Protein AF-0000000085186021 (afdb_homodimer)

Structure (mmCIF, N/CA/C/O backbone):
data_AF-0000000085186021-model_v1
#
loop_
_entity.id
_entity.type
_entity.pdbx_description
1 polymer 'Aminopeptidase P N-terminal domain-containing protein'
#
loop_
_atom_site.group_PDB
_atom_site.id
_atom_site.type_symbol
_atom_site.label_atom_id
_atom_site.label_alt_id
_atom_site.label_comp_id
_atom_site.label_asym_id
_atom_site.label_entity_id
_atom_site.label_seq_id
_atom_site.pdbx_PDB_ins_code
_atom_site.Cartn_x
_atom_site.Cartn_y
_atom_site.Cartn_z
_atom_site.occupancy
_atom_site.B_iso_or_equiv
_atom_site.auth_seq_id
_atom_site.auth_comp_id
_atom_site.auth_asym_id
_atom_site.auth_atom_id
_atom_site.pdbx_PDB_model_num
ATOM 1 N N . ILE A 1 1 ? -45.094 -10.805 1.12 1 28.27 1 ILE A N 1
ATOM 2 C CA . ILE A 1 1 ? -43.969 -10.484 0.238 1 28.27 1 ILE A CA 1
ATOM 3 C C . ILE A 1 1 ? -43.031 -9.492 0.927 1 28.27 1 ILE A C 1
ATOM 5 O O . ILE A 1 1 ? -43.438 -8.367 1.232 1 28.27 1 ILE A O 1
ATOM 9 N N . LEU A 1 2 ? -42.156 -9.891 1.7 1 35.28 2 LEU A N 1
ATOM 10 C CA . LEU A 1 2 ? -41.281 -8.984 2.463 1 35.28 2 LEU A CA 1
ATOM 11 C C . LEU A 1 2 ? -40.719 -7.902 1.563 1 35.28 2 LEU A C 1
ATOM 13 O O . LEU A 1 2 ? -40.219 -8.195 0.472 1 35.28 2 LEU A O 1
ATOM 17 N N . LYS A 1 3 ? -41.156 -6.746 1.738 1 41.22 3 LYS A N 1
ATOM 18 C CA . LYS A 1 3 ? -40.719 -5.57 0.991 1 41.22 3 LYS A CA 1
ATOM 19 C C . LYS A 1 3 ? -39.188 -5.508 0.896 1 41.22 3 LYS A C 1
ATOM 21 O O . LYS A 1 3 ? -38.5 -5.605 1.911 1 41.22 3 LYS A O 1
ATOM 26 N N . PRO A 1 4 ? -38.594 -5.711 -0.361 1 50.91 4 PRO A N 1
ATOM 27 C CA . PRO A 1 4 ? -37.125 -5.555 -0.506 1 50.91 4 PRO A CA 1
ATOM 28 C C . PRO A 1 4 ? -36.594 -4.352 0.258 1 50.91 4 PRO A C 1
ATOM 30 O O . PRO A 1 4 ? -37.188 -3.277 0.242 1 50.91 4 PRO A O 1
ATOM 33 N N . LYS A 1 5 ? -35.844 -4.508 1.26 1 65.81 5 LYS A N 1
ATOM 34 C CA . LYS A 1 5 ? -35.219 -3.424 2.031 1 65.81 5 LYS A CA 1
ATOM 35 C C . LYS A 1 5 ? -34.5 -2.436 1.119 1 65.81 5 LYS A C 1
ATOM 37 O O . LYS A 1 5 ? -33.656 -2.828 0.33 1 65.81 5 LYS A O 1
ATOM 42 N N . THR A 1 6 ? -35.062 -1.348 0.969 1 80.81 6 THR A N 1
ATOM 43 C CA . THR A 1 6 ? -34.531 -0.296 0.108 1 80.81 6 THR A CA 1
ATOM 44 C C . THR A 1 6 ? -33.219 0.268 0.68 1 80.81 6 THR A C 1
ATOM 46 O O . THR A 1 6 ? -33.156 0.561 1.874 1 80.81 6 THR A O 1
ATOM 49 N N . ILE A 1 7 ? -32.156 0.179 -0.15 1 85.81 7 ILE A N 1
ATOM 50 C CA . ILE A 1 7 ? -30.875 0.799 0.225 1 85.81 7 ILE A CA 1
ATOM 51 C C . ILE A 1 7 ? -31.109 2.271 0.559 1 85.81 7 ILE A C 1
ATOM 53 O O . ILE A 1 7 ? -31.719 3.004 -0.219 1 85.81 7 ILE A O 1
ATOM 57 N N . PRO A 1 8 ? -30.672 2.662 1.747 1 88.56 8 PRO A N 1
ATOM 58 C CA . PRO A 1 8 ? -30.844 4.074 2.107 1 88.56 8 PRO A CA 1
ATOM 59 C C . PRO A 1 8 ? -30.203 5.016 1.085 1 88.56 8 PRO A C 1
ATOM 61 O O . PRO A 1 8 ? -29.156 4.703 0.513 1 88.56 8 PRO A O 1
ATOM 64 N N . PRO A 1 9 ? -30.859 6.066 0.898 1 89.06 9 PRO A N 1
ATOM 65 C CA . PRO A 1 9 ? -30.359 7.047 -0.068 1 89.06 9 PRO A CA 1
ATOM 66 C C . PRO A 1 9 ? -29.172 7.855 0.47 1 89.06 9 PRO A C 1
ATOM 68 O O . PRO A 1 9 ? -29.25 9.086 0.557 1 89.06 9 PRO A O 1
ATOM 71 N N . ARG A 1 10 ? -28.172 7.188 0.824 1 90.31 10 ARG A N 1
ATOM 72 C CA . ARG A 1 10 ? -26.938 7.789 1.3 1 90.31 10 ARG A CA 1
ATOM 73 C C . ARG A 1 10 ? -25.734 6.949 0.889 1 90.31 10 ARG A C 1
ATOM 75 O O . ARG A 1 10 ? -25.875 5.789 0.5 1 90.31 10 ARG A O 1
ATOM 82 N N . TYR A 1 11 ? -24.641 7.578 1.047 1 90.06 11 TYR A N 1
ATOM 83 C CA . TYR A 1 11 ? -23.391 6.848 0.855 1 90.06 11 TYR A CA 1
ATOM 84 C C . TYR A 1 11 ? -23.203 5.797 1.944 1 90.06 11 TYR A C 1
ATOM 86 O O . TYR A 1 11 ? -23.516 6.047 3.113 1 90.06 11 TYR A O 1
ATOM 94 N N . LEU A 1 12 ? -22.797 4.715 1.448 1 93.19 12 LEU A N 1
ATOM 95 C CA . LEU A 1 12 ? -22.422 3.648 2.371 1 93.19 12 LEU A CA 1
ATOM 96 C C . LEU A 1 12 ? -20.906 3.527 2.471 1 93.19 12 LEU A C 1
ATOM 98 O O . LEU A 1 12 ? -20.172 4.348 1.908 1 93.19 12 LEU A O 1
ATOM 102 N N . GLY A 1 13 ? -20.328 2.697 3.35 1 92.88 13 GLY A N 1
ATOM 103 C CA . GLY A 1 13 ? -18.906 2.473 3.496 1 92.88 13 GLY A CA 1
ATOM 104 C C . GLY A 1 13 ? -18.281 1.77 2.305 1 92.88 13 GLY A C 1
ATOM 105 O O . GLY A 1 13 ? -17.062 1.586 2.248 1 92.88 13 GLY A O 1
ATOM 106 N N . GLN A 1 14 ? -19.094 1.41 1.261 1 96.12 14 GLN A N 1
ATOM 107 C CA . GLN A 1 14 ? -18.719 0.787 -0.002 1 96.12 14 GLN A CA 1
ATOM 108 C C . GLN A 1 14 ? -19.719 1.128 -1.106 1 96.12 14 GLN A C 1
ATOM 110 O O . GLN A 1 14 ? -20.766 1.729 -0.845 1 96.12 14 GLN A O 1
ATOM 115 N N . PRO A 1 15 ? -19.375 0.824 -2.402 1 96.12 15 PRO A N 1
ATOM 116 C CA . PRO A 1 15 ? -20.297 1.109 -3.502 1 96.12 15 PRO A CA 1
ATOM 117 C C . PRO A 1 15 ? -21.672 0.458 -3.309 1 96.12 15 PRO A C 1
ATOM 119 O O . PRO A 1 15 ? -21.75 -0.686 -2.854 1 96.12 15 PRO A O 1
ATOM 122 N N . SER A 1 16 ? -22.672 1.171 -3.584 1 96.19 16 SER A N 1
ATOM 123 C CA . SER A 1 16 ? -24.062 0.706 -3.602 1 96.19 16 SER A CA 1
ATOM 124 C C . SER A 1 16 ? -24.75 1.081 -4.91 1 96.19 16 SER A C 1
ATOM 126 O O . SER A 1 16 ? -24.297 1.979 -5.621 1 96.19 16 SER A O 1
ATOM 128 N N . PRO A 1 17 ? -25.859 0.405 -5.223 1 94.56 17 PRO A N 1
ATOM 129 C CA . PRO A 1 17 ? -26.562 0.761 -6.453 1 94.56 17 PRO A CA 1
ATOM 130 C C . PRO A 1 17 ? -27.047 2.211 -6.465 1 94.56 17 PRO A C 1
ATOM 132 O O . PRO A 1 17 ? -27.156 2.82 -7.531 1 94.56 17 PRO A O 1
ATOM 135 N N . PHE A 1 18 ? -27.281 2.758 -5.309 1 93.88 18 PHE A N 1
ATOM 136 C CA . PHE A 1 18 ? -27.734 4.137 -5.191 1 93.88 18 PHE A CA 1
ATOM 137 C C . PHE A 1 18 ? -26.609 5.109 -5.488 1 93.88 18 PHE A C 1
ATOM 139 O O . PHE A 1 18 ? -26.781 6.059 -6.254 1 93.88 18 PHE A O 1
ATOM 146 N N . THR A 1 19 ? -25.5 4.844 -4.934 1 94.12 19 THR A N 1
ATOM 147 C CA . THR A 1 19 ? -24.422 5.824 -5.02 1 94.12 19 THR A CA 1
ATOM 148 C C . THR A 1 19 ? -23.531 5.543 -6.227 1 94.12 19 THR A C 1
ATOM 150 O O . THR A 1 19 ? -22.891 6.453 -6.754 1 94.12 19 THR A O 1
ATOM 153 N N . HIS A 1 20 ? -23.438 4.285 -6.641 1 96.19 20 HIS A N 1
ATOM 154 C CA . HIS A 1 20 ? -22.531 3.885 -7.715 1 96.19 20 HIS A CA 1
ATOM 155 C C . HIS A 1 20 ? -23.266 3.049 -8.758 1 96.19 20 HIS A C 1
ATOM 157 O O . HIS A 1 20 ? -22.844 1.929 -9.062 1 96.19 20 HIS A O 1
ATOM 163 N N . PRO A 1 21 ? -24.234 3.619 -9.367 1 95.06 21 PRO A N 1
ATOM 164 C CA . PRO A 1 21 ? -24.953 2.828 -10.367 1 95.06 21 PRO A CA 1
ATOM 165 C C . PRO A 1 21 ? -24.062 2.434 -11.555 1 95.06 21 PRO A C 1
ATOM 167 O O . PRO A 1 21 ? -24.406 1.504 -12.289 1 95.06 21 PRO A O 1
ATOM 170 N N . HIS A 1 22 ? -22.938 3.129 -11.719 1 94.5 22 HIS A N 1
ATOM 171 C CA . HIS A 1 22 ? -22.016 2.82 -12.812 1 94.5 22 HIS A CA 1
ATOM 172 C C . HIS A 1 22 ? -21.172 1.587 -12.492 1 94.5 22 HIS A C 1
ATOM 174 O O . HIS A 1 22 ? -20.531 1.019 -13.375 1 94.5 22 HIS A O 1
ATOM 180 N N . LEU A 1 23 ? -21.172 1.083 -11.273 1 96.25 23 LEU A N 1
ATOM 181 C CA . LEU A 1 23 ? -20.312 -0.027 -10.867 1 96.25 23 LEU A CA 1
ATOM 182 C C . LEU A 1 23 ? -21.156 -1.238 -10.469 1 96.25 23 LEU A C 1
ATOM 184 O O . LEU A 1 23 ? -20.703 -2.379 -10.602 1 96.25 23 LEU A O 1
ATOM 188 N N . ILE A 1 24 ? -22.281 -0.982 -9.852 1 96.69 24 ILE A N 1
ATOM 189 C CA . ILE A 1 24 ? -22.984 -2.064 -9.172 1 96.69 24 ILE A CA 1
ATOM 190 C C . ILE A 1 24 ? -24.484 -1.949 -9.445 1 96.69 24 ILE A C 1
ATOM 192 O O . ILE A 1 24 ? -25.031 -0.847 -9.445 1 96.69 24 ILE A O 1
ATOM 196 N N . LYS A 1 25 ? -25.141 -3.08 -9.641 1 96.44 25 LYS A N 1
ATOM 197 C CA . LYS A 1 25 ? -26.578 -3.133 -9.961 1 96.44 25 LYS A CA 1
ATOM 198 C C . LYS A 1 25 ? -27.406 -3.451 -8.719 1 96.44 25 LYS A C 1
ATOM 200 O O . LYS A 1 25 ? -26.859 -3.918 -7.711 1 96.44 25 LYS A O 1
ATOM 205 N N . HIS A 1 26 ? -28.734 -3.139 -8.836 1 95.19 26 HIS A N 1
ATOM 206 C CA . HIS A 1 26 ? -29.641 -3.498 -7.758 1 95.19 26 HIS A CA 1
ATOM 207 C C . HIS A 1 26 ? -29.609 -5 -7.492 1 95.19 26 HIS A C 1
ATOM 209 O O . HIS A 1 26 ? -29.625 -5.801 -8.43 1 95.19 26 HIS A O 1
ATOM 215 N N . GLY A 1 27 ? -29.547 -5.328 -6.258 1 95.75 27 GLY A N 1
ATOM 216 C CA . GLY A 1 27 ? -29.5 -6.73 -5.879 1 95.75 27 GLY A CA 1
ATOM 217 C C . GLY A 1 27 ? -28.094 -7.258 -5.68 1 95.75 27 GLY A C 1
ATOM 218 O O . GLY A 1 27 ? -27.906 -8.328 -5.09 1 95.75 27 GLY A O 1
ATOM 219 N N . GLU A 1 28 ? -27.156 -6.527 -6.207 1 97.56 28 GLU A N 1
ATOM 220 C CA . GLU A 1 28 ? -25.75 -6.906 -6.023 1 97.56 28 GLU A CA 1
ATOM 221 C C . GLU A 1 28 ? -25.203 -6.344 -4.719 1 97.56 28 GLU A C 1
ATOM 223 O O . GLU A 1 28 ? -25.609 -5.266 -4.277 1 97.56 28 GLU A O 1
ATOM 228 N N . VAL A 1 29 ? -24.328 -7.086 -4.051 1 98.06 29 VAL A N 1
ATOM 229 C CA . VAL A 1 29 ? -23.609 -6.621 -2.873 1 98.06 29 VAL A CA 1
ATOM 230 C C . VAL A 1 29 ? -22.25 -6.039 -3.291 1 98.06 29 VAL A C 1
ATOM 232 O O . VAL A 1 29 ? -21.812 -5.027 -2.742 1 98.06 29 VAL A O 1
ATOM 235 N N . SER A 1 30 ? -21.562 -6.656 -4.168 1 97.62 30 SER A N 1
ATOM 236 C CA . SER A 1 30 ? -20.391 -6.215 -4.91 1 97.62 30 SER A CA 1
ATOM 237 C C . SER A 1 30 ? -20.594 -6.375 -6.414 1 97.62 30 SER A C 1
ATOM 239 O O . SER A 1 30 ? -21.469 -7.125 -6.852 1 97.62 30 SER A O 1
ATOM 241 N N . PRO A 1 31 ? -19.891 -5.605 -7.176 1 97.44 31 PRO A N 1
ATOM 242 C CA . PRO A 1 31 ? -20.125 -5.691 -8.617 1 97.44 31 PRO A CA 1
ATOM 243 C C . PRO A 1 31 ? -20.047 -7.121 -9.148 1 97.44 31 PRO A C 1
ATOM 245 O O . PRO A 1 31 ? -19.016 -7.789 -8.992 1 97.44 31 PRO A O 1
ATOM 248 N N . GLY A 1 32 ? -21.141 -7.57 -9.703 1 97.75 32 GLY A N 1
ATOM 249 C CA . GLY A 1 32 ? -21.188 -8.883 -10.336 1 97.75 32 GLY A CA 1
ATOM 250 C C . GLY A 1 32 ? -21.672 -9.977 -9.398 1 97.75 32 GLY A C 1
ATOM 251 O O . GLY A 1 32 ? -21.938 -11.094 -9.836 1 97.75 32 GLY A O 1
ATOM 252 N N . LEU A 1 33 ? -21.828 -9.719 -8.125 1 98.62 33 LEU A N 1
ATOM 253 C CA . LEU A 1 33 ? -22.219 -10.742 -7.152 1 98.62 33 LEU A CA 1
ATOM 254 C C . LEU A 1 33 ? -23.453 -10.312 -6.367 1 98.62 33 LEU A C 1
ATOM 256 O O . LEU A 1 33 ? -23.438 -9.289 -5.684 1 98.62 33 LEU A O 1
ATOM 260 N N . SER A 1 34 ? -24.453 -11.125 -6.383 1 98.38 34 SER A N 1
ATOM 261 C CA . SER A 1 34 ? -25.766 -10.789 -5.82 1 98.38 34 SER A CA 1
ATOM 262 C C . SER A 1 34 ? -25.844 -11.156 -4.344 1 98.38 34 SER A C 1
ATOM 264 O O . SER A 1 34 ? -25 -11.906 -3.84 1 98.38 34 SER A O 1
ATOM 266 N N . GLN A 1 35 ? -26.875 -10.656 -3.697 1 98.06 35 GLN A N 1
ATOM 267 C CA . GLN A 1 35 ? -27.188 -11.047 -2.326 1 98.06 35 GLN A CA 1
ATOM 268 C C . GLN A 1 35 ? -27.391 -12.555 -2.223 1 98.06 35 GLN A C 1
ATOM 270 O O . GLN A 1 35 ? -26.922 -13.195 -1.275 1 98.06 35 GLN A O 1
ATOM 275 N N . THR A 1 36 ? -28.078 -13.008 -3.191 1 98.19 36 THR A N 1
ATOM 276 C CA . THR A 1 36 ? -28.391 -14.43 -3.209 1 98.19 36 THR A CA 1
ATOM 277 C C . THR A 1 36 ? -27.109 -15.266 -3.266 1 98.19 36 THR A C 1
ATOM 279 O O . THR A 1 36 ? -27.016 -16.297 -2.604 1 98.19 36 THR A O 1
ATOM 282 N N . GLU A 1 37 ? -26.188 -14.859 -4.062 1 98.38 37 GLU A N 1
ATOM 283 C CA . GLU A 1 37 ? -24.922 -15.578 -4.16 1 98.38 37 GLU A CA 1
ATOM 284 C C . GLU A 1 37 ? -24.234 -15.648 -2.803 1 98.38 37 GLU A C 1
ATOM 286 O O . GLU A 1 37 ? -23.734 -16.703 -2.408 1 98.38 37 GLU A O 1
ATOM 291 N N . TYR A 1 38 ? -24.172 -14.555 -2.086 1 98.75 38 TYR A N 1
ATOM 292 C CA . TYR A 1 38 ? -23.531 -14.531 -0.777 1 98.75 38 TYR A CA 1
ATOM 293 C C . TYR A 1 38 ? -24.297 -15.398 0.219 1 98.75 38 TYR A C 1
ATOM 295 O O . TYR A 1 38 ? -23.688 -16.062 1.06 1 98.75 38 TYR A O 1
ATOM 303 N N . GLU A 1 39 ? -25.578 -15.375 0.123 1 98.5 39 GLU A N 1
ATOM 304 C CA . GLU A 1 39 ? -26.406 -16.219 0.985 1 98.5 39 GLU A CA 1
ATOM 305 C C . GLU A 1 39 ? -26.125 -17.703 0.735 1 98.5 39 GLU A C 1
ATOM 307 O O . GLU A 1 39 ? -26 -18.469 1.681 1 98.5 39 GLU A O 1
ATOM 312 N N . LEU A 1 40 ? -26.062 -18 -0.5 1 98.5 40 LEU A N 1
ATOM 313 C CA . LEU A 1 40 ? -25.797 -19.391 -0.869 1 98.5 40 LEU A CA 1
ATOM 314 C C . LEU A 1 40 ? -24.438 -19.828 -0.347 1 98.5 40 LEU A C 1
ATOM 316 O O . LEU A 1 40 ? -24.281 -20.969 0.087 1 98.5 40 LEU A O 1
ATOM 320 N N . ARG A 1 41 ? -23.453 -18.969 -0.395 1 98.81 41 ARG A N 1
ATOM 321 C CA . ARG A 1 41 ? -22.125 -19.266 0.135 1 98.81 41 ARG A CA 1
ATOM 322 C C . ARG A 1 41 ? -22.188 -19.594 1.622 1 98.81 41 ARG A C 1
ATOM 324 O O . ARG A 1 41 ? -21.578 -20.562 2.078 1 98.81 41 ARG A O 1
ATOM 331 N N . ARG A 1 42 ? -22.953 -18.812 2.379 1 98.81 42 ARG A N 1
ATOM 332 C CA . ARG A 1 42 ? -23.094 -19.062 3.809 1 98.81 42 ARG A CA 1
ATOM 333 C C . ARG A 1 42 ? -23.828 -20.375 4.062 1 98.81 42 ARG A C 1
ATOM 335 O O . ARG A 1 42 ? -23.453 -21.141 4.961 1 98.81 42 ARG A O 1
ATOM 342 N N . TYR A 1 43 ? -24.781 -20.672 3.248 1 98.44 43 TYR A N 1
ATOM 343 C CA . TYR A 1 43 ? -25.531 -21.922 3.385 1 98.44 43 TYR A CA 1
ATOM 344 C C . TYR A 1 43 ? -24.625 -23.125 3.098 1 98.44 43 TYR A C 1
ATOM 346 O O . TYR A 1 43 ? -24.703 -24.156 3.779 1 98.44 43 TYR A O 1
ATOM 354 N N . ARG A 1 44 ? -23.859 -22.984 2.109 1 98.69 44 ARG A N 1
ATOM 355 C CA . ARG A 1 44 ? -22.938 -24.062 1.767 1 98.69 44 ARG A CA 1
ATOM 356 C C . ARG A 1 44 ? -21.922 -24.297 2.879 1 98.69 44 ARG A C 1
ATOM 358 O O . ARG A 1 44 ? -21.594 -25.438 3.193 1 98.69 44 ARG A O 1
ATOM 365 N N . LEU A 1 45 ? -21.422 -23.188 3.441 1 98.75 45 LEU A N 1
ATOM 366 C CA . LEU A 1 45 ? -20.5 -23.344 4.57 1 98.75 45 LEU A CA 1
ATOM 367 C C . LEU A 1 45 ? -21.188 -24.047 5.734 1 98.75 45 LEU A C 1
ATOM 369 O O . LEU A 1 45 ? -20.609 -24.938 6.352 1 98.75 45 LEU A O 1
ATOM 373 N N . ALA A 1 46 ? -22.406 -23.672 5.992 1 98.38 46 ALA A N 1
ATOM 374 C CA . ALA A 1 46 ? -23.172 -24.297 7.062 1 98.38 46 ALA A CA 1
ATOM 375 C C . ALA A 1 46 ? -23.344 -25.797 6.82 1 98.38 46 ALA A C 1
ATOM 377 O O . ALA A 1 46 ? -23.219 -26.594 7.742 1 98.38 46 ALA A O 1
ATOM 378 N N . SER A 1 47 ? -23.594 -26.125 5.605 1 98 47 SER A N 1
ATOM 379 C CA . SER A 1 47 ? -23.766 -27.531 5.238 1 98 47 SER A CA 1
ATOM 380 C C . SER A 1 47 ? -22.453 -28.297 5.426 1 98 47 SER A C 1
ATOM 382 O O . SER A 1 47 ? -22.469 -29.453 5.875 1 98 47 SER A O 1
ATOM 384 N N . LEU A 1 48 ? -21.375 -27.75 5.082 1 97.75 48 LEU A N 1
ATOM 385 C CA . LEU A 1 48 ? -20.078 -28.375 5.25 1 97.75 48 LEU A CA 1
ATOM 386 C C . LEU A 1 48 ? -19.766 -28.609 6.727 1 97.75 48 LEU A C 1
ATOM 388 O O . LEU A 1 48 ? -19.219 -29.656 7.098 1 97.75 48 LEU A O 1
ATOM 392 N N . ILE A 1 49 ? -20.094 -27.609 7.523 1 97.62 49 ILE A N 1
ATOM 393 C CA . ILE A 1 49 ? -19.859 -27.719 8.961 1 97.62 49 ILE A CA 1
ATOM 394 C C . ILE A 1 49 ? -20.734 -28.828 9.539 1 97.62 49 ILE A C 1
ATOM 396 O O . ILE A 1 49 ? -20.266 -29.625 10.359 1 97.62 49 ILE A O 1
ATOM 400 N N . GLU A 1 50 ? -21.953 -28.906 9.102 1 96.62 50 GLU A N 1
ATOM 401 C CA . GLU A 1 50 ? -22.844 -29.984 9.531 1 96.62 50 GLU A CA 1
ATOM 402 C C . GLU A 1 50 ? -22.25 -31.344 9.195 1 96.62 50 GLU A C 1
ATOM 404 O O . GLU A 1 50 ? -22.219 -32.25 10.039 1 96.62 50 GLU A O 1
ATOM 409 N N . ALA A 1 51 ? -21.781 -31.438 8.008 1 96.44 51 ALA A N 1
ATOM 410 C CA . ALA A 1 51 ? -21.188 -32.688 7.559 1 96.44 51 ALA A CA 1
ATOM 411 C C . ALA A 1 51 ? -19.953 -33.062 8.383 1 96.44 51 ALA A C 1
ATOM 413 O O . ALA A 1 51 ? -19.75 -34.219 8.734 1 96.44 51 ALA A O 1
ATOM 414 N N . GLN A 1 52 ? -19.141 -32.062 8.68 1 95.12 52 GLN A N 1
ATOM 415 C CA . GLN A 1 52 ? -17.938 -32.25 9.492 1 95.12 52 GLN A CA 1
ATOM 416 C C . GLN A 1 52 ? -18.297 -32.656 10.914 1 95.12 52 GLN A C 1
ATOM 418 O O . GLN A 1 52 ? -17.641 -33.5 11.523 1 95.12 52 GLN A O 1
ATOM 423 N N . ALA A 1 53 ? -19.328 -32 11.461 1 93.69 53 ALA A N 1
ATOM 424 C CA . ALA A 1 53 ? -19.797 -32.281 12.82 1 93.69 53 ALA A CA 1
ATOM 425 C C . ALA A 1 53 ? -20.344 -33.719 12.914 1 93.69 53 ALA A C 1
ATOM 427 O O . ALA A 1 53 ? -20.156 -34.375 13.93 1 93.69 53 ALA A O 1
ATOM 428 N N . ASP A 1 54 ? -20.984 -34.156 11.938 1 94.12 54 ASP A N 1
ATOM 429 C CA . ASP A 1 54 ? -21.531 -35.5 11.898 1 94.12 54 ASP A CA 1
ATOM 430 C C . ASP A 1 54 ? -20.406 -36.562 11.977 1 94.12 54 ASP A C 1
ATOM 432 O O . ASP A 1 54 ? -20.578 -37.594 12.594 1 94.12 54 ASP A O 1
ATOM 436 N N . ARG A 1 55 ? -19.344 -36.219 11.422 1 93 55 ARG A N 1
ATOM 437 C CA . ARG A 1 55 ? -18.188 -37.125 11.422 1 93 55 ARG A CA 1
ATOM 438 C C . ARG A 1 55 ? -17.547 -37.188 12.797 1 93 55 ARG A C 1
ATOM 440 O O . ARG A 1 55 ? -16.891 -38.188 13.133 1 93 55 ARG A O 1
ATOM 447 N N . LEU A 1 56 ? -17.719 -36.125 13.578 1 89.38 56 LEU A N 1
ATOM 448 C CA . LEU A 1 56 ? -17.078 -36.031 14.883 1 89.38 56 LEU A CA 1
ATOM 449 C C . LEU A 1 56 ? -17.906 -36.781 15.945 1 89.38 56 LEU A C 1
ATOM 451 O O . LEU A 1 56 ? -17.391 -37.125 17.016 1 89.38 56 LEU A O 1
ATOM 455 N N . GLY A 1 57 ? -19.203 -37 15.727 1 88.12 57 GLY A N 1
ATOM 456 C CA . GLY A 1 57 ? -20.031 -37.75 16.656 1 88.12 57 GLY A CA 1
ATOM 457 C C . GLY A 1 57 ? -21.297 -37.031 17.062 1 88.12 57 GLY A C 1
ATOM 458 O O . GLY A 1 57 ? -21.516 -35.875 16.672 1 88.12 57 GLY A O 1
ATOM 459 N N . PRO A 1 58 ? -22.109 -37.781 17.781 1 83.75 58 PRO A N 1
ATOM 460 C CA . PRO A 1 58 ? -23.438 -37.281 18.094 1 83.75 58 PRO A CA 1
ATOM 461 C C . PRO A 1 58 ? -23.406 -36 18.938 1 83.75 58 PRO A C 1
ATOM 463 O O . PRO A 1 58 ? -24.234 -35.094 18.734 1 83.75 58 PRO A O 1
ATOM 466 N N . SER A 1 59 ? -22.469 -35.906 19.766 1 81 59 SER A N 1
ATOM 467 C CA . SER A 1 59 ? -22.375 -34.688 20.594 1 81 59 SER A CA 1
ATOM 468 C C . SER A 1 59 ? -22.109 -33.469 19.75 1 81 59 SER A C 1
ATOM 470 O O . SER A 1 59 ? -22.703 -32.406 19.984 1 81 59 SER A O 1
ATOM 472 N N . ALA A 1 60 ? -21.297 -33.594 18.859 1 83.75 60 ALA A N 1
ATOM 473 C CA . ALA A 1 60 ? -20.969 -32.469 17.969 1 83.75 60 ALA A CA 1
ATOM 474 C C . ALA A 1 60 ? -22.125 -32.188 17 1 83.75 60 ALA A C 1
ATOM 476 O O . ALA A 1 60 ? -22.422 -31.031 16.719 1 83.75 60 ALA A O 1
ATOM 477 N N . SER A 1 61 ? -22.75 -33.219 16.609 1 84.12 61 SER A N 1
ATOM 478 C CA . SER A 1 61 ? -23.781 -33.094 15.594 1 84.12 61 SER A CA 1
ATOM 479 C C . SER A 1 61 ? -25.031 -32.438 16.156 1 84.12 61 SER A C 1
ATOM 481 O O . SER A 1 61 ? -25.766 -31.766 15.438 1 84.12 61 SER A O 1
ATOM 483 N N . SER A 1 62 ? -25.219 -32.625 17.391 1 84.75 62 SER A N 1
ATOM 484 C CA . SER A 1 62 ? -26.453 -32.094 17.969 1 84.75 62 SER A CA 1
ATOM 485 C C . SER A 1 62 ? -26.219 -30.797 18.719 1 84.75 62 SER A C 1
ATOM 487 O O . SER A 1 62 ? -27.156 -30.234 19.297 1 84.75 62 SER A O 1
ATOM 489 N N . GLY A 1 63 ? -25.125 -30.266 18.547 1 89.25 63 GLY A N 1
ATOM 490 C CA . GLY A 1 63 ? -24.797 -29.062 19.312 1 89.25 63 GLY A CA 1
ATOM 491 C C . GLY A 1 63 ? -25.172 -27.781 18.594 1 89.25 63 GLY A C 1
ATOM 492 O O . GLY A 1 63 ? -25.688 -27.812 17.469 1 89.25 63 GLY A O 1
ATOM 493 N N . THR A 1 64 ? -25.094 -26.703 19.359 1 94.12 64 THR A N 1
ATOM 494 C CA . THR A 1 64 ? -25.219 -25.375 18.797 1 94.12 64 THR A CA 1
ATOM 495 C C . THR A 1 64 ? -23.891 -24.875 18.234 1 94.12 64 THR A C 1
ATOM 497 O O . THR A 1 64 ? -22.906 -24.75 18.984 1 94.12 64 THR A O 1
ATOM 500 N N . HIS A 1 65 ? -23.906 -24.688 16.938 1 96.5 65 HIS A N 1
ATOM 501 C CA . HIS A 1 65 ? -22.688 -24.25 16.266 1 96.5 65 HIS A CA 1
ATOM 502 C C . HIS A 1 65 ? -22.625 -22.719 16.188 1 96.5 65 HIS A C 1
ATOM 504 O O . HIS A 1 65 ? -23.641 -22.078 15.922 1 96.5 65 HIS A O 1
ATOM 510 N N . VAL A 1 66 ? -21.422 -22.156 16.453 1 97.25 66 VAL A N 1
ATOM 511 C CA . VAL A 1 66 ? -21.141 -20.734 16.281 1 97.25 66 VAL A CA 1
ATOM 512 C C . VAL A 1 66 ? -19.875 -20.562 15.43 1 97.25 66 VAL A C 1
ATOM 514 O O . VAL A 1 66 ? -18.828 -21.125 15.75 1 97.25 66 VAL A O 1
ATOM 517 N N . VAL A 1 67 ? -20.031 -19.875 14.336 1 98.31 67 VAL A N 1
ATOM 518 C CA . VAL A 1 67 ? -18.938 -19.562 13.422 1 98.31 67 VAL A CA 1
ATOM 519 C C . VAL A 1 67 ? -18.578 -18.078 13.531 1 98.31 67 VAL A C 1
ATOM 521 O O . VAL A 1 67 ? -19.469 -17.219 13.484 1 98.31 67 VAL A O 1
ATOM 524 N N . ILE A 1 68 ? -17.312 -17.766 13.719 1 98.5 68 ILE A N 1
ATOM 525 C CA . ILE A 1 68 ? -16.875 -16.375 13.805 1 98.5 68 ILE A CA 1
ATOM 526 C C . ILE A 1 68 ? -15.852 -16.094 12.695 1 98.5 68 ILE A C 1
ATOM 528 O O . ILE A 1 68 ? -14.852 -16.797 12.562 1 98.5 68 ILE A O 1
ATOM 532 N N . VAL A 1 69 ? -16.078 -15.109 11.859 1 98.81 69 VAL A N 1
ATOM 533 C CA . VAL A 1 69 ? -15.148 -14.617 10.844 1 98.81 69 VAL A CA 1
ATOM 534 C C . VAL A 1 69 ? -14.961 -13.109 11.016 1 98.81 69 VAL A C 1
ATOM 536 O O . VAL A 1 69 ? -15.914 -12.344 10.922 1 98.81 69 VAL A O 1
ATOM 539 N N . LEU A 1 70 ? -13.734 -12.711 11.289 1 98.75 70 LEU A N 1
ATOM 540 C CA . LEU A 1 70 ? -13.438 -11.297 11.516 1 98.75 70 LEU A CA 1
ATOM 541 C C . LEU A 1 70 ? -12.906 -10.641 10.25 1 98.75 70 LEU A C 1
ATOM 543 O O . LEU A 1 70 ? -12.203 -11.281 9.461 1 98.75 70 LEU A O 1
ATOM 547 N N . SER A 1 71 ? -13.219 -9.344 10.086 1 98.5 71 SER A N 1
ATOM 548 C CA . SER A 1 71 ? -12.633 -8.523 9.031 1 98.5 71 SER A CA 1
ATOM 549 C C . SER A 1 71 ? -11.164 -8.219 9.32 1 98.5 71 SER A C 1
ATOM 551 O O . SER A 1 71 ? -10.664 -8.516 10.406 1 98.5 71 SER A O 1
ATOM 553 N N . HIS A 1 72 ? -10.5 -7.66 8.312 1 97.81 72 HIS A N 1
ATOM 554 C CA . HIS A 1 72 ? -9.211 -7.023 8.578 1 97.81 72 HIS A CA 1
ATOM 555 C C . HIS A 1 72 ? -9.398 -5.652 9.211 1 97.81 72 HIS A C 1
ATOM 557 O O . HIS A 1 72 ? -10.43 -5.004 9.008 1 97.81 72 HIS A O 1
ATOM 563 N N . PRO A 1 73 ? -8.414 -5.254 10.016 1 96.94 73 PRO A N 1
ATOM 564 C CA . PRO A 1 73 ? -8.367 -3.854 10.43 1 96.94 73 PRO A CA 1
ATOM 565 C C . PRO A 1 73 ? -7.707 -2.947 9.398 1 96.94 73 PRO A C 1
ATOM 567 O O . PRO A 1 73 ? -7.121 -3.438 8.422 1 96.94 73 PRO A O 1
ATOM 570 N N . THR A 1 74 ? -7.844 -1.669 9.547 1 95.62 74 THR A N 1
ATOM 571 C CA . THR A 1 74 ? -7.004 -0.732 8.805 1 95.62 74 THR A CA 1
ATOM 572 C C . THR A 1 74 ? -5.547 -0.859 9.234 1 95.62 74 THR A C 1
ATOM 574 O O . THR A 1 74 ? -5.246 -0.896 10.43 1 95.62 74 THR A O 1
ATOM 577 N N . ARG A 1 75 ? -4.68 -1.035 8.258 1 94.62 75 ARG A N 1
ATOM 578 C CA . ARG A 1 75 ? -3.246 -1.055 8.523 1 94.62 75 ARG A CA 1
ATOM 579 C C . ARG A 1 75 ? -2.596 0.264 8.117 1 94.62 75 ARG A C 1
ATOM 581 O O . ARG A 1 75 ? -2.945 0.843 7.09 1 94.62 75 ARG A O 1
ATOM 588 N N . TYR A 1 76 ? -1.639 0.693 8.93 1 94.12 76 TYR A N 1
ATOM 589 C CA . TYR A 1 76 ? -1.042 2.004 8.688 1 94.12 76 TYR A CA 1
ATOM 590 C C . TYR A 1 76 ? 0.407 1.868 8.242 1 94.12 76 TYR A C 1
ATOM 592 O O . TYR A 1 76 ? 1.153 1.04 8.766 1 94.12 76 TYR A O 1
ATOM 600 N N . MET A 1 77 ? 0.788 2.615 7.273 1 93.75 77 MET A N 1
ATOM 601 C CA . MET A 1 77 ? 2.141 2.664 6.723 1 93.75 77 MET A CA 1
ATOM 602 C C . MET A 1 77 ? 3.072 3.447 7.641 1 93.75 77 MET A C 1
ATOM 604 O O . MET A 1 77 ? 4.199 3.018 7.898 1 93.75 77 MET A O 1
ATOM 608 N N . THR A 1 78 ? 2.652 4.566 8.047 1 90.38 78 THR A N 1
ATOM 609 C CA . THR A 1 78 ? 3.318 5.465 8.984 1 90.38 78 THR A CA 1
ATOM 610 C C . THR A 1 78 ? 2.297 6.25 9.805 1 90.38 78 THR A C 1
ATOM 612 O O . THR A 1 78 ? 1.104 5.945 9.773 1 90.38 78 THR A O 1
ATOM 615 N N . ASN A 1 79 ? 2.67 6.988 10.75 1 84 79 ASN A N 1
ATOM 616 C CA . ASN A 1 79 ? 1.884 7.723 11.734 1 84 79 ASN A CA 1
ATOM 617 C C . ASN A 1 79 ? 0.392 7.656 11.422 1 84 79 ASN A C 1
ATOM 619 O O . ASN A 1 79 ? -0.331 6.84 12 1 84 79 ASN A O 1
ATOM 623 N N . ASP A 1 80 ? -0.203 8.352 10.602 1 88.62 80 ASP A N 1
ATOM 624 C CA . ASP A 1 80 ? -1.645 8.391 10.375 1 88.62 80 ASP A CA 1
ATOM 625 C C . ASP A 1 80 ? -1.972 8.188 8.898 1 88.62 80 ASP A C 1
ATOM 627 O O . ASP A 1 80 ? -3.064 8.539 8.445 1 88.62 80 ASP A O 1
ATOM 631 N N . ILE A 1 81 ? -1.077 7.547 8.203 1 94.69 81 ILE A N 1
ATOM 632 C CA . ILE A 1 81 ? -1.282 7.277 6.785 1 94.69 81 ILE A CA 1
ATOM 633 C C . ILE A 1 81 ? -1.57 5.793 6.574 1 94.69 81 ILE A C 1
ATOM 635 O O . ILE A 1 81 ? -0.693 4.949 6.773 1 94.69 81 ILE A O 1
ATOM 639 N N . PRO A 1 82 ? -2.736 5.449 6.168 1 95.5 82 PRO A N 1
ATOM 640 C CA . PRO A 1 82 ? -3.061 4.031 5.98 1 95.5 82 PRO A CA 1
ATOM 641 C C . PRO A 1 82 ? -2.523 3.479 4.66 1 95.5 82 PRO A C 1
ATOM 643 O O . PRO A 1 82 ? -2.344 4.227 3.699 1 95.5 82 PRO A O 1
ATOM 646 N N . TYR A 1 83 ? -2.236 2.125 4.617 1 95.75 83 TYR A N 1
ATOM 647 C CA . TYR A 1 83 ? -2.168 1.392 3.359 1 95.75 83 TYR A CA 1
ATOM 648 C C . TYR A 1 83 ? -3.543 1.292 2.713 1 95.75 83 TYR A C 1
ATOM 650 O O . TYR A 1 83 ? -4.566 1.48 3.377 1 95.75 83 TYR A O 1
ATOM 658 N N . PRO A 1 84 ? -3.543 1.089 1.363 1 94.19 84 PRO A N 1
ATOM 659 C CA . PRO A 1 84 ? -4.844 0.733 0.795 1 94.19 84 PRO A CA 1
ATOM 660 C C . PRO A 1 84 ? -5.512 -0.426 1.53 1 94.19 84 PRO A C 1
ATOM 662 O O . PRO A 1 84 ? -4.879 -1.455 1.775 1 94.19 84 PRO A O 1
ATOM 665 N N . PHE A 1 85 ? -6.75 -0.223 1.979 1 95.94 85 PHE A N 1
ATOM 666 C CA . PHE A 1 85 ? -7.453 -1.254 2.732 1 95.94 85 PHE A CA 1
ATOM 667 C C . PHE A 1 85 ? -7.684 -2.49 1.872 1 95.94 85 PHE A C 1
ATOM 669 O O . PHE A 1 85 ? -8.094 -2.381 0.713 1 95.94 85 PHE A O 1
ATOM 676 N N . HIS A 1 86 ? -7.316 -3.572 2.369 1 96.19 86 HIS A N 1
ATOM 677 C CA . HIS A 1 86 ? -7.57 -4.875 1.763 1 96.19 86 HIS A CA 1
ATOM 678 C C . HIS A 1 86 ? -8.312 -5.793 2.725 1 96.19 86 HIS A C 1
ATOM 680 O O . HIS A 1 86 ? -7.766 -6.207 3.746 1 96.19 86 HIS A O 1
ATOM 686 N N . GLN A 1 87 ? -9.508 -6.109 2.469 1 97.38 87 GLN A N 1
ATOM 687 C CA . GLN A 1 87 ? -10.383 -6.863 3.363 1 97.38 87 GLN A CA 1
ATOM 688 C C . GLN A 1 87 ? -9.906 -8.305 3.512 1 97.38 87 GLN A C 1
ATOM 690 O O . GLN A 1 87 ? -9.188 -8.82 2.652 1 97.38 87 GLN A O 1
ATOM 695 N N . ASN A 1 88 ? -10.281 -8.922 4.621 1 97.75 88 ASN A N 1
ATOM 696 C CA . ASN A 1 88 ? -10.125 -10.359 4.766 1 97.75 88 ASN A CA 1
ATOM 697 C C . ASN A 1 88 ? -10.922 -11.117 3.709 1 97.75 88 ASN A C 1
ATOM 699 O O . ASN A 1 88 ? -12.156 -11.039 3.68 1 97.75 88 ASN A O 1
ATOM 703 N N . GLN A 1 89 ? -10.242 -11.898 2.953 1 97.62 89 GLN A N 1
ATOM 704 C CA . GLN A 1 89 ? -10.867 -12.516 1.787 1 97.62 89 GLN A CA 1
ATOM 705 C C . GLN A 1 89 ? -11.977 -13.477 2.201 1 97.62 89 GLN A C 1
ATOM 707 O O . GLN A 1 89 ? -12.984 -13.609 1.501 1 97.62 89 GLN A O 1
ATOM 712 N N . ASP A 1 90 ? -11.797 -14.18 3.291 1 98.38 90 ASP A N 1
ATOM 713 C CA . ASP A 1 90 ? -12.836 -15.094 3.762 1 98.38 90 ASP A CA 1
ATOM 714 C C . ASP A 1 90 ? -14.062 -14.328 4.238 1 98.38 90 ASP A C 1
ATOM 716 O O . ASP A 1 90 ? -15.195 -14.711 3.941 1 98.38 90 ASP A O 1
ATOM 720 N N . PHE A 1 91 ? -13.836 -13.305 4.98 1 98.75 91 PHE A N 1
ATOM 721 C CA . PHE A 1 91 ? -14.922 -12.438 5.422 1 98.75 91 PHE A CA 1
ATOM 722 C C . PHE A 1 91 ? -15.648 -11.828 4.23 1 98.75 91 PHE A C 1
ATOM 724 O O . PHE A 1 91 ? -16.891 -11.82 4.184 1 98.75 91 PHE A O 1
ATOM 731 N N . PHE A 1 92 ? -14.898 -11.359 3.318 1 98.75 92 PHE A N 1
ATOM 732 C CA . PHE A 1 92 ? -15.461 -10.758 2.115 1 98.75 92 PHE A CA 1
ATOM 733 C C . PHE A 1 92 ? -16.234 -11.789 1.306 1 98.75 92 PHE A C 1
ATOM 735 O O . PHE A 1 92 ? -17.328 -11.492 0.806 1 98.75 92 PHE A O 1
ATOM 742 N N . TYR A 1 93 ? -15.703 -12.953 1.157 1 98.88 93 TYR A N 1
ATOM 743 C CA . TYR A 1 93 ? -16.328 -14.039 0.405 1 98.88 93 TYR A CA 1
ATOM 744 C C . TYR A 1 93 ? -17.703 -14.375 0.968 1 98.88 93 TYR A C 1
ATOM 746 O O . TYR A 1 93 ? -18.641 -14.672 0.216 1 98.88 93 TYR A O 1
ATOM 754 N N . LEU A 1 94 ? -17.859 -14.281 2.232 1 98.88 94 LEU A N 1
ATOM 755 C CA . LEU A 1 94 ? -19.078 -14.766 2.871 1 98.88 94 LEU A CA 1
ATOM 756 C C . LEU A 1 94 ? -20.094 -13.641 3.047 1 98.88 94 LEU A C 1
ATOM 758 O O . LEU A 1 94 ? -21.281 -13.891 3.227 1 98.88 94 LEU A O 1
ATOM 762 N N . SER A 1 95 ? -19.609 -12.398 3.023 1 98.81 95 SER A N 1
ATOM 763 C CA . SER A 1 95 ? -20.531 -11.336 3.43 1 98.81 95 SER A CA 1
ATOM 764 C C . SER A 1 95 ? -20.625 -10.258 2.354 1 98.81 95 SER A C 1
ATOM 766 O O . SER A 1 95 ? -21.625 -9.531 2.293 1 98.81 95 SER A O 1
ATOM 768 N N . GLY A 1 96 ? -19.562 -10.086 1.556 1 98.62 96 GLY A N 1
ATOM 769 C CA . GLY A 1 96 ? -19.5 -9.008 0.582 1 98.62 96 GLY A CA 1
ATOM 770 C C . GLY A 1 96 ? -19.25 -7.648 1.21 1 98.62 96 GLY A C 1
ATOM 771 O O . GLY A 1 96 ? -19.188 -6.633 0.51 1 98.62 96 GLY A O 1
ATOM 772 N N . PHE A 1 97 ? -19.109 -7.574 2.531 1 98.69 97 PHE A N 1
ATOM 773 C CA . PHE A 1 97 ? -18.984 -6.316 3.262 1 98.69 97 PHE A CA 1
ATOM 774 C C . PHE A 1 97 ? -17.547 -5.836 3.281 1 98.69 97 PHE A C 1
ATOM 776 O O . PHE A 1 97 ? -16.625 -6.621 3.527 1 98.69 97 PHE A O 1
ATOM 783 N N . LEU A 1 98 ? -17.297 -4.5 3.033 1 98 98 LEU A N 1
ATOM 784 C CA . LEU A 1 98 ? -15.938 -4.027 2.766 1 98 98 LEU A CA 1
ATOM 785 C C . LEU A 1 98 ? -15.477 -3.057 3.846 1 98 98 LEU A C 1
ATOM 787 O O . LEU A 1 98 ? -14.375 -2.518 3.771 1 98 98 LEU A O 1
ATOM 791 N N . GLU A 1 99 ? -16.281 -2.754 4.887 1 97.88 99 GLU A N 1
ATOM 792 C CA . GLU A 1 99 ? -15.805 -1.867 5.945 1 97.88 99 GLU A CA 1
ATOM 793 C C . GLU A 1 99 ? -14.914 -2.613 6.934 1 97.88 99 GLU A C 1
ATOM 795 O O . GLU A 1 99 ? -15.18 -3.768 7.273 1 97.88 99 GLU A O 1
ATOM 800 N N . PRO A 1 100 ? -13.789 -2.004 7.328 1 97.75 100 PRO A N 1
ATOM 801 C CA . PRO A 1 100 ? -12.969 -2.605 8.375 1 97.75 100 PRO A CA 1
ATOM 802 C C . PRO A 1 100 ? -13.695 -2.699 9.719 1 97.75 100 PRO A C 1
ATOM 804 O O . PRO A 1 100 ? -14.812 -2.201 9.852 1 97.75 100 PRO A O 1
ATOM 807 N N . ASP A 1 101 ? -13.078 -3.4 10.68 1 98.19 101 ASP A N 1
ATOM 808 C CA . ASP A 1 101 ? -13.594 -3.502 12.047 1 98.19 101 ASP A CA 1
ATOM 809 C C . ASP A 1 101 ? -15.008 -4.066 12.055 1 98.19 101 ASP A C 1
ATOM 811 O O . ASP A 1 101 ? -15.906 -3.508 12.695 1 98.19 101 ASP A O 1
ATOM 815 N N . SER A 1 102 ? -15.211 -5.066 11.297 1 98.88 102 SER A N 1
ATOM 816 C CA . SER A 1 102 ? -16.484 -5.777 11.164 1 98.88 102 SER A CA 1
ATOM 817 C C . SER A 1 102 ? -16.312 -7.266 11.469 1 98.88 102 SER A C 1
ATOM 819 O O . SER A 1 102 ? -15.188 -7.75 11.609 1 98.88 102 SER A O 1
ATOM 821 N N . ALA A 1 103 ? -17.422 -7.965 11.617 1 98.94 103 ALA A N 1
ATOM 822 C CA . ALA A 1 103 ? -17.406 -9.398 11.883 1 98.94 103 ALA A CA 1
ATOM 823 C C . ALA A 1 103 ? -18.656 -10.07 11.352 1 98.94 103 ALA A C 1
ATOM 825 O O . ALA A 1 103 ? -19.703 -9.43 11.219 1 98.94 103 ALA A O 1
ATOM 826 N N . LEU A 1 104 ? -18.562 -11.266 10.992 1 98.94 104 LEU A N 1
ATOM 827 C CA . LEU A 1 104 ? -19.672 -12.141 10.625 1 98.94 104 LEU A CA 1
ATOM 828 C C . LEU A 1 104 ? -19.766 -13.328 11.578 1 98.94 104 LEU A C 1
ATOM 830 O O . LEU A 1 104 ? -18.766 -13.977 11.875 1 98.94 104 LEU A O 1
ATOM 834 N N . VAL A 1 105 ? -20.938 -13.57 12.086 1 98.81 105 VAL A N 1
ATOM 835 C CA . VAL A 1 105 ? -21.219 -14.734 12.922 1 98.81 105 VAL A CA 1
ATOM 836 C C . VAL A 1 105 ? -22.312 -15.578 12.297 1 98.81 105 VAL A C 1
ATOM 838 O O . VAL A 1 105 ? -23.375 -15.055 11.922 1 98.81 105 VAL A O 1
ATOM 841 N N . LEU A 1 106 ? -22.062 -16.844 12.07 1 98.75 106 LEU A N 1
ATOM 842 C CA . LEU A 1 106 ? -23.109 -17.812 11.75 1 98.75 106 LEU A CA 1
ATOM 843 C C . LEU A 1 106 ? -23.422 -18.688 12.961 1 98.75 106 LEU A C 1
ATOM 845 O O . LEU A 1 106 ? -22.516 -19.062 13.711 1 98.75 106 LEU A O 1
ATOM 849 N N . TYR A 1 107 ? -24.688 -19 13.141 1 97.94 107 TYR A N 1
ATOM 850 C CA . TYR A 1 107 ? -25.047 -19.797 14.312 1 97.94 107 TYR A CA 1
ATOM 851 C C . TYR A 1 107 ? -26.281 -20.641 14.031 1 97.94 107 TYR A C 1
ATOM 853 O O . TYR A 1 107 ? -27.031 -20.359 13.094 1 97.94 107 TYR A O 1
ATOM 861 N N . GLY A 1 108 ? -26.422 -21.719 14.797 1 96.44 108 GLY A N 1
ATOM 862 C CA . GLY A 1 108 ? -27.594 -22.578 14.695 1 96.44 108 GLY A CA 1
ATOM 863 C C . GLY A 1 108 ? -27.391 -23.938 15.352 1 96.44 108 GLY A C 1
ATOM 864 O O . GLY A 1 108 ? -26.25 -24.359 15.57 1 96.44 108 GLY A O 1
ATOM 865 N N . LYS A 1 109 ? -28.547 -24.562 15.617 1 94.31 109 LYS A N 1
ATOM 866 C CA . LYS A 1 109 ? -28.516 -25.938 16.094 1 94.31 109 LYS A CA 1
ATOM 867 C C . LYS A 1 109 ? -28.312 -26.906 14.945 1 94.31 109 LYS A C 1
ATOM 869 O O . LYS A 1 109 ? -28.984 -26.828 13.914 1 94.31 109 LYS A O 1
ATOM 874 N N . ASN A 1 110 ? -27.422 -27.844 15.008 1 91.19 110 ASN A N 1
ATOM 875 C CA . ASN A 1 110 ? -27.047 -28.844 14.008 1 91.19 110 ASN A CA 1
ATOM 876 C C . ASN A 1 110 ? -26.297 -28.203 12.844 1 91.19 110 ASN A C 1
ATOM 878 O O . ASN A 1 110 ? -25.25 -28.703 12.43 1 91.19 110 ASN A O 1
ATOM 882 N N . ARG A 1 111 ? -26.859 -27.109 12.359 1 94.5 111 ARG A N 1
ATOM 883 C CA . ARG A 1 111 ? -26.281 -26.391 11.227 1 94.5 111 ARG A CA 1
ATOM 884 C C . ARG A 1 111 ? -26.312 -24.875 11.469 1 94.5 111 ARG A C 1
ATOM 886 O O . ARG A 1 111 ? -27.359 -24.312 11.797 1 94.5 111 ARG A O 1
ATOM 893 N N . PRO A 1 112 ? -25.156 -24.219 11.32 1 96.12 112 PRO A N 1
ATOM 894 C CA . PRO A 1 112 ? -25.156 -22.766 11.547 1 96.12 112 PRO A CA 1
ATOM 895 C C . PRO A 1 112 ? -25.641 -21.969 10.336 1 96.12 112 PRO A C 1
ATOM 897 O O . PRO A 1 112 ? -24.844 -21.297 9.68 1 96.12 112 PRO A O 1
ATOM 900 N N . ASP A 1 113 ? -26.906 -21.922 10.102 1 96.12 113 ASP A N 1
ATOM 901 C CA . ASP A 1 113 ? -27.453 -21.359 8.883 1 96.12 113 ASP A CA 1
ATOM 902 C C . ASP A 1 113 ? -28.047 -19.969 9.141 1 96.12 113 ASP A C 1
ATOM 904 O O . ASP A 1 113 ? -28.625 -19.359 8.242 1 96.12 113 ASP A O 1
ATOM 908 N N . GLN A 1 114 ? -27.922 -19.453 10.398 1 97.69 114 GLN A N 1
ATOM 909 C CA . GLN A 1 114 ? -28.328 -18.094 10.711 1 97.69 114 GLN A CA 1
ATOM 910 C C . GLN A 1 114 ? -27.141 -17.156 10.742 1 97.69 114 GLN A C 1
ATOM 912 O O . GLN A 1 114 ? -26.094 -17.5 11.289 1 97.69 114 GLN A O 1
ATOM 917 N N . ALA A 1 115 ? -27.375 -15.953 10.141 1 98.69 115 ALA A N 1
ATOM 918 C CA . ALA A 1 115 ? -26.234 -15.031 10.023 1 98.69 115 ALA A CA 1
ATOM 919 C C . ALA A 1 115 ? -26.484 -13.766 10.836 1 98.69 115 ALA A C 1
ATOM 921 O O . ALA A 1 115 ? -27.594 -13.242 10.875 1 98.69 115 ALA A O 1
ATOM 922 N N . ILE A 1 116 ? -25.422 -13.25 11.461 1 98.88 116 ILE A N 1
ATOM 923 C CA . ILE A 1 116 ? -25.375 -11.953 12.117 1 98.88 116 ILE A CA 1
ATOM 924 C C . ILE A 1 116 ? -24.172 -11.164 11.625 1 98.88 116 ILE A C 1
ATOM 926 O O . ILE A 1 116 ? -23.047 -11.68 11.625 1 98.88 116 ILE A O 1
ATOM 930 N N . LEU A 1 117 ? -24.406 -9.953 11.188 1 98.88 117 LEU A N 1
ATOM 931 C CA . LEU A 1 117 ? -23.328 -9.07 10.75 1 98.88 117 LEU A CA 1
ATOM 932 C C . LEU A 1 117 ? -23.078 -7.969 11.781 1 98.88 117 LEU A C 1
ATOM 934 O O . LEU A 1 117 ? -24.016 -7.387 12.312 1 98.88 117 LEU A O 1
ATOM 938 N N . PHE A 1 118 ? -21.828 -7.777 12.164 1 98.94 118 PHE A N 1
ATOM 939 C CA . PHE A 1 118 ? -21.422 -6.699 13.055 1 98.94 118 PHE A CA 1
ATOM 940 C C . PHE A 1 118 ? -20.656 -5.617 12.297 1 98.94 118 PHE A C 1
ATOM 942 O O . PHE A 1 118 ? -19.672 -5.906 11.609 1 98.94 118 PHE A O 1
ATOM 949 N N . VAL A 1 119 ? -21.094 -4.371 12.414 1 98.75 119 VAL A N 1
ATOM 950 C CA . VAL A 1 119 ? -20.547 -3.297 11.594 1 98.75 119 VAL A CA 1
ATOM 951 C C . VAL A 1 119 ? -20.25 -2.076 12.461 1 98.75 119 VAL A C 1
ATOM 953 O O . VAL A 1 119 ? -20.875 -1.898 13.516 1 98.75 119 VAL A O 1
ATOM 956 N N . PRO A 1 120 ? -19.266 -1.207 12.078 1 97.88 120 PRO A N 1
ATOM 957 C CA . PRO A 1 120 ? -19 0.011 12.844 1 97.88 120 PRO A CA 1
ATOM 958 C C . PRO A 1 120 ? -20.203 0.942 12.906 1 97.88 120 PRO A C 1
ATOM 960 O O . PRO A 1 120 ? -20.938 1.09 11.914 1 97.88 120 PRO A O 1
ATOM 963 N N . ARG A 1 121 ? -20.344 1.608 14.016 1 97 121 ARG A N 1
ATOM 964 C CA . ARG A 1 121 ? -21.422 2.576 14.18 1 97 121 ARG A CA 1
ATOM 965 C C . ARG A 1 121 ? -21.156 3.846 13.383 1 97 121 ARG A C 1
ATOM 967 O O . ARG A 1 121 ? -20 4.254 13.234 1 97 121 ARG A O 1
ATOM 974 N N . ARG A 1 122 ? -22.234 4.395 12.906 1 96.44 122 ARG A N 1
ATOM 975 C CA . ARG A 1 122 ? -22.094 5.723 12.32 1 96.44 122 ARG A CA 1
ATOM 976 C C . ARG A 1 122 ? -21.625 6.73 13.367 1 96.44 122 ARG A C 1
ATOM 978 O O . ARG A 1 122 ? -22.031 6.664 14.531 1 96.44 122 ARG A O 1
ATOM 985 N N . ASP A 1 123 ? -20.719 7.547 12.953 1 94.75 123 ASP A N 1
ATOM 986 C CA . ASP A 1 123 ? -20.156 8.609 13.789 1 94.75 123 ASP A CA 1
ATOM 987 C C . ASP A 1 123 ? -19.922 9.883 12.977 1 94.75 123 ASP A C 1
ATOM 989 O O . ASP A 1 123 ? -18.969 9.977 12.211 1 94.75 123 ASP A O 1
ATOM 993 N N . PRO A 1 124 ? -20.828 10.875 13.172 1 92.31 124 PRO A N 1
ATOM 994 C CA . PRO A 1 124 ? -20.734 12.086 12.352 1 92.31 124 PRO A CA 1
ATOM 995 C C . PRO A 1 124 ? -19.344 12.719 12.391 1 92.31 124 PRO A C 1
ATOM 997 O O . PRO A 1 124 ? -18.859 13.211 11.375 1 92.31 124 PRO A O 1
ATOM 1000 N N . GLY A 1 125 ? -18.797 12.781 13.547 1 92.88 125 GLY A N 1
ATOM 1001 C CA . GLY A 1 125 ? -17.453 13.32 13.656 1 92.88 125 GLY A CA 1
ATOM 1002 C C . GLY A 1 125 ? -16.438 12.578 12.805 1 92.88 125 GLY A C 1
ATOM 1003 O O . GLY A 1 125 ? -15.648 13.195 12.086 1 92.88 125 GLY A O 1
ATOM 1004 N N . ARG A 1 126 ? -16.469 11.297 12.875 1 92.5 126 ARG A N 1
ATOM 1005 C CA . ARG A 1 126 ? -15.555 10.484 12.086 1 92.5 126 ARG A CA 1
ATOM 1006 C C . ARG A 1 126 ? -15.906 10.539 10.602 1 92.5 126 ARG A C 1
ATOM 1008 O O . ARG A 1 126 ? -15.016 10.484 9.75 1 92.5 126 ARG A O 1
ATOM 1015 N N . GLU A 1 127 ? -17.188 10.617 10.328 1 93.31 127 GLU A N 1
ATOM 1016 C CA . GLU A 1 127 ? -17.625 10.617 8.938 1 93.31 127 GLU A CA 1
ATOM 1017 C C . GLU A 1 127 ? -17.25 11.922 8.234 1 93.31 127 GLU A C 1
ATOM 1019 O O . GLU A 1 127 ? -17.078 11.953 7.016 1 93.31 127 GLU A O 1
ATOM 1024 N N . LEU A 1 128 ? -17.156 13.023 9 1 92.62 128 LEU A N 1
ATOM 1025 C CA . LEU A 1 128 ? -16.656 14.273 8.445 1 92.62 128 LEU A CA 1
ATOM 1026 C C . LEU A 1 128 ? -15.25 14.094 7.871 1 92.62 128 LEU A C 1
ATOM 1028 O O . LEU A 1 128 ? -14.93 14.625 6.805 1 92.62 128 LEU A O 1
ATOM 1032 N N . TRP A 1 129 ? -14.469 13.273 8.523 1 92.69 129 TRP A N 1
ATOM 1033 C CA . TRP A 1 129 ? -13.07 13.117 8.141 1 92.69 129 TRP A CA 1
ATOM 1034 C C . TRP A 1 129 ? -12.898 11.961 7.16 1 92.69 129 TRP A C 1
ATOM 1036 O O . TRP A 1 129 ? -12.227 12.109 6.133 1 92.69 129 TRP A O 1
ATOM 1046 N N . ASP A 1 130 ? -13.555 10.859 7.352 1 92.56 130 ASP A N 1
ATOM 1047 C CA . ASP A 1 130 ? -13.219 9.625 6.641 1 92.56 130 ASP A CA 1
ATOM 1048 C C . ASP A 1 130 ? -14.328 9.242 5.66 1 92.56 130 ASP A C 1
ATOM 1050 O O . ASP A 1 130 ? -14.148 8.344 4.836 1 92.56 130 ASP A O 1
ATOM 1054 N N . GLY A 1 131 ? -15.477 9.844 5.809 1 93.31 131 GLY A N 1
ATOM 1055 C CA . GLY A 1 131 ? -16.594 9.516 4.934 1 93.31 131 GLY A CA 1
ATOM 1056 C C . GLY A 1 131 ? -17.656 8.68 5.613 1 93.31 131 GLY A C 1
ATOM 1057 O O . GLY A 1 131 ? -17.469 8.227 6.746 1 93.31 131 GLY A O 1
ATOM 1058 N N . PRO A 1 132 ? -18.734 8.492 4.941 1 93.62 132 PRO A N 1
ATOM 1059 C CA . PRO A 1 132 ? -19.906 7.848 5.531 1 93.62 132 PRO A CA 1
ATOM 1060 C C . PRO A 1 132 ? -19.688 6.359 5.801 1 93.62 132 PRO A C 1
ATOM 1062 O O . PRO A 1 132 ? -18.922 5.703 5.078 1 93.62 132 PRO A O 1
ATOM 1065 N N . ARG A 1 133 ? -20.391 5.855 6.781 1 96.75 133 ARG A N 1
ATOM 1066 C CA . ARG A 1 133 ? -20.469 4.441 7.133 1 96.75 133 ARG A CA 1
ATOM 1067 C C . ARG A 1 133 ? -21.828 3.865 6.777 1 96.75 133 ARG A C 1
ATOM 1069 O O . ARG A 1 133 ? -22.828 4.594 6.723 1 96.75 133 ARG A O 1
ATOM 1076 N N . SER A 1 134 ? -21.859 2.627 6.559 1 97.12 134 SER A N 1
ATOM 1077 C CA . SER A 1 134 ? -23.109 1.983 6.16 1 97.12 134 SER A CA 1
ATOM 1078 C C . SER A 1 134 ? -24.125 2.014 7.289 1 97.12 134 SER A C 1
ATOM 1080 O O . SER A 1 134 ? -25.312 2.246 7.055 1 97.12 134 SER A O 1
ATOM 1082 N N . GLY A 1 135 ? -23.656 1.844 8.539 1 97.19 135 GLY A N 1
ATOM 1083 C CA . GLY A 1 135 ? -24.562 1.623 9.656 1 97.19 135 GLY A CA 1
ATOM 1084 C C . GLY A 1 135 ? -25.328 0.313 9.555 1 97.19 135 GLY A C 1
ATOM 1085 O O . GLY A 1 135 ? -25.188 -0.419 8.57 1 97.19 135 GLY A O 1
ATOM 1086 N N . LYS A 1 136 ? -26.156 0.037 10.562 1 97.69 136 LYS A N 1
ATOM 1087 C CA . LYS A 1 136 ? -26.891 -1.229 10.633 1 97.69 136 LYS A CA 1
ATOM 1088 C C . LYS A 1 136 ? -27.891 -1.355 9.484 1 97.69 136 LYS A C 1
ATOM 1090 O O . LYS A 1 136 ? -27.938 -2.385 8.805 1 97.69 136 LYS A O 1
ATOM 1095 N N . ASP A 1 137 ? -28.641 -0.328 9.266 1 96.88 137 ASP A N 1
ATOM 1096 C CA . ASP A 1 137 ? -29.672 -0.377 8.227 1 96.88 137 ASP A CA 1
ATOM 1097 C C . ASP A 1 137 ? -29.047 -0.478 6.84 1 96.88 137 ASP A C 1
ATOM 1099 O O . ASP A 1 137 ? -29.516 -1.245 5.996 1 96.88 137 ASP A O 1
ATOM 1103 N N . GLY A 1 138 ? -28.016 0.334 6.574 1 97.06 138 GLY A N 1
ATOM 1104 C CA . GLY A 1 138 ? -27.328 0.265 5.289 1 97.06 138 GLY A CA 1
ATOM 1105 C C . GLY A 1 138 ? -26.703 -1.091 5.016 1 97.06 138 GLY A C 1
ATOM 1106 O O . GLY A 1 138 ? -26.812 -1.617 3.908 1 97.06 138 GLY A O 1
ATOM 1107 N N . ALA A 1 139 ? -26.062 -1.658 6.039 1 98.06 139 ALA A N 1
ATOM 1108 C CA . ALA A 1 139 ? -25.438 -2.975 5.898 1 98.06 139 ALA A CA 1
ATOM 1109 C C . ALA A 1 139 ? -26.484 -4.047 5.621 1 98.06 139 ALA A C 1
ATOM 1111 O O . ALA A 1 139 ? -26.297 -4.91 4.762 1 98.06 139 ALA A O 1
ATOM 1112 N N . ALA A 1 140 ? -27.578 -3.969 6.383 1 97.88 140 ALA A N 1
ATOM 1113 C CA . ALA A 1 140 ? -28.656 -4.938 6.188 1 97.88 140 ALA A CA 1
ATOM 1114 C C . ALA A 1 140 ? -29.234 -4.848 4.773 1 97.88 140 ALA A C 1
ATOM 1116 O O . ALA A 1 140 ? -29.422 -5.867 4.109 1 97.88 140 ALA A O 1
ATOM 1117 N N . ALA A 1 141 ? -29.484 -3.652 4.348 1 96.88 141 ALA A N 1
ATOM 1118 C CA . ALA A 1 141 ? -30.078 -3.438 3.029 1 96.88 141 ALA A CA 1
ATOM 1119 C C . ALA A 1 141 ? -29.125 -3.896 1.925 1 96.88 141 ALA A C 1
ATOM 1121 O O . ALA A 1 141 ? -29.562 -4.469 0.924 1 96.88 141 ALA A O 1
ATOM 1122 N N . LEU A 1 142 ? -27.875 -3.633 2.086 1 97.25 142 LEU A N 1
ATOM 1123 C CA . LEU A 1 142 ? -26.891 -3.947 1.062 1 97.25 142 LEU A CA 1
ATOM 1124 C C . LEU A 1 142 ? -26.625 -5.449 0.994 1 97.25 142 LEU A C 1
ATOM 1126 O O . LEU A 1 142 ? -26.641 -6.035 -0.091 1 97.25 142 LEU A O 1
ATOM 1130 N N . THR A 1 143 ? -26.438 -6.152 2.145 1 98 143 THR A N 1
ATOM 1131 C CA . THR A 1 143 ? -25.953 -7.527 2.182 1 98 143 THR A CA 1
ATOM 1132 C C . THR A 1 143 ? -27.125 -8.516 2.184 1 98 143 THR A C 1
ATOM 1134 O O . THR A 1 143 ? -26.953 -9.695 1.871 1 98 143 THR A O 1
ATOM 1137 N N . GLY A 1 144 ? -28.25 -8.039 2.627 1 97.38 144 GLY A N 1
ATOM 1138 C CA . GLY A 1 144 ? -29.391 -8.93 2.791 1 97.38 144 GLY A CA 1
ATOM 1139 C C . GLY A 1 144 ? -29.391 -9.664 4.121 1 97.38 144 GLY A C 1
ATOM 1140 O O . GLY A 1 144 ? -30.312 -10.414 4.418 1 97.38 144 GLY A O 1
ATOM 1141 N N . ILE A 1 145 ? -28.391 -9.477 4.926 1 98.25 145 ILE A N 1
ATOM 1142 C CA . ILE A 1 145 ? -28.375 -10.047 6.27 1 98.25 145 ILE A CA 1
ATOM 1143 C C . ILE A 1 145 ? -29.281 -9.219 7.188 1 98.25 145 ILE A C 1
ATOM 1145 O O . ILE A 1 145 ? -29.031 -8.039 7.414 1 98.25 145 ILE A O 1
ATOM 1149 N N . GLU A 1 146 ? -30.188 -9.812 7.75 1 96.62 146 GLU A N 1
ATOM 1150 C CA . GLU A 1 146 ? -31.234 -9.102 8.469 1 96.62 146 GLU A CA 1
ATOM 1151 C C . GLU A 1 146 ? -30.781 -8.688 9.859 1 96.62 146 GLU A C 1
ATOM 1153 O O . GLU A 1 146 ? -31.094 -7.586 10.32 1 96.62 146 GLU A O 1
ATOM 1158 N N . ARG A 1 147 ? -30.141 -9.555 10.5 1 98.38 147 ARG A N 1
ATOM 1159 C CA . ARG A 1 147 ? -29.688 -9.25 11.852 1 98.38 147 ARG A CA 1
ATOM 1160 C C . ARG A 1 147 ? -28.312 -8.586 11.828 1 98.38 147 ARG A C 1
ATOM 1162 O O . ARG A 1 147 ? -27.312 -9.242 11.555 1 98.38 147 ARG A O 1
ATOM 1169 N N . VAL A 1 148 ? -28.297 -7.32 12.125 1 98.69 148 VAL A N 1
ATOM 1170 C CA . VAL A 1 148 ? -27.062 -6.539 12.117 1 98.69 148 VAL A CA 1
ATOM 1171 C C . VAL A 1 148 ? -26.906 -5.812 13.453 1 98.69 148 VAL A C 1
ATOM 1173 O O . VAL A 1 148 ? -27.875 -5.25 13.977 1 98.69 148 VAL A O 1
ATOM 1176 N N . HIS A 1 149 ? -25.719 -5.891 14.055 1 98.75 149 HIS A N 1
ATOM 1177 C CA . HIS A 1 149 ? -25.391 -5.211 15.297 1 98.75 149 HIS A CA 1
ATOM 1178 C C . HIS A 1 149 ? -24.156 -4.32 15.125 1 98.75 149 HIS A C 1
ATOM 1180 O O . HIS A 1 149 ? -23.453 -4.414 14.117 1 98.75 149 HIS A O 1
ATOM 1186 N N . SER A 1 150 ? -23.953 -3.422 16.094 1 98.44 150 SER A N 1
ATOM 1187 C CA . SER A 1 150 ? -22.672 -2.707 16.156 1 98.44 150 SER A CA 1
ATOM 1188 C C . SER A 1 150 ? -21.547 -3.627 16.609 1 98.44 150 SER A C 1
ATOM 1190 O O . SER A 1 150 ? -21.766 -4.492 17.469 1 98.44 150 SER A O 1
ATOM 1192 N N . THR A 1 151 ? -20.391 -3.354 16.094 1 98.62 151 THR A N 1
ATOM 1193 C CA . THR A 1 151 ? -19.25 -4.219 16.375 1 98.62 151 THR A CA 1
ATOM 1194 C C . THR A 1 151 ? -18.969 -4.273 17.875 1 98.62 151 THR A C 1
ATOM 1196 O O . THR A 1 151 ? -18.562 -5.309 18.406 1 98.62 151 THR A O 1
ATOM 1199 N N . GLU A 1 152 ? -19.281 -3.24 18.625 1 97.56 152 GLU A N 1
ATOM 1200 C CA . GLU A 1 152 ? -19.062 -3.189 20.078 1 97.56 152 GLU A CA 1
ATOM 1201 C C . GLU A 1 152 ? -19.906 -4.234 20.797 1 97.56 152 GLU A C 1
ATOM 1203 O O . GLU A 1 152 ? -19.625 -4.59 21.938 1 97.56 152 GLU A O 1
ATOM 1208 N N . GLU A 1 153 ? -20.938 -4.699 20.109 1 98.31 153 GLU A N 1
ATOM 1209 C CA . GLU A 1 153 ? -21.859 -5.648 20.719 1 98.31 153 GLU A CA 1
ATOM 1210 C C . GLU A 1 153 ? -21.422 -7.086 20.484 1 98.31 153 GLU A C 1
ATOM 1212 O O . GLU A 1 153 ? -22.062 -8.031 20.938 1 98.31 153 GLU A O 1
ATOM 1217 N N . LEU A 1 154 ? -20.344 -7.32 19.781 1 98.5 154 LEU A N 1
ATOM 1218 C CA . LEU A 1 154 ? -19.922 -8.648 19.359 1 98.5 154 LEU A CA 1
ATOM 1219 C C . LEU A 1 154 ? -19.75 -9.578 20.562 1 98.5 154 LEU A C 1
ATOM 1221 O O . LEU A 1 154 ? -20.312 -10.68 20.578 1 98.5 154 LEU A O 1
ATOM 1225 N N . GLY A 1 155 ? -19.047 -9.133 21.609 1 97.25 155 GLY A N 1
ATOM 1226 C CA . GLY A 1 155 ? -18.797 -9.961 22.766 1 97.25 155 GLY A CA 1
ATOM 1227 C C . GLY A 1 155 ? -20.062 -10.398 23.469 1 97.25 155 GLY A C 1
ATOM 1228 O O . GLY A 1 155 ? -20.219 -11.57 23.812 1 97.25 155 GLY A O 1
ATOM 1229 N N . VAL A 1 156 ? -20.969 -9.523 23.703 1 97.19 156 VAL A N 1
ATOM 1230 C CA . VAL A 1 156 ? -22.188 -9.805 24.438 1 97.19 156 VAL A CA 1
ATOM 1231 C C . VAL A 1 156 ? -23.078 -10.75 23.641 1 97.19 156 VAL A C 1
ATOM 1233 O O . VAL A 1 156 ? -23.688 -11.664 24.203 1 97.19 156 VAL A O 1
ATOM 1236 N N . VAL A 1 157 ? -23.141 -10.5 22.328 1 97.94 157 VAL A N 1
ATOM 1237 C CA . VAL A 1 157 ? -23.953 -11.359 21.469 1 97.94 157 VAL A CA 1
ATOM 1238 C C . VAL A 1 157 ? -23.391 -12.773 21.453 1 97.94 157 VAL A C 1
ATOM 1240 O O . VAL A 1 157 ? -24.125 -13.75 21.578 1 97.94 157 VAL A O 1
ATOM 1243 N N . LEU A 1 158 ? -22.094 -12.891 21.312 1 96.81 158 LEU A N 1
ATOM 1244 C CA . LEU A 1 158 ? -21.469 -14.203 21.312 1 96.81 158 LEU A CA 1
ATOM 1245 C C . LEU A 1 158 ? -21.75 -14.961 22.594 1 96.81 158 LEU A C 1
ATOM 1247 O O . LEU A 1 158 ? -22.016 -16.172 22.578 1 96.81 158 LEU A O 1
ATOM 1251 N N . LYS A 1 159 ? -21.734 -14.289 23.734 1 94.44 159 LYS A N 1
ATOM 1252 C CA . LYS A 1 159 ? -22.031 -14.906 25.031 1 94.44 159 LYS A CA 1
ATOM 1253 C C . LYS A 1 159 ? -23.469 -15.398 25.094 1 94.44 159 LYS A C 1
ATOM 1255 O O . LYS A 1 159 ? -23.75 -16.438 25.672 1 94.44 159 LYS A O 1
ATOM 1260 N N . SER A 1 160 ? -24.25 -14.703 24.484 1 95.56 160 SER A N 1
ATOM 1261 C CA . SER A 1 160 ? -25.672 -15.016 24.531 1 95.56 160 SER A CA 1
ATOM 1262 C C . SER A 1 160 ? -26 -16.234 23.672 1 95.56 160 SER A C 1
ATOM 1264 O O . SER A 1 160 ? -27.016 -16.906 23.891 1 95.56 160 SER A O 1
ATOM 1266 N N . LEU A 1 161 ? -25.281 -16.547 22.594 1 93.56 161 LEU A N 1
ATOM 1267 C CA . LEU A 1 161 ? -25.578 -17.609 21.641 1 93.56 161 LEU A CA 1
ATOM 1268 C C . LEU A 1 161 ? -25.297 -18.984 22.281 1 93.56 161 LEU A C 1
ATOM 1270 O O . LEU A 1 161 ? -25.766 -20 21.766 1 93.56 161 LEU A O 1
ATOM 1274 N N . LYS A 1 162 ? -24.688 -19.094 23.484 1 81.81 162 LYS A N 1
ATOM 1275 C CA . LYS A 1 162 ? -24.422 -20.328 24.234 1 81.81 162 LYS A CA 1
ATOM 1276 C C . LYS A 1 162 ? -23.953 -21.438 23.297 1 81.81 162 LYS A C 1
ATOM 1278 O O . LYS A 1 162 ? -24.5 -22.547 23.328 1 81.81 162 LYS A O 1
ATOM 1283 N N . GLY A 1 163 ? -23.016 -21.203 22.5 1 81.5 163 GLY A N 1
ATOM 1284 C CA . GLY A 1 163 ? -22.516 -22.188 21.547 1 81.5 163 GLY A CA 1
ATOM 1285 C C . GLY A 1 163 ? -21.734 -23.312 22.203 1 81.5 163 GLY A C 1
ATOM 1286 O O . GLY A 1 163 ? -20.922 -23.078 23.094 1 81.5 163 GLY A O 1
ATOM 1287 N N . THR A 1 164 ? -22.094 -24.547 21.75 1 87.69 164 THR A N 1
ATOM 1288 C CA . THR A 1 164 ? -21.359 -25.703 22.266 1 87.69 164 THR A CA 1
ATOM 1289 C C . THR A 1 164 ? -20.234 -26.094 21.297 1 87.69 164 THR A C 1
ATOM 1291 O O . THR A 1 164 ? -19.312 -26.828 21.672 1 87.69 164 THR A O 1
ATOM 1294 N N . GLN A 1 165 ? -20.344 -25.703 20.062 1 93.44 165 GLN A N 1
ATOM 1295 C CA . GLN A 1 165 ? -19.328 -25.906 19.047 1 93.44 165 GLN A CA 1
ATOM 1296 C C . GLN A 1 165 ? -18.891 -24.578 18.438 1 93.44 165 GLN A C 1
ATOM 1298 O O . GLN A 1 165 ? -19.688 -23.891 17.812 1 93.44 165 GLN A O 1
ATOM 1303 N N . LEU A 1 166 ? -17.609 -24.281 18.625 1 95.12 166 LEU A N 1
ATOM 1304 C CA . LEU A 1 166 ? -17.094 -23.016 18.109 1 95.12 166 LEU A CA 1
ATOM 1305 C C . LEU A 1 166 ? -16.156 -23.25 16.922 1 95.12 166 LEU A C 1
ATOM 1307 O O . LEU A 1 166 ? -15.297 -24.141 16.969 1 95.12 166 LEU A O 1
ATOM 1311 N N . TRP A 1 167 ? -16.391 -22.609 15.852 1 96.75 167 TRP A N 1
ATOM 1312 C CA . TRP A 1 167 ? -15.547 -22.609 14.664 1 96.75 167 TRP A CA 1
ATOM 1313 C C . TRP A 1 167 ? -14.875 -21.25 14.469 1 96.75 167 TRP A C 1
ATOM 1315 O O . TRP A 1 167 ? -15.555 -20.234 14.25 1 96.75 167 TRP A O 1
ATOM 1325 N N . TYR A 1 168 ? -13.547 -21.188 14.586 1 97.5 168 TYR A N 1
ATOM 1326 C CA . TYR A 1 168 ? -12.812 -19.938 14.602 1 97.5 168 TYR A CA 1
ATOM 1327 C C . TYR A 1 168 ? -11.32 -20.172 14.391 1 97.5 168 TYR A C 1
ATOM 1329 O O . TYR A 1 168 ? -10.742 -21.094 14.961 1 97.5 168 TYR A O 1
ATOM 1337 N N . ASP A 1 169 ? -10.742 -19.328 13.492 1 96.5 169 ASP A N 1
ATOM 1338 C CA . ASP A 1 169 ? -9.305 -19.391 13.281 1 96.5 169 ASP A CA 1
ATOM 1339 C C . ASP A 1 169 ? -8.562 -18.438 14.211 1 96.5 169 ASP A C 1
ATOM 1341 O O . ASP A 1 169 ? -8.164 -17.344 13.797 1 96.5 169 ASP A O 1
ATOM 1345 N N . GLY A 1 170 ? -8.25 -18.906 15.406 1 93.19 170 GLY A N 1
ATOM 1346 C CA . GLY A 1 170 ? -7.766 -18.047 16.469 1 93.19 170 GLY A CA 1
ATOM 1347 C C . GLY A 1 170 ? -6.25 -18.016 16.578 1 93.19 170 GLY A C 1
ATOM 1348 O O . GLY A 1 170 ? -5.688 -17.172 17.281 1 93.19 170 GLY A O 1
ATOM 1349 N N . SER A 1 171 ? -5.512 -18.906 15.906 1 90.5 171 SER A N 1
ATOM 1350 C CA . SER A 1 171 ? -4.059 -18.938 16.016 1 90.5 171 SER A CA 1
ATOM 1351 C C . SER A 1 171 ? -3.422 -17.688 15.438 1 90.5 171 SER A C 1
ATOM 1353 O O . SER A 1 171 ? -2.482 -17.141 16.016 1 90.5 171 SER A O 1
ATOM 1355 N N . GLN A 1 172 ? -3.902 -17.203 14.352 1 90.31 172 GLN A N 1
ATOM 1356 C CA . GLN A 1 172 ? -3.527 -15.938 13.727 1 90.31 172 GLN A CA 1
ATOM 1357 C C . GLN A 1 172 ? -4.758 -15.125 13.344 1 90.31 172 GLN A C 1
ATOM 1359 O O . GLN A 1 172 ? -5.152 -15.086 12.172 1 90.31 172 GLN A O 1
ATOM 1364 N N . PRO A 1 173 ? -5.207 -14.461 14.367 1 95.38 173 PRO A N 1
ATOM 1365 C CA . PRO A 1 173 ? -6.469 -13.766 14.102 1 95.38 173 PRO A CA 1
ATOM 1366 C C . PRO A 1 173 ? -6.336 -12.688 13.031 1 95.38 173 PRO A C 1
ATOM 1368 O O . PRO A 1 173 ? -5.348 -11.945 13.016 1 95.38 173 PRO A O 1
ATOM 1371 N N . ALA A 1 174 ? -7.301 -12.609 12.164 1 96 174 ALA A N 1
ATOM 1372 C CA . ALA A 1 174 ? -7.316 -11.625 11.086 1 96 174 ALA A CA 1
ATOM 1373 C C . ALA A 1 174 ? -7.383 -10.203 11.633 1 96 174 ALA A C 1
ATOM 1375 O O . ALA A 1 174 ? -6.883 -9.266 11.008 1 96 174 ALA A O 1
ATOM 1376 N N . HIS A 1 175 ? -8.023 -10.039 12.742 1 97.75 175 HIS A N 1
ATOM 1377 C CA . HIS A 1 175 ? -8.203 -8.758 13.422 1 97.75 175 HIS A CA 1
ATOM 1378 C C . HIS A 1 175 ? -7.812 -8.859 14.891 1 97.75 175 HIS A C 1
ATOM 1380 O O . HIS A 1 175 ? -8.672 -9.086 15.75 1 97.75 175 HIS A O 1
ATOM 1386 N N . PRO A 1 176 ? -6.59 -8.562 15.211 1 95.69 176 PRO A N 1
ATOM 1387 C CA . PRO A 1 176 ? -6.078 -8.805 16.562 1 95.69 176 PRO A CA 1
ATOM 1388 C C . PRO A 1 176 ? -6.855 -8.039 17.641 1 95.69 176 PRO A C 1
ATOM 1390 O O . PRO A 1 176 ? -7.152 -8.594 18.703 1 95.69 176 PRO A O 1
ATOM 1393 N N . ARG A 1 177 ? -7.234 -6.809 17.375 1 96.5 177 ARG A N 1
ATOM 1394 C CA . ARG A 1 177 ? -7.926 -6.012 18.391 1 96.5 177 ARG A CA 1
ATOM 1395 C C . ARG A 1 177 ? -9.312 -6.582 18.672 1 96.5 177 ARG A C 1
ATOM 1397 O O . ARG A 1 177 ? -9.703 -6.703 19.844 1 96.5 177 ARG A O 1
ATOM 1404 N N . LEU A 1 178 ? -10.094 -6.871 17.641 1 98.12 178 LEU A N 1
ATOM 1405 C CA . LEU A 1 178 ? -11.406 -7.461 17.844 1 98.12 178 LEU A CA 1
ATOM 1406 C C . LEU A 1 178 ? -11.297 -8.82 18.531 1 98.12 178 LEU A C 1
ATOM 1408 O O . LEU A 1 178 ? -12.125 -9.164 19.375 1 98.12 178 LEU A O 1
ATOM 1412 N N . HIS A 1 179 ? -10.297 -9.625 18.078 1 98.06 179 HIS A N 1
ATOM 1413 C CA . HIS A 1 179 ? -10.039 -10.906 18.719 1 98.06 179 HIS A CA 1
ATOM 1414 C C . HIS A 1 179 ? -9.812 -10.75 20.219 1 98.06 179 HIS A C 1
ATOM 1416 O O . HIS A 1 179 ? -10.445 -11.438 21.016 1 98.06 179 HIS A O 1
ATOM 1422 N N . GLN A 1 180 ? -8.969 -9.836 20.578 1 96.69 180 GLN A N 1
ATOM 1423 C CA . GLN A 1 180 ? -8.609 -9.633 21.984 1 96.69 180 GLN A CA 1
ATOM 1424 C C . GLN A 1 180 ? -9.797 -9.109 22.781 1 96.69 180 GLN A C 1
ATOM 1426 O O . GLN A 1 180 ? -10.055 -9.562 23.891 1 96.69 180 GLN A O 1
ATOM 1431 N N . ALA A 1 181 ? -10.523 -8.219 22.219 1 97.38 181 ALA A N 1
ATOM 1432 C CA . ALA A 1 181 ? -11.57 -7.512 22.953 1 97.38 181 ALA A CA 1
ATOM 1433 C C . ALA A 1 181 ? -12.828 -8.375 23.078 1 97.38 181 ALA A C 1
ATOM 1435 O O . ALA A 1 181 ? -13.516 -8.336 24.094 1 97.38 181 ALA A O 1
ATOM 1436 N N . HIS A 1 182 ? -13.109 -9.148 22.031 1 97.19 182 HIS A N 1
ATOM 1437 C CA . HIS A 1 182 ? -14.461 -9.695 22 1 97.19 182 HIS A CA 1
ATOM 1438 C C . HIS A 1 182 ? -14.438 -11.211 21.891 1 97.19 182 HIS A C 1
ATOM 1440 O O . HIS A 1 182 ? -15.352 -11.891 22.375 1 97.19 182 HIS A O 1
ATOM 1446 N N . VAL A 1 183 ? -13.469 -11.805 21.219 1 97.06 183 VAL A N 1
ATOM 1447 C CA . VAL A 1 183 ? -13.469 -13.242 20.953 1 97.06 183 VAL A CA 1
ATOM 1448 C C . VAL A 1 183 ? -12.625 -13.953 22.016 1 97.06 183 VAL A C 1
ATOM 1450 O O . VAL A 1 183 ? -12.984 -15.047 22.469 1 97.06 183 VAL A O 1
ATOM 1453 N N . GLY A 1 184 ? -11.492 -13.344 22.406 1 95.44 184 GLY A N 1
ATOM 1454 C CA . GLY A 1 184 ? -10.586 -13.914 23.391 1 95.44 184 GLY A CA 1
ATOM 1455 C C . GLY A 1 184 ? -11.297 -14.383 24.641 1 95.44 184 GLY A C 1
ATOM 1456 O O . GLY A 1 184 ? -11.148 -15.539 25.047 1 95.44 184 GLY A O 1
ATOM 1457 N N . PRO A 1 185 ? -12.07 -13.578 25.266 1 94.12 185 PRO A N 1
ATOM 1458 C CA . PRO A 1 185 ? -12.781 -13.945 26.484 1 94.12 185 PRO A CA 1
ATOM 1459 C C . PRO A 1 185 ? -13.703 -15.148 26.297 1 94.12 185 PRO A C 1
ATOM 1461 O O . PRO A 1 185 ? -13.875 -15.953 27.219 1 94.12 185 PRO A O 1
ATOM 1464 N N . ILE A 1 186 ? -14.258 -15.234 25.125 1 91.94 186 ILE A N 1
ATOM 1465 C CA . ILE A 1 186 ? -15.141 -16.344 24.812 1 91.94 186 ILE A CA 1
ATOM 1466 C C . ILE A 1 186 ? -14.336 -17.641 24.719 1 91.94 186 ILE A C 1
ATOM 1468 O O . ILE A 1 186 ? -14.781 -18.688 25.172 1 91.94 186 ILE A O 1
ATOM 1472 N N . LEU A 1 187 ? -13.203 -17.547 24.094 1 92.31 187 LEU A N 1
ATOM 1473 C CA . LEU A 1 187 ? -12.336 -18.719 23.906 1 92.31 187 LEU A CA 1
ATOM 1474 C C . LEU A 1 187 ? -11.812 -19.219 25.25 1 92.31 187 LEU A C 1
ATOM 1476 O O . LEU A 1 187 ? -11.641 -20.422 25.438 1 92.31 187 LEU A O 1
ATOM 1480 N N . GLU A 1 188 ? -11.516 -18.344 26.125 1 90.69 188 GLU A N 1
ATOM 1481 C CA . GLU A 1 188 ? -10.992 -18.719 27.438 1 90.69 188 GLU A CA 1
ATOM 1482 C C . GLU A 1 188 ? -12.023 -19.484 28.25 1 90.69 188 GLU A C 1
ATOM 1484 O O . GLU A 1 188 ? -11.672 -20.391 29.016 1 90.69 188 GLU A O 1
ATOM 1489 N N . ALA A 1 189 ? -13.25 -19.203 28.078 1 86.62 189 ALA A N 1
ATOM 1490 C CA . ALA A 1 189 ? -14.312 -19.766 28.906 1 86.62 189 ALA A CA 1
ATOM 1491 C C . ALA A 1 189 ? -15.008 -20.922 28.188 1 86.62 189 ALA A C 1
ATOM 1493 O O . ALA A 1 189 ? -15.859 -21.609 28.766 1 86.62 189 ALA A O 1
ATOM 1494 N N . GLY A 1 190 ? -14.633 -21.094 26.984 1 83.94 190 GLY A N 1
ATOM 1495 C CA . GLY A 1 190 ? -15.422 -22 26.156 1 83.94 190 GLY A CA 1
ATOM 1496 C C . GLY A 1 190 ? -14.617 -23.156 25.594 1 83.94 190 GLY A C 1
ATOM 1497 O O . GLY A 1 190 ? -13.492 -23.406 26.047 1 83.94 190 GLY A O 1
ATOM 1498 N N . PRO A 1 191 ? -15.297 -23.844 24.766 1 85.06 191 PRO A N 1
ATOM 1499 C CA . PRO A 1 191 ? -14.625 -24.969 24.141 1 85.06 191 PRO A CA 1
ATOM 1500 C C . PRO A 1 191 ? -13.523 -24.531 23.172 1 85.06 191 PRO A C 1
ATOM 1502 O O . PRO A 1 191 ? -13.531 -23.391 22.703 1 85.06 191 PRO A O 1
ATOM 1505 N N . THR A 1 192 ? -12.641 -25.438 22.859 1 90.44 192 THR A N 1
ATOM 1506 C CA . THR A 1 192 ? -11.586 -25.203 21.875 1 90.44 192 THR A CA 1
ATOM 1507 C C . THR A 1 192 ? -12.18 -25.047 20.484 1 90.44 192 THR A C 1
ATOM 1509 O O . THR A 1 192 ? -12.953 -25.891 20.031 1 90.44 192 THR A O 1
ATOM 1512 N N . PRO A 1 193 ? -11.844 -24 19.844 1 94.81 193 PRO A N 1
ATOM 1513 C CA . PRO A 1 193 ? -12.43 -23.766 18.531 1 94.81 193 PRO A CA 1
ATOM 1514 C C . PRO A 1 193 ? -11.898 -24.719 17.469 1 94.81 193 PRO A C 1
ATOM 1516 O O . PRO A 1 193 ? -10.75 -25.156 17.547 1 94.81 193 PRO A O 1
ATOM 1519 N N . ARG A 1 194 ? -12.688 -25.094 16.594 1 94.81 194 ARG A N 1
ATOM 1520 C CA . ARG A 1 194 ? -12.297 -25.812 15.398 1 94.81 194 ARG A CA 1
ATOM 1521 C C . ARG A 1 194 ? -11.93 -24.859 14.266 1 94.81 194 ARG A C 1
ATOM 1523 O O . ARG A 1 194 ? -12.453 -23.75 14.195 1 94.81 194 ARG A O 1
ATOM 1530 N N . THR A 1 195 ? -11.086 -25.297 13.336 1 95.38 195 THR A N 1
ATOM 1531 C CA . THR A 1 195 ? -10.594 -24.438 12.266 1 95.38 195 THR A CA 1
ATOM 1532 C C . THR A 1 195 ? -11.641 -24.297 11.156 1 95.38 195 THR A C 1
ATOM 1534 O O . THR A 1 195 ? -12.336 -25.266 10.836 1 95.38 195 THR A O 1
ATOM 1537 N N . LEU A 1 196 ? -11.727 -23.156 10.633 1 96.62 196 LEU A N 1
ATOM 1538 C CA . LEU A 1 196 ? -12.719 -22.812 9.625 1 96.62 196 LEU A CA 1
ATOM 1539 C C . LEU A 1 196 ? -12.078 -22.734 8.242 1 96.62 196 LEU A C 1
ATOM 1541 O O . LEU A 1 196 ? -12.727 -23.016 7.23 1 96.62 196 LEU A O 1
ATOM 1545 N N . LYS A 1 197 ? -10.867 -22.422 8.117 1 96.56 197 LYS A N 1
ATOM 1546 C CA . LYS A 1 197 ? -10.188 -22 6.895 1 96.56 197 LYS A CA 1
ATOM 1547 C C . LYS A 1 197 ? -10.242 -23.094 5.832 1 96.56 197 LYS A C 1
ATOM 1549 O O . LYS A 1 197 ? -10.547 -22.828 4.668 1 96.56 197 LYS A O 1
ATOM 1554 N N . PRO A 1 198 ? -9.984 -24.391 6.195 1 97.44 198 PRO A N 1
ATOM 1555 C CA . PRO A 1 198 ? -10.039 -25.422 5.156 1 97.44 198 PRO A CA 1
ATOM 1556 C C . PRO A 1 198 ? -11.414 -25.531 4.512 1 97.44 198 PRO A C 1
ATOM 1558 O O . PRO A 1 198 ? -11.523 -25.797 3.311 1 97.44 198 PRO A O 1
ATOM 1561 N N . LEU A 1 199 ? -12.469 -25.328 5.297 1 98.25 199 LEU A N 1
ATOM 1562 C CA . LEU A 1 199 ? -13.828 -25.422 4.777 1 98.25 199 LEU A CA 1
ATOM 1563 C C . LEU A 1 199 ? -14.141 -24.25 3.846 1 98.25 199 LEU A C 1
ATOM 1565 O O . LEU A 1 199 ? -14.641 -24.453 2.738 1 98.25 199 LEU A O 1
ATOM 1569 N N . ILE A 1 200 ? -13.812 -23.047 4.293 1 98.62 200 ILE A N 1
ATOM 1570 C CA . ILE A 1 200 ? -14.07 -21.875 3.471 1 98.62 200 ILE A CA 1
ATOM 1571 C C . ILE A 1 200 ? -13.25 -21.953 2.186 1 98.62 200 ILE A C 1
ATOM 1573 O O . ILE A 1 200 ? -13.75 -21.625 1.104 1 98.62 200 ILE A O 1
ATOM 1577 N N . HIS A 1 201 ? -12.008 -22.391 2.262 1 98.38 201 HIS A N 1
ATOM 1578 C CA . HIS A 1 201 ? -11.125 -22.453 1.101 1 98.38 201 HIS A CA 1
ATOM 1579 C C . HIS A 1 201 ? -11.602 -23.5 0.106 1 98.38 201 HIS A C 1
ATOM 1581 O O . HIS A 1 201 ? -11.43 -23.344 -1.104 1 98.38 201 HIS A O 1
ATOM 1587 N N . SER A 1 202 ? -12.195 -24.547 0.61 1 98.12 202 SER A N 1
ATOM 1588 C CA . SER A 1 202 ? -12.758 -25.531 -0.308 1 98.12 202 SER A CA 1
ATOM 1589 C C . SER A 1 202 ? -13.906 -24.938 -1.118 1 98.12 202 SER A C 1
ATOM 1591 O O . SER A 1 202 ? -14.086 -25.281 -2.289 1 98.12 202 SER A O 1
ATOM 1593 N N . LEU A 1 203 ? -14.672 -24.062 -0.484 1 98.56 203 LEU A N 1
ATOM 1594 C CA . LEU A 1 203 ? -15.758 -23.391 -1.187 1 98.56 203 LEU A CA 1
ATOM 1595 C C . LEU A 1 203 ? -15.203 -22.375 -2.182 1 98.56 203 LEU A C 1
ATOM 1597 O O . LEU A 1 203 ? -15.641 -22.328 -3.334 1 98.56 203 LEU A O 1
ATOM 1601 N N . ARG A 1 204 ? -14.188 -21.609 -1.771 1 98.62 204 ARG A N 1
ATOM 1602 C CA . ARG A 1 204 ? -13.609 -20.562 -2.598 1 98.62 204 ARG A CA 1
ATOM 1603 C C . ARG A 1 204 ? -12.867 -21.141 -3.793 1 98.62 204 ARG A C 1
ATOM 1605 O O . ARG A 1 204 ? -12.68 -20.469 -4.805 1 98.62 204 ARG A O 1
ATOM 1612 N N . ALA A 1 205 ? -12.453 -22.375 -3.658 1 98.44 205 ALA A N 1
ATOM 1613 C CA . ALA A 1 205 ? -11.664 -23.016 -4.711 1 98.44 205 ALA A CA 1
ATOM 1614 C C . ALA A 1 205 ? -12.508 -23.25 -5.961 1 98.44 205 ALA A C 1
ATOM 1616 O O . ALA A 1 205 ? -11.969 -23.312 -7.074 1 98.44 205 ALA A O 1
ATOM 1617 N N . LEU A 1 206 ? -13.797 -23.422 -5.797 1 98.31 206 LEU A N 1
ATOM 1618 C CA . LEU A 1 206 ? -14.711 -23.609 -6.914 1 98.31 206 LEU A CA 1
ATOM 1619 C C . LEU A 1 206 ? -15.445 -22.297 -7.234 1 98.31 206 LEU A C 1
ATOM 1621 O O . LEU A 1 206 ? -16.391 -21.922 -6.531 1 98.31 206 LEU A O 1
ATOM 1625 N N . LYS A 1 207 ? -15.078 -21.734 -8.344 1 98.69 207 LYS A N 1
ATOM 1626 C CA . LYS A 1 207 ? -15.633 -20.438 -8.711 1 98.69 207 LYS A CA 1
ATOM 1627 C C . LYS A 1 207 ? -17.016 -20.594 -9.336 1 98.69 207 LYS A C 1
ATOM 1629 O O . LYS A 1 207 ? -17.25 -21.5 -10.133 1 98.69 207 LYS A O 1
ATOM 1634 N N . SER A 1 208 ? -17.922 -19.719 -8.938 1 98.31 208 SER A N 1
ATOM 1635 C CA . SER A 1 208 ? -19.203 -19.578 -9.641 1 98.31 208 SER A CA 1
ATOM 1636 C C . SER A 1 208 ? -19.016 -18.906 -11 1 98.31 208 SER A C 1
ATOM 1638 O O . SER A 1 208 ? -17.938 -18.391 -11.297 1 98.31 208 SER A O 1
ATOM 1640 N N . SER A 1 209 ? -20.094 -18.953 -11.797 1 98 209 SER A N 1
ATOM 1641 C CA . SER A 1 209 ? -20.047 -18.297 -13.094 1 98 209 SER A CA 1
ATOM 1642 C C . SER A 1 209 ? -19.797 -16.797 -12.945 1 98 209 SER A C 1
ATOM 1644 O O . SER A 1 209 ? -19.125 -16.188 -13.766 1 98 209 SER A O 1
ATOM 1646 N N . ALA A 1 210 ? -20.375 -16.219 -11.898 1 98.38 210 ALA A N 1
ATOM 1647 C CA . ALA A 1 210 ? -20.172 -14.789 -11.648 1 98.38 210 ALA A CA 1
ATOM 1648 C C . ALA A 1 210 ? -18.719 -14.492 -11.297 1 98.38 210 ALA A C 1
ATOM 1650 O O . ALA A 1 210 ? -18.172 -13.477 -11.727 1 98.38 210 ALA A O 1
ATOM 1651 N N . GLU A 1 211 ? -18.156 -15.328 -10.516 1 98.75 211 GLU A N 1
ATOM 1652 C CA . GLU A 1 211 ? -16.734 -15.156 -10.172 1 98.75 211 GLU A CA 1
ATOM 1653 C C . GLU A 1 211 ? -15.852 -15.297 -11.406 1 98.75 211 GLU A C 1
ATOM 1655 O O . GLU A 1 211 ? -14.914 -14.523 -11.594 1 98.75 211 GLU A O 1
ATOM 1660 N N . VAL A 1 212 ? -16.125 -16.281 -12.203 1 98.62 212 VAL A N 1
ATOM 1661 C CA . VAL A 1 212 ? -15.352 -16.484 -13.422 1 98.62 212 VAL A CA 1
ATOM 1662 C C . VAL A 1 212 ? -15.453 -15.25 -14.312 1 98.62 212 VAL A C 1
ATOM 1664 O O . VAL A 1 212 ? -14.461 -14.844 -14.93 1 98.62 212 VAL A O 1
ATOM 1667 N N . ALA A 1 213 ? -16.609 -14.688 -14.367 1 98.62 213 ALA A N 1
ATOM 1668 C CA . ALA A 1 213 ? -16.797 -13.484 -15.172 1 98.62 213 ALA A CA 1
ATOM 1669 C C . ALA A 1 213 ? -15.906 -12.352 -14.672 1 98.62 213 ALA A C 1
ATOM 1671 O O . ALA A 1 213 ? -15.312 -11.625 -15.469 1 98.62 213 ALA A O 1
ATOM 1672 N N . LEU A 1 214 ? -15.859 -12.148 -13.391 1 98.75 214 LEU A N 1
ATOM 1673 C CA . LEU A 1 214 ? -14.977 -11.148 -12.805 1 98.75 214 LEU A CA 1
ATOM 1674 C C . LEU A 1 214 ? -13.516 -11.453 -13.133 1 98.75 214 LEU A C 1
ATOM 1676 O O . LEU A 1 214 ? -12.75 -10.547 -13.477 1 98.75 214 LEU A O 1
ATOM 1680 N N . MET A 1 215 ? -13.133 -12.703 -13.07 1 98.88 215 MET A N 1
ATOM 1681 C CA . MET A 1 215 ? -11.75 -13.102 -13.336 1 98.88 215 MET A CA 1
ATOM 1682 C C . MET A 1 215 ? -11.414 -12.961 -14.812 1 98.88 215 MET A C 1
ATOM 1684 O O . MET A 1 215 ? -10.273 -12.648 -15.172 1 98.88 215 MET A O 1
ATOM 1688 N N . GLN A 1 216 ? -12.414 -13.219 -15.664 1 98.69 216 GLN A N 1
ATOM 1689 C CA . GLN A 1 216 ? -12.211 -12.969 -17.078 1 98.69 216 GLN A CA 1
ATOM 1690 C C . GLN A 1 216 ? -11.898 -11.5 -17.344 1 98.69 216 GLN A C 1
ATOM 1692 O O . GLN A 1 216 ? -11.023 -11.18 -18.141 1 98.69 216 GLN A O 1
ATOM 1697 N N . GLU A 1 217 ? -12.617 -10.664 -16.656 1 98.69 217 GLU A N 1
ATOM 1698 C CA . GLU A 1 217 ? -12.375 -9.234 -16.812 1 98.69 217 GLU A CA 1
ATOM 1699 C C . GLU A 1 217 ? -11 -8.852 -16.281 1 98.69 217 GLU A C 1
ATOM 1701 O O . GLU A 1 217 ? -10.289 -8.055 -16.891 1 98.69 217 GLU A O 1
ATOM 1706 N N . ALA A 1 218 ? -10.602 -9.391 -15.133 1 98.88 218 ALA A N 1
ATOM 1707 C CA . ALA A 1 218 ? -9.266 -9.141 -14.594 1 98.88 218 ALA A CA 1
ATOM 1708 C C . ALA A 1 218 ? -8.188 -9.547 -15.594 1 98.88 218 ALA A C 1
ATOM 1710 O O . ALA A 1 218 ? -7.207 -8.82 -15.789 1 98.88 218 ALA A O 1
ATOM 1711 N N . GLY A 1 219 ? -8.359 -10.719 -16.203 1 98.81 219 GLY A N 1
ATOM 1712 C CA . GLY A 1 219 ? -7.426 -11.188 -17.203 1 98.81 219 GLY A CA 1
ATOM 1713 C C . GLY A 1 219 ? -7.348 -10.281 -18.422 1 98.81 219 GLY A C 1
ATOM 1714 O O . GLY A 1 219 ? -6.258 -9.984 -18.922 1 98.81 219 GLY A O 1
ATOM 1715 N N . ARG A 1 220 ? -8.508 -9.852 -18.859 1 98.69 220 ARG A N 1
ATOM 1716 C CA . ARG A 1 220 ? -8.57 -8.969 -20.016 1 98.69 220 ARG A CA 1
ATOM 1717 C C . ARG A 1 220 ? -7.867 -7.645 -19.734 1 98.69 220 ARG A C 1
ATOM 1719 O O . ARG A 1 220 ? -7.09 -7.164 -20.562 1 98.69 220 ARG A O 1
ATOM 1726 N N . ILE A 1 221 ? -8.164 -7.051 -18.594 1 98.81 221 ILE A N 1
ATOM 1727 C CA . ILE A 1 221 ? -7.562 -5.789 -18.188 1 98.81 221 ILE A CA 1
ATOM 1728 C C . ILE A 1 221 ? -6.043 -5.934 -18.141 1 98.81 221 ILE A C 1
ATOM 1730 O O . ILE A 1 221 ? -5.316 -5.105 -18.688 1 98.81 221 ILE A O 1
ATOM 1734 N N . THR A 1 222 ? -5.559 -6.973 -17.531 1 98.94 222 THR A N 1
ATOM 1735 C CA . THR A 1 222 ? -4.125 -7.203 -17.375 1 98.94 222 THR A CA 1
ATOM 1736 C C . THR A 1 222 ? -3.471 -7.43 -18.734 1 98.94 222 THR A C 1
ATOM 1738 O O . THR A 1 222 ? -2.355 -6.965 -18.984 1 98.94 222 THR A O 1
ATOM 1741 N N . ALA A 1 223 ? -4.148 -8.148 -19.594 1 98.75 223 ALA A N 1
ATOM 1742 C CA . ALA A 1 223 ? -3.625 -8.375 -20.938 1 98.75 223 ALA A CA 1
ATOM 1743 C C . ALA A 1 223 ? -3.4 -7.055 -21.672 1 98.75 223 ALA A C 1
ATOM 1745 O O . ALA A 1 223 ? -2.357 -6.855 -22.297 1 98.75 223 ALA A O 1
ATOM 1746 N N . GLN A 1 224 ? -4.352 -6.195 -21.562 1 98.38 224 GLN A N 1
ATOM 1747 C CA . GLN A 1 224 ? -4.215 -4.879 -22.188 1 98.38 224 GLN A CA 1
ATOM 1748 C C . GLN A 1 224 ? -3.049 -4.105 -21.578 1 98.38 224 GLN A C 1
ATOM 1750 O O . GLN A 1 224 ? -2.312 -3.418 -22.297 1 98.38 224 GLN A O 1
ATOM 1755 N N . ALA A 1 225 ? -2.928 -4.199 -20.297 1 98.81 225 ALA A N 1
ATOM 1756 C CA . ALA A 1 225 ? -1.823 -3.527 -19.609 1 98.81 225 ALA A CA 1
ATOM 1757 C C . ALA A 1 225 ? -0.477 -4.043 -20.125 1 98.81 225 ALA A C 1
ATOM 1759 O O . ALA A 1 225 ? 0.453 -3.26 -20.328 1 98.81 225 ALA A O 1
ATOM 1760 N N . PHE A 1 226 ? -0.351 -5.34 -20.344 1 98.81 226 PHE A N 1
ATOM 1761 C CA . PHE A 1 226 ? 0.873 -5.91 -20.891 1 98.81 226 PHE A CA 1
ATOM 1762 C C . PHE A 1 226 ? 1.153 -5.355 -22.281 1 98.81 226 PHE A C 1
ATOM 1764 O O . PHE A 1 226 ? 2.273 -4.926 -22.578 1 98.81 226 PHE A O 1
ATOM 1771 N N . ARG A 1 227 ? 0.163 -5.363 -23.094 1 98.44 227 ARG A N 1
ATOM 1772 C CA . ARG A 1 227 ? 0.33 -4.887 -24.469 1 98.44 227 ARG A CA 1
ATOM 1773 C C . ARG A 1 227 ? 0.85 -3.455 -24.484 1 98.44 227 ARG A C 1
ATOM 1775 O O . ARG A 1 227 ? 1.802 -3.145 -25.203 1 98.44 227 ARG A O 1
ATOM 1782 N N . ARG A 1 228 ? 0.225 -2.6 -23.719 1 98.19 228 ARG A N 1
ATOM 1783 C CA . ARG A 1 228 ? 0.594 -1.188 -23.688 1 98.19 228 ARG A CA 1
ATOM 1784 C C . ARG A 1 228 ? 1.976 -0.994 -23.078 1 98.19 228 ARG A C 1
ATOM 1786 O O . ARG A 1 228 ? 2.715 -0.089 -23.469 1 98.19 228 ARG A O 1
ATOM 1793 N N . THR A 1 229 ? 2.316 -1.79 -22.094 1 98.5 229 THR A N 1
ATOM 1794 C CA . THR A 1 229 ? 3.631 -1.7 -21.469 1 98.5 229 THR A CA 1
ATOM 1795 C C . THR A 1 229 ? 4.719 -2.164 -22.422 1 98.5 229 THR A C 1
ATOM 1797 O O . THR A 1 229 ? 5.781 -1.541 -22.516 1 98.5 229 THR A O 1
ATOM 1800 N N . MET A 1 230 ? 4.465 -3.262 -23.172 1 98.19 230 MET A N 1
ATOM 1801 C CA . MET A 1 230 ? 5.383 -3.721 -24.203 1 98.19 230 MET A CA 1
ATOM 1802 C C . MET A 1 230 ? 5.625 -2.629 -25.234 1 98.19 230 MET A C 1
ATOM 1804 O O . MET A 1 230 ? 6.762 -2.406 -25.656 1 98.19 230 MET A O 1
ATOM 1808 N N . ALA A 1 231 ? 4.59 -1.961 -25.547 1 97.38 231 ALA A N 1
ATOM 1809 C CA . ALA A 1 231 ? 4.668 -0.919 -26.578 1 97.38 231 ALA A CA 1
ATOM 1810 C C . ALA A 1 231 ? 5.523 0.251 -26.094 1 97.38 231 ALA A C 1
ATOM 1812 O O . ALA A 1 231 ? 6.16 0.931 -26.906 1 97.38 231 ALA A O 1
ATOM 1813 N N . LEU A 1 232 ? 5.52 0.479 -24.828 1 95.81 232 LEU A N 1
ATOM 1814 C CA . LEU A 1 232 ? 6.289 1.579 -24.266 1 95.81 232 LEU A CA 1
ATOM 1815 C C . LEU A 1 232 ? 7.766 1.214 -24.156 1 95.81 232 LEU A C 1
ATOM 1817 O O . LEU A 1 232 ? 8.625 2.096 -24.141 1 95.81 232 LEU A O 1
ATOM 1821 N N . SER A 1 233 ? 8.062 -0.066 -24.047 1 93 233 SER A N 1
ATOM 1822 C CA . SER A 1 233 ? 9.438 -0.532 -23.859 1 93 233 SER A CA 1
ATOM 1823 C C . SER A 1 233 ? 10.281 -0.286 -25.094 1 93 233 SER A C 1
ATOM 1825 O O . SER A 1 233 ? 10 -0.824 -26.172 1 93 233 SER A O 1
ATOM 1827 N N . ARG A 1 234 ? 11.219 0.673 -25.062 1 90 234 ARG A N 1
ATOM 1828 C CA . ARG A 1 234 ? 12.086 0.987 -26.188 1 90 234 ARG A CA 1
ATOM 1829 C C . ARG A 1 234 ? 13.523 1.217 -25.719 1 90 234 ARG A C 1
ATOM 1831 O O . ARG A 1 234 ? 13.812 2.211 -25.047 1 90 234 ARG A O 1
ATOM 1838 N N . GLY A 1 235 ? 14.375 0.284 -26.172 1 87.81 235 GLY A N 1
ATOM 1839 C CA . GLY A 1 235 ? 15.758 0.476 -25.766 1 87.81 235 GLY A CA 1
ATOM 1840 C C . GLY A 1 235 ? 15.969 0.44 -24.266 1 87.81 235 GLY A C 1
ATOM 1841 O O . GLY A 1 235 ? 15.336 -0.357 -23.578 1 87.81 235 GLY A O 1
ATOM 1842 N N . GLU A 1 236 ? 16.938 1.329 -23.891 1 93.31 236 GLU A N 1
ATOM 1843 C CA . GLU A 1 236 ? 17.219 1.441 -22.453 1 93.31 236 GLU A CA 1
ATOM 1844 C C . GLU A 1 236 ? 16.016 2.033 -21.703 1 93.31 236 GLU A C 1
ATOM 1846 O O . GLU A 1 236 ? 15.445 3.035 -22.141 1 93.31 236 GLU A O 1
ATOM 1851 N N . VAL A 1 237 ? 15.609 1.343 -20.688 1 96.38 237 VAL A N 1
ATOM 1852 C CA . VAL A 1 237 ? 14.422 1.794 -19.969 1 96.38 237 VAL A CA 1
ATOM 1853 C C . VAL A 1 237 ? 14.562 1.469 -18.484 1 96.38 237 VAL A C 1
ATOM 1855 O O . VAL A 1 237 ? 15.172 0.458 -18.125 1 96.38 237 VAL A O 1
ATOM 1858 N N . ASP A 1 238 ? 14.055 2.328 -17.641 1 97 238 ASP A N 1
ATOM 1859 C CA . ASP A 1 238 ? 14.039 2.113 -16.203 1 97 238 ASP A CA 1
ATOM 1860 C C . ASP A 1 238 ? 12.914 1.155 -15.797 1 97 238 ASP A C 1
ATOM 1862 O O . ASP A 1 238 ? 11.773 1.308 -16.234 1 97 238 ASP A O 1
ATOM 1866 N N . GLU A 1 239 ? 13.242 0.1 -15.008 1 98.25 239 GLU A N 1
ATOM 1867 C CA . GLU A 1 239 ? 12.234 -0.825 -14.5 1 98.25 239 GLU A CA 1
ATOM 1868 C C . GLU A 1 239 ? 11.055 -0.074 -13.883 1 98.25 239 GLU A C 1
ATOM 1870 O O . GLU A 1 239 ? 9.906 -0.486 -14.031 1 98.25 239 GLU A O 1
ATOM 1875 N N . ALA A 1 240 ? 11.328 1.062 -13.203 1 97.88 240 ALA A N 1
ATOM 1876 C CA . ALA A 1 240 ? 10.312 1.852 -12.508 1 97.88 240 ALA A CA 1
ATOM 1877 C C . ALA A 1 240 ? 9.312 2.441 -13.492 1 97.88 240 ALA A C 1
ATOM 1879 O O . ALA A 1 240 ? 8.125 2.582 -13.172 1 97.88 240 ALA A O 1
ATOM 1880 N N . VAL A 1 241 ? 9.773 2.785 -14.641 1 97.94 241 VAL A N 1
ATOM 1881 C CA . VAL A 1 241 ? 8.906 3.348 -15.672 1 97.94 241 VAL A CA 1
ATOM 1882 C C . VAL A 1 241 ? 7.934 2.281 -16.172 1 97.94 241 VAL A C 1
ATOM 1884 O O . VAL A 1 241 ? 6.742 2.549 -16.328 1 97.94 241 VAL A O 1
ATOM 1887 N N . LEU A 1 242 ? 8.43 1.062 -16.375 1 98.56 242 LEU A N 1
ATOM 1888 C CA . LEU A 1 242 ? 7.562 -0.034 -16.797 1 98.56 242 LEU A CA 1
ATOM 1889 C C . LEU A 1 242 ? 6.543 -0.36 -15.711 1 98.56 242 LEU A C 1
ATOM 1891 O O . LEU A 1 242 ? 5.375 -0.62 -16.016 1 98.56 242 LEU A O 1
ATOM 1895 N N . PHE A 1 243 ? 7.043 -0.344 -14.5 1 98.75 243 PHE A N 1
ATOM 1896 C CA . PHE A 1 243 ? 6.141 -0.546 -13.375 1 98.75 243 PHE A CA 1
ATOM 1897 C C . PHE A 1 243 ? 5.023 0.487 -13.383 1 98.75 243 PHE A C 1
ATOM 1899 O O . PHE A 1 243 ? 3.844 0.135 -13.297 1 98.75 243 PHE A O 1
ATOM 1906 N N . ALA A 1 244 ? 5.355 1.768 -13.461 1 98.69 244 ALA A N 1
ATOM 1907 C CA . ALA A 1 244 ? 4.383 2.855 -13.461 1 98.69 244 ALA A CA 1
ATOM 1908 C C . ALA A 1 244 ? 3.387 2.701 -14.602 1 98.69 244 ALA A C 1
ATOM 1910 O O . ALA A 1 244 ? 2.18 2.873 -14.414 1 98.69 244 ALA A O 1
ATOM 1911 N N . LYS A 1 245 ? 3.867 2.373 -15.75 1 98.69 245 LYS A N 1
ATOM 1912 C CA . LYS A 1 245 ? 3.016 2.217 -16.938 1 98.69 245 LYS A CA 1
ATOM 1913 C C . LYS A 1 245 ? 2.049 1.049 -16.75 1 98.69 245 LYS A C 1
ATOM 1915 O O . LYS A 1 245 ? 0.855 1.179 -17.031 1 98.69 245 LYS A O 1
ATOM 1920 N N . PHE A 1 246 ? 2.586 -0.087 -16.344 1 98.88 246 PHE A N 1
ATOM 1921 C CA . PHE A 1 246 ? 1.764 -1.274 -16.141 1 98.88 246 PHE A CA 1
ATOM 1922 C C . PHE A 1 246 ? 0.639 -0.995 -15.156 1 98.88 246 PHE A C 1
ATOM 1924 O O . PHE A 1 246 ? -0.515 -1.352 -15.398 1 98.88 246 PHE A O 1
ATOM 1931 N N . ASP A 1 247 ? 0.946 -0.355 -14.023 1 98.81 247 ASP A N 1
ATOM 1932 C CA . ASP A 1 247 ? -0.05 -0.002 -13.016 1 98.81 247 ASP A CA 1
ATOM 1933 C C . ASP A 1 247 ? -1.102 0.944 -13.594 1 98.81 247 ASP A C 1
ATOM 1935 O O . ASP A 1 247 ? -2.303 0.722 -13.422 1 98.81 247 ASP A O 1
ATOM 1939 N N . PHE A 1 248 ? -0.64 1.942 -14.273 1 98.81 248 PHE A N 1
ATOM 1940 C CA . PHE A 1 248 ? -1.518 2.939 -14.883 1 98.81 248 PHE A CA 1
ATOM 1941 C C . PHE A 1 248 ? -2.508 2.283 -15.836 1 98.81 248 PHE A C 1
ATOM 1943 O O . PHE A 1 248 ? -3.709 2.549 -15.766 1 98.81 248 PHE A O 1
ATOM 1950 N N . GLU A 1 249 ? -2.025 1.409 -16.688 1 98.69 249 GLU A N 1
ATOM 1951 C CA . GLU A 1 249 ? -2.871 0.775 -17.703 1 98.69 249 GLU A CA 1
ATOM 1952 C C . GLU A 1 249 ? -3.904 -0.144 -17.047 1 98.69 249 GLU A C 1
ATOM 1954 O O . GLU A 1 249 ? -5.035 -0.247 -17.531 1 98.69 249 GLU A O 1
ATOM 1959 N N . ASN A 1 250 ? -3.531 -0.867 -16.031 1 98.88 250 ASN A N 1
ATOM 1960 C CA . ASN A 1 250 ? -4.52 -1.678 -15.32 1 98.88 250 ASN A CA 1
ATOM 1961 C C . ASN A 1 250 ? -5.652 -0.821 -14.758 1 98.88 250 ASN A C 1
ATOM 1963 O O . ASN A 1 250 ? -6.824 -1.15 -14.93 1 98.88 250 ASN A O 1
ATOM 1967 N N . ARG A 1 251 ? -5.34 0.301 -14.164 1 98.44 251 ARG A N 1
ATOM 1968 C CA . ARG A 1 251 ? -6.32 1.113 -13.453 1 98.44 251 ARG A CA 1
ATOM 1969 C C . ARG A 1 251 ? -7.215 1.87 -14.43 1 98.44 251 ARG A C 1
ATOM 1971 O O . ARG A 1 251 ? -8.43 1.948 -14.234 1 98.44 251 ARG A O 1
ATOM 1978 N N . ILE A 1 252 ? -6.645 2.381 -15.508 1 97.56 252 ILE A N 1
ATOM 1979 C CA . ILE A 1 252 ? -7.449 3.168 -16.438 1 97.56 252 ILE A CA 1
ATOM 1980 C C . ILE A 1 252 ? -8.414 2.254 -17.188 1 97.56 252 ILE A C 1
ATOM 1982 O O . ILE A 1 252 ? -9.383 2.721 -17.797 1 97.56 252 ILE A O 1
ATOM 1986 N N . HIS A 1 253 ? -8.148 0.979 -17.125 1 97.44 253 HIS A N 1
ATOM 1987 C CA . HIS A 1 253 ? -9.047 0.04 -17.797 1 97.44 253 HIS A CA 1
ATOM 1988 C C . HIS A 1 253 ? -10 -0.609 -16.812 1 97.44 253 HIS A C 1
ATOM 1990 O O . HIS A 1 253 ? -10.719 -1.551 -17.156 1 97.44 253 HIS A O 1
ATOM 1996 N N . GLY A 1 254 ? -9.961 -0.207 -15.625 1 96.56 254 GLY A N 1
ATOM 1997 C CA . GLY A 1 254 ? -11.07 -0.543 -14.742 1 96.56 254 GLY A CA 1
ATOM 1998 C C . GLY A 1 254 ? -10.641 -1.296 -13.5 1 96.56 254 GLY A C 1
ATOM 1999 O O . GLY A 1 254 ? -11.445 -1.517 -12.594 1 96.56 254 GLY A O 1
ATOM 2000 N N . ALA A 1 255 ? -9.344 -1.755 -13.414 1 98.5 255 ALA A N 1
ATOM 2001 C CA . ALA A 1 255 ? -8.883 -2.473 -12.227 1 98.5 255 ALA A CA 1
ATOM 2002 C C . ALA A 1 255 ? -8.898 -1.565 -11 1 98.5 255 ALA A C 1
ATOM 2004 O O . ALA A 1 255 ? -8.719 -0.351 -11.117 1 98.5 255 ALA A O 1
ATOM 2005 N N . ASN A 1 256 ? -9.133 -2.121 -9.82 1 97.38 256 ASN A N 1
ATOM 2006 C CA . ASN A 1 256 ? -9.039 -1.36 -8.578 1 97.38 256 ASN A CA 1
ATOM 2007 C C . ASN A 1 256 ? -7.602 -0.953 -8.266 1 97.38 256 ASN A C 1
ATOM 2009 O O . ASN A 1 256 ? -7.34 0.201 -7.93 1 97.38 256 ASN A O 1
ATOM 2013 N N . PHE A 1 257 ? -6.707 -1.813 -8.328 1 96.69 257 PHE A N 1
ATOM 2014 C CA . PHE A 1 257 ? -5.273 -1.667 -8.125 1 96.69 257 PHE A CA 1
ATOM 2015 C C . PHE A 1 257 ? -4.539 -2.953 -8.492 1 96.69 257 PHE A C 1
ATOM 2017 O O . PHE A 1 257 ? -5.16 -3.928 -8.922 1 96.69 257 PHE A O 1
ATOM 2024 N N . LEU A 1 258 ? -3.248 -2.988 -8.422 1 98.19 258 LEU A N 1
ATOM 2025 C CA . LEU A 1 258 ? -2.482 -4.207 -8.664 1 98.19 258 LEU A CA 1
ATOM 2026 C C . LEU A 1 258 ? -2.689 -5.211 -7.531 1 98.19 258 LEU A C 1
ATOM 2028 O O . LEU A 1 258 ? -2.752 -4.828 -6.359 1 98.19 258 LEU A O 1
ATOM 2032 N N . ALA A 1 259 ? -2.773 -6.453 -7.859 1 97.62 259 ALA A N 1
ATOM 2033 C CA . ALA A 1 259 ? -3.043 -7.523 -6.902 1 97.62 259 ALA A CA 1
ATOM 2034 C C . ALA A 1 259 ? -1.835 -7.773 -6.004 1 97.62 259 ALA A C 1
ATOM 2036 O O . ALA A 1 259 ? -1.968 -8.344 -4.918 1 97.62 259 ALA A O 1
ATOM 2037 N N . TYR A 1 260 ? -0.7 -7.496 -6.418 1 97.56 260 TYR A N 1
ATOM 2038 C CA . TYR A 1 260 ? 0.582 -7.656 -5.742 1 97.56 260 TYR A CA 1
ATOM 2039 C C . TYR A 1 260 ? 1.645 -6.758 -6.363 1 97.56 260 TYR A C 1
ATOM 2041 O O . TYR A 1 260 ? 1.476 -6.27 -7.484 1 97.56 260 TYR A O 1
ATOM 2049 N N . PRO A 1 261 ? 2.746 -6.426 -5.594 1 97.25 261 PRO A N 1
ATOM 2050 C CA . PRO A 1 261 ? 3.852 -5.73 -6.258 1 97.25 261 PRO A CA 1
ATOM 2051 C C . PRO A 1 261 ? 4.422 -6.516 -7.434 1 97.25 261 PRO A C 1
ATOM 2053 O O . PRO A 1 261 ? 4.883 -7.648 -7.262 1 97.25 261 PRO A O 1
ATOM 2056 N N . PRO A 1 262 ? 4.414 -5.914 -8.57 1 98.5 262 PRO A N 1
ATOM 2057 C CA . PRO A 1 262 ? 4.844 -6.688 -9.734 1 98.5 262 PRO A CA 1
ATOM 2058 C C . PRO A 1 262 ? 6.355 -6.914 -9.766 1 98.5 262 PRO A C 1
ATOM 2060 O O . PRO A 1 262 ? 7.113 -6.121 -9.211 1 98.5 262 PRO A O 1
ATOM 2063 N N . VAL A 1 263 ? 6.742 -7.996 -10.32 1 98.62 263 VAL A N 1
ATOM 2064 C CA . VAL A 1 263 ? 8.133 -8.227 -10.695 1 98.62 263 VAL A CA 1
ATOM 2065 C C . VAL A 1 263 ? 8.414 -7.582 -12.047 1 98.62 263 VAL A C 1
ATOM 2067 O O . VAL A 1 263 ? 7.789 -7.93 -13.055 1 98.62 263 VAL A O 1
ATOM 2070 N N . VAL A 1 264 ? 9.203 -6.609 -12.094 1 98.81 264 VAL A N 1
ATOM 2071 C CA . VAL A 1 264 ? 9.734 -6.027 -13.32 1 98.81 264 VAL A CA 1
ATOM 2072 C C . VAL A 1 264 ? 11.25 -6.188 -13.359 1 98.81 264 VAL A C 1
ATOM 2074 O O . VAL A 1 264 ? 11.984 -5.258 -13.023 1 98.81 264 VAL A O 1
ATOM 2077 N N . ALA A 1 265 ? 11.695 -7.324 -13.852 1 98.56 265 ALA A N 1
ATOM 2078 C CA . ALA A 1 265 ? 13.086 -7.742 -13.672 1 98.56 265 ALA A CA 1
ATOM 2079 C C . ALA A 1 265 ? 13.836 -7.738 -15 1 98.56 265 ALA A C 1
ATOM 2081 O O . ALA A 1 265 ? 13.633 -8.617 -15.836 1 98.56 265 ALA A O 1
ATOM 2082 N N . GLY A 1 266 ? 14.758 -6.82 -15.156 1 98.12 266 GLY A N 1
ATOM 2083 C CA . GLY A 1 266 ? 15.57 -6.73 -16.359 1 98.12 266 GLY A CA 1
ATOM 2084 C C . GLY A 1 266 ? 16.844 -7.562 -16.281 1 98.12 266 GLY A C 1
ATOM 2085 O O . GLY A 1 266 ? 17.5 -7.613 -15.242 1 98.12 266 GLY A O 1
ATOM 2086 N N . GLY A 1 267 ? 17.172 -8.148 -17.375 1 97.5 267 GLY A N 1
ATOM 2087 C CA . GLY A 1 267 ? 18.422 -8.891 -17.484 1 97.5 267 GLY A CA 1
ATOM 2088 C C . GLY A 1 267 ? 18.547 -9.992 -16.453 1 97.5 267 GLY A C 1
ATOM 2089 O O . GLY A 1 267 ? 17.641 -10.805 -16.281 1 97.5 267 GLY A O 1
ATOM 2090 N N . ASN A 1 268 ? 19.688 -10.055 -15.789 1 97.25 268 ASN A N 1
ATOM 2091 C CA . ASN A 1 268 ? 20 -11.117 -14.844 1 97.25 268 ASN A CA 1
ATOM 2092 C C . ASN A 1 268 ? 19.047 -11.102 -13.641 1 97.25 268 ASN A C 1
ATOM 2094 O O . ASN A 1 268 ? 18.922 -12.094 -12.938 1 97.25 268 ASN A O 1
ATOM 2098 N N . ARG A 1 269 ? 18.406 -10 -13.414 1 97.44 269 ARG A N 1
ATOM 2099 C CA . ARG A 1 269 ? 17.531 -9.867 -12.258 1 97.44 269 ARG A CA 1
ATOM 2100 C C . ARG A 1 269 ? 16.297 -10.75 -12.414 1 97.44 269 ARG A C 1
ATOM 2102 O O . ARG A 1 269 ? 15.586 -11.008 -11.438 1 97.44 269 ARG A O 1
ATOM 2109 N N . ALA A 1 270 ? 16.016 -11.18 -13.656 1 98.31 270 ALA A N 1
ATOM 2110 C CA . ALA A 1 270 ? 14.938 -12.125 -13.891 1 98.31 270 ALA A CA 1
ATOM 2111 C C . ALA A 1 270 ? 15.188 -13.445 -13.156 1 98.31 270 ALA A C 1
ATOM 2113 O O . ALA A 1 270 ? 14.273 -14.25 -12.992 1 98.31 270 ALA A O 1
ATOM 2114 N N . ASN A 1 271 ? 16.422 -13.695 -12.758 1 97.94 271 ASN A N 1
ATOM 2115 C CA . ASN A 1 271 ? 16.781 -14.914 -12.047 1 97.94 271 ASN A CA 1
ATOM 2116 C C . ASN A 1 271 ? 16.5 -14.789 -10.555 1 97.94 271 ASN A C 1
ATOM 2118 O O . ASN A 1 271 ? 16.766 -15.727 -9.797 1 97.94 271 ASN A O 1
ATOM 2122 N N . THR A 1 272 ? 16.016 -13.664 -10.094 1 96.94 272 THR A N 1
ATOM 2123 C CA . THR A 1 272 ? 15.43 -13.477 -8.773 1 96.94 272 THR A CA 1
ATOM 2124 C C . THR A 1 272 ? 13.906 -13.602 -8.844 1 96.94 272 THR A C 1
ATOM 2126 O O . THR A 1 272 ? 13.227 -12.719 -9.383 1 96.94 272 THR A O 1
ATOM 2129 N N . LEU A 1 273 ? 13.344 -14.547 -8.242 1 95.88 273 LEU A N 1
ATOM 2130 C CA . LEU A 1 273 ? 11.984 -15 -8.531 1 95.88 273 LEU A CA 1
ATOM 2131 C C . LEU A 1 273 ? 10.961 -13.961 -8.094 1 95.88 273 LEU A C 1
ATOM 2133 O O . LEU A 1 273 ? 9.961 -13.742 -8.789 1 95.88 273 LEU A O 1
ATOM 2137 N N . HIS A 1 274 ? 11.156 -13.312 -6.984 1 96.06 274 HIS A N 1
ATOM 2138 C CA . HIS A 1 274 ? 10.266 -12.289 -6.453 1 96.06 274 HIS A CA 1
ATOM 2139 C C . HIS A 1 274 ? 10.945 -10.922 -6.422 1 96.06 274 HIS A C 1
ATOM 2141 O O . HIS A 1 274 ? 10.898 -10.227 -5.406 1 96.06 274 HIS A O 1
ATOM 2147 N N . TYR A 1 275 ? 11.648 -10.625 -7.512 1 97 275 TYR A N 1
ATOM 2148 C CA . TYR A 1 275 ? 12.289 -9.32 -7.645 1 97 275 TYR A CA 1
ATOM 2149 C C . TYR A 1 275 ? 11.25 -8.203 -7.738 1 97 275 TYR A C 1
ATOM 2151 O O . TYR A 1 275 ? 10.586 -8.055 -8.766 1 97 275 TYR A O 1
ATOM 2159 N N . ILE A 1 276 ? 11.18 -7.289 -6.637 1 96.19 276 ILE A N 1
ATOM 2160 C CA . ILE A 1 276 ? 10.125 -6.281 -6.68 1 96.19 276 ILE A CA 1
ATOM 2161 C C . ILE A 1 276 ? 10.719 -4.902 -6.414 1 96.19 276 ILE A C 1
ATOM 2163 O O . ILE A 1 276 ? 9.992 -3.949 -6.117 1 96.19 276 ILE A O 1
ATOM 2167 N N . ASN A 1 277 ? 12.078 -4.738 -6.434 1 95.56 277 ASN A N 1
ATOM 2168 C CA . ASN A 1 277 ? 12.688 -3.426 -6.27 1 95.56 277 ASN A CA 1
ATOM 2169 C C . ASN A 1 277 ? 12.359 -2.498 -7.434 1 95.56 277 ASN A C 1
ATOM 2171 O O . ASN A 1 277 ? 12.086 -1.314 -7.23 1 95.56 277 ASN A O 1
ATOM 2175 N N . ASN A 1 278 ? 12.469 -3.018 -8.672 1 97.56 278 ASN A N 1
ATOM 2176 C CA . ASN A 1 278 ? 12.008 -2.371 -9.891 1 97.56 278 ASN A CA 1
ATOM 2177 C C . ASN A 1 278 ? 12.617 -0.981 -10.055 1 97.56 278 ASN A C 1
ATOM 2179 O O . ASN A 1 278 ? 11.906 -0.021 -10.367 1 97.56 278 ASN A O 1
ATOM 2183 N N . ASN A 1 279 ? 13.875 -0.874 -9.812 1 96.69 279 ASN A N 1
ATOM 2184 C CA . ASN A 1 279 ? 14.477 0.458 -9.844 1 96.69 279 ASN A CA 1
ATOM 2185 C C . ASN A 1 279 ? 15.797 0.463 -10.602 1 96.69 279 ASN A C 1
ATOM 2187 O O . ASN A 1 279 ? 16.656 1.312 -10.352 1 96.69 279 ASN A O 1
ATOM 2191 N N . GLN A 1 280 ? 16 -0.532 -11.484 1 96.75 280 GLN A N 1
ATOM 2192 C CA . GLN A 1 280 ? 17.219 -0.645 -12.266 1 96.75 280 GLN A CA 1
ATOM 2193 C C . GLN A 1 280 ? 16.984 -0.287 -13.727 1 96.75 280 GLN A C 1
ATOM 2195 O O . GLN A 1 280 ? 15.852 -0.371 -14.211 1 96.75 280 GLN A O 1
ATOM 2200 N N . ILE A 1 281 ? 18.078 0.103 -14.367 1 96.88 281 ILE A N 1
ATOM 2201 C CA . ILE A 1 281 ? 18.047 0.346 -15.805 1 96.88 281 ILE A CA 1
ATOM 2202 C C . ILE A 1 281 ? 18.156 -0.979 -16.562 1 96.88 281 ILE A C 1
ATOM 2204 O O . ILE A 1 281 ? 19.031 -1.797 -16.25 1 96.88 281 ILE A O 1
ATOM 2208 N N . ILE A 1 282 ? 17.234 -1.242 -17.422 1 98 282 ILE A N 1
ATOM 2209 C CA . ILE A 1 282 ? 17.312 -2.367 -18.344 1 98 282 ILE A CA 1
ATOM 2210 C C . ILE A 1 282 ? 18.062 -1.946 -19.609 1 98 282 ILE A C 1
ATOM 2212 O O . ILE A 1 282 ? 17.625 -1.035 -20.312 1 98 282 ILE A O 1
ATOM 2216 N N . LYS A 1 283 ? 19.125 -2.58 -19.891 1 97.06 283 LYS A N 1
ATOM 2217 C CA . LYS A 1 283 ? 19.969 -2.186 -21.016 1 97.06 283 LYS A CA 1
ATOM 2218 C C . LYS A 1 283 ? 19.359 -2.652 -22.344 1 97.06 283 LYS A C 1
ATOM 2220 O O . LYS A 1 283 ? 18.625 -3.639 -22.391 1 97.06 283 LYS A O 1
ATOM 2225 N N . ASP A 1 284 ? 19.766 -1.897 -23.391 1 96.56 284 ASP A N 1
ATOM 2226 C CA . ASP A 1 284 ? 19.359 -2.307 -24.734 1 96.56 284 ASP A CA 1
ATOM 2227 C C . ASP A 1 284 ? 19.812 -3.738 -25.031 1 96.56 284 ASP A C 1
ATOM 2229 O O . ASP A 1 284 ? 20.953 -4.109 -24.766 1 96.56 284 ASP A O 1
ATOM 2233 N N . GLY A 1 285 ? 18.875 -4.559 -25.516 1 95.75 285 GLY A N 1
ATOM 2234 C CA . GLY A 1 285 ? 19.172 -5.941 -25.859 1 95.75 285 GLY A CA 1
ATOM 2235 C C . GLY A 1 285 ? 18.844 -6.914 -24.75 1 95.75 285 GLY A C 1
ATOM 2236 O O . GLY A 1 285 ? 18.781 -8.125 -24.969 1 95.75 285 GLY A O 1
ATOM 2237 N N . GLU A 1 286 ? 18.594 -6.402 -23.547 1 98 286 GLU A N 1
ATOM 2238 C CA . GLU A 1 286 ? 18.172 -7.262 -22.438 1 98 286 GLU A CA 1
ATOM 2239 C C . GLU A 1 286 ? 16.688 -7.559 -22.516 1 98 286 GLU A C 1
ATOM 2241 O O . GLU A 1 286 ? 15.93 -6.836 -23.172 1 98 286 GLU A O 1
ATOM 2246 N N . MET A 1 287 ? 16.328 -8.672 -21.891 1 98.62 287 MET A N 1
ATOM 2247 C CA . MET A 1 287 ? 14.906 -8.953 -21.703 1 98.62 287 MET A CA 1
ATOM 2248 C C . MET A 1 287 ? 14.422 -8.445 -20.344 1 98.62 287 MET A C 1
ATOM 2250 O O . MET A 1 287 ? 15.227 -8.188 -19.453 1 98.62 287 MET A O 1
ATOM 2254 N N . VAL A 1 288 ? 13.148 -8.219 -20.281 1 98.81 288 VAL A N 1
ATOM 2255 C CA . VAL A 1 288 ? 12.484 -7.922 -19.016 1 98.81 288 VAL A CA 1
ATOM 2256 C C . VAL A 1 288 ? 11.414 -8.969 -18.734 1 98.81 288 VAL A C 1
ATOM 2258 O O . VAL A 1 288 ? 10.656 -9.352 -19.641 1 98.81 288 VAL A O 1
ATOM 2261 N N . LEU A 1 289 ? 11.477 -9.602 -17.547 1 98.88 289 LEU A N 1
ATOM 2262 C CA . LEU A 1 289 ? 10.422 -10.469 -17.047 1 98.88 289 LEU A CA 1
ATOM 2263 C C . LEU A 1 289 ? 9.445 -9.68 -16.172 1 98.88 289 LEU A C 1
ATOM 2265 O O . LEU A 1 289 ? 9.828 -9.133 -15.133 1 98.88 289 LEU A O 1
ATOM 2269 N N . LEU A 1 290 ? 8.266 -9.531 -16.672 1 98.94 290 LEU A N 1
ATOM 2270 C CA . LEU A 1 290 ? 7.215 -8.875 -15.906 1 98.94 290 LEU A CA 1
ATOM 2271 C C . LEU A 1 290 ? 6.18 -9.891 -15.422 1 98.94 290 LEU A C 1
ATOM 2273 O O . LEU A 1 290 ? 5.582 -10.602 -16.234 1 98.94 290 LEU A O 1
ATOM 2277 N N . ASP A 1 291 ? 6.09 -10.086 -14.156 1 98.88 291 ASP A N 1
ATOM 2278 C CA . ASP A 1 291 ? 5.047 -10.836 -13.469 1 98.88 291 ASP A CA 1
ATOM 2279 C C . ASP A 1 291 ? 4.094 -9.906 -12.727 1 98.88 291 ASP A C 1
ATOM 2281 O O . ASP A 1 291 ? 4.484 -9.25 -11.758 1 98.88 291 ASP A O 1
ATOM 2285 N N . GLY A 1 292 ? 2.932 -9.781 -13.227 1 98.75 292 GLY A N 1
ATOM 2286 C CA . GLY A 1 292 ? 1.991 -8.836 -12.656 1 98.75 292 GLY A CA 1
ATOM 2287 C C . GLY A 1 292 ? 0.547 -9.133 -13.008 1 98.75 292 GLY A C 1
ATOM 2288 O O . GLY A 1 292 ? 0.278 -9.891 -13.945 1 98.75 292 GLY A O 1
ATOM 2289 N N . GLY A 1 293 ? -0.313 -8.547 -12.234 1 98.75 293 GLY A N 1
ATOM 2290 C CA . GLY A 1 293 ? -1.755 -8.656 -12.383 1 98.75 293 GLY A CA 1
ATOM 2291 C C . GLY A 1 293 ? -2.527 -7.684 -11.516 1 98.75 293 GLY A C 1
ATOM 2292 O O . GLY A 1 293 ? -1.947 -7.02 -10.656 1 98.75 293 GLY A O 1
ATOM 2293 N N . CYS A 1 294 ? -3.822 -7.57 -11.789 1 98.75 294 CYS A N 1
ATOM 2294 C CA . CYS A 1 294 ? -4.641 -6.586 -11.094 1 98.75 294 CYS A CA 1
ATOM 2295 C C . CYS A 1 294 ? -5.738 -7.27 -10.281 1 98.75 294 CYS A C 1
ATOM 2297 O O . CYS A 1 294 ? -5.945 -8.477 -10.398 1 98.75 294 CYS A O 1
ATOM 2299 N N . GLU A 1 295 ? -6.305 -6.547 -9.391 1 98.44 295 GLU A N 1
ATOM 2300 C CA . GLU A 1 295 ? -7.547 -6.918 -8.719 1 98.44 295 GLU A CA 1
ATOM 2301 C C . GLU A 1 295 ? -8.742 -6.203 -9.336 1 98.44 295 GLU A C 1
ATOM 2303 O O . GLU A 1 295 ? -8.695 -5 -9.586 1 98.44 295 GLU A O 1
ATOM 2308 N N . TYR A 1 296 ? -9.68 -6.957 -9.672 1 98.56 296 TYR A N 1
ATOM 2309 C CA . TYR A 1 296 ? -10.953 -6.469 -10.18 1 98.56 296 TYR A CA 1
ATOM 2310 C C . TYR A 1 296 ? -12.102 -6.918 -9.289 1 98.56 296 TYR A C 1
ATOM 2312 O O . TYR A 1 296 ? -12.633 -8.023 -9.453 1 98.56 296 TYR A O 1
ATOM 2320 N N . PHE A 1 297 ? -12.516 -5.992 -8.32 1 97.62 297 PHE A N 1
ATOM 2321 C CA . PHE A 1 297 ? -13.594 -6.145 -7.344 1 97.62 297 PHE A CA 1
ATOM 2322 C C . PHE A 1 297 ? -13.461 -7.465 -6.594 1 97.62 297 PHE A C 1
ATOM 2324 O O . PHE A 1 297 ? -14.422 -8.234 -6.508 1 97.62 297 PHE A O 1
ATOM 2331 N N . GLY A 1 298 ? -12.219 -7.758 -6.16 1 97.5 298 GLY A N 1
ATOM 2332 C CA . GLY A 1 298 ? -11.984 -8.867 -5.246 1 97.5 298 GLY A CA 1
ATOM 2333 C C . GLY A 1 298 ? -11.367 -10.078 -5.918 1 97.5 298 GLY A C 1
ATOM 2334 O O . GLY A 1 298 ? -10.977 -11.039 -5.25 1 97.5 298 GLY A O 1
ATOM 2335 N N . TYR A 1 299 ? -11.258 -10.078 -7.191 1 98.69 299 TYR A N 1
ATOM 2336 C CA . TYR A 1 299 ? -10.68 -11.195 -7.926 1 98.69 299 TYR A CA 1
ATOM 2337 C C . TYR A 1 299 ? -9.477 -10.742 -8.742 1 98.69 299 TYR A C 1
ATOM 2339 O O . TYR A 1 299 ? -9.461 -9.633 -9.281 1 98.69 299 TYR A O 1
ATOM 2347 N N . VAL A 1 300 ? -8.461 -11.664 -8.859 1 98.62 300 VAL A N 1
ATOM 2348 C CA . VAL A 1 300 ? -7.18 -11.141 -9.32 1 98.62 300 VAL A CA 1
ATOM 2349 C C . VAL A 1 300 ? -6.73 -11.906 -10.562 1 98.62 300 VAL A C 1
ATOM 2351 O O . VAL A 1 300 ? -7.266 -12.977 -10.867 1 98.62 300 VAL A O 1
ATOM 2354 N N . SER A 1 301 ? -5.875 -11.32 -11.297 1 98.88 301 SER A N 1
ATOM 2355 C CA . SER A 1 301 ? -5.098 -11.984 -12.336 1 98.88 301 SER A CA 1
ATOM 2356 C C . SER A 1 301 ? -3.635 -12.125 -11.93 1 98.88 301 SER A C 1
ATOM 2358 O O . SER A 1 301 ? -3.172 -11.445 -11.008 1 98.88 301 SER A O 1
ATOM 2360 N N . ASP A 1 302 ? -2.951 -13.039 -12.508 1 98.81 302 ASP A N 1
ATOM 2361 C CA . ASP A 1 302 ? -1.539 -13.336 -12.297 1 98.81 302 ASP A CA 1
ATOM 2362 C C . ASP A 1 302 ? -0.879 -13.836 -13.578 1 98.81 302 ASP A C 1
ATOM 2364 O O . ASP A 1 302 ? -0.962 -15.023 -13.906 1 98.81 302 ASP A O 1
ATOM 2368 N N . ILE A 1 303 ? -0.228 -12.938 -14.258 1 98.94 303 ILE A N 1
ATOM 2369 C CA . ILE A 1 303 ? 0.287 -13.211 -15.594 1 98.94 303 ILE A CA 1
ATOM 2370 C C . ILE A 1 303 ? 1.769 -12.852 -15.656 1 98.94 303 ILE A C 1
ATOM 2372 O O . ILE A 1 303 ? 2.199 -11.852 -15.07 1 98.94 303 ILE A O 1
ATOM 2376 N N . THR A 1 304 ? 2.559 -13.664 -16.312 1 98.94 304 THR A N 1
ATOM 2377 C CA . THR A 1 304 ? 3.967 -13.352 -16.547 1 98.94 304 THR A CA 1
ATOM 2378 C C . THR A 1 304 ? 4.301 -13.414 -18.031 1 98.94 304 THR A C 1
ATOM 2380 O O . THR A 1 304 ? 3.861 -14.328 -18.734 1 98.94 304 THR A O 1
ATOM 2383 N N . ARG A 1 305 ? 4.98 -12.461 -18.484 1 98.94 305 ARG A N 1
ATOM 2384 C CA . ARG A 1 305 ? 5.598 -12.469 -19.812 1 98.94 305 ARG A CA 1
ATOM 2385 C C . ARG A 1 305 ? 7.031 -11.961 -19.75 1 98.94 305 ARG A C 1
ATOM 2387 O O . ARG A 1 305 ? 7.387 -11.203 -18.859 1 98.94 305 ARG A O 1
ATOM 2394 N N . THR A 1 306 ? 7.832 -12.453 -20.609 1 98.94 306 THR A N 1
ATOM 2395 C CA . THR A 1 306 ? 9.203 -12 -20.797 1 98.94 306 THR A CA 1
ATOM 2396 C C . THR A 1 306 ? 9.414 -11.492 -22.219 1 98.94 306 THR A C 1
ATOM 2398 O O . THR A 1 306 ? 8.992 -12.141 -23.188 1 98.94 306 THR A O 1
ATOM 2401 N N . TRP A 1 307 ? 10 -10.289 -22.391 1 98.75 307 TRP A N 1
ATOM 2402 C CA . TRP A 1 307 ? 10.219 -9.773 -23.75 1 98.75 307 TRP A CA 1
ATOM 2403 C C . TRP A 1 307 ? 11.492 -8.93 -23.812 1 98.75 307 TRP A C 1
ATOM 2405 O O . TRP A 1 307 ? 11.969 -8.438 -22.781 1 98.75 307 TRP A O 1
ATOM 2415 N N . PRO A 1 308 ? 12.125 -8.891 -25 1 98.31 308 PRO A N 1
ATOM 2416 C CA . PRO A 1 308 ? 13.25 -7.973 -25.172 1 98.31 308 PRO A CA 1
ATOM 2417 C C . PRO A 1 308 ? 12.828 -6.504 -25.172 1 98.31 308 PRO A C 1
ATOM 2419 O O . PRO A 1 308 ? 11.922 -6.117 -25.906 1 98.31 308 PRO A O 1
ATOM 2422 N N . VAL A 1 309 ? 13.492 -5.652 -24.422 1 97.38 309 VAL A N 1
ATOM 2423 C CA . VAL A 1 309 ? 13.031 -4.281 -24.219 1 97.38 309 VAL A CA 1
ATOM 2424 C C . VAL A 1 309 ? 13.188 -3.494 -25.516 1 97.38 309 VAL A C 1
ATOM 2426 O O . VAL A 1 309 ? 12.562 -2.449 -25.703 1 97.38 309 VAL A O 1
ATOM 2429 N N . ASN A 1 310 ? 14.094 -3.961 -26.391 1 96 310 ASN A N 1
ATOM 2430 C CA . ASN A 1 310 ? 14.242 -3.252 -27.656 1 96 310 ASN A CA 1
ATOM 2431 C C . ASN A 1 310 ? 13.273 -3.773 -28.703 1 96 310 ASN A C 1
ATOM 2433 O O . ASN A 1 310 ? 13.305 -3.336 -29.859 1 96 310 ASN A O 1
ATOM 2437 N N . GLY A 1 311 ? 12.469 -4.844 -28.422 1 96.56 311 GLY A N 1
ATOM 2438 C CA . GLY A 1 311 ? 11.336 -5.23 -29.25 1 96.56 311 GLY A CA 1
ATOM 2439 C C . GLY A 1 311 ? 11.625 -6.441 -30.125 1 96.56 311 GLY A C 1
ATOM 2440 O O . GLY A 1 311 ? 10.711 -6.996 -30.734 1 96.56 311 GLY A O 1
ATOM 2441 N N . ARG A 1 312 ? 12.859 -6.934 -30.156 1 97.06 312 ARG A N 1
ATOM 2442 C CA . ARG A 1 312 ? 13.211 -8.086 -30.984 1 97.06 312 ARG A CA 1
ATOM 2443 C C . ARG A 1 312 ? 14.07 -9.07 -30.203 1 97.06 312 ARG A C 1
ATOM 2445 O O . ARG A 1 312 ? 15.094 -8.695 -29.625 1 97.06 312 ARG A O 1
ATOM 2452 N N . PHE A 1 313 ? 13.688 -10.328 -30.312 1 98.44 313 PHE A N 1
ATOM 2453 C CA . PHE A 1 313 ? 14.453 -11.367 -29.641 1 98.44 313 PHE A CA 1
ATOM 2454 C C . PHE A 1 313 ? 15.758 -11.633 -30.375 1 98.44 313 PHE A C 1
ATOM 2456 O O . PHE A 1 313 ? 15.789 -11.711 -31.609 1 98.44 313 PHE A O 1
ATOM 2463 N N . SER A 1 314 ? 16.891 -11.719 -29.641 1 98.38 314 SER A N 1
ATOM 2464 C CA . SER A 1 314 ? 18.094 -12.32 -30.219 1 98.38 314 SER A CA 1
ATOM 2465 C C . SER A 1 314 ? 17.906 -13.812 -30.438 1 98.38 314 SER A C 1
ATOM 2467 O O . SER A 1 314 ? 16.969 -14.422 -29.906 1 98.38 314 SER A O 1
ATOM 2469 N N . PRO A 1 315 ? 18.734 -14.43 -31.219 1 98.38 315 PRO A N 1
ATOM 2470 C CA . PRO A 1 315 ? 18.594 -15.867 -31.453 1 98.38 315 PRO A CA 1
ATOM 2471 C C . PRO A 1 315 ? 18.609 -16.688 -30.172 1 98.38 315 PRO A C 1
ATOM 2473 O O . PRO A 1 315 ? 17.75 -17.562 -29.984 1 98.38 315 PRO A O 1
ATOM 2476 N N . ALA A 1 316 ? 19.531 -16.391 -29.266 1 98.5 316 ALA A N 1
ATOM 2477 C CA . ALA A 1 316 ? 19.609 -17.125 -28 1 98.5 316 ALA A CA 1
ATOM 2478 C C . ALA A 1 316 ? 18.359 -16.922 -27.156 1 98.5 316 ALA A C 1
ATOM 2480 O O . ALA A 1 316 ? 17.844 -17.859 -26.547 1 98.5 316 ALA A O 1
ATOM 2481 N N . GLN A 1 317 ? 17.906 -15.68 -27.078 1 98.81 317 GLN A N 1
ATOM 2482 C CA . GLN A 1 317 ? 16.688 -15.359 -26.344 1 98.81 317 GLN A CA 1
ATOM 2483 C C . GLN A 1 317 ? 15.492 -16.109 -26.906 1 98.81 317 GLN A C 1
ATOM 2485 O O . GLN A 1 317 ? 14.703 -16.688 -26.156 1 98.81 317 GLN A O 1
ATOM 2490 N N . ALA A 1 318 ? 15.367 -16.062 -28.219 1 98.88 318 ALA A N 1
ATOM 2491 C CA . ALA A 1 318 ? 14.266 -16.75 -28.906 1 98.88 318 ALA A CA 1
ATOM 2492 C C . ALA A 1 318 ? 14.281 -18.25 -28.625 1 98.88 318 ALA A C 1
ATOM 2494 O O . ALA A 1 318 ? 13.234 -18.859 -28.422 1 98.88 318 ALA A O 1
ATOM 2495 N N . GLU A 1 319 ? 15.445 -18.781 -28.719 1 98.75 319 GLU A N 1
ATOM 2496 C CA . GLU A 1 319 ? 15.578 -20.219 -28.484 1 98.75 319 GLU A CA 1
ATOM 2497 C C . GLU A 1 319 ? 15.109 -20.594 -27.078 1 98.75 319 GLU A C 1
ATOM 2499 O O . GLU A 1 319 ? 14.344 -21.547 -26.906 1 98.75 319 GLU A O 1
ATOM 2504 N N . LEU A 1 320 ? 15.594 -19.891 -26.078 1 98.88 320 LEU A N 1
ATOM 2505 C CA . LEU A 1 320 ? 15.195 -20.156 -24.703 1 98.88 320 LEU A CA 1
ATOM 2506 C C . LEU A 1 320 ? 13.703 -19.906 -24.516 1 98.88 320 LEU A C 1
ATOM 2508 O O . LEU A 1 320 ? 13.016 -20.688 -23.859 1 98.88 320 LEU A O 1
ATOM 2512 N N . TYR A 1 321 ? 13.234 -18.781 -25.047 1 98.94 321 TYR A N 1
ATOM 2513 C CA . TYR A 1 321 ? 11.82 -18.422 -24.953 1 98.94 321 TYR A CA 1
ATOM 2514 C C . TYR A 1 321 ? 10.938 -19.516 -25.531 1 98.94 321 TYR A C 1
ATOM 2516 O O . TYR A 1 321 ? 9.953 -19.938 -24.906 1 98.94 321 TYR A O 1
ATOM 2524 N N . GLU A 1 322 ? 11.273 -19.984 -26.672 1 98.81 322 GLU A N 1
ATOM 2525 C CA . GLU A 1 322 ? 10.484 -21.016 -27.344 1 98.81 322 GLU A CA 1
ATOM 2526 C C . GLU A 1 322 ? 10.484 -22.328 -26.562 1 98.81 322 GLU A C 1
ATOM 2528 O O . GLU A 1 322 ? 9.492 -23.047 -26.547 1 98.81 322 GLU A O 1
ATOM 2533 N N . ALA A 1 323 ? 11.617 -22.641 -25.984 1 98.88 323 ALA A N 1
ATOM 2534 C CA . ALA A 1 323 ? 11.688 -23.844 -25.156 1 98.88 323 ALA A CA 1
ATOM 2535 C C . ALA A 1 323 ? 10.68 -23.766 -24.016 1 98.88 323 ALA A C 1
ATOM 2537 O O . ALA A 1 323 ? 9.945 -24.734 -23.766 1 98.88 323 ALA A O 1
ATOM 2538 N N . VAL A 1 324 ? 10.625 -22.641 -23.297 1 98.94 324 VAL A N 1
ATOM 2539 C CA . VAL A 1 324 ? 9.703 -22.453 -22.188 1 98.94 324 VAL A CA 1
ATOM 2540 C C . VAL A 1 324 ? 8.266 -22.438 -22.688 1 98.94 324 VAL A C 1
ATOM 2542 O O . VAL A 1 324 ? 7.375 -23.016 -22.062 1 98.94 324 VAL A O 1
ATOM 2545 N N . LEU A 1 325 ? 8.039 -21.75 -23.844 1 98.94 325 LEU A N 1
ATOM 2546 C CA . LEU A 1 325 ? 6.703 -21.656 -24.422 1 98.94 325 LEU A CA 1
ATOM 2547 C C . LEU A 1 325 ? 6.16 -23.047 -24.766 1 98.94 325 LEU A C 1
ATOM 2549 O O . LEU A 1 325 ? 4.988 -23.328 -24.516 1 98.94 325 LEU A O 1
ATOM 2553 N N . GLU A 1 326 ? 6.98 -23.875 -25.344 1 98.81 326 GLU A N 1
ATOM 2554 C CA . GLU A 1 326 ? 6.566 -25.234 -25.672 1 98.81 326 GLU A CA 1
ATOM 2555 C C . GLU A 1 326 ? 6.117 -26 -24.422 1 98.81 326 GLU A C 1
ATOM 2557 O O . GLU A 1 326 ? 5.086 -26.672 -24.438 1 98.81 326 GLU A O 1
ATOM 2562 N N . VAL A 1 327 ? 6.902 -25.891 -23.391 1 98.94 327 VAL A N 1
ATOM 2563 C CA . VAL A 1 327 ? 6.555 -26.531 -22.125 1 98.94 327 VAL A CA 1
ATOM 2564 C C . VAL A 1 327 ? 5.246 -25.969 -21.594 1 98.94 327 VAL A C 1
ATOM 2566 O O . VAL A 1 327 ? 4.375 -26.703 -21.141 1 98.94 327 VAL A O 1
ATOM 2569 N N . GLN A 1 328 ? 5.09 -24.641 -21.609 1 98.88 328 GLN A N 1
ATOM 2570 C CA . GLN A 1 328 ? 3.898 -23.969 -21.109 1 98.88 328 GLN A CA 1
ATOM 2571 C C . GLN A 1 328 ? 2.645 -24.453 -21.828 1 98.88 328 GLN A C 1
ATOM 2573 O O . GLN A 1 328 ? 1.631 -24.75 -21.203 1 98.88 328 GLN A O 1
ATOM 2578 N N . ARG A 1 329 ? 2.734 -24.547 -23.141 1 98.5 329 ARG A N 1
ATOM 2579 C CA . ARG A 1 329 ? 1.607 -25.016 -23.938 1 98.5 329 ARG A CA 1
ATOM 2580 C C . ARG A 1 329 ? 1.248 -26.453 -23.594 1 98.5 329 ARG A C 1
ATOM 2582 O O . ARG A 1 329 ? 0.069 -26.797 -23.531 1 98.5 329 ARG A O 1
ATOM 2589 N N . SER A 1 330 ? 2.2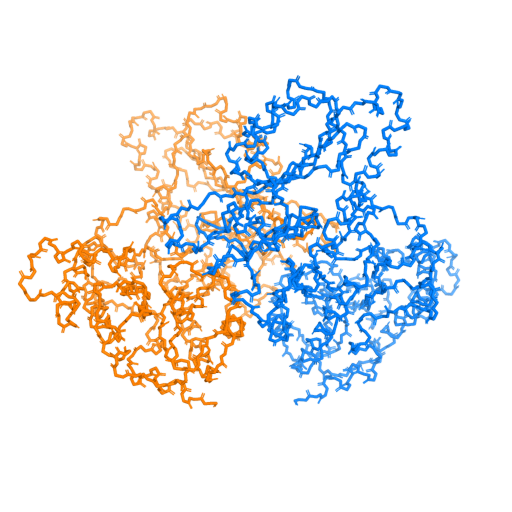4 -27.25 -23.422 1 98.62 330 SER A N 1
ATOM 2590 C CA . SER A 1 330 ? 2.004 -28.641 -23.047 1 98.62 330 SER A CA 1
ATOM 2591 C C . SER A 1 330 ? 1.305 -28.734 -21.688 1 98.62 330 SER A C 1
ATOM 2593 O O . SER A 1 330 ? 0.365 -29.5 -21.531 1 98.62 330 SER A O 1
ATOM 2595 N N . CYS A 1 331 ? 1.788 -27.953 -20.75 1 98.75 331 CYS A N 1
ATOM 2596 C CA . CYS A 1 331 ? 1.172 -27.953 -19.422 1 98.75 331 CYS A CA 1
ATOM 2597 C C . CYS A 1 331 ? -0.271 -27.469 -19.5 1 98.75 331 CYS A C 1
ATOM 2599 O O . CYS A 1 331 ? -1.146 -28 -18.812 1 98.75 331 CYS A O 1
ATOM 2601 N N . LEU A 1 332 ? -0.556 -26.469 -20.328 1 98.25 332 LEU A N 1
ATOM 2602 C CA . LEU A 1 332 ? -1.909 -25.953 -20.516 1 98.25 332 LEU A CA 1
ATOM 2603 C C . LEU A 1 332 ? -2.844 -27.047 -21.016 1 98.25 332 LEU A C 1
ATOM 2605 O O . LEU A 1 332 ? -3.992 -27.141 -20.562 1 98.25 332 LEU A O 1
ATOM 2609 N N . SER A 1 333 ? -2.35 -27.859 -21.859 1 97.31 333 SER A N 1
ATOM 2610 C CA . SER A 1 333 ? -3.168 -28.891 -22.469 1 97.31 333 SER A CA 1
ATOM 2611 C C . SER A 1 333 ? -3.559 -29.969 -21.453 1 97.31 333 SER A C 1
ATOM 2613 O O . SER A 1 333 ? -4.48 -30.75 -21.688 1 97.31 333 SER A O 1
ATOM 2615 N N . LEU A 1 334 ? -2.867 -30 -20.344 1 97.69 334 LEU A N 1
ATOM 2616 C CA . LEU A 1 334 ? -3.135 -31 -19.312 1 97.69 334 LEU A CA 1
ATOM 2617 C C . LEU A 1 334 ? -4.191 -30.516 -18.328 1 97.69 334 LEU A C 1
ATOM 2619 O O . LEU A 1 334 ? -4.668 -31.266 -17.484 1 97.69 334 LEU A O 1
ATOM 2623 N N . CYS A 1 335 ? -4.57 -29.234 -18.406 1 98.12 335 CYS A N 1
ATOM 2624 C CA . CYS A 1 335 ? -5.484 -28.641 -17.438 1 98.12 335 CYS A CA 1
ATOM 2625 C C . CYS A 1 335 ? -6.914 -29.109 -17.672 1 98.12 335 CYS A C 1
ATOM 2627 O O . CYS A 1 335 ? -7.691 -28.453 -18.359 1 98.12 335 CYS A O 1
ATOM 2629 N N . SER A 1 336 ? -7.203 -30.156 -17.078 1 97.38 336 SER A N 1
ATOM 2630 C CA . SER A 1 336 ? -8.508 -30.797 -17.188 1 97.38 336 SER A CA 1
ATOM 2631 C C . SER A 1 336 ? -8.938 -31.422 -15.867 1 97.38 336 SER A C 1
ATOM 2633 O O . SER A 1 336 ? -8.102 -31.672 -14.992 1 97.38 336 SER A O 1
ATOM 2635 N N . PRO A 1 337 ? -10.289 -31.641 -15.734 1 97.75 337 PRO A N 1
ATOM 2636 C CA . PRO A 1 337 ? -10.75 -32.281 -14.5 1 97.75 337 PRO A CA 1
ATOM 2637 C C . PRO A 1 337 ? -10.062 -33.625 -14.234 1 97.75 337 PRO A C 1
ATOM 2639 O O . PRO A 1 337 ? -9.852 -34.406 -15.164 1 97.75 337 PRO A O 1
ATOM 2642 N N . GLY A 1 338 ? -9.719 -33.812 -12.969 1 97.56 338 GLY A N 1
ATOM 2643 C CA . GLY A 1 338 ? -9.125 -35.094 -12.586 1 97.56 338 GLY A CA 1
ATOM 2644 C C . GLY A 1 338 ? -7.613 -35.062 -12.508 1 97.56 338 GLY A C 1
ATOM 2645 O O . GLY A 1 338 ? -6.996 -35.812 -11.773 1 97.56 338 GLY A O 1
ATOM 2646 N N . VAL A 1 339 ? -7.004 -34.156 -13.281 1 97.75 339 VAL A N 1
ATOM 2647 C CA . VAL A 1 339 ? -5.562 -33.969 -13.234 1 97.75 339 VAL A CA 1
ATOM 2648 C C . VAL A 1 339 ? -5.203 -33.062 -12.047 1 97.75 339 VAL A C 1
ATOM 2650 O O . VAL A 1 339 ? -5.949 -32.156 -11.711 1 97.75 339 VAL A O 1
ATOM 2653 N N . SER A 1 340 ? -4.117 -33.344 -11.375 1 98.5 340 SER A N 1
ATOM 2654 C CA . SER A 1 340 ? -3.709 -32.5 -10.25 1 98.5 340 SER A CA 1
ATOM 2655 C C . SER A 1 340 ? -2.605 -31.547 -10.656 1 98.5 340 SER A C 1
ATOM 2657 O O . SER A 1 340 ? -1.909 -31.766 -11.648 1 98.5 340 SER A O 1
ATOM 2659 N N . LEU A 1 341 ? -2.432 -30.5 -9.914 1 98.75 341 LEU A N 1
ATOM 2660 C CA . LEU A 1 341 ? -1.318 -29.578 -10.125 1 98.75 341 LEU A CA 1
ATOM 2661 C C . LEU A 1 341 ? 0.017 -30.312 -10 1 98.75 341 LEU A C 1
ATOM 2663 O O . LEU A 1 341 ? 0.95 -30.031 -10.758 1 98.75 341 LEU A O 1
ATOM 2667 N N . ASP A 1 342 ? 0.117 -31.219 -9.07 1 98.75 342 ASP A N 1
ATOM 2668 C CA . ASP A 1 342 ? 1.345 -31.984 -8.883 1 98.75 342 ASP A CA 1
ATOM 2669 C C . ASP A 1 342 ? 1.68 -32.812 -10.125 1 98.75 342 ASP A C 1
ATOM 2671 O O . ASP A 1 342 ? 2.852 -32.969 -10.477 1 98.75 342 ASP A O 1
ATOM 2675 N N . HIS A 1 343 ? 0.647 -33.344 -10.688 1 98.62 343 HIS A N 1
ATOM 2676 C CA . HIS A 1 343 ? 0.878 -34.094 -11.93 1 98.62 343 HIS A CA 1
ATOM 2677 C C . HIS A 1 343 ? 1.395 -33.156 -13.023 1 98.62 343 HIS A C 1
ATOM 2679 O O . HIS A 1 343 ? 2.33 -33.531 -13.75 1 98.62 343 HIS A O 1
ATOM 2685 N N . ILE A 1 344 ? 0.767 -32.062 -13.188 1 98.81 344 ILE A N 1
ATOM 2686 C CA . ILE A 1 344 ? 1.215 -31.094 -14.18 1 98.81 344 ILE A CA 1
ATOM 2687 C C . ILE A 1 344 ? 2.646 -30.656 -13.875 1 98.81 344 ILE A C 1
ATOM 2689 O O . ILE A 1 344 ? 3.463 -30.5 -14.781 1 98.81 344 ILE A O 1
ATOM 2693 N N . TYR A 1 345 ? 2.955 -30.469 -12.586 1 98.81 345 TYR A N 1
ATOM 2694 C CA . TYR A 1 345 ? 4.297 -30.109 -12.148 1 98.81 345 TYR A CA 1
ATOM 2695 C C . TYR A 1 345 ? 5.316 -31.156 -12.57 1 98.81 345 TYR A C 1
ATOM 2697 O O . TYR A 1 345 ? 6.379 -30.828 -13.102 1 98.81 345 TYR A O 1
ATOM 2705 N N . SER A 1 346 ? 5.008 -32.375 -12.359 1 98.5 346 SER A N 1
ATOM 2706 C CA . SER A 1 346 ? 5.898 -33.469 -12.758 1 98.5 346 SER A CA 1
ATOM 2707 C C . SER A 1 346 ? 6.129 -33.469 -14.266 1 98.5 346 SER A C 1
ATOM 2709 O O . SER A 1 346 ? 7.254 -33.688 -14.727 1 98.5 346 SER A O 1
ATOM 2711 N N . THR A 1 347 ? 5.074 -33.25 -14.984 1 98.56 347 THR A N 1
ATOM 2712 C CA . THR A 1 347 ? 5.18 -33.188 -16.438 1 98.56 347 THR A CA 1
ATOM 2713 C C . THR A 1 347 ? 6.043 -32 -16.859 1 98.56 347 THR A C 1
ATOM 2715 O O . THR A 1 347 ? 6.871 -32.125 -17.766 1 98.56 347 THR A O 1
ATOM 2718 N N . MET A 1 348 ? 5.824 -30.875 -16.188 1 98.88 348 MET A N 1
ATOM 2719 C CA . MET A 1 348 ? 6.629 -29.688 -16.453 1 98.88 348 MET A CA 1
ATOM 2720 C C . MET A 1 348 ? 8.117 -30 -16.312 1 98.88 348 MET A C 1
ATOM 2722 O O . MET A 1 348 ? 8.914 -29.672 -17.188 1 98.88 348 MET A O 1
ATOM 2726 N N . LEU A 1 349 ? 8.469 -30.656 -15.234 1 98.75 349 LEU A N 1
ATOM 2727 C CA . LEU A 1 349 ? 9.875 -30.953 -14.953 1 98.75 349 LEU A CA 1
ATOM 2728 C C . LEU A 1 349 ? 10.461 -31.875 -16.016 1 98.75 349 LEU A C 1
ATOM 2730 O O . LEU A 1 349 ? 11.594 -31.688 -16.453 1 98.75 349 LEU A O 1
ATOM 2734 N N . ALA A 1 350 ? 9.688 -32.875 -16.391 1 98.56 350 ALA A N 1
ATOM 2735 C CA . ALA A 1 350 ? 10.141 -33.781 -17.438 1 98.56 350 ALA A CA 1
ATOM 2736 C C . ALA A 1 350 ? 10.375 -33.031 -18.75 1 98.56 350 ALA A C 1
ATOM 2738 O O . ALA A 1 350 ? 11.391 -33.25 -19.422 1 98.56 350 ALA A O 1
ATOM 2739 N N . LEU A 1 351 ? 9.43 -32.25 -19.109 1 98.75 351 LEU A N 1
ATOM 2740 C CA . LEU A 1 351 ? 9.523 -31.531 -20.375 1 98.75 351 LEU A CA 1
ATOM 2741 C C . LEU A 1 351 ? 10.656 -30.516 -20.328 1 98.75 351 LEU A C 1
ATOM 2743 O O . LEU A 1 351 ? 11.359 -30.312 -21.328 1 98.75 351 LEU A O 1
ATOM 2747 N N . LEU A 1 352 ? 10.836 -29.812 -19.188 1 98.88 352 LEU A N 1
ATOM 2748 C CA . LEU A 1 352 ? 11.961 -28.891 -19.031 1 98.88 352 LEU A CA 1
ATOM 2749 C C . LEU A 1 352 ? 13.289 -29.641 -19.172 1 98.88 352 LEU A C 1
ATOM 2751 O O . LEU A 1 352 ? 14.234 -29.125 -19.766 1 98.88 352 LEU A O 1
ATOM 2755 N N . GLY A 1 353 ? 13.367 -30.812 -18.562 1 98.62 353 GLY A N 1
ATOM 2756 C CA . GLY A 1 353 ? 14.555 -31.641 -18.719 1 98.62 353 GLY A CA 1
ATOM 2757 C C . GLY A 1 353 ? 14.906 -31.906 -20.172 1 98.62 353 GLY A C 1
ATOM 2758 O O . GLY A 1 353 ? 16.078 -31.797 -20.562 1 98.62 353 GLY A O 1
ATOM 2759 N N . ARG A 1 354 ? 13.898 -32.25 -20.922 1 98.31 354 ARG A N 1
ATOM 2760 C CA . ARG A 1 354 ? 14.094 -32.469 -22.359 1 98.31 354 ARG A CA 1
ATOM 2761 C C . ARG A 1 354 ? 14.602 -31.219 -23.047 1 98.31 354 ARG A C 1
ATOM 2763 O O . ARG A 1 354 ? 15.492 -31.281 -23.906 1 98.31 354 ARG A O 1
ATOM 2770 N N . GLN A 1 355 ? 13.992 -30.125 -22.688 1 98.56 355 GLN A N 1
ATOM 2771 C CA . GLN A 1 355 ? 14.414 -28.859 -23.297 1 98.56 355 GLN A CA 1
ATOM 2772 C C . GLN A 1 355 ? 15.852 -28.516 -22.906 1 98.56 355 GLN A C 1
ATOM 2774 O O . GLN A 1 355 ? 16.609 -27.984 -23.734 1 98.56 355 GLN A O 1
ATOM 2779 N N . LEU A 1 356 ? 16.234 -28.781 -21.688 1 98.62 356 LEU A N 1
ATOM 2780 C CA . LEU A 1 356 ? 17.594 -28.516 -21.234 1 98.62 356 LEU A CA 1
ATOM 2781 C C . LEU A 1 356 ? 18.609 -29.312 -22.062 1 98.62 356 LEU A C 1
ATOM 2783 O O . LEU A 1 356 ? 19.672 -28.812 -22.391 1 98.62 356 LEU A O 1
ATOM 2787 N N . LYS A 1 357 ? 18.266 -30.5 -22.406 1 98.12 357 LYS A N 1
ATOM 2788 C CA . LYS A 1 357 ? 19.125 -31.297 -23.281 1 98.12 357 LYS A CA 1
ATOM 2789 C C . LYS A 1 357 ? 19.156 -30.719 -24.688 1 98.12 357 LYS A C 1
ATOM 2791 O O . LYS A 1 357 ? 20.234 -30.578 -25.281 1 98.12 357 LYS A O 1
ATOM 2796 N N . ARG A 1 358 ? 18.016 -30.422 -25.172 1 97.69 358 ARG A N 1
ATOM 2797 C CA . ARG A 1 358 ? 17.906 -29.859 -26.531 1 97.69 358 ARG A CA 1
ATOM 2798 C C . ARG A 1 358 ? 18.719 -28.578 -26.656 1 97.69 358 ARG A C 1
ATOM 2800 O O . ARG A 1 358 ? 19.344 -28.344 -27.703 1 97.69 358 ARG A O 1
ATOM 2807 N N . LEU A 1 359 ? 18.75 -27.75 -25.625 1 97.88 359 LEU A N 1
ATOM 2808 C CA . LEU A 1 359 ? 19.422 -26.453 -25.625 1 97.88 359 LEU A CA 1
ATOM 2809 C C . LEU A 1 359 ? 20.922 -26.625 -25.391 1 97.88 359 LEU A C 1
ATOM 2811 O O . LEU A 1 359 ? 21.672 -25.656 -25.484 1 97.88 359 LEU A O 1
ATOM 2815 N N . GLY A 1 360 ? 21.312 -27.797 -25.094 1 97.44 360 GLY A N 1
ATOM 2816 C CA . GLY A 1 360 ? 22.734 -28.047 -24.844 1 97.44 360 GLY A CA 1
ATOM 2817 C C . GLY A 1 360 ? 23.188 -27.641 -23.469 1 97.44 360 GLY A C 1
ATOM 2818 O O . GLY A 1 360 ? 24.375 -27.5 -23.203 1 97.44 360 GLY A O 1
ATOM 2819 N N . ILE A 1 361 ? 22.25 -27.391 -22.609 1 97.81 361 ILE A N 1
ATOM 2820 C CA . ILE A 1 361 ? 22.578 -27.078 -21.219 1 97.81 361 ILE A CA 1
ATOM 2821 C C . ILE A 1 361 ? 22.969 -28.344 -20.469 1 97.81 361 ILE A C 1
ATOM 2823 O O . ILE A 1 361 ? 23.859 -28.328 -19.625 1 97.81 361 ILE A O 1
ATOM 2827 N N . LEU A 1 362 ? 22.297 -29.438 -20.797 1 97.5 362 LEU A N 1
ATOM 2828 C CA . LEU A 1 362 ? 22.656 -30.766 -20.328 1 97.5 362 LEU A CA 1
ATOM 2829 C C . LEU A 1 362 ? 23.141 -31.625 -21.484 1 97.5 362 LEU A C 1
ATOM 2831 O O . LEU A 1 362 ? 22.688 -31.484 -22.609 1 97.5 362 LEU A O 1
ATOM 2835 N N . LYS A 1 363 ? 23.969 -32.531 -21.109 1 95.81 363 LYS A N 1
ATOM 2836 C CA . LYS A 1 363 ? 24.438 -33.469 -22.125 1 95.81 363 LYS A CA 1
ATOM 2837 C C . LYS A 1 363 ? 23.344 -34.5 -22.453 1 95.81 363 LYS A C 1
ATOM 2839 O O . LYS A 1 363 ? 22.547 -34.875 -21.578 1 95.81 363 LYS A O 1
ATOM 2844 N N . ALA A 1 364 ? 23.406 -34.969 -23.672 1 93.69 364 ALA A N 1
ATOM 2845 C CA . ALA A 1 364 ? 22.438 -35.969 -24.109 1 93.69 364 ALA A CA 1
ATOM 2846 C C . ALA A 1 364 ? 22.531 -37.219 -23.25 1 93.69 364 ALA A C 1
ATOM 2848 O O . ALA A 1 364 ? 21.516 -37.906 -23.031 1 93.69 364 ALA A O 1
ATOM 2849 N N . SER A 1 365 ? 23.719 -37.469 -22.688 1 95.19 365 SER A N 1
ATOM 2850 C CA . SER A 1 365 ? 23.969 -38.719 -21.953 1 95.19 365 SER A CA 1
ATOM 2851 C C . SER A 1 365 ? 23.594 -38.562 -20.484 1 95.19 365 SER A C 1
ATOM 2853 O O . SER A 1 365 ? 23.688 -39.531 -19.719 1 95.19 365 SER A O 1
ATOM 2855 N N . THR A 1 366 ? 23.156 -37.375 -20.156 1 95.81 366 THR A N 1
ATOM 2856 C CA . THR A 1 366 ? 22.797 -37.156 -18.766 1 95.81 366 THR A CA 1
ATOM 2857 C C . THR A 1 366 ? 21.703 -38.094 -18.328 1 95.81 366 THR A C 1
ATOM 2859 O O . THR A 1 366 ? 20.734 -38.344 -19.062 1 95.81 366 THR A O 1
ATOM 2862 N N . SER A 1 367 ? 21.781 -38.719 -17.156 1 96.56 367 SER A N 1
ATOM 2863 C CA . SER A 1 367 ? 20.812 -39.688 -16.656 1 96.56 367 SER A CA 1
ATOM 2864 C C . SER A 1 367 ? 19.469 -39 -16.391 1 96.56 367 SER A C 1
ATOM 2866 O O . SER A 1 367 ? 19.406 -37.812 -16.156 1 96.56 367 SER A O 1
ATOM 2868 N N . ASP A 1 368 ? 18.469 -39.781 -16.375 1 94.69 368 ASP A N 1
ATOM 2869 C CA . ASP A 1 368 ? 17.125 -39.281 -16.141 1 94.69 368 ASP A CA 1
ATOM 2870 C C . ASP A 1 368 ? 17.016 -38.625 -14.758 1 94.69 368 ASP A C 1
ATOM 2872 O O . ASP A 1 368 ? 16.391 -37.562 -14.609 1 94.69 368 ASP A O 1
ATOM 2876 N N . ALA A 1 369 ? 17.609 -39.219 -13.805 1 95.94 369 ALA A N 1
ATOM 2877 C CA . ALA A 1 369 ? 17.578 -38.688 -12.445 1 95.94 369 ALA A CA 1
ATOM 2878 C C . ALA A 1 369 ? 18.281 -37.312 -12.383 1 95.94 369 ALA A C 1
ATOM 2880 O O . ALA A 1 369 ? 17.797 -36.406 -11.703 1 95.94 369 ALA A O 1
ATOM 2881 N N . ASP A 1 370 ? 19.328 -37.219 -13.047 1 96.81 370 ASP A N 1
ATOM 2882 C CA . ASP A 1 370 ? 20.094 -35.969 -13.055 1 96.81 370 ASP A CA 1
ATOM 2883 C C . ASP A 1 370 ? 19.375 -34.906 -13.867 1 96.81 370 ASP A C 1
ATOM 2885 O O . ASP A 1 370 ? 19.469 -33.719 -13.547 1 96.81 370 ASP A O 1
ATOM 2889 N N . VAL A 1 371 ? 18.688 -35.375 -14.883 1 97.38 371 VAL A N 1
ATOM 2890 C CA . VAL A 1 371 ? 17.906 -34.438 -15.688 1 97.38 371 VAL A CA 1
ATOM 2891 C C . VAL A 1 371 ? 16.812 -33.812 -14.836 1 97.38 371 VAL A C 1
ATOM 2893 O O . VAL A 1 371 ? 16.578 -32.594 -14.883 1 97.38 371 VAL A O 1
ATOM 2896 N N . LEU A 1 372 ? 16.172 -34.594 -14.047 1 97.25 372 LEU A N 1
ATOM 2897 C CA . LEU A 1 372 ? 15.094 -34.125 -13.188 1 97.25 372 LEU A CA 1
ATOM 2898 C C . LEU A 1 372 ? 15.633 -33.156 -12.133 1 97.25 372 LEU A C 1
ATOM 2900 O O . LEU A 1 372 ? 15.016 -32.125 -11.844 1 97.25 372 LEU A O 1
ATOM 2904 N N . LYS A 1 373 ? 16.734 -33.531 -11.57 1 97.38 373 LYS A N 1
ATOM 2905 C CA . LYS A 1 373 ? 17.391 -32.656 -10.594 1 97.38 373 LYS A CA 1
ATOM 2906 C C . LYS A 1 373 ? 17.75 -31.297 -11.211 1 97.38 373 LYS A C 1
ATOM 2908 O O . LYS A 1 373 ? 17.562 -30.25 -10.586 1 97.38 373 LYS A O 1
ATOM 2913 N N . ALA A 1 374 ? 18.281 -31.375 -12.375 1 97.81 374 ALA A N 1
ATOM 2914 C CA . ALA A 1 374 ? 18.641 -30.156 -13.094 1 97.81 374 ALA A CA 1
ATOM 2915 C C . ALA A 1 374 ? 17.406 -29.312 -13.398 1 97.81 374 ALA A C 1
ATOM 2917 O O . ALA A 1 374 ? 17.438 -28.094 -13.273 1 97.81 374 ALA A O 1
ATOM 2918 N N . ALA A 1 375 ? 16.375 -29.984 -13.852 1 98.44 375 ALA A N 1
ATOM 2919 C CA . ALA A 1 375 ? 15.133 -29.266 -14.133 1 98.44 375 ALA A CA 1
ATOM 2920 C C . ALA A 1 375 ? 14.656 -28.5 -12.914 1 98.44 375 ALA A C 1
ATOM 2922 O O . ALA A 1 375 ? 14.234 -27.344 -13.031 1 98.44 375 ALA A O 1
ATOM 2923 N N . ARG A 1 376 ? 14.773 -29.031 -11.703 1 98 376 ARG A N 1
ATOM 2924 C CA . ARG A 1 376 ? 14.367 -28.375 -10.461 1 98 376 ARG A CA 1
ATOM 2925 C C . ARG A 1 376 ? 15.289 -27.219 -10.117 1 98 376 ARG A C 1
ATOM 2927 O O . ARG A 1 376 ? 14.852 -26.219 -9.547 1 98 376 ARG A O 1
ATOM 2934 N N . ARG A 1 377 ? 16.5 -27.375 -10.461 1 97 377 ARG A N 1
ATOM 2935 C CA . ARG A 1 377 ? 17.469 -26.328 -10.203 1 97 377 ARG A CA 1
ATOM 2936 C C . ARG A 1 377 ? 17.203 -25.109 -11.094 1 97 377 ARG A C 1
ATOM 2938 O O . ARG A 1 377 ? 17.297 -23.969 -10.648 1 97 377 ARG A O 1
ATOM 2945 N N . TYR A 1 378 ? 16.906 -25.359 -12.359 1 98.25 378 TYR A N 1
ATOM 2946 C CA . TYR A 1 378 ? 16.719 -24.281 -13.336 1 98.25 378 TYR A CA 1
ATOM 2947 C C . TYR A 1 378 ? 15.312 -23.719 -13.266 1 98.25 378 TYR A C 1
ATOM 2949 O O . TYR A 1 378 ? 15.047 -22.625 -13.797 1 98.25 378 TYR A O 1
ATOM 2957 N N . CYS A 1 379 ? 14.398 -24.422 -12.656 1 98.38 379 CYS A N 1
ATOM 2958 C CA . CYS A 1 379 ? 13.055 -23.938 -12.344 1 98.38 379 CYS A CA 1
ATOM 2959 C C . CYS A 1 379 ? 12.672 -24.281 -10.906 1 98.38 379 CYS A C 1
ATOM 2961 O O . CYS A 1 379 ? 11.938 -25.234 -10.664 1 98.38 379 CYS A O 1
ATOM 2963 N N . PRO A 1 380 ? 13.016 -23.406 -10 1 96.75 380 PRO A N 1
ATOM 2964 C CA . PRO A 1 380 ? 12.922 -23.766 -8.586 1 96.75 380 PRO A CA 1
ATOM 2965 C C . PRO A 1 380 ? 11.531 -23.516 -8.008 1 96.75 380 PRO A C 1
ATOM 2967 O O . PRO A 1 380 ? 11.375 -23.406 -6.785 1 96.75 380 PRO A O 1
ATOM 2970 N N . HIS A 1 381 ? 10.586 -23.297 -8.758 1 97.38 381 HIS A N 1
ATOM 2971 C CA . HIS A 1 381 ? 9.234 -23.078 -8.25 1 97.38 381 HIS A CA 1
ATOM 2972 C C . HIS A 1 381 ? 8.25 -24.062 -8.867 1 97.38 381 HIS A C 1
ATOM 2974 O O . HIS A 1 381 ? 8.562 -24.719 -9.867 1 97.38 381 HIS A O 1
ATOM 2980 N N . HIS A 1 382 ? 7.082 -24.25 -8.281 1 98.25 382 HIS A N 1
ATOM 2981 C CA . HIS A 1 382 ? 6.016 -25.125 -8.766 1 98.25 382 HIS A CA 1
ATOM 2982 C C . HIS A 1 382 ? 5.449 -24.609 -10.086 1 98.25 382 HIS A C 1
ATOM 2984 O O . HIS A 1 382 ? 5.703 -23.469 -10.477 1 98.25 382 HIS A O 1
ATOM 2990 N N . VAL A 1 383 ? 4.711 -25.484 -10.789 1 98.62 383 VAL A N 1
ATOM 2991 C CA . VAL A 1 383 ? 4.133 -25.172 -12.094 1 98.62 383 VAL A CA 1
ATOM 2992 C C . VAL A 1 383 ? 3.039 -24.109 -11.93 1 98.62 383 VAL A C 1
ATOM 2994 O O . VAL A 1 383 ? 2.74 -23.375 -12.867 1 98.62 383 VAL A O 1
ATOM 2997 N N . GLY A 1 384 ? 2.428 -24.156 -10.766 1 98.12 384 GLY A N 1
ATOM 2998 C CA . GLY A 1 384 ? 1.34 -23.203 -10.578 1 98.12 384 GLY A CA 1
ATOM 2999 C C . GLY A 1 384 ? 0.727 -23.281 -9.188 1 98.12 384 GLY A C 1
ATOM 3000 O O . GLY A 1 384 ? 1.306 -23.875 -8.273 1 98.12 384 GLY A O 1
ATOM 3001 N N . HIS A 1 385 ? -0.306 -22.516 -8.977 1 98.38 385 HIS A N 1
ATOM 3002 C CA . HIS A 1 385 ? -1.067 -22.422 -7.734 1 98.38 385 HIS A CA 1
ATOM 3003 C C . HIS A 1 385 ? -2.523 -22.062 -8.008 1 98.38 385 HIS A C 1
ATOM 3005 O O . HIS A 1 385 ? -2.875 -21.688 -9.133 1 98.38 385 HIS A O 1
ATOM 3011 N N . TYR A 1 386 ? -3.357 -22.281 -6.98 1 98.69 386 TYR A N 1
ATOM 3012 C CA . TYR A 1 386 ? -4.746 -21.859 -7.086 1 98.69 386 TYR A CA 1
ATOM 3013 C C . TYR A 1 386 ? -4.852 -20.328 -7.125 1 98.69 386 TYR A C 1
ATOM 3015 O O . TYR A 1 386 ? -4.066 -19.641 -6.48 1 98.69 386 TYR A O 1
ATOM 3023 N N . LEU A 1 387 ? -5.777 -19.844 -7.906 1 98.75 387 LEU A N 1
ATOM 3024 C CA . LEU A 1 387 ? -5.98 -18.422 -8.156 1 98.75 387 LEU A CA 1
ATOM 3025 C C . LEU A 1 387 ? -7.438 -18.031 -7.93 1 98.75 387 LEU A C 1
ATOM 3027 O O . LEU A 1 387 ? -8.344 -18.797 -8.234 1 98.75 387 LEU A O 1
ATOM 3031 N N . GLY A 1 388 ? -7.695 -16.906 -7.375 1 98.56 388 GLY A N 1
ATOM 3032 C CA . GLY A 1 388 ? -9.039 -16.406 -7.148 1 98.56 388 GLY A CA 1
ATOM 3033 C C . GLY A 1 388 ? -9.055 -15.023 -6.516 1 98.56 388 GLY A C 1
ATOM 3034 O O . GLY A 1 388 ? -8.766 -14.031 -7.18 1 98.56 388 GLY A O 1
ATOM 3035 N N . MET A 1 389 ? -9.328 -14.984 -5.203 1 98.25 389 MET A N 1
ATOM 3036 C CA . MET A 1 389 ? -9.422 -13.703 -4.496 1 98.25 389 MET A CA 1
ATOM 3037 C C . MET A 1 389 ? -8.047 -13.242 -4.039 1 98.25 389 MET A C 1
ATOM 3039 O O . MET A 1 389 ? -7.863 -12.07 -3.691 1 98.25 389 MET A O 1
ATOM 3043 N N . ASP A 1 390 ? -7.078 -14.141 -4.09 1 97.06 390 ASP A N 1
ATOM 3044 C CA . ASP A 1 390 ? -5.66 -13.875 -3.863 1 97.06 390 ASP A CA 1
ATOM 3045 C C . ASP A 1 390 ? -4.805 -14.477 -4.977 1 97.06 390 ASP A C 1
ATOM 3047 O O . ASP A 1 390 ? -5.25 -15.367 -5.695 1 97.06 390 ASP A O 1
ATOM 3051 N N . VAL A 1 391 ? -3.635 -13.938 -5.051 1 97.56 391 VAL A N 1
ATOM 3052 C CA . VAL A 1 391 ? -2.703 -14.484 -6.027 1 97.56 391 VAL A CA 1
ATOM 3053 C C . VAL A 1 391 ? -2.387 -15.938 -5.684 1 97.56 391 VAL A C 1
ATOM 3055 O O . VAL A 1 391 ? -2.514 -16.828 -6.531 1 97.56 391 VAL A O 1
ATOM 3058 N N . HIS A 1 392 ? -1.98 -16.203 -4.504 1 97.19 392 HIS A N 1
ATOM 3059 C CA . HIS A 1 392 ? -1.905 -17.547 -3.965 1 97.19 392 HIS A CA 1
ATOM 3060 C C . HIS A 1 392 ? -3.158 -17.891 -3.168 1 97.19 392 HIS A C 1
ATOM 3062 O O . HIS A 1 392 ? -3.133 -17.891 -1.935 1 97.19 392 HIS A O 1
ATOM 3068 N N . ASP A 1 393 ? -4.129 -18.25 -3.881 1 97.69 393 ASP A N 1
ATOM 3069 C CA . ASP A 1 393 ? -5.469 -18.391 -3.314 1 97.69 393 ASP A CA 1
ATOM 3070 C C . ASP A 1 393 ? -5.641 -19.75 -2.643 1 97.69 393 ASP A C 1
ATOM 3072 O O . ASP A 1 393 ? -5.07 -20.75 -3.09 1 97.69 393 ASP A O 1
ATOM 3076 N N . THR A 1 394 ? -6.367 -19.828 -1.541 1 97.69 394 THR A N 1
ATOM 3077 C CA . THR A 1 394 ? -6.805 -21.031 -0.844 1 97.69 394 THR A CA 1
ATOM 3078 C C . THR A 1 394 ? -5.613 -21.922 -0.504 1 97.69 394 THR A C 1
ATOM 3080 O O . THR A 1 394 ? -5.574 -23.094 -0.898 1 97.69 394 THR A O 1
ATOM 3083 N N . PRO A 1 395 ? -4.734 -21.406 0.269 1 95.25 395 PRO A N 1
ATOM 3084 C CA . PRO A 1 395 ? -3.506 -22.141 0.576 1 95.25 395 PRO A CA 1
ATOM 3085 C C . PRO A 1 395 ? -3.77 -23.438 1.334 1 95.25 395 PRO A C 1
ATOM 3087 O O . PRO A 1 395 ? -2.889 -24.297 1.424 1 95.25 395 PRO A O 1
ATOM 3090 N N . GLU A 1 396 ? -4.965 -23.656 1.86 1 95.81 396 GLU A N 1
ATOM 3091 C CA . GLU A 1 396 ? -5.289 -24.859 2.609 1 95.81 396 GLU A CA 1
ATOM 3092 C C . GLU A 1 396 ? -5.527 -26.047 1.673 1 95.81 396 GLU A C 1
ATOM 3094 O O . GLU A 1 396 ? -5.578 -27.188 2.115 1 95.81 396 GLU A O 1
ATOM 3099 N N . LEU A 1 397 ? -5.719 -25.781 0.415 1 97.38 397 LEU A N 1
ATOM 3100 C CA . LEU A 1 397 ? -5.961 -26.859 -0.546 1 97.38 397 LEU A CA 1
ATOM 3101 C C . LEU A 1 397 ? -4.652 -27.484 -1 1 97.38 397 LEU A C 1
ATOM 3103 O O . LEU A 1 397 ? -3.689 -26.781 -1.306 1 97.38 397 LEU A O 1
ATOM 3107 N N . SER A 1 398 ? -4.695 -28.766 -1.024 1 97.69 398 SER A N 1
ATOM 3108 C CA . SER A 1 398 ? -3.523 -29.5 -1.485 1 97.69 398 SER A CA 1
ATOM 3109 C C . SER A 1 398 ? -3.398 -29.453 -3.004 1 97.69 398 SER A C 1
ATOM 3111 O O . SER A 1 398 ? -4.398 -29.531 -3.721 1 97.69 398 SER A O 1
ATOM 3113 N N . ARG A 1 399 ? -2.205 -29.406 -3.529 1 97.88 399 ARG A N 1
ATOM 3114 C CA . ARG A 1 399 ? -1.947 -29.406 -4.965 1 97.88 399 ARG A CA 1
ATOM 3115 C C . ARG A 1 399 ? -2.018 -30.828 -5.531 1 97.88 399 ARG A C 1
ATOM 3117 O O . ARG A 1 399 ? -1.958 -31.016 -6.746 1 97.88 399 ARG A O 1
ATOM 3124 N N . SER A 1 400 ? -2.221 -31.766 -4.668 1 98.12 400 SER A N 1
ATOM 3125 C CA . SER A 1 400 ? -2.346 -33.156 -5.098 1 98.12 400 SER A CA 1
ATOM 3126 C C . SER A 1 400 ? -3.793 -33.5 -5.426 1 98.12 400 SER A C 1
ATOM 3128 O O . SER A 1 400 ? -4.062 -34.531 -6.027 1 98.12 400 SER A O 1
ATOM 3130 N N . GLN A 1 401 ? -4.68 -32.656 -5.02 1 97.06 401 GLN A N 1
ATOM 3131 C CA . GLN A 1 401 ? -6.09 -32.938 -5.27 1 97.06 401 GLN A CA 1
ATOM 3132 C C . GLN A 1 401 ? -6.422 -32.781 -6.754 1 97.06 401 GLN A C 1
ATOM 3134 O O . GLN A 1 401 ? -5.891 -31.891 -7.43 1 97.06 401 GLN A O 1
ATOM 3139 N N . PRO A 1 402 ? -7.316 -33.625 -7.223 1 97.94 402 PRO A N 1
ATOM 3140 C CA . PRO A 1 402 ? -7.734 -33.5 -8.617 1 97.94 402 PRO A CA 1
ATOM 3141 C C . PRO A 1 402 ? -8.43 -32.156 -8.883 1 97.94 402 PRO A C 1
ATOM 3143 O O . PRO A 1 402 ? -9.266 -31.719 -8.094 1 97.94 402 PRO A O 1
ATOM 3146 N N . LEU A 1 403 ? -8.078 -31.578 -9.984 1 98.31 403 LEU A N 1
ATOM 3147 C CA . LEU A 1 403 ? -8.734 -30.344 -10.414 1 98.31 403 LEU A CA 1
ATOM 3148 C C . LEU A 1 403 ? -10.195 -30.609 -10.766 1 98.31 403 LEU A C 1
ATOM 3150 O O . LEU A 1 403 ? -10.539 -31.672 -11.281 1 98.31 403 LEU A O 1
ATOM 3154 N N . GLN A 1 404 ? -11.031 -29.688 -10.461 1 98.19 404 GLN A N 1
ATOM 3155 C CA . GLN A 1 404 ? -12.461 -29.75 -10.742 1 98.19 404 GLN A CA 1
ATOM 3156 C C . GLN A 1 404 ? -12.922 -28.547 -11.57 1 98.19 404 GLN A C 1
ATOM 3158 O O . GLN A 1 404 ? -12.32 -27.484 -11.5 1 98.19 404 GLN A O 1
ATOM 3163 N N . PRO A 1 405 ? -14.008 -28.828 -12.391 1 98.19 405 PRO A N 1
ATOM 3164 C CA . PRO A 1 405 ? -14.57 -27.672 -13.094 1 98.19 405 PRO A CA 1
ATOM 3165 C C . PRO A 1 405 ? -14.859 -26.5 -12.156 1 98.19 405 PRO A C 1
ATOM 3167 O O . PRO A 1 405 ? -15.414 -26.703 -11.078 1 98.19 405 PRO A O 1
ATOM 3170 N N . GLY A 1 406 ? -14.445 -25.312 -12.586 1 98.06 406 GLY A N 1
ATOM 3171 C CA . GLY A 1 406 ? -14.656 -24.125 -11.773 1 98.06 406 GLY A CA 1
ATOM 3172 C C . GLY A 1 406 ? -13.414 -23.688 -11.023 1 98.06 406 GLY A C 1
ATOM 3173 O O . GLY A 1 406 ? -13.344 -22.547 -10.547 1 98.06 406 GLY A O 1
ATOM 3174 N N . MET A 1 407 ? -12.469 -24.594 -10.875 1 98.69 407 MET A N 1
ATOM 3175 C CA . MET A 1 407 ? -11.195 -24.188 -10.273 1 98.69 407 MET A CA 1
ATOM 3176 C C . MET A 1 407 ? -10.391 -23.328 -11.234 1 98.69 407 MET A C 1
ATOM 3178 O O . MET A 1 407 ? -10.477 -23.484 -12.453 1 98.69 407 MET A O 1
ATOM 3182 N N . VAL A 1 408 ? -9.711 -22.359 -10.703 1 98.88 408 VAL A N 1
ATOM 3183 C CA . VAL A 1 408 ? -8.812 -21.516 -11.477 1 98.88 408 VAL A CA 1
ATOM 3184 C C . VAL A 1 408 ? -7.383 -21.672 -10.977 1 98.88 408 VAL A C 1
ATOM 3186 O O . VAL A 1 408 ? -7.129 -21.625 -9.773 1 98.88 408 VAL A O 1
ATOM 3189 N N . ILE A 1 409 ? -6.434 -21.875 -11.844 1 98.88 409 ILE A N 1
ATOM 3190 C CA . ILE A 1 409 ? -5.031 -22.094 -11.492 1 98.88 409 ILE A CA 1
ATOM 3191 C C . ILE A 1 409 ? -4.141 -21.281 -12.422 1 98.88 409 ILE A C 1
ATOM 3193 O O . ILE A 1 409 ? -4.613 -20.734 -13.43 1 98.88 409 ILE A O 1
ATOM 3197 N N . THR A 1 410 ? -2.91 -21.125 -12.062 1 98.88 410 THR A N 1
ATOM 3198 C CA . THR A 1 410 ? -1.89 -20.594 -12.961 1 98.88 410 THR A CA 1
ATOM 3199 C C . THR A 1 410 ? -1.05 -21.719 -13.555 1 98.88 410 THR A C 1
ATOM 3201 O O . THR A 1 410 ? -0.948 -22.797 -12.977 1 98.88 410 THR A O 1
ATOM 3204 N N . VAL A 1 411 ? -0.507 -21.531 -14.695 1 98.88 411 VAL A N 1
ATOM 3205 C CA . VAL A 1 411 ? 0.502 -22.375 -15.336 1 98.88 411 VAL A CA 1
ATOM 3206 C C . VAL A 1 411 ? 1.709 -21.516 -15.727 1 98.88 411 VAL A C 1
ATOM 3208 O O . VAL A 1 411 ? 1.642 -20.734 -16.672 1 98.88 411 VAL A O 1
ATOM 3211 N N . GLU A 1 412 ? 2.828 -21.734 -14.984 1 98.81 412 GLU A N 1
ATOM 3212 C CA . GLU A 1 412 ? 3.859 -20.703 -15.086 1 98.81 412 GLU A CA 1
ATOM 3213 C C . GLU A 1 412 ? 5.254 -21.328 -15.133 1 98.81 412 GLU A C 1
ATOM 3215 O O . GLU A 1 412 ? 6.133 -20.953 -14.352 1 98.81 412 GLU A O 1
ATOM 3220 N N . PRO A 1 413 ? 5.527 -22.234 -16.078 1 98.88 413 PRO A N 1
ATOM 3221 C CA . PRO A 1 413 ? 6.902 -22.719 -16.203 1 98.88 413 PRO A CA 1
ATOM 3222 C C . PRO A 1 413 ? 7.902 -21.609 -16.484 1 98.88 413 PRO A C 1
ATOM 3224 O O . PRO A 1 413 ? 7.531 -20.562 -17.016 1 98.88 413 PRO A O 1
ATOM 3227 N N . GLY A 1 414 ? 9.102 -21.828 -16.078 1 98.81 414 GLY A N 1
ATOM 3228 C CA . GLY A 1 414 ? 10.203 -20.906 -16.328 1 98.81 414 GLY A CA 1
ATOM 3229 C C . GLY A 1 414 ? 11.555 -21.594 -16.359 1 98.81 414 GLY A C 1
ATOM 3230 O O . GLY A 1 414 ? 11.68 -22.75 -15.945 1 98.81 414 GLY A O 1
ATOM 3231 N N . LEU A 1 415 ? 12.531 -20.984 -16.969 1 98.88 415 LEU A N 1
ATOM 3232 C CA . LEU A 1 415 ? 13.945 -21.344 -16.922 1 98.88 415 LEU A CA 1
ATOM 3233 C C . LEU A 1 415 ? 14.797 -20.156 -16.5 1 98.88 415 LEU A C 1
ATOM 3235 O O . LEU A 1 415 ? 14.672 -19.062 -17.078 1 98.88 415 LEU A O 1
ATOM 3239 N N . TYR A 1 416 ? 15.578 -20.375 -15.523 1 98.62 416 TYR A N 1
ATOM 3240 C CA . TYR A 1 416 ? 16.391 -19.328 -14.914 1 98.62 416 TYR A CA 1
ATOM 3241 C C . TYR A 1 416 ? 17.875 -19.688 -14.945 1 98.62 416 TYR A C 1
ATOM 3243 O O . TYR A 1 416 ? 18.297 -20.656 -14.297 1 98.62 416 TYR A O 1
ATOM 3251 N N . ILE A 1 417 ? 18.609 -18.938 -15.719 1 98.5 417 ILE A N 1
ATOM 3252 C CA . ILE A 1 417 ? 20.031 -19.219 -15.891 1 98.5 417 ILE A CA 1
ATOM 3253 C C . ILE A 1 417 ? 20.844 -18.016 -15.414 1 98.5 417 ILE A C 1
ATOM 3255 O O . ILE A 1 417 ? 21.125 -17.094 -16.188 1 98.5 417 ILE A O 1
ATOM 3259 N N . CYS A 1 418 ? 21.281 -18.109 -14.227 1 96.81 418 CYS A N 1
ATOM 3260 C CA . CYS A 1 418 ? 22.031 -17.016 -13.625 1 96.81 418 CYS A CA 1
ATOM 3261 C C . CYS A 1 418 ? 23.297 -16.719 -14.414 1 96.81 418 CYS A C 1
ATOM 3263 O O . CYS A 1 418 ? 23.891 -17.609 -15.016 1 96.81 418 CYS A O 1
ATOM 3265 N N . GLU A 1 419 ? 23.719 -15.508 -14.312 1 96 419 GLU A N 1
ATOM 3266 C CA . GLU A 1 419 ?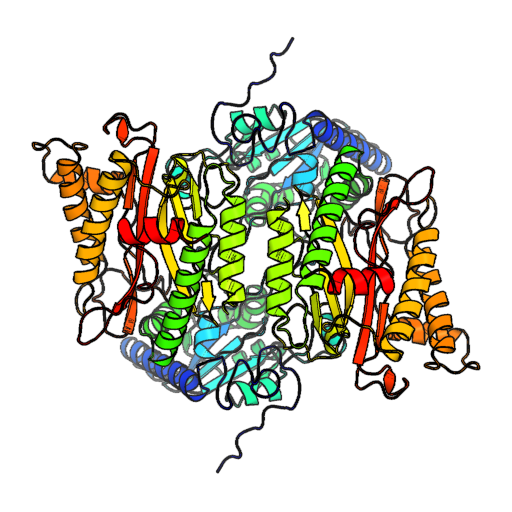 24.875 -15.055 -15.086 1 96 419 GLU A CA 1
ATOM 3267 C C . GLU A 1 419 ? 26.141 -15.789 -14.656 1 96 419 GLU A C 1
ATOM 3269 O O . GLU A 1 419 ? 27.062 -15.969 -15.461 1 96 419 GLU A O 1
ATOM 3274 N N . ASP A 1 420 ? 26.156 -16.266 -13.477 1 94.06 420 ASP A N 1
ATOM 3275 C CA . ASP A 1 420 ? 27.359 -16.906 -12.969 1 94.06 420 ASP A CA 1
ATOM 3276 C C . ASP A 1 420 ? 27.281 -18.422 -13.094 1 94.06 420 ASP A C 1
ATOM 3278 O O . ASP A 1 420 ? 28.125 -19.141 -12.562 1 94.06 420 ASP A O 1
ATOM 3282 N N . ASN A 1 421 ? 26.219 -18.922 -13.695 1 96.12 421 ASN A N 1
ATOM 3283 C CA . ASN A 1 421 ? 26.078 -20.344 -13.914 1 96.12 421 ASN A CA 1
ATOM 3284 C C . ASN A 1 421 ? 27.047 -20.844 -14.992 1 96.12 421 ASN A C 1
ATOM 3286 O O . ASN A 1 421 ? 26.703 -20.844 -16.172 1 96.12 421 ASN A O 1
ATOM 3290 N N . ASP A 1 422 ? 28.141 -21.406 -14.602 1 94.81 422 ASP A N 1
ATOM 3291 C CA . ASP A 1 422 ? 29.188 -21.812 -15.531 1 94.81 422 ASP A CA 1
ATOM 3292 C C . ASP A 1 422 ? 28.875 -23.156 -16.188 1 94.81 422 ASP A C 1
ATOM 3294 O O . ASP A 1 422 ? 29.562 -23.578 -17.109 1 94.81 422 ASP A O 1
ATOM 3298 N N . GLN A 1 423 ? 27.812 -23.766 -15.805 1 93.5 423 GLN A N 1
ATOM 3299 C CA . GLN A 1 423 ? 27.406 -25.031 -16.391 1 93.5 423 GLN A CA 1
ATOM 3300 C C . GLN A 1 423 ? 26.562 -24.828 -17.641 1 93.5 423 GLN A C 1
ATOM 3302 O O . GLN A 1 423 ? 26.375 -25.75 -18.438 1 93.5 423 GLN A O 1
ATOM 3307 N N . ALA A 1 424 ? 26.078 -23.688 -17.828 1 96.81 424 ALA A N 1
ATOM 3308 C CA . ALA A 1 424 ? 25.234 -23.375 -18.984 1 96.81 424 ALA A CA 1
ATOM 3309 C C . ALA A 1 424 ? 26.062 -22.703 -20.078 1 96.81 424 ALA A C 1
ATOM 3311 O O . ALA A 1 424 ? 27.062 -22.031 -19.812 1 96.81 424 ALA A O 1
ATOM 3312 N N . PRO A 1 425 ? 25.688 -22.953 -21.344 1 97.5 425 PRO A N 1
ATOM 3313 C CA . PRO A 1 425 ? 26.328 -22.219 -22.438 1 97.5 425 PRO A CA 1
ATOM 3314 C C . PRO A 1 425 ? 26.328 -20.703 -22.203 1 97.5 425 PRO A C 1
ATOM 3316 O O . PRO A 1 425 ? 25.344 -20.156 -21.703 1 97.5 425 PRO A O 1
ATOM 3319 N N . ARG A 1 426 ? 27.359 -20.031 -22.656 1 97.44 426 ARG A N 1
ATOM 3320 C CA . ARG A 1 426 ? 27.609 -18.609 -22.375 1 97.44 426 ARG A CA 1
ATOM 3321 C C . ARG A 1 426 ? 26.469 -17.75 -22.906 1 97.44 426 ARG A C 1
ATOM 3323 O O . ARG A 1 426 ? 26.078 -16.766 -22.25 1 97.44 426 ARG A O 1
ATOM 3330 N N . HIS A 1 427 ? 25.953 -18.109 -24.047 1 97.06 427 HIS A N 1
ATOM 3331 C CA . HIS A 1 427 ? 24.969 -17.234 -24.703 1 97.06 427 HIS A CA 1
ATOM 3332 C C . HIS A 1 427 ? 23.625 -17.297 -23.984 1 97.06 427 HIS A C 1
ATOM 3334 O O . HIS A 1 427 ? 22.734 -16.484 -24.25 1 97.06 427 HIS A O 1
ATOM 3340 N N . PHE A 1 428 ? 23.375 -18.234 -23 1 98.44 428 PHE A N 1
ATOM 3341 C CA . PHE A 1 428 ? 22.141 -18.312 -22.234 1 98.44 428 PHE A CA 1
ATOM 3342 C C . PHE A 1 428 ? 22.297 -17.688 -20.859 1 98.44 428 PHE A C 1
ATOM 3344 O O . PHE A 1 428 ? 21.312 -17.438 -20.156 1 98.44 428 PHE A O 1
ATOM 3351 N N . ARG A 1 429 ? 23.562 -17.438 -20.469 1 98.19 429 ARG A N 1
ATOM 3352 C CA . ARG A 1 429 ? 23.828 -16.953 -19.109 1 98.19 429 ARG A CA 1
ATOM 3353 C C . ARG A 1 429 ? 23.25 -15.562 -18.906 1 98.19 429 ARG A C 1
ATOM 3355 O O . ARG A 1 429 ? 23.422 -14.68 -19.75 1 98.19 429 ARG A O 1
ATOM 3362 N N . GLY A 1 430 ? 22.484 -15.406 -17.781 1 97.69 430 GLY A N 1
ATOM 3363 C CA . GLY A 1 430 ? 21.844 -14.141 -17.469 1 97.69 430 GLY A CA 1
ATOM 3364 C C . GLY A 1 430 ? 20.406 -14.055 -17.953 1 97.69 430 GLY A C 1
ATOM 3365 O O . GLY A 1 430 ? 19.703 -13.094 -17.672 1 97.69 430 GLY A O 1
ATOM 3366 N N . LEU A 1 431 ? 19.984 -15.062 -18.672 1 98.62 431 LEU A N 1
ATOM 3367 C CA . LEU A 1 431 ? 18.609 -15.055 -19.172 1 98.62 431 LEU A CA 1
ATOM 3368 C C . LEU A 1 431 ? 17.672 -15.719 -18.172 1 98.62 431 LEU A C 1
ATOM 3370 O O . LEU A 1 431 ? 18.047 -16.672 -17.5 1 98.62 431 LEU A O 1
ATOM 3374 N N . GLY A 1 432 ? 16.531 -15.18 -17.938 1 98.62 432 GLY A N 1
ATOM 3375 C CA . GLY A 1 432 ? 15.391 -15.734 -17.219 1 98.62 432 GLY A CA 1
ATOM 3376 C C . GLY A 1 432 ? 14.07 -15.547 -17.938 1 98.62 432 GLY A C 1
ATOM 3377 O O . GLY A 1 432 ? 13.734 -14.438 -18.359 1 98.62 432 GLY A O 1
ATOM 3378 N N . VAL A 1 433 ? 13.406 -16.656 -18.172 1 98.88 433 VAL A N 1
ATOM 3379 C CA . VAL A 1 433 ? 12.125 -16.609 -18.875 1 98.88 433 VAL A CA 1
ATOM 3380 C C . VAL A 1 433 ? 11.055 -17.312 -18.047 1 98.88 433 VAL A C 1
ATOM 3382 O O . VAL A 1 433 ? 11.289 -18.375 -17.5 1 98.88 433 VAL A O 1
ATOM 3385 N N . ARG A 1 434 ? 9.992 -16.734 -17.859 1 98.88 434 ARG A N 1
ATOM 3386 C CA . ARG A 1 434 ? 8.766 -17.297 -17.312 1 98.88 434 ARG A CA 1
ATOM 3387 C C . ARG A 1 434 ? 7.555 -16.906 -18.141 1 98.88 434 ARG A C 1
ATOM 3389 O O . ARG A 1 434 ? 7.453 -15.766 -18.609 1 98.88 434 ARG A O 1
ATOM 3396 N N . ILE A 1 435 ? 6.727 -17.766 -18.469 1 98.94 435 ILE A N 1
ATOM 3397 C CA . ILE A 1 435 ? 5.465 -17.531 -19.172 1 98.94 435 ILE A CA 1
ATOM 3398 C C . ILE A 1 435 ? 4.312 -18.109 -18.344 1 98.94 435 ILE A C 1
ATOM 3400 O O . ILE A 1 435 ? 4.266 -19.312 -18.094 1 98.94 435 ILE A O 1
ATOM 3404 N N . GLU A 1 436 ? 3.439 -17.234 -17.953 1 98.88 436 GLU A N 1
ATOM 3405 C CA . GLU A 1 436 ? 2.385 -17.641 -17.031 1 98.88 436 GLU A CA 1
ATOM 3406 C C . GLU A 1 436 ? 1.011 -17.219 -17.531 1 98.88 436 GLU A C 1
ATOM 3408 O O . GLU A 1 436 ? 0.818 -16.062 -17.938 1 98.88 436 GLU A O 1
ATOM 3413 N N . ASP A 1 437 ? 0.062 -18.125 -17.547 1 98.88 437 ASP A N 1
ATOM 3414 C CA . ASP A 1 437 ? -1.341 -17.859 -17.859 1 98.88 437 ASP A CA 1
ATOM 3415 C C . ASP A 1 437 ? -2.242 -18.234 -16.688 1 98.88 437 ASP A C 1
ATOM 3417 O O . ASP A 1 437 ? -1.854 -19.047 -15.836 1 98.88 437 ASP A O 1
ATOM 3421 N N . ASP A 1 438 ? -3.371 -17.594 -16.625 1 98.88 438 ASP A N 1
ATOM 3422 C CA . ASP A 1 438 ? -4.473 -17.953 -15.742 1 98.88 438 ASP A CA 1
ATOM 3423 C C . ASP A 1 438 ? -5.484 -18.844 -16.453 1 98.88 438 ASP A C 1
ATOM 3425 O O . ASP A 1 438 ? -5.934 -18.531 -17.562 1 98.88 438 ASP A O 1
ATOM 3429 N N . VAL A 1 439 ? -5.906 -19.938 -15.742 1 98.69 439 VAL A N 1
ATOM 3430 C CA . VAL A 1 439 ? -6.684 -20.953 -16.438 1 98.69 439 VAL A CA 1
ATOM 3431 C C . VAL A 1 439 ? -7.875 -21.375 -15.578 1 98.69 439 VAL A C 1
ATOM 3433 O O . VAL A 1 439 ? -7.715 -21.703 -14.398 1 98.69 439 VAL A O 1
ATOM 3436 N N . VAL A 1 440 ? -9.078 -21.359 -16.203 1 98.75 440 VAL A N 1
ATOM 3437 C CA . VAL A 1 440 ? -10.25 -21.953 -15.586 1 98.75 440 VAL A CA 1
ATOM 3438 C C . VAL A 1 440 ? -10.414 -23.391 -16.047 1 98.75 440 VAL A C 1
ATOM 3440 O O . VAL A 1 440 ? -10.391 -23.672 -17.25 1 98.75 440 VAL A O 1
ATOM 3443 N N . ILE A 1 441 ? -10.516 -24.297 -15.125 1 98.75 441 ILE A N 1
ATOM 3444 C CA . ILE A 1 441 ? -10.805 -25.688 -15.461 1 98.75 441 ILE A CA 1
ATOM 3445 C C . ILE A 1 441 ? -12.273 -25.828 -15.859 1 98.75 441 ILE A C 1
ATOM 3447 O O . ILE A 1 441 ? -13.172 -25.422 -15.102 1 98.75 441 ILE A O 1
ATOM 3451 N N . GLN A 1 442 ? -12.477 -26.312 -17 1 97.62 442 GLN A N 1
ATOM 3452 C CA . GLN A 1 442 ? -13.836 -26.469 -17.5 1 97.62 442 GLN A CA 1
ATOM 3453 C C . GLN A 1 442 ? -14.219 -27.953 -17.609 1 97.62 442 GLN A C 1
ATOM 3455 O O . GLN A 1 442 ? -13.344 -28.812 -17.734 1 97.62 442 GLN A O 1
ATOM 3460 N N . GLU A 1 443 ? -15.516 -28.141 -17.578 1 95 443 GLU A N 1
ATOM 3461 C CA . GLU A 1 443 ? -16.031 -29.5 -17.719 1 95 443 GLU A CA 1
ATOM 3462 C C . GLU A 1 443 ? -15.758 -30.062 -19.109 1 95 443 GLU A C 1
ATOM 3464 O O . GLU A 1 443 ? -15.32 -31.203 -19.25 1 95 443 GLU A O 1
ATOM 3469 N N . LYS A 1 444 ? -16.109 -29.25 -20.125 1 90.94 444 LYS A N 1
ATOM 3470 C CA . LYS A 1 444 ? -15.922 -29.656 -21.516 1 90.94 444 LYS A CA 1
ATOM 3471 C C . LYS A 1 444 ? -15.242 -28.547 -22.328 1 90.94 444 LYS A C 1
ATOM 3473 O O . LYS A 1 444 ? -15.211 -27.391 -21.906 1 90.94 444 LYS A O 1
ATOM 3478 N N . GLY A 1 445 ? -14.602 -28.922 -23.438 1 89.56 445 GLY A N 1
ATOM 3479 C CA . GLY A 1 445 ? -14.07 -27.953 -24.375 1 89.56 445 GLY A CA 1
ATOM 3480 C C . GLY A 1 445 ? -12.664 -27.484 -24.031 1 89.56 445 GLY A C 1
ATOM 3481 O O . GLY A 1 445 ? -12.172 -26.516 -24.594 1 89.56 445 GLY A O 1
ATOM 3482 N N . GLY A 1 446 ? -11.938 -28.125 -23.109 1 92.38 446 GLY A N 1
ATOM 3483 C CA . GLY A 1 446 ? -10.594 -27.719 -22.734 1 92.38 446 GLY A CA 1
ATOM 3484 C C . GLY A 1 446 ? -10.57 -26.562 -21.75 1 92.38 446 GLY A C 1
ATOM 3485 O O . GLY A 1 446 ? -11.609 -25.984 -21.438 1 92.38 446 GLY A O 1
ATOM 3486 N N . PRO A 1 447 ? -9.43 -26.203 -21.297 1 95.69 447 PRO A N 1
ATOM 3487 C CA . PRO A 1 447 ? -9.336 -25.125 -20.297 1 95.69 447 PRO A CA 1
ATOM 3488 C C . PRO A 1 447 ? -9.641 -23.75 -20.891 1 95.69 447 PRO A C 1
ATOM 3490 O O . PRO A 1 447 ? -9.359 -23.5 -22.062 1 95.69 447 PRO A O 1
ATOM 3493 N N . LEU A 1 448 ? -10.273 -22.875 -20.156 1 97.88 448 LEU A N 1
ATOM 3494 C CA . LEU A 1 448 ? -10.477 -21.484 -20.516 1 97.88 448 LEU A CA 1
ATOM 3495 C C . LEU A 1 448 ? -9.305 -20.625 -20.062 1 97.88 448 LEU A C 1
ATOM 3497 O O . LEU A 1 448 ? -9.102 -20.422 -18.859 1 97.88 448 LEU A O 1
ATOM 3501 N N . VAL A 1 449 ? -8.523 -20.125 -20.984 1 98.69 449 VAL A N 1
ATOM 3502 C CA . VAL A 1 449 ? -7.371 -19.297 -20.656 1 98.69 449 VAL A CA 1
ATOM 3503 C C . VAL A 1 449 ? -7.816 -17.844 -20.5 1 98.69 449 VAL A C 1
ATOM 3505 O O . VAL A 1 449 ? -8.102 -17.156 -21.484 1 98.69 449 VAL A O 1
ATOM 3508 N N . LEU A 1 450 ? -7.805 -17.328 -19.281 1 98.75 450 LEU A N 1
ATOM 3509 C CA . LEU A 1 450 ? -8.312 -16 -18.953 1 98.75 450 LEU A CA 1
ATOM 3510 C C . LEU A 1 450 ? -7.391 -14.914 -19.516 1 98.75 450 LEU A C 1
ATOM 3512 O O . LEU A 1 450 ? -7.828 -13.789 -19.75 1 98.75 450 LEU A O 1
ATOM 3516 N N . SER A 1 451 ? -6.109 -15.234 -19.703 1 98.38 451 SER A N 1
ATOM 3517 C CA . SER A 1 451 ? -5.094 -14.281 -20.141 1 98.38 451 SER A CA 1
ATOM 3518 C C . SER A 1 451 ? -4.762 -14.461 -21.609 1 98.38 451 SER A C 1
ATOM 3520 O O . SER A 1 451 ? -3.664 -14.117 -22.062 1 98.38 451 SER A O 1
ATOM 3522 N N . SER A 1 452 ? -5.629 -14.984 -22.344 1 97.75 452 SER A N 1
ATOM 3523 C CA . SER A 1 452 ? -5.363 -15.383 -23.734 1 97.75 452 SER A CA 1
ATOM 3524 C C . SER A 1 452 ? -5.023 -14.172 -24.594 1 97.75 452 SER A C 1
ATOM 3526 O O . SER A 1 452 ? -4.332 -14.305 -25.609 1 97.75 452 SER A O 1
ATOM 3528 N N . ASP A 1 453 ? -5.461 -13 -24.172 1 97.88 453 ASP A N 1
ATOM 3529 C CA . ASP A 1 453 ? -5.23 -11.805 -24.969 1 97.88 453 ASP A CA 1
ATOM 3530 C C . ASP A 1 453 ? -3.842 -11.227 -24.719 1 97.88 453 ASP A C 1
ATOM 3532 O O . ASP A 1 453 ? -3.443 -10.242 -25.344 1 97.88 453 ASP A O 1
ATOM 3536 N N . THR A 1 454 ? -3.105 -11.742 -23.828 1 98.75 454 THR A N 1
ATOM 3537 C CA . THR A 1 454 ? -1.745 -11.289 -23.578 1 98.75 454 THR A CA 1
ATOM 3538 C C . THR A 1 454 ? -0.777 -11.867 -24.609 1 98.75 454 THR A C 1
ATOM 3540 O O . THR A 1 454 ? -0.714 -13.078 -24.797 1 98.75 454 THR A O 1
ATOM 3543 N N . PRO A 1 455 ? 0.018 -11.023 -25.266 1 98.62 455 PRO A N 1
ATOM 3544 C CA . PRO A 1 455 ? 0.973 -11.547 -26.234 1 98.62 455 PRO A CA 1
ATOM 3545 C C . PRO A 1 455 ? 1.858 -12.648 -25.656 1 98.62 455 PRO A C 1
ATOM 3547 O O . PRO A 1 455 ? 2.408 -12.492 -24.562 1 98.62 455 PRO A O 1
ATOM 3550 N N . LYS A 1 456 ? 1.953 -13.711 -26.422 1 98.25 456 LYS A N 1
ATOM 3551 C CA . LYS A 1 456 ? 2.656 -14.859 -25.859 1 98.25 456 LYS A CA 1
ATOM 3552 C C . LYS A 1 456 ? 3.672 -15.422 -26.844 1 98.25 456 LYS A C 1
ATOM 3554 O O . LYS A 1 456 ? 4.816 -15.703 -26.484 1 98.25 456 LYS A O 1
ATOM 3559 N N . THR A 1 457 ? 3.271 -15.648 -28.141 1 98.62 457 THR A N 1
ATOM 3560 C CA . THR A 1 457 ? 4.23 -16.109 -29.125 1 98.62 457 THR A CA 1
ATOM 3561 C C . THR A 1 457 ? 5.277 -15.031 -29.406 1 98.62 457 THR A C 1
ATOM 3563 O O . THR A 1 457 ? 5.031 -13.844 -29.188 1 98.62 457 THR A O 1
ATOM 3566 N N . ILE A 1 458 ? 6.387 -15.5 -29.906 1 98.62 458 ILE A N 1
ATOM 3567 C CA . ILE A 1 458 ? 7.441 -14.547 -30.234 1 98.62 458 ILE A CA 1
ATOM 3568 C C . ILE A 1 458 ? 6.898 -13.5 -31.203 1 98.62 458 ILE A C 1
ATOM 3570 O O . ILE A 1 458 ? 7.113 -12.297 -31.016 1 98.62 458 ILE A O 1
ATOM 3574 N N . ALA A 1 459 ? 6.156 -13.922 -32.188 1 98.31 459 ALA A N 1
ATOM 3575 C CA . ALA A 1 459 ? 5.594 -13.008 -33.188 1 98.31 459 ALA A CA 1
ATOM 3576 C C . ALA A 1 459 ? 4.648 -12 -32.531 1 98.31 459 ALA A C 1
ATOM 3578 O O . ALA A 1 459 ? 4.703 -10.805 -32.812 1 98.31 459 ALA A O 1
ATOM 3579 N N . ASP A 1 460 ? 3.791 -12.461 -31.672 1 98.38 460 ASP A N 1
ATOM 3580 C CA . ASP A 1 460 ? 2.832 -11.594 -30.984 1 98.38 460 ASP A CA 1
ATOM 3581 C C . ASP A 1 460 ? 3.543 -10.586 -30.094 1 98.38 460 ASP A C 1
ATOM 3583 O O . ASP A 1 460 ? 3.146 -9.414 -30.016 1 98.38 460 ASP A O 1
ATOM 3587 N N . VAL A 1 461 ? 4.535 -11.062 -29.391 1 98.38 461 VAL A N 1
ATOM 3588 C CA . VAL A 1 461 ? 5.293 -10.203 -28.484 1 98.38 461 VAL A CA 1
ATOM 3589 C C . VAL A 1 461 ? 5.996 -9.102 -29.281 1 98.38 461 VAL A C 1
ATOM 3591 O O . VAL A 1 461 ? 5.902 -7.922 -28.938 1 98.38 461 VAL A O 1
ATOM 3594 N N . GLU A 1 462 ? 6.699 -9.516 -30.359 1 98.12 462 GLU A N 1
ATOM 3595 C CA . GLU A 1 462 ? 7.41 -8.539 -31.172 1 98.12 462 GLU A CA 1
ATOM 3596 C C . GLU A 1 462 ? 6.445 -7.543 -31.812 1 98.12 462 GLU A C 1
ATOM 3598 O O . GLU A 1 462 ? 6.754 -6.359 -31.938 1 98.12 462 GLU A O 1
ATOM 3603 N N . GLN A 1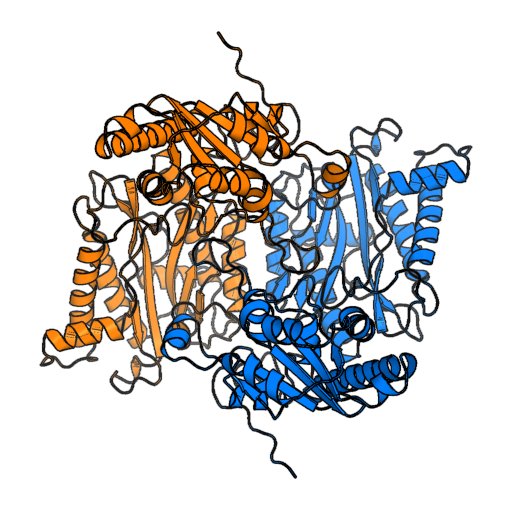 463 ? 5.309 -8.008 -32.219 1 97.88 463 GLN A N 1
ATOM 3604 C CA . GLN A 1 463 ? 4.289 -7.125 -32.781 1 97.88 463 GLN A CA 1
ATOM 3605 C C . GLN A 1 463 ? 3.803 -6.121 -31.75 1 97.88 463 GLN A C 1
ATOM 3607 O O . GLN A 1 463 ? 3.619 -4.941 -32.062 1 97.88 463 GLN A O 1
ATOM 3612 N N . ALA A 1 464 ? 3.508 -6.574 -30.531 1 97.75 464 ALA A N 1
ATOM 3613 C CA . ALA A 1 464 ? 3.07 -5.684 -29.453 1 97.75 464 ALA A CA 1
ATOM 3614 C C . ALA A 1 464 ? 4.117 -4.613 -29.172 1 97.75 464 ALA A C 1
ATOM 3616 O O . ALA A 1 464 ? 3.781 -3.451 -28.938 1 97.75 464 ALA A O 1
ATOM 3617 N N . CYS A 1 465 ? 5.379 -5.008 -29.141 1 96.62 465 CYS A N 1
ATOM 3618 C CA . CYS A 1 465 ? 6.473 -4.078 -28.891 1 96.62 465 CYS A CA 1
ATOM 3619 C C . CYS A 1 465 ? 6.57 -3.037 -30 1 96.62 465 CYS A C 1
ATOM 3621 O O . CYS A 1 465 ? 7.066 -1.933 -29.781 1 96.62 465 CYS A O 1
ATOM 3623 N N . ALA A 1 466 ? 6.023 -3.383 -31.188 1 94.75 466 ALA A N 1
ATOM 3624 C CA . ALA A 1 466 ? 6.141 -2.508 -32.344 1 94.75 466 ALA A CA 1
ATOM 3625 C C . ALA A 1 466 ? 4.996 -1.5 -32.406 1 94.75 466 ALA A C 1
ATOM 3627 O O . ALA A 1 466 ? 5.023 -0.554 -33.188 1 94.75 466 ALA A O 1
ATOM 3628 N N . GLN A 1 467 ? 3.889 -1.671 -31.609 1 87.5 467 GLN A N 1
ATOM 3629 C CA . GLN A 1 467 ? 2.713 -0.807 -31.625 1 87.5 467 GLN A CA 1
ATOM 3630 C C . GLN A 1 467 ? 2.984 0.512 -30.906 1 87.5 467 GLN A C 1
ATOM 3632 O O . GLN A 1 467 ? 3.314 0.521 -29.719 1 87.5 467 GLN A O 1
ATOM 3637 N N . ARG A 1 468 ? 3.584 1.507 -31.516 1 65.62 468 ARG A N 1
ATOM 3638 C CA . ARG A 1 468 ? 3.898 2.789 -30.891 1 65.62 468 ARG A CA 1
ATOM 3639 C C . ARG A 1 468 ? 2.635 3.611 -30.672 1 65.62 468 ARG A C 1
ATOM 3641 O O . ARG A 1 468 ? 1.697 3.553 -31.469 1 65.62 468 ARG A O 1
ATOM 3648 N N . ILE B 1 1 ? 46.031 6.258 6.98 1 29.98 1 ILE B N 1
ATOM 3649 C CA . ILE B 1 1 ? 44.906 6.695 6.18 1 29.98 1 ILE B CA 1
ATOM 3650 C C . ILE B 1 1 ? 43.938 5.531 5.984 1 29.98 1 ILE B C 1
ATOM 3652 O O . ILE B 1 1 ? 44.281 4.523 5.363 1 29.98 1 ILE B O 1
ATOM 3656 N N . LEU B 1 2 ? 43.031 5.273 6.91 1 35.03 2 LEU B N 1
ATOM 3657 C CA . LEU B 1 2 ? 42.125 4.133 6.793 1 35.03 2 LEU B CA 1
ATOM 3658 C C . LEU B 1 2 ? 41.5 4.07 5.398 1 35.03 2 LEU B C 1
ATOM 3660 O O . LEU B 1 2 ? 41.062 5.09 4.871 1 35.03 2 LEU B O 1
ATOM 3664 N N . LYS B 1 3 ? 41.875 3.246 4.578 1 41.97 3 LYS B N 1
ATOM 3665 C CA . LYS B 1 3 ? 41.406 3.008 3.217 1 41.97 3 LYS B CA 1
ATOM 3666 C C . LYS B 1 3 ? 39.875 3.035 3.145 1 41.97 3 LYS B C 1
ATOM 3668 O O . LYS B 1 3 ? 39.219 2.377 3.938 1 41.97 3 LYS B O 1
ATOM 3673 N N . PRO B 1 4 ? 39.188 3.99 2.424 1 53.03 4 PRO B N 1
ATOM 3674 C CA . PRO B 1 4 ? 37.719 3.998 2.24 1 53.03 4 PRO B CA 1
ATOM 3675 C C . PRO B 1 4 ? 37.156 2.613 1.93 1 53.03 4 PRO B C 1
ATOM 3677 O O . PRO B 1 4 ? 37.75 1.876 1.123 1 53.03 4 PRO B O 1
ATOM 3680 N N . LYS B 1 5 ? 36.406 2.025 2.736 1 65.88 5 LYS B N 1
ATOM 3681 C CA . LYS B 1 5 ? 35.781 0.727 2.525 1 65.88 5 LYS B CA 1
ATOM 3682 C C . LYS B 1 5 ? 35 0.7 1.214 1 65.88 5 LYS B C 1
ATOM 3684 O O . LYS B 1 5 ? 34.125 1.524 0.999 1 65.88 5 LYS B O 1
ATOM 3689 N N . THR B 1 6 ? 35.531 0.042 0.311 1 81 6 THR B N 1
ATOM 3690 C CA . THR B 1 6 ? 34.938 -0.072 -1.017 1 81 6 THR B CA 1
ATOM 3691 C C . THR B 1 6 ? 33.625 -0.897 -0.966 1 81 6 THR B C 1
ATOM 3693 O O . THR B 1 6 ? 33.594 -1.944 -0.316 1 81 6 THR B O 1
ATOM 3696 N N . ILE B 1 7 ? 32.531 -0.272 -1.462 1 85.94 7 ILE B N 1
ATOM 3697 C CA . ILE B 1 7 ? 31.266 -1.006 -1.593 1 85.94 7 ILE B CA 1
ATOM 3698 C C . ILE B 1 7 ? 31.5 -2.279 -2.402 1 85.94 7 ILE B C 1
ATOM 3700 O O . ILE B 1 7 ? 32.062 -2.236 -3.488 1 85.94 7 ILE B O 1
ATOM 3704 N N . PRO B 1 8 ? 31.109 -3.391 -1.805 1 88.44 8 PRO B N 1
ATOM 3705 C CA . PRO B 1 8 ? 31.281 -4.645 -2.545 1 88.44 8 PRO B CA 1
ATOM 3706 C C . PRO B 1 8 ? 30.609 -4.609 -3.918 1 88.44 8 PRO B C 1
ATOM 3708 O O . PRO B 1 8 ? 29.547 -4.008 -4.078 1 88.44 8 PRO B O 1
ATOM 3711 N N . PRO B 1 9 ? 31.234 -5.219 -4.82 1 89.44 9 PRO B N 1
ATOM 3712 C CA . PRO B 1 9 ? 30.703 -5.258 -6.18 1 89.44 9 PRO B CA 1
ATOM 3713 C C . PRO B 1 9 ? 29.531 -6.234 -6.32 1 89.44 9 PRO B C 1
ATOM 3715 O O . PRO B 1 9 ? 29.609 -7.18 -7.113 1 89.44 9 PRO B O 1
ATOM 3718 N N . ARG B 1 10 ? 28.562 -6.004 -5.582 1 90.69 10 ARG B N 1
ATOM 3719 C CA . ARG B 1 10 ? 27.328 -6.789 -5.617 1 90.69 10 ARG B CA 1
ATOM 3720 C C . ARG B 1 10 ? 26.109 -5.918 -5.297 1 90.69 10 ARG B C 1
ATOM 3722 O O . ARG B 1 10 ? 26.25 -4.812 -4.773 1 90.69 10 ARG B O 1
ATOM 3729 N N . TYR B 1 11 ? 25.016 -6.504 -5.59 1 90.25 11 TYR B N 1
ATOM 3730 C CA . TYR B 1 11 ? 23.766 -5.867 -5.184 1 90.25 11 TYR B CA 1
ATOM 3731 C C . TYR B 1 11 ? 23.625 -5.883 -3.666 1 90.25 11 TYR B C 1
ATOM 3733 O O . TYR B 1 11 ? 23.969 -6.871 -3.012 1 90.25 11 TYR B O 1
ATOM 3741 N N . LEU B 1 12 ? 23.203 -4.77 -3.227 1 93.44 12 LEU B N 1
ATOM 3742 C CA . LEU B 1 12 ? 22.859 -4.664 -1.813 1 93.44 12 LEU B CA 1
ATOM 3743 C C . LEU B 1 12 ? 21.344 -4.668 -1.623 1 93.44 12 LEU B C 1
ATOM 3745 O O . LEU B 1 12 ? 20.594 -4.871 -2.58 1 93.44 12 LEU B O 1
ATOM 3749 N N . GLY B 1 13 ? 20.828 -4.664 -0.39 1 93.31 13 GLY B N 1
ATOM 3750 C CA . GLY B 1 13 ? 19.406 -4.633 -0.099 1 93.31 13 GLY B CA 1
ATOM 3751 C C . GLY B 1 13 ? 18.75 -3.309 -0.449 1 93.31 13 GLY B C 1
ATOM 3752 O O . GLY B 1 13 ? 17.531 -3.168 -0.349 1 93.31 13 GLY B O 1
ATOM 3753 N N . GLN B 1 14 ? 19.547 -2.311 -0.927 1 96.38 14 GLN B N 1
ATOM 3754 C CA . GLN B 1 14 ? 19.125 -0.987 -1.384 1 96.38 14 GLN B CA 1
ATOM 3755 C C . GLN B 1 14 ? 20.094 -0.443 -2.438 1 96.38 14 GLN B C 1
ATOM 3757 O O . GLN B 1 14 ? 21.125 -1.045 -2.703 1 96.38 14 GLN B O 1
ATOM 3762 N N . PRO B 1 15 ? 19.719 0.679 -3.137 1 96.25 15 PRO B N 1
ATOM 3763 C CA . PRO B 1 15 ? 20.609 1.254 -4.148 1 96.25 15 PRO B CA 1
ATOM 3764 C C . PRO B 1 15 ? 22 1.591 -3.596 1 96.25 15 PRO B C 1
ATOM 3766 O O . PRO B 1 15 ? 22.109 2.088 -2.473 1 96.25 15 PRO B O 1
ATOM 3769 N N . SER B 1 16 ? 22.984 1.279 -4.332 1 96.19 16 SER B N 1
ATOM 3770 C CA . SER B 1 16 ? 24.375 1.633 -4.059 1 96.19 16 SER B CA 1
ATOM 3771 C C . SER B 1 16 ? 25.016 2.291 -5.27 1 96.19 16 SER B C 1
ATOM 3773 O O . SER B 1 16 ? 24.531 2.154 -6.395 1 96.19 16 SER B O 1
ATOM 3775 N N . PRO B 1 17 ? 26.125 3.004 -5.043 1 94.62 17 PRO B N 1
ATOM 3776 C CA . PRO B 1 17 ? 26.797 3.621 -6.188 1 94.62 17 PRO B CA 1
ATOM 3777 C C . PRO B 1 17 ? 27.25 2.598 -7.227 1 94.62 17 PRO B C 1
ATOM 3779 O O . PRO B 1 17 ? 27.328 2.914 -8.414 1 94.62 17 PRO B O 1
ATOM 3782 N N . PHE B 1 18 ? 27.516 1.404 -6.801 1 94.06 18 PHE B N 1
ATOM 3783 C CA . PHE B 1 18 ? 27.953 0.344 -7.699 1 94.06 18 PHE B CA 1
ATOM 3784 C C . PHE B 1 18 ? 26.797 -0.151 -8.562 1 94.06 18 PHE B C 1
ATOM 3786 O O . PHE B 1 18 ? 26.953 -0.29 -9.781 1 94.06 18 PHE B O 1
ATOM 3793 N N . THR B 1 19 ? 25.719 -0.356 -7.949 1 94.25 19 THR B N 1
ATOM 3794 C CA . THR B 1 19 ? 24.625 -1.002 -8.672 1 94.25 19 THR B CA 1
ATOM 3795 C C . THR B 1 19 ? 23.703 0.038 -9.305 1 94.25 19 THR B C 1
ATOM 3797 O O . THR B 1 19 ? 23.031 -0.244 -10.305 1 94.25 19 THR B O 1
ATOM 3800 N N . HIS B 1 20 ? 23.609 1.216 -8.711 1 96.19 20 HIS B N 1
ATOM 3801 C CA . HIS B 1 20 ? 22.688 2.246 -9.164 1 96.19 20 HIS B CA 1
ATOM 3802 C C . HIS B 1 20 ? 23.391 3.584 -9.344 1 96.19 20 HIS B C 1
ATOM 3804 O O . HIS B 1 20 ? 22.984 4.594 -8.766 1 96.19 20 HIS B O 1
ATOM 3810 N N . PRO B 1 21 ? 24.328 3.617 -10.203 1 95 21 PRO B N 1
ATOM 3811 C CA . PRO B 1 21 ? 25.031 4.887 -10.375 1 95 21 PRO B CA 1
ATOM 3812 C C . PRO B 1 21 ? 24.141 5.996 -10.914 1 95 21 PRO B C 1
ATOM 3814 O O . PRO B 1 21 ? 24.469 7.176 -10.797 1 95 21 PRO B O 1
ATOM 3817 N N . HIS B 1 22 ? 22.969 5.613 -11.492 1 94.5 22 HIS B N 1
ATOM 3818 C CA . HIS B 1 22 ? 22.031 6.594 -12.016 1 94.5 22 HIS B CA 1
ATOM 3819 C C . HIS B 1 22 ? 21.219 7.234 -10.898 1 94.5 22 HIS B C 1
ATOM 3821 O O . HIS B 1 22 ? 20.562 8.258 -11.109 1 94.5 22 HIS B O 1
ATOM 3827 N N . LEU B 1 23 ? 21.266 6.738 -9.68 1 96.25 23 LEU B N 1
ATOM 3828 C CA . LEU B 1 23 ? 20.438 7.23 -8.594 1 96.25 23 LEU B CA 1
ATOM 3829 C C . LEU B 1 23 ? 21.297 7.812 -7.473 1 96.25 23 LEU B C 1
ATOM 3831 O O . LEU B 1 23 ? 20.859 8.711 -6.754 1 96.25 23 LEU B O 1
ATOM 3835 N N . ILE B 1 24 ? 22.438 7.219 -7.254 1 96.69 24 ILE B N 1
ATOM 3836 C CA . ILE B 1 24 ? 23.172 7.516 -6.035 1 96.69 24 ILE B CA 1
ATOM 3837 C C . ILE B 1 24 ? 24.672 7.633 -6.348 1 96.69 24 ILE B C 1
ATOM 3839 O O . ILE B 1 24 ? 25.203 6.852 -7.141 1 96.69 24 ILE B O 1
ATOM 3843 N N . LYS B 1 25 ? 25.344 8.586 -5.711 1 96.44 25 LYS B N 1
ATOM 3844 C CA . LYS B 1 25 ? 26.766 8.852 -5.941 1 96.44 25 LYS B CA 1
ATOM 3845 C C . LYS B 1 25 ? 27.625 8.227 -4.855 1 96.44 25 LYS B C 1
ATOM 3847 O O . LYS B 1 25 ? 27.125 7.852 -3.793 1 96.44 25 LYS B O 1
ATOM 3852 N N . HIS B 1 26 ? 28.938 8.094 -5.199 1 95.25 26 HIS B N 1
ATOM 3853 C CA . HIS B 1 26 ? 29.891 7.609 -4.199 1 95.25 26 HIS B CA 1
ATOM 3854 C C . HIS B 1 26 ? 29.891 8.492 -2.959 1 95.25 26 HIS B C 1
ATOM 3856 O O . HIS B 1 26 ? 29.875 9.727 -3.066 1 95.25 26 HIS B O 1
ATOM 3862 N N . GLY B 1 27 ? 29.844 7.867 -1.838 1 95.75 27 GLY B N 1
ATOM 3863 C CA . GLY B 1 27 ? 29.828 8.602 -0.583 1 95.75 27 GLY B CA 1
ATOM 3864 C C . GLY B 1 27 ? 28.438 8.828 -0.036 1 95.75 27 GLY B C 1
ATOM 3865 O O . GLY B 1 27 ? 28.266 9.172 1.136 1 95.75 27 GLY B O 1
ATOM 3866 N N . GLU B 1 28 ? 27.469 8.664 -0.903 1 97.62 28 GLU B N 1
ATOM 3867 C CA . GLU B 1 28 ? 26.078 8.789 -0.47 1 97.62 28 GLU B CA 1
ATOM 3868 C C . GLU B 1 28 ? 25.547 7.469 0.084 1 97.62 28 GLU B C 1
ATOM 3870 O O . GLU B 1 28 ? 25.953 6.395 -0.367 1 97.62 28 GLU B O 1
ATOM 3875 N N . VAL B 1 29 ? 24.719 7.527 1.108 1 98.06 29 VAL B N 1
ATOM 3876 C CA . VAL B 1 29 ? 24.016 6.359 1.641 1 98.06 29 VAL B CA 1
ATOM 3877 C C . VAL B 1 29 ? 22.656 6.227 0.973 1 98.06 29 VAL B C 1
ATOM 3879 O O . VAL B 1 29 ? 22.219 5.117 0.664 1 98.06 29 VAL B O 1
ATOM 3882 N N . SER B 1 30 ? 21.938 7.27 0.799 1 97.62 30 SER B N 1
ATOM 3883 C CA . SER B 1 30 ? 20.734 7.465 -0.009 1 97.62 30 SER B CA 1
ATOM 3884 C C . SER B 1 30 ? 20.906 8.633 -0.973 1 97.62 30 SER B C 1
ATOM 3886 O O . SER B 1 30 ? 21.781 9.484 -0.776 1 97.62 30 SER B O 1
ATOM 3888 N N . PRO B 1 31 ? 20.188 8.617 -2.035 1 97.44 31 PRO B N 1
ATOM 3889 C CA . PRO B 1 31 ? 20.375 9.695 -3.012 1 97.44 31 PRO B CA 1
ATOM 3890 C C . PRO B 1 31 ? 20.312 11.086 -2.383 1 97.44 31 PRO B C 1
ATOM 3892 O O . PRO B 1 31 ? 19.297 11.438 -1.778 1 97.44 31 PRO B O 1
ATOM 3895 N N . GLY B 1 32 ? 21.375 11.805 -2.484 1 97.75 32 GLY B N 1
ATOM 3896 C CA . GLY B 1 32 ? 21.438 13.18 -2.018 1 97.75 32 GLY B CA 1
ATOM 3897 C C . GLY B 1 32 ? 21.953 13.305 -0.598 1 97.75 32 GLY B C 1
ATOM 3898 O O . GLY B 1 32 ? 22.219 14.414 -0.13 1 97.75 32 GLY B O 1
ATOM 3899 N N . LEU B 1 33 ? 22.141 12.242 0.127 1 98.62 33 LEU B N 1
ATOM 3900 C CA . LEU B 1 33 ? 22.547 12.289 1.524 1 98.62 33 LEU B CA 1
ATOM 3901 C C . LEU B 1 33 ? 23.812 11.453 1.749 1 98.62 33 LEU B C 1
ATOM 3903 O O . LEU B 1 33 ? 23.797 10.242 1.516 1 98.62 33 LEU B O 1
ATOM 3907 N N . SER B 1 34 ? 24.828 12.047 2.281 1 98.44 34 SER B N 1
ATOM 3908 C CA . SER B 1 34 ? 26.141 11.43 2.404 1 98.44 34 SER B CA 1
ATOM 3909 C C . SER B 1 34 ? 26.266 10.656 3.711 1 98.44 34 SER B C 1
ATOM 3911 O O . SER B 1 34 ? 25.453 10.828 4.621 1 98.44 34 SER B O 1
ATOM 3913 N N . GLN B 1 35 ? 27.312 9.852 3.783 1 98.06 35 GLN B N 1
ATOM 3914 C CA . GLN B 1 35 ? 27.672 9.172 5.023 1 98.06 35 GLN B CA 1
ATOM 3915 C C . GLN B 1 35 ? 27.906 10.172 6.152 1 98.06 35 GLN B C 1
ATOM 3917 O O . GLN B 1 35 ? 27.469 9.953 7.285 1 98.06 35 GLN B O 1
ATOM 3922 N N . THR B 1 36 ? 28.562 11.188 5.777 1 98.19 36 THR B N 1
ATOM 3923 C CA . THR B 1 36 ? 28.891 12.219 6.758 1 98.19 36 THR B CA 1
ATOM 3924 C C . THR B 1 36 ? 27.625 12.828 7.344 1 98.19 36 THR B C 1
ATOM 3926 O O . THR B 1 36 ? 27.562 13.102 8.547 1 98.19 36 THR B O 1
ATOM 3929 N N . GLU B 1 37 ? 26.672 13.094 6.527 1 98.38 37 GLU B N 1
ATOM 3930 C CA . GLU B 1 37 ? 25.422 13.664 7.004 1 98.38 37 GLU B CA 1
ATOM 3931 C C . GLU B 1 37 ? 24.75 12.75 8.031 1 98.38 37 GLU B C 1
ATOM 3933 O O . GLU B 1 37 ? 24.297 13.211 9.078 1 98.38 37 GLU B O 1
ATOM 3938 N N . TYR B 1 38 ? 24.703 11.461 7.754 1 98.75 38 TYR B N 1
ATOM 3939 C CA . TYR B 1 38 ? 24.109 10.516 8.688 1 98.75 38 TYR B CA 1
ATOM 3940 C C . TYR B 1 38 ? 24.906 10.438 9.977 1 98.75 38 TYR B C 1
ATOM 3942 O O . TYR B 1 38 ? 24.328 10.32 11.062 1 98.75 38 TYR B O 1
ATOM 3950 N N . GLU B 1 39 ? 26.188 10.508 9.852 1 98.5 39 GLU B N 1
ATOM 3951 C CA . GLU B 1 39 ? 27.047 10.508 11.039 1 98.5 39 GLU B CA 1
ATOM 3952 C C . GLU B 1 39 ? 26.781 11.727 11.906 1 98.5 39 GLU B C 1
ATOM 3954 O O . GLU B 1 39 ? 26.688 11.617 13.133 1 98.5 39 GLU B O 1
ATOM 3959 N N . LEU B 1 40 ? 26.688 12.82 11.258 1 98.5 40 LEU B N 1
ATOM 3960 C CA . LEU B 1 40 ? 26.422 14.062 11.984 1 98.5 40 LEU B CA 1
ATOM 3961 C C . LEU B 1 40 ? 25.078 14 12.703 1 98.5 40 LEU B C 1
ATOM 3963 O O . LEU B 1 40 ? 24.953 14.508 13.82 1 98.5 40 LEU B O 1
ATOM 3967 N N . ARG B 1 41 ? 24.094 13.398 12.094 1 98.81 41 ARG B N 1
ATOM 3968 C CA . ARG B 1 41 ? 22.797 13.227 12.719 1 98.81 41 ARG B CA 1
ATOM 3969 C C . ARG B 1 41 ? 22.906 12.422 14.008 1 98.81 41 ARG B C 1
ATOM 3971 O O . ARG B 1 41 ? 22.312 12.781 15.023 1 98.81 41 ARG B O 1
ATOM 3978 N N . ARG B 1 42 ? 23.672 11.336 13.961 1 98.81 42 ARG B N 1
ATOM 3979 C CA . ARG B 1 42 ? 23.859 10.508 15.148 1 98.81 42 ARG B CA 1
ATOM 3980 C C . ARG B 1 42 ? 24.609 11.273 16.234 1 98.81 42 ARG B C 1
ATOM 3982 O O . ARG B 1 42 ? 24.281 11.18 17.422 1 98.81 42 ARG B O 1
ATOM 3989 N N . TYR B 1 43 ? 25.547 12.07 15.844 1 98.44 43 TYR B N 1
ATOM 3990 C CA . TYR B 1 43 ? 26.312 12.875 16.797 1 98.44 43 TYR B CA 1
ATOM 3991 C C . TYR B 1 43 ? 25.422 13.914 17.453 1 98.44 43 TYR B C 1
ATOM 3993 O O . TYR B 1 43 ? 25.531 14.164 18.656 1 98.44 43 TYR B O 1
ATOM 4001 N N . ARG B 1 44 ? 24.609 14.516 16.688 1 98.69 44 ARG B N 1
ATOM 4002 C CA . ARG B 1 44 ? 23.703 15.516 17.234 1 98.69 44 ARG B CA 1
ATOM 4003 C C . ARG B 1 44 ? 22.719 14.883 18.219 1 98.69 44 ARG B C 1
ATOM 4005 O O . ARG B 1 44 ? 22.406 15.477 19.25 1 98.69 44 ARG B O 1
ATOM 4012 N N . LEU B 1 45 ? 22.219 13.695 17.844 1 98.75 45 LEU B N 1
ATOM 4013 C CA . LEU B 1 45 ? 21.344 13 18.781 1 98.75 45 LEU B CA 1
ATOM 4014 C C . LEU B 1 45 ? 22.078 12.695 20.078 1 98.75 45 LEU B C 1
ATOM 4016 O O . LEU B 1 45 ? 21.516 12.883 21.172 1 98.75 45 LEU B O 1
ATOM 4020 N N . ALA B 1 46 ? 23.297 12.258 19.953 1 98.38 46 ALA B N 1
ATOM 4021 C CA . ALA B 1 46 ? 24.094 11.953 21.141 1 98.38 46 ALA B CA 1
ATOM 4022 C C . ALA B 1 46 ? 24.281 13.195 22.016 1 98.38 46 ALA B C 1
ATOM 4024 O O . ALA B 1 46 ? 24.188 13.117 23.234 1 98.38 46 ALA B O 1
ATOM 4025 N N . SER B 1 47 ? 24.5 14.289 21.391 1 98 47 SER B N 1
ATOM 4026 C CA . SER B 1 47 ? 24.656 15.547 22.109 1 98 47 SER B CA 1
ATOM 4027 C C . SER B 1 47 ? 23.375 15.945 22.828 1 98 47 SER B C 1
ATOM 4029 O O . SER B 1 47 ? 23.422 16.453 23.953 1 98 47 SER B O 1
ATOM 4031 N N . LEU B 1 48 ? 22.266 15.781 22.219 1 97.75 48 LEU B N 1
ATOM 4032 C CA . LEU B 1 48 ? 20.984 16.094 22.828 1 97.75 48 LEU B CA 1
ATOM 4033 C C . LEU B 1 48 ? 20.719 15.219 24.047 1 97.75 48 LEU B C 1
ATOM 4035 O O . LEU B 1 48 ? 20.203 15.695 25.062 1 97.75 48 LEU B O 1
ATOM 4039 N N . ILE B 1 49 ? 21.062 13.945 23.891 1 97.62 49 ILE B N 1
ATOM 4040 C CA . ILE B 1 49 ? 20.875 13.008 25 1 97.62 49 ILE B CA 1
ATOM 4041 C C . ILE B 1 49 ? 21.766 13.406 26.172 1 97.62 49 ILE B C 1
ATOM 4043 O O . ILE B 1 49 ? 21.344 13.391 27.328 1 97.62 49 ILE B O 1
ATOM 4047 N N . GLU B 1 50 ? 23 13.789 25.875 1 96.62 50 GLU B N 1
ATOM 4048 C CA . GLU B 1 50 ? 23.906 14.258 26.906 1 96.62 50 GLU B CA 1
ATOM 4049 C C . GLU B 1 50 ? 23.328 15.461 27.656 1 96.62 50 GLU B C 1
ATOM 4051 O O . GLU B 1 50 ? 23.328 15.508 28.891 1 96.62 50 GLU B O 1
ATOM 4056 N N . ALA B 1 51 ? 22.812 16.359 26.891 1 96.44 51 ALA B N 1
ATOM 4057 C CA . ALA B 1 51 ? 22.219 17.562 27.469 1 96.44 51 ALA B CA 1
ATOM 4058 C C . ALA B 1 51 ? 21.016 17.219 28.344 1 96.44 51 ALA B C 1
ATOM 4060 O O . ALA B 1 51 ? 20.828 17.797 29.422 1 96.44 51 ALA B O 1
ATOM 4061 N N . GLN B 1 52 ? 20.203 16.281 27.875 1 95.12 52 GLN B N 1
ATOM 4062 C CA . GLN B 1 52 ? 19.031 15.852 28.641 1 95.12 52 GLN B CA 1
ATOM 4063 C C . GLN B 1 52 ? 19.438 15.133 29.922 1 95.12 52 GLN B C 1
ATOM 4065 O O . GLN B 1 52 ? 18.812 15.305 30.953 1 95.12 52 GLN B O 1
ATOM 4070 N N . ALA B 1 53 ? 20.484 14.289 29.797 1 93.75 53 ALA B N 1
ATOM 4071 C CA . ALA B 1 53 ? 20.984 13.547 30.953 1 93.75 53 ALA B CA 1
ATOM 4072 C C . ALA B 1 53 ? 21.547 14.5 32 1 93.75 53 ALA B C 1
ATOM 4074 O O . ALA B 1 53 ? 21.406 14.266 33.219 1 93.75 53 ALA B O 1
ATOM 4075 N N . ASP B 1 54 ? 22.172 15.516 31.609 1 94.19 54 ASP B N 1
ATOM 4076 C CA . ASP B 1 54 ? 22.734 16.516 32.531 1 94.19 54 ASP B CA 1
ATOM 4077 C C . ASP B 1 54 ? 21.625 17.188 33.344 1 94.19 54 ASP B C 1
ATOM 4079 O O . ASP B 1 54 ? 21.828 17.516 34.5 1 94.19 54 ASP B O 1
ATOM 4083 N N . ARG B 1 55 ? 20.531 17.328 32.75 1 92.88 55 ARG B N 1
ATOM 4084 C CA . ARG B 1 55 ? 19.406 17.969 33.406 1 92.88 55 ARG B CA 1
ATOM 4085 C C . ARG B 1 55 ? 18.797 17.031 34.469 1 92.88 55 ARG B C 1
ATOM 4087 O O . ARG B 1 55 ? 18.156 17.5 35.406 1 92.88 55 ARG B O 1
ATOM 4094 N N . LEU B 1 56 ? 18.984 15.734 34.281 1 89.31 56 LEU B N 1
ATOM 4095 C CA . LEU B 1 56 ? 18.375 14.75 35.156 1 89.31 56 LEU B CA 1
ATOM 4096 C C . LEU B 1 56 ? 19.25 14.531 36.406 1 89.31 56 LEU B C 1
ATOM 4098 O O . LEU B 1 56 ? 18.766 14.008 37.406 1 89.31 56 LEU B O 1
ATOM 4102 N N . GLY B 1 57 ? 20.547 14.859 36.344 1 88.12 57 GLY B N 1
ATOM 4103 C CA . GLY B 1 57 ? 21.406 14.75 37.531 1 88.12 57 GLY B CA 1
ATOM 4104 C C . GLY B 1 57 ? 22.672 13.969 37.25 1 88.12 57 GLY B C 1
ATOM 4105 O O . GLY B 1 57 ? 22.859 13.414 36.188 1 88.12 57 GLY B O 1
ATOM 4106 N N . PRO B 1 58 ? 23.516 13.992 38.281 1 83.56 58 PRO B N 1
ATOM 4107 C CA . PRO B 1 58 ? 24.844 13.414 38.125 1 83.56 58 PRO B CA 1
ATOM 4108 C C . PRO B 1 58 ? 24.812 11.922 37.812 1 83.56 58 PRO B C 1
ATOM 4110 O O . PRO B 1 58 ? 25.609 11.43 37 1 83.56 58 PRO B O 1
ATOM 4113 N N . SER B 1 59 ? 23.906 11.25 38.375 1 81.25 59 SER B N 1
ATOM 4114 C CA . SER B 1 59 ? 23.812 9.812 38.125 1 81.25 59 SER B CA 1
ATOM 4115 C C . SER B 1 59 ? 23.516 9.523 36.656 1 81.25 59 SER B C 1
ATOM 4117 O O . SER B 1 59 ? 24.094 8.609 36.062 1 81.25 59 SER B O 1
ATOM 4119 N N . ALA B 1 60 ? 22.688 10.242 36.125 1 83.62 60 ALA B N 1
ATOM 4120 C CA . ALA B 1 60 ? 22.312 10.062 34.719 1 83.62 60 ALA B CA 1
ATOM 4121 C C . ALA B 1 60 ? 23.438 10.547 33.781 1 83.62 60 ALA B C 1
ATOM 4123 O O . ALA B 1 60 ? 23.703 9.922 32.75 1 83.62 60 ALA B O 1
ATOM 4124 N N . SER B 1 61 ? 24.062 11.562 34.219 1 84 61 SER B N 1
ATOM 4125 C CA . SER B 1 61 ? 25.062 12.203 33.375 1 84 61 SER B CA 1
ATOM 4126 C C . SER B 1 61 ? 26.328 11.359 33.281 1 84 61 SER B C 1
ATOM 4128 O O . SER B 1 61 ? 27.047 11.398 32.281 1 84 61 SER B O 1
ATOM 4130 N N . SER B 1 62 ? 26.547 10.617 34.281 1 84.69 62 SER B N 1
ATOM 4131 C CA . SER B 1 62 ? 27.797 9.867 34.312 1 84.69 62 SER B CA 1
ATOM 4132 C C . SER B 1 62 ? 27.562 8.406 33.906 1 84.69 62 SER B C 1
ATOM 4134 O O . SER B 1 62 ? 28.5 7.609 33.906 1 84.69 62 SER B O 1
ATOM 4136 N N . GLY B 1 63 ? 26.453 8.117 33.438 1 89.56 63 GLY B N 1
ATOM 4137 C CA . GLY B 1 63 ? 26.125 6.73 33.156 1 89.56 63 GLY B CA 1
ATOM 4138 C C . GLY B 1 63 ? 26.469 6.324 31.734 1 89.56 63 GLY B C 1
ATOM 4139 O O . GLY B 1 63 ? 26.938 7.152 30.938 1 89.56 63 GLY B O 1
ATOM 4140 N N . THR B 1 64 ? 26.406 5.031 31.516 1 94.25 64 THR B N 1
ATOM 4141 C CA . THR B 1 64 ? 26.5 4.488 30.156 1 94.25 64 THR B CA 1
ATOM 4142 C C . THR B 1 64 ? 25.141 4.52 29.469 1 94.25 64 THR B C 1
ATOM 4144 O O . THR B 1 64 ? 24.188 3.883 29.922 1 94.25 64 THR B O 1
ATOM 4147 N N . HIS B 1 65 ? 25.109 5.312 28.422 1 96.62 65 HIS B N 1
ATOM 4148 C CA . HIS B 1 65 ? 23.875 5.449 27.656 1 96.62 65 HIS B CA 1
ATOM 4149 C C . HIS B 1 65 ? 23.797 4.43 26.531 1 96.62 65 HIS B C 1
ATOM 4151 O O . HIS B 1 65 ? 24.797 4.172 25.859 1 96.62 65 HIS B O 1
ATOM 4157 N N . VAL B 1 66 ? 22.578 3.814 26.375 1 97.31 66 VAL B N 1
ATOM 4158 C CA . VAL B 1 66 ? 22.281 2.924 25.25 1 97.31 66 VAL B CA 1
ATOM 4159 C C . VAL B 1 66 ? 21 3.381 24.562 1 97.31 66 VAL B C 1
ATOM 4161 O O . VAL B 1 66 ? 19.953 3.537 25.219 1 97.31 66 VAL B O 1
ATOM 4164 N N . VAL B 1 67 ? 21.109 3.666 23.297 1 98.38 67 VAL B N 1
ATOM 4165 C CA . VAL B 1 67 ? 20 4.07 22.453 1 98.38 67 VAL B CA 1
ATOM 4166 C C . VAL B 1 67 ? 19.625 2.934 21.5 1 98.38 67 VAL B C 1
ATOM 4168 O O . VAL B 1 67 ? 20.484 2.361 20.844 1 98.38 67 VAL B O 1
ATOM 4171 N N . ILE B 1 68 ? 18.359 2.553 21.453 1 98.56 68 ILE B N 1
ATOM 4172 C CA . ILE B 1 68 ? 17.906 1.499 20.547 1 98.56 68 ILE B CA 1
ATOM 4173 C C . ILE B 1 68 ? 16.859 2.057 19.594 1 98.56 68 ILE B C 1
ATOM 4175 O O . ILE B 1 68 ? 15.852 2.637 20.016 1 98.56 68 ILE B O 1
ATOM 4179 N N . VAL B 1 69 ? 17.031 1.957 18.297 1 98.81 69 VAL B N 1
ATOM 4180 C CA . VAL B 1 69 ? 16.078 2.303 17.266 1 98.81 69 VAL B CA 1
ATOM 4181 C C . VAL B 1 69 ? 15.867 1.108 16.328 1 98.81 69 VAL B C 1
ATOM 4183 O O . VAL B 1 69 ? 16.812 0.637 15.695 1 98.81 69 VAL B O 1
ATOM 4186 N N . LEU B 1 70 ? 14.648 0.624 16.281 1 98.75 70 LEU B N 1
ATOM 4187 C CA . LEU B 1 70 ? 14.344 -0.544 15.461 1 98.75 70 LEU B CA 1
ATOM 4188 C C . LEU B 1 70 ? 13.766 -0.126 14.117 1 98.75 70 LEU B C 1
ATOM 4190 O O . LEU B 1 70 ? 13.047 0.875 14.031 1 98.75 70 LEU B O 1
ATOM 4194 N N . SER B 1 71 ? 14.062 -0.936 13.062 1 98.5 71 SER B N 1
ATOM 4195 C CA . SER B 1 71 ? 13.43 -0.789 11.758 1 98.5 71 SER B CA 1
ATOM 4196 C C . SER B 1 71 ? 11.977 -1.23 11.789 1 98.5 71 SER B C 1
ATOM 4198 O O . SER B 1 71 ? 11.516 -1.795 12.789 1 98.5 71 SER B O 1
ATOM 4200 N N . HIS B 1 72 ? 11.273 -0.93 10.703 1 97.88 72 HIS B N 1
ATOM 4201 C CA . HIS B 1 72 ? 9.984 -1.587 10.484 1 97.88 72 HIS B CA 1
ATOM 4202 C C . HIS B 1 72 ? 10.18 -3.006 9.961 1 97.88 72 HIS B C 1
ATOM 4204 O O . HIS B 1 72 ? 11.195 -3.311 9.336 1 97.88 72 HIS B O 1
ATOM 4210 N N . PRO B 1 73 ? 9.211 -3.863 10.297 1 97 73 PRO B N 1
ATOM 4211 C CA . PRO B 1 73 ? 9.156 -5.156 9.609 1 97 73 PRO B CA 1
ATOM 4212 C C . PRO B 1 73 ? 8.453 -5.074 8.25 1 97 73 PRO B C 1
ATOM 4214 O O . PRO B 1 73 ? 7.848 -4.047 7.93 1 97 73 PRO B O 1
ATOM 4217 N N . THR B 1 74 ? 8.57 -6.09 7.449 1 95.62 74 THR B N 1
ATOM 4218 C CA . THR B 1 74 ? 7.703 -6.242 6.289 1 95.62 74 THR B CA 1
ATOM 4219 C C . THR B 1 74 ? 6.258 -6.469 6.723 1 95.62 74 THR B C 1
ATOM 4221 O O . THR B 1 74 ? 5.988 -7.293 7.602 1 95.62 74 THR B O 1
ATOM 4224 N N . ARG B 1 75 ? 5.371 -5.656 6.184 1 94.69 75 ARG B N 1
ATOM 4225 C CA . ARG B 1 75 ? 3.945 -5.844 6.426 1 94.69 75 ARG B CA 1
ATOM 4226 C C . ARG B 1 75 ? 3.266 -6.5 5.23 1 94.69 75 ARG B C 1
ATOM 4228 O O . ARG B 1 75 ? 3.58 -6.184 4.082 1 94.69 75 ARG B O 1
ATOM 4235 N N . TYR B 1 76 ? 2.318 -7.387 5.527 1 94.12 76 TYR B N 1
ATOM 4236 C CA . TYR B 1 76 ? 1.697 -8.156 4.457 1 94.12 76 TYR B CA 1
ATOM 4237 C C . TYR B 1 76 ? 0.237 -7.762 4.273 1 94.12 76 TYR B C 1
ATOM 4239 O O . TYR B 1 76 ? -0.48 -7.547 5.254 1 94.12 76 TYR B O 1
ATOM 4247 N N . MET B 1 77 ? -0.175 -7.625 3.07 1 93.75 77 MET B N 1
ATOM 4248 C CA . MET B 1 77 ? -1.543 -7.289 2.688 1 93.75 77 MET B CA 1
ATOM 4249 C C . MET B 1 77 ? -2.459 -8.5 2.822 1 93.75 77 MET B C 1
ATOM 4251 O O . MET B 1 77 ? -3.57 -8.391 3.342 1 93.75 77 MET B O 1
ATOM 4255 N N . THR B 1 78 ? -2.045 -9.578 2.318 1 90.5 78 THR B N 1
ATOM 4256 C CA . THR B 1 78 ? -2.695 -10.883 2.381 1 90.5 78 THR B CA 1
ATOM 4257 C C . THR B 1 78 ? -1.661 -12 2.395 1 90.5 78 THR B C 1
ATOM 4259 O O . THR B 1 78 ? -0.471 -11.75 2.594 1 90.5 78 THR B O 1
ATOM 4262 N N . ASN B 1 79 ? -2.033 -13.211 2.51 1 84.56 79 ASN B N 1
ATOM 4263 C CA . ASN B 1 79 ? -1.236 -14.422 2.664 1 84.56 79 ASN B CA 1
ATOM 4264 C C . ASN B 1 79 ? 0.252 -14.148 2.471 1 84.56 79 ASN B C 1
ATOM 4266 O O . ASN B 1 79 ? 0.979 -13.938 3.443 1 84.56 79 ASN B O 1
ATOM 4270 N N . ASP B 1 80 ? 0.832 -14.031 1.405 1 89.06 80 ASP B N 1
ATOM 4271 C CA . ASP B 1 80 ? 2.268 -13.875 1.192 1 89.06 80 ASP B CA 1
ATOM 4272 C C . ASP B 1 80 ? 2.562 -12.695 0.271 1 89.06 80 ASP B C 1
ATOM 4274 O O . ASP B 1 80 ? 3.643 -12.609 -0.32 1 89.06 80 ASP B O 1
ATOM 4278 N N . ILE B 1 81 ? 1.65 -11.758 0.246 1 94.75 81 ILE B N 1
ATOM 4279 C CA . ILE B 1 81 ? 1.817 -10.57 -0.587 1 94.75 81 ILE B CA 1
ATOM 4280 C C . ILE B 1 81 ? 2.121 -9.359 0.293 1 94.75 81 ILE B C 1
ATOM 4282 O O . ILE B 1 81 ? 1.264 -8.906 1.055 1 94.75 81 ILE B O 1
ATOM 4286 N N . PRO B 1 82 ? 3.273 -8.812 0.207 1 95.5 82 PRO B N 1
ATOM 4287 C CA . PRO B 1 82 ? 3.613 -7.672 1.055 1 95.5 82 PRO B CA 1
ATOM 4288 C C . PRO B 1 82 ? 3.047 -6.355 0.522 1 95.5 82 PRO B C 1
ATOM 4290 O O . PRO B 1 82 ? 2.83 -6.215 -0.685 1 95.5 82 PRO B O 1
ATOM 4293 N N . TYR B 1 83 ? 2.768 -5.367 1.444 1 95.81 83 TYR B N 1
ATOM 4294 C CA . TYR B 1 83 ? 2.672 -3.963 1.065 1 95.81 83 TYR B CA 1
ATOM 4295 C C . TYR B 1 83 ? 4.027 -3.42 0.632 1 95.81 83 TYR B C 1
ATOM 4297 O O . TYR B 1 83 ? 5.066 -4.008 0.942 1 95.81 83 TYR B O 1
ATOM 4305 N N . PRO B 1 84 ? 4.008 -2.328 -0.177 1 94.19 84 PRO B N 1
ATOM 4306 C CA . PRO B 1 84 ? 5.301 -1.666 -0.367 1 94.19 84 PRO B CA 1
ATOM 4307 C C . PRO B 1 84 ? 6 -1.353 0.953 1 94.19 84 PRO B C 1
ATOM 4309 O O . PRO B 1 84 ? 5.383 -0.802 1.868 1 94.19 84 PRO B O 1
ATOM 4312 N N . PHE B 1 85 ? 7.246 -1.787 1.094 1 95.88 85 PHE B N 1
ATOM 4313 C CA . PHE B 1 85 ? 7.984 -1.578 2.334 1 95.88 85 PHE B CA 1
ATOM 4314 C C . PHE B 1 85 ? 8.203 -0.092 2.59 1 95.88 85 PHE B C 1
ATOM 4316 O O . PHE B 1 85 ? 8.578 0.651 1.682 1 95.88 85 PHE B O 1
ATOM 4323 N N . HIS B 1 86 ? 7.855 0.322 3.715 1 96.19 86 HIS B N 1
ATOM 4324 C CA . HIS B 1 86 ? 8.102 1.678 4.191 1 96.19 86 HIS B CA 1
ATOM 4325 C C . HIS B 1 86 ? 8.883 1.667 5.5 1 96.19 86 HIS B C 1
ATOM 4327 O O . HIS B 1 86 ? 8.367 1.235 6.535 1 96.19 86 HIS B O 1
ATOM 4333 N N . GLN B 1 87 ? 10.07 2.086 5.504 1 97.44 87 GLN B N 1
ATOM 4334 C CA . GLN B 1 87 ? 10.984 2 6.641 1 97.44 87 GLN B CA 1
ATOM 4335 C C . GLN B 1 87 ? 10.531 2.912 7.777 1 97.44 87 GLN B C 1
ATOM 4337 O O . GLN B 1 87 ? 9.797 3.873 7.551 1 97.44 87 GLN B O 1
ATOM 4342 N N . ASN B 1 88 ? 10.953 2.576 8.977 1 97.75 88 ASN B N 1
ATOM 4343 C CA . ASN B 1 88 ? 10.828 3.498 10.102 1 97.75 88 ASN B CA 1
ATOM 4344 C C . ASN B 1 88 ? 11.602 4.789 9.859 1 97.75 88 ASN B C 1
ATOM 4346 O O . ASN B 1 88 ? 12.828 4.766 9.75 1 97.75 88 ASN B O 1
ATOM 4350 N N . GLN B 1 89 ? 10.898 5.863 9.891 1 97.62 89 GLN B N 1
ATOM 4351 C CA . GLN B 1 89 ? 11.5 7.125 9.477 1 97.62 89 GLN B CA 1
ATOM 4352 C C . GLN B 1 89 ? 12.633 7.531 10.414 1 97.62 89 GLN B C 1
ATOM 4354 O O . GLN B 1 89 ? 13.625 8.133 9.977 1 97.62 89 GLN B O 1
ATOM 4359 N N . ASP B 1 90 ? 12.492 7.27 11.688 1 98.38 90 ASP B N 1
ATOM 4360 C CA . ASP B 1 90 ? 13.555 7.602 12.633 1 98.38 90 ASP B CA 1
ATOM 4361 C C . ASP B 1 90 ? 14.789 6.734 12.398 1 98.38 90 ASP B C 1
ATOM 4363 O O . ASP B 1 90 ? 15.914 7.234 12.43 1 98.38 90 ASP B O 1
ATOM 4367 N N . PHE B 1 91 ? 14.57 5.484 12.211 1 98.81 91 PHE B N 1
ATOM 4368 C CA . PHE B 1 91 ? 15.656 4.566 11.883 1 98.81 91 PHE B CA 1
ATOM 4369 C C . PHE B 1 91 ? 16.344 4.98 10.586 1 98.81 91 PHE B C 1
ATOM 4371 O O . PHE B 1 91 ? 17.562 5.02 10.508 1 98.81 91 PHE B O 1
ATOM 4378 N N . PHE B 1 92 ? 15.562 5.277 9.625 1 98.75 92 PHE B N 1
ATOM 4379 C CA . PHE B 1 92 ? 16.078 5.699 8.328 1 98.75 92 PHE B CA 1
ATOM 4380 C C . PHE B 1 92 ? 16.844 7.012 8.453 1 98.75 92 PHE B C 1
ATOM 4382 O O . PHE B 1 92 ? 17.922 7.172 7.859 1 98.75 92 PHE B O 1
ATOM 4389 N N . TYR B 1 93 ? 16.312 7.938 9.188 1 98.88 93 TYR B N 1
ATOM 4390 C CA . TYR B 1 93 ? 16.938 9.25 9.398 1 98.88 93 TYR B CA 1
ATOM 4391 C C . TYR B 1 93 ? 18.328 9.109 9.992 1 98.88 93 TYR B C 1
ATOM 4393 O O . TYR B 1 93 ? 19.234 9.859 9.641 1 98.88 93 TYR B O 1
ATOM 4401 N N . LEU B 1 94 ? 18.531 8.156 10.828 1 98.88 94 LEU B N 1
ATOM 4402 C CA . LEU B 1 94 ? 19.766 8.07 11.586 1 98.88 94 LEU B CA 1
ATOM 4403 C C . LEU B 1 94 ? 20.766 7.156 10.883 1 98.88 94 LEU B C 1
ATOM 4405 O O . LEU B 1 94 ? 21.969 7.227 11.148 1 98.88 94 LEU B O 1
ATOM 4409 N N . SER B 1 95 ? 20.281 6.281 10.016 1 98.81 95 SER B N 1
ATOM 4410 C CA . SER B 1 95 ? 21.188 5.25 9.523 1 98.81 95 SER B CA 1
ATOM 4411 C C . SER B 1 95 ? 21.25 5.242 8 1 98.81 95 SER B C 1
ATOM 4413 O O . SER B 1 95 ? 22.219 4.777 7.418 1 98.81 95 SER B O 1
ATOM 4415 N N . GLY B 1 96 ? 20.156 5.664 7.344 1 98.62 96 GLY B N 1
ATOM 4416 C CA . GLY B 1 96 ? 20.047 5.578 5.895 1 98.62 96 GLY B CA 1
ATOM 4417 C C . GLY B 1 96 ? 19.797 4.168 5.395 1 98.62 96 GLY B C 1
ATOM 4418 O O . GLY B 1 96 ? 19.703 3.941 4.188 1 98.62 96 GLY B O 1
ATOM 4419 N N . PHE B 1 97 ? 19.703 3.188 6.285 1 98.69 97 PHE B N 1
ATOM 4420 C CA . PHE B 1 97 ? 19.578 1.78 5.922 1 98.69 97 PHE B CA 1
ATOM 4421 C C . PHE B 1 97 ? 18.125 1.409 5.645 1 98.69 97 PHE B C 1
ATOM 4423 O O . PHE B 1 97 ? 17.234 1.793 6.395 1 98.69 97 PHE B O 1
ATOM 4430 N N . LEU B 1 98 ? 17.859 0.629 4.539 1 98.06 98 LEU B N 1
ATOM 4431 C CA . LEU B 1 98 ? 16.484 0.467 4.062 1 98.06 98 LEU B CA 1
ATOM 4432 C C . LEU B 1 98 ? 16.047 -0.988 4.164 1 98.06 98 LEU B C 1
ATOM 4434 O O . LEU B 1 98 ? 14.914 -1.328 3.787 1 98.06 98 LEU B O 1
ATOM 4438 N N . GLU B 1 99 ? 16.875 -1.922 4.656 1 97.94 99 GLU B N 1
ATOM 4439 C CA . GLU B 1 99 ? 16.422 -3.303 4.801 1 97.94 99 GLU B CA 1
ATOM 4440 C C . GLU B 1 99 ? 15.57 -3.479 6.055 1 97.94 99 GLU B C 1
ATOM 4442 O O . GLU B 1 99 ? 15.867 -2.891 7.098 1 97.94 99 GLU B O 1
ATOM 4447 N N . PRO B 1 100 ? 14.453 -4.207 5.938 1 97.81 100 PRO B N 1
ATOM 4448 C CA . PRO B 1 100 ? 13.664 -4.527 7.133 1 97.81 100 PRO B CA 1
ATOM 4449 C C . PRO B 1 100 ? 14.43 -5.391 8.133 1 97.81 100 PRO B C 1
ATOM 4451 O O . PRO B 1 100 ? 15.547 -5.828 7.848 1 97.81 100 PRO B O 1
ATOM 4454 N N . ASP B 1 101 ? 13.852 -5.574 9.328 1 98.19 101 ASP B N 1
ATOM 4455 C CA . ASP B 1 101 ? 14.406 -6.457 10.352 1 98.19 101 ASP B CA 1
ATOM 4456 C C . ASP B 1 101 ? 15.828 -6.047 10.719 1 98.19 101 ASP B C 1
ATOM 4458 O O . ASP B 1 101 ? 16.734 -6.891 10.75 1 98.19 101 ASP B O 1
ATOM 4462 N N . SER B 1 102 ? 16.031 -4.797 10.875 1 98.88 102 SER B N 1
ATOM 4463 C CA . SER B 1 102 ? 17.297 -4.188 11.25 1 98.88 102 SER B CA 1
ATOM 4464 C C . SER B 1 102 ? 17.156 -3.346 12.508 1 98.88 102 SER B C 1
ATOM 4466 O O . SER B 1 102 ? 16.047 -3.115 12.992 1 98.88 102 SER B O 1
ATOM 4468 N N . ALA B 1 103 ? 18.281 -2.939 13.078 1 98.94 103 ALA B N 1
ATOM 4469 C CA . ALA B 1 103 ? 18.297 -2.107 14.273 1 98.94 103 ALA B CA 1
ATOM 4470 C C . ALA B 1 103 ? 19.547 -1.24 14.336 1 98.94 103 ALA B C 1
ATOM 4472 O O . ALA B 1 103 ? 20.578 -1.594 13.766 1 98.94 103 ALA B O 1
ATOM 4473 N N . LEU B 1 104 ? 19.453 -0.134 14.914 1 98.94 104 LEU B N 1
ATOM 4474 C CA . LEU B 1 104 ? 20.562 0.759 15.234 1 98.94 104 LEU B CA 1
ATOM 4475 C C . LEU B 1 104 ? 20.703 0.94 16.734 1 98.94 104 LEU B C 1
ATOM 4477 O O . LEU B 1 104 ? 19.719 1.175 17.438 1 98.94 104 LEU B O 1
ATOM 4481 N N . VAL B 1 105 ? 21.875 0.772 17.25 1 98.81 105 VAL B N 1
ATOM 4482 C CA . VAL B 1 105 ? 22.203 1.018 18.656 1 98.81 105 VAL B CA 1
ATOM 4483 C C . VAL B 1 105 ? 23.297 2.074 18.75 1 98.81 105 VAL B C 1
ATOM 4485 O O . VAL B 1 105 ? 24.328 1.979 18.078 1 98.81 105 VAL B O 1
ATOM 4488 N N . LEU B 1 106 ? 23.047 3.121 19.484 1 98.75 106 LEU B N 1
ATOM 4489 C CA . LEU B 1 106 ? 24.094 4.051 19.906 1 98.75 106 LEU B CA 1
ATOM 4490 C C . LEU B 1 106 ? 24.453 3.832 21.375 1 98.75 106 LEU B C 1
ATOM 4492 O O . LEU B 1 106 ? 23.578 3.574 22.203 1 98.75 106 LEU B O 1
ATOM 4496 N N . TYR B 1 107 ? 25.719 3.939 21.688 1 98 107 TYR B N 1
ATOM 4497 C CA . TYR B 1 107 ? 26.125 3.691 23.062 1 98 107 TYR B CA 1
ATOM 4498 C C . TYR B 1 107 ? 27.359 4.504 23.438 1 98 107 TYR B C 1
ATOM 4500 O O . TYR B 1 107 ? 28.078 4.973 22.547 1 98 107 TYR B O 1
ATOM 4508 N N . GLY B 1 108 ? 27.547 4.742 24.734 1 96.5 108 GLY B N 1
ATOM 4509 C CA . GLY B 1 108 ? 28.719 5.434 25.234 1 96.5 108 GLY B CA 1
ATOM 4510 C C . GLY B 1 108 ? 28.547 5.938 26.656 1 96.5 108 GLY B C 1
ATOM 4511 O O . GLY B 1 108 ? 27.422 6.086 27.141 1 96.5 108 GLY B O 1
ATOM 4512 N N . LYS B 1 109 ? 29.719 6.188 27.25 1 94.25 109 LYS B N 1
ATOM 4513 C CA . LYS B 1 109 ? 29.719 6.832 28.562 1 94.25 109 LYS B CA 1
ATOM 4514 C C . LYS B 1 109 ? 29.484 8.336 28.438 1 94.25 109 LYS B C 1
ATOM 4516 O O . LYS B 1 109 ? 30.125 9 27.625 1 94.25 109 LYS B O 1
ATOM 4521 N N . ASN B 1 110 ? 28.609 8.945 29.172 1 91.19 110 ASN B N 1
ATOM 4522 C CA . ASN B 1 110 ? 28.203 10.344 29.172 1 91.19 110 ASN B CA 1
ATOM 4523 C C . ASN B 1 110 ? 27.422 10.703 27.906 1 91.19 110 ASN B C 1
ATOM 4525 O O . ASN B 1 110 ? 26.344 11.305 28 1 91.19 110 ASN B O 1
ATOM 4529 N N . ARG B 1 111 ? 27.953 10.281 26.781 1 94.44 111 ARG B N 1
ATOM 4530 C CA . ARG B 1 111 ? 27.344 10.562 25.484 1 94.44 111 ARG B CA 1
ATOM 4531 C C . ARG B 1 111 ? 27.359 9.32 24.594 1 94.44 111 ARG B C 1
ATOM 4533 O O . ARG B 1 111 ? 28.406 8.703 24.391 1 94.44 111 ARG B O 1
ATOM 4540 N N . PRO B 1 112 ? 26.203 8.93 24.047 1 96.25 112 PRO B N 1
ATOM 4541 C CA . PRO B 1 112 ? 26.188 7.738 23.188 1 96.25 112 PRO B CA 1
ATOM 4542 C C . PRO B 1 112 ? 26.609 8.031 21.75 1 96.25 112 PRO B C 1
ATOM 4544 O O . PRO B 1 112 ? 25.781 7.996 20.844 1 96.25 112 PRO B O 1
ATOM 4547 N N . ASP B 1 113 ? 27.875 8.188 21.516 1 96.12 113 ASP B N 1
ATOM 4548 C CA . ASP B 1 113 ? 28.375 8.641 20.219 1 96.12 113 ASP B CA 1
ATOM 4549 C C . ASP B 1 113 ? 28.953 7.477 19.422 1 96.12 113 ASP B C 1
ATOM 4551 O O . ASP B 1 113 ? 29.469 7.672 18.312 1 96.12 113 ASP B O 1
ATOM 4555 N N . GLN B 1 114 ? 28.875 6.227 19.953 1 97.69 114 GLN B N 1
ATOM 4556 C CA . GLN B 1 114 ? 29.281 5.047 19.203 1 97.69 114 GLN B CA 1
ATOM 4557 C C . GLN B 1 114 ? 28.078 4.328 18.609 1 97.69 114 GLN B C 1
ATOM 4559 O O . GLN B 1 114 ? 27.062 4.141 19.281 1 97.69 114 GLN B O 1
ATOM 4564 N N . ALA B 1 115 ? 28.266 3.93 17.312 1 98.69 115 ALA B N 1
ATOM 4565 C CA . ALA B 1 115 ? 27.125 3.336 16.625 1 98.69 115 ALA B CA 1
ATOM 4566 C C . ALA B 1 115 ? 27.375 1.864 16.312 1 98.69 115 ALA B C 1
ATOM 4568 O O . ALA B 1 115 ? 28.5 1.481 15.945 1 98.69 115 ALA B O 1
ATOM 4569 N N . ILE B 1 116 ? 26.344 1.052 16.438 1 98.88 116 ILE B N 1
ATOM 4570 C CA . ILE B 1 116 ? 26.297 -0.34 15.992 1 98.88 116 ILE B CA 1
ATOM 4571 C C . ILE B 1 116 ? 25.062 -0.57 15.125 1 98.88 116 ILE B C 1
ATOM 4573 O O . ILE B 1 116 ? 23.953 -0.209 15.516 1 98.88 116 ILE B O 1
ATOM 4577 N N . LEU B 1 117 ? 25.266 -1.129 13.953 1 98.88 117 LEU B N 1
ATOM 4578 C CA . LEU B 1 117 ? 24.172 -1.469 13.055 1 98.88 117 LEU B CA 1
ATOM 4579 C C . LEU B 1 117 ? 23.938 -2.977 13.023 1 98.88 117 LEU B C 1
ATOM 4581 O O . LEU B 1 117 ? 24.891 -3.752 12.961 1 98.88 117 LEU B O 1
ATOM 4585 N N . PHE B 1 118 ? 22.703 -3.396 13.195 1 98.94 118 PHE B N 1
ATOM 4586 C CA . PHE B 1 118 ? 22.312 -4.797 13.086 1 98.94 118 PHE B CA 1
ATOM 4587 C C . PHE B 1 118 ? 21.516 -5.039 11.805 1 98.94 118 PHE B C 1
ATOM 4589 O O . PHE B 1 118 ? 20.516 -4.367 11.562 1 98.94 118 PHE B O 1
ATOM 4596 N N . VAL B 1 119 ? 21.938 -6.008 11 1 98.75 119 VAL B N 1
ATOM 4597 C CA . VAL B 1 119 ? 21.344 -6.199 9.68 1 98.75 119 VAL B CA 1
ATOM 4598 C C . VAL B 1 119 ? 21.047 -7.68 9.453 1 98.75 119 VAL B C 1
ATOM 4600 O O . VAL B 1 119 ? 21.688 -8.547 10.055 1 98.75 119 VAL B O 1
ATOM 4603 N N . PRO B 1 120 ? 20.047 -8.031 8.594 1 97.94 120 PRO B N 1
ATOM 4604 C CA . PRO B 1 120 ? 19.797 -9.445 8.289 1 97.94 120 PRO B CA 1
ATOM 4605 C C . PRO B 1 120 ? 21 -10.133 7.648 1 97.94 120 PRO B C 1
ATOM 4607 O O . PRO B 1 120 ? 21.688 -9.539 6.82 1 97.94 120 PRO B O 1
ATOM 4610 N N . ARG B 1 121 ? 21.156 -11.383 7.98 1 97.06 121 ARG B N 1
ATOM 4611 C CA . ARG B 1 121 ? 22.234 -12.172 7.391 1 97.06 121 ARG B CA 1
ATOM 4612 C C . ARG B 1 121 ? 21.922 -12.523 5.938 1 97.06 121 ARG B C 1
ATOM 4614 O O . ARG B 1 121 ? 20.766 -12.734 5.578 1 97.06 121 ARG B O 1
ATOM 4621 N N . ARG B 1 122 ? 22.984 -12.562 5.172 1 96.5 122 ARG B N 1
ATOM 4622 C CA . ARG B 1 122 ? 22.812 -13.102 3.828 1 96.5 122 ARG B CA 1
ATOM 4623 C C . ARG B 1 122 ? 22.359 -14.562 3.877 1 96.5 122 ARG B C 1
ATOM 4625 O O . ARG B 1 122 ? 22.797 -15.32 4.738 1 96.5 122 ARG B O 1
ATOM 4632 N N . ASP B 1 123 ? 21.438 -14.859 3.041 1 94.88 123 ASP B N 1
ATOM 4633 C CA . ASP B 1 123 ? 20.891 -16.203 2.906 1 94.88 123 ASP B CA 1
ATOM 4634 C C . ASP B 1 123 ? 20.625 -16.547 1.441 1 94.88 123 ASP B C 1
ATOM 4636 O O . ASP B 1 123 ? 19.625 -16.094 0.86 1 94.88 123 ASP B O 1
ATOM 4640 N N . PRO B 1 124 ? 21.516 -17.391 0.854 1 92.44 124 PRO B N 1
ATOM 4641 C CA . PRO B 1 124 ? 21.391 -17.672 -0.577 1 92.44 124 PRO B CA 1
ATOM 4642 C C . PRO B 1 124 ? 20 -18.172 -0.951 1 92.44 124 PRO B C 1
ATOM 4644 O O . PRO B 1 124 ? 19.469 -17.812 -2.012 1 92.44 124 PRO B O 1
ATOM 4647 N N . GLY B 1 125 ? 19.469 -19.031 -0.157 1 93 125 GLY B N 1
ATOM 4648 C CA . GLY B 1 125 ? 18.125 -19.516 -0.423 1 93 125 GLY B CA 1
ATOM 4649 C C . GLY B 1 125 ? 17.094 -18.406 -0.48 1 93 125 GLY B C 1
ATOM 4650 O O . GLY B 1 125 ? 16.281 -18.359 -1.403 1 93 125 GLY B O 1
ATOM 4651 N N . ARG B 1 126 ? 17.141 -17.531 0.471 1 92.69 126 ARG B N 1
ATOM 4652 C CA . ARG B 1 126 ? 16.203 -16.422 0.507 1 92.69 126 ARG B CA 1
ATOM 4653 C C . ARG B 1 126 ? 16.5 -15.414 -0.6 1 92.69 126 ARG B C 1
ATOM 4655 O O . ARG B 1 126 ? 15.594 -14.789 -1.146 1 92.69 126 ARG B O 1
ATOM 4662 N N . GLU B 1 127 ? 17.781 -15.258 -0.878 1 93.44 127 GLU B N 1
ATOM 4663 C CA . GLU B 1 127 ? 18.172 -14.273 -1.88 1 93.44 127 GLU B CA 1
ATOM 4664 C C . GLU B 1 127 ? 17.766 -14.719 -3.283 1 93.44 127 GLU B C 1
ATOM 4666 O O . GLU B 1 127 ? 17.562 -13.883 -4.168 1 93.44 127 GLU B O 1
ATOM 4671 N N . LEU B 1 128 ? 17.688 -16.031 -3.51 1 92.69 128 LEU B N 1
ATOM 4672 C CA . LEU B 1 128 ? 17.172 -16.547 -4.77 1 92.69 128 LEU B CA 1
ATOM 4673 C C . LEU B 1 128 ? 15.75 -16.031 -5.016 1 92.69 128 LEU B C 1
ATOM 4675 O O . LEU B 1 128 ? 15.406 -15.664 -6.141 1 92.69 128 LEU B O 1
ATOM 4679 N N . TRP B 1 129 ? 14.984 -15.922 -3.955 1 92.81 129 TRP B N 1
ATOM 4680 C CA . TRP B 1 129 ? 13.578 -15.555 -4.074 1 92.81 129 TRP B CA 1
ATOM 4681 C C . TRP B 1 129 ? 13.391 -14.047 -3.967 1 92.81 129 TRP B C 1
ATOM 4683 O O . TRP B 1 129 ? 12.703 -13.438 -4.785 1 92.81 129 TRP B O 1
ATOM 4693 N N . ASP B 1 130 ? 14.062 -13.383 -3.066 1 92.81 130 ASP B N 1
ATOM 4694 C CA . ASP B 1 130 ? 13.719 -12.008 -2.703 1 92.81 130 ASP B CA 1
ATOM 4695 C C . ASP B 1 130 ? 14.797 -11.031 -3.16 1 92.81 130 ASP B C 1
ATOM 4697 O O . ASP B 1 130 ? 14.602 -9.82 -3.117 1 92.81 130 ASP B O 1
ATOM 4701 N N . GLY B 1 131 ? 15.953 -11.539 -3.51 1 93.5 131 GLY B N 1
ATOM 4702 C CA . GLY B 1 131 ? 17.047 -10.68 -3.934 1 93.5 131 GLY B CA 1
ATOM 4703 C C . GLY B 1 131 ? 18.141 -10.547 -2.891 1 93.5 131 GLY B C 1
ATOM 4704 O O . GLY B 1 131 ? 18 -11.031 -1.765 1 93.5 131 GLY B O 1
ATOM 4705 N N . PRO B 1 132 ? 19.188 -9.922 -3.26 1 93.81 132 PRO B N 1
ATOM 4706 C CA . PRO B 1 132 ? 20.391 -9.867 -2.422 1 93.81 132 PRO B CA 1
ATOM 4707 C C . PRO B 1 132 ? 20.188 -9.008 -1.175 1 93.81 132 PRO B C 1
ATOM 4709 O O . PRO B 1 132 ? 19.422 -8.039 -1.2 1 93.81 132 PRO B O 1
ATOM 4712 N N . ARG B 1 133 ? 20.922 -9.336 -0.145 1 96.81 133 ARG B N 1
ATOM 4713 C CA . ARG B 1 133 ? 21.031 -8.578 1.1 1 96.81 133 ARG B CA 1
ATOM 4714 C C . ARG B 1 133 ? 22.406 -7.91 1.209 1 96.81 133 ARG B C 1
ATOM 4716 O O . ARG B 1 133 ? 23.375 -8.391 0.631 1 96.81 133 ARG B O 1
ATOM 4723 N N . SER B 1 134 ? 22.438 -6.871 1.911 1 97.19 134 SER B N 1
ATOM 4724 C CA . SER B 1 134 ? 23.688 -6.121 2.035 1 97.19 134 SER B CA 1
ATOM 4725 C C . SER B 1 134 ? 24.734 -6.922 2.791 1 97.19 134 SER B C 1
ATOM 4727 O O . SER B 1 134 ? 25.906 -6.91 2.424 1 97.19 134 SER B O 1
ATOM 4729 N N . GLY B 1 135 ? 24.297 -7.684 3.824 1 97.25 135 GLY B N 1
ATOM 4730 C CA . GLY B 1 135 ? 25.25 -8.297 4.746 1 97.25 135 GLY B CA 1
ATOM 4731 C C . GLY B 1 135 ? 26.016 -7.281 5.566 1 97.25 135 GLY B C 1
ATOM 4732 O O . GLY B 1 135 ? 25.859 -6.074 5.391 1 97.25 135 GLY B O 1
ATOM 4733 N N . LYS B 1 136 ? 26.906 -7.801 6.453 1 97.69 136 LYS B N 1
ATOM 4734 C CA . LYS B 1 136 ? 27.641 -6.938 7.367 1 97.69 136 LYS B CA 1
ATOM 4735 C C . LYS B 1 136 ? 28.609 -6.031 6.605 1 97.69 136 LYS B C 1
ATOM 4737 O O . LYS B 1 136 ? 28.641 -4.82 6.848 1 97.69 136 LYS B O 1
ATOM 4742 N N . ASP B 1 137 ? 29.328 -6.582 5.688 1 96.81 137 ASP B N 1
ATOM 4743 C CA . ASP B 1 137 ? 30.328 -5.812 4.953 1 96.81 137 ASP B CA 1
ATOM 4744 C C . ASP B 1 137 ? 29.656 -4.77 4.055 1 96.81 137 ASP B C 1
ATOM 4746 O O . ASP B 1 137 ? 30.109 -3.627 3.982 1 96.81 137 ASP B O 1
ATOM 4750 N N . GLY B 1 138 ? 28.594 -5.18 3.326 1 97.12 138 GLY B N 1
ATOM 4751 C CA . GLY B 1 138 ? 27.875 -4.238 2.482 1 97.12 138 GLY B CA 1
ATOM 4752 C C . GLY B 1 138 ? 27.266 -3.088 3.26 1 97.12 138 GLY B C 1
ATOM 4753 O O . GLY B 1 138 ? 27.344 -1.934 2.834 1 97.12 138 GLY B O 1
ATOM 4754 N N . ALA B 1 139 ? 26.672 -3.402 4.41 1 98.12 139 ALA B N 1
ATOM 4755 C CA . ALA B 1 139 ? 26.062 -2.375 5.254 1 98.12 139 ALA B CA 1
ATOM 4756 C C . ALA B 1 139 ? 27.125 -1.404 5.777 1 98.12 139 ALA B C 1
ATOM 4758 O O . ALA B 1 139 ? 26.906 -0.189 5.773 1 98.12 139 ALA B O 1
ATOM 4759 N N . ALA B 1 140 ? 28.234 -1.967 6.238 1 97.88 140 ALA B N 1
ATOM 4760 C CA . ALA B 1 140 ? 29.312 -1.129 6.742 1 97.88 140 ALA B CA 1
ATOM 4761 C C . ALA B 1 140 ? 29.844 -0.196 5.656 1 97.88 140 ALA B C 1
ATOM 4763 O O . ALA B 1 140 ? 30.031 1 5.895 1 97.88 140 ALA B O 1
ATOM 4764 N N . ALA B 1 141 ? 30.078 -0.751 4.504 1 97 141 ALA B N 1
ATOM 4765 C CA . ALA B 1 141 ? 30.625 0.026 3.395 1 97 141 ALA B CA 1
ATOM 4766 C C . ALA B 1 141 ? 29.656 1.116 2.955 1 97 141 ALA B C 1
ATOM 4768 O O . ALA B 1 141 ? 30.062 2.232 2.631 1 97 141 ALA B O 1
ATOM 4769 N N . LEU B 1 142 ? 28.391 0.792 2.922 1 97.31 142 LEU B N 1
ATOM 4770 C CA . LEU B 1 142 ? 27.375 1.722 2.441 1 97.31 142 LEU B CA 1
ATOM 4771 C C . LEU B 1 142 ? 27.141 2.836 3.453 1 97.31 142 LEU B C 1
ATOM 4773 O O . LEU B 1 142 ? 27.125 4.016 3.094 1 97.31 142 LEU B O 1
ATOM 4777 N N . THR B 1 143 ? 27 2.527 4.773 1 98.06 143 THR B N 1
ATOM 4778 C CA . THR B 1 143 ? 26.531 3.475 5.781 1 98.06 143 THR B CA 1
ATOM 4779 C C . THR B 1 143 ? 27.703 4.191 6.438 1 98.06 143 THR B C 1
ATOM 4781 O O . THR B 1 143 ? 27.531 5.25 7.043 1 98.06 143 THR B O 1
ATOM 4784 N N . GLY B 1 144 ? 28.844 3.564 6.395 1 97.44 144 GLY B N 1
ATOM 4785 C CA . GLY B 1 144 ? 29.984 4.098 7.102 1 97.44 144 GLY B CA 1
ATOM 4786 C C . GLY B 1 144 ? 30.047 3.688 8.562 1 97.44 144 GLY B C 1
ATOM 4787 O O . GLY B 1 144 ? 30.984 4.027 9.273 1 97.44 144 GLY B O 1
ATOM 4788 N N . ILE B 1 145 ? 29.062 2.979 9.039 1 98.31 145 ILE B N 1
ATOM 4789 C CA . ILE B 1 145 ? 29.094 2.438 10.391 1 98.31 145 ILE B CA 1
ATOM 4790 C C . ILE B 1 145 ? 30 1.219 10.445 1 98.31 145 ILE B C 1
ATOM 4792 O O . ILE B 1 145 ? 29.75 0.212 9.781 1 98.31 145 ILE B O 1
ATOM 4796 N N . GLU B 1 146 ? 30.938 1.26 11.234 1 96.62 146 GLU B N 1
ATOM 4797 C CA . GLU B 1 146 ? 32 0.268 11.211 1 96.62 146 GLU B CA 1
ATOM 4798 C C . GLU B 1 146 ? 31.594 -1.013 11.93 1 96.62 146 GLU B C 1
ATOM 4800 O O . GLU B 1 146 ? 31.906 -2.115 11.477 1 96.62 146 GLU B O 1
ATOM 4805 N N . ARG B 1 147 ? 30.984 -0.849 13.008 1 98.38 147 ARG B N 1
ATOM 4806 C CA . ARG B 1 147 ? 30.562 -2.021 13.773 1 98.38 147 ARG B CA 1
ATOM 4807 C C . ARG B 1 147 ? 29.188 -2.496 13.336 1 98.38 147 ARG B C 1
ATOM 4809 O O . ARG B 1 147 ? 28.188 -1.852 13.633 1 98.38 147 ARG B O 1
ATOM 4816 N N . VAL B 1 148 ? 29.156 -3.615 12.648 1 98.69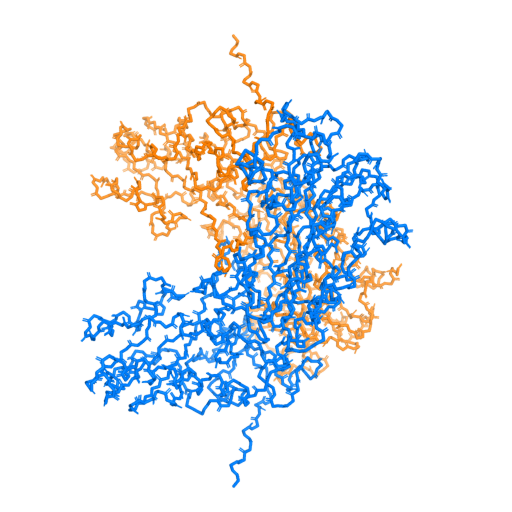 148 VAL B N 1
ATOM 4817 C CA . VAL B 1 148 ? 27.922 -4.184 12.133 1 98.69 148 VAL B CA 1
ATOM 4818 C C . VAL B 1 148 ? 27.797 -5.641 12.578 1 98.69 148 VAL B C 1
ATOM 4820 O O . VAL B 1 148 ? 28.766 -6.395 12.531 1 98.69 148 VAL B O 1
ATOM 4823 N N . HIS B 1 149 ? 26.625 -6.016 13.086 1 98.75 149 HIS B N 1
ATOM 4824 C CA . HIS B 1 149 ? 26.328 -7.383 13.5 1 98.75 149 HIS B CA 1
ATOM 4825 C C . HIS B 1 149 ? 25.078 -7.906 12.789 1 98.75 149 HIS B C 1
ATOM 4827 O O . HIS B 1 149 ? 24.359 -7.137 12.156 1 98.75 149 HIS B O 1
ATOM 4833 N N . SER B 1 150 ? 24.891 -9.227 12.844 1 98.5 150 SER B N 1
ATOM 4834 C CA . SER B 1 150 ? 23.625 -9.797 12.438 1 98.5 150 SER B CA 1
ATOM 4835 C C . SER B 1 150 ? 22.516 -9.484 13.445 1 98.5 150 SER B C 1
ATOM 4837 O O . SER B 1 150 ? 22.766 -9.461 14.656 1 98.5 150 SER B O 1
ATOM 4839 N N . THR B 1 151 ? 21.328 -9.312 12.922 1 98.56 151 THR B N 1
ATOM 4840 C CA . THR B 1 151 ? 20.203 -8.914 13.773 1 98.56 151 THR B CA 1
ATOM 4841 C C . THR B 1 151 ? 19.984 -9.93 14.891 1 98.56 151 THR B C 1
ATOM 4843 O O . THR B 1 151 ? 19.609 -9.57 16 1 98.56 151 THR B O 1
ATOM 4846 N N . GLU B 1 152 ? 20.312 -11.195 14.703 1 97.56 152 GLU B N 1
ATOM 4847 C CA . GLU B 1 152 ? 20.141 -12.25 15.695 1 97.56 152 GLU B CA 1
ATOM 4848 C C . GLU B 1 152 ? 21.016 -12.008 16.922 1 97.56 152 GLU B C 1
ATOM 4850 O O . GLU B 1 152 ? 20.766 -12.555 18 1 97.56 152 GLU B O 1
ATOM 4855 N N . GLU B 1 153 ? 22.031 -11.172 16.719 1 98.31 153 GLU B N 1
ATOM 4856 C CA . GLU B 1 153 ? 22.984 -10.914 17.797 1 98.31 153 GLU B CA 1
ATOM 4857 C C . GLU B 1 153 ? 22.547 -9.727 18.641 1 98.31 153 GLU B C 1
ATOM 4859 O O . GLU B 1 153 ? 23.219 -9.375 19.625 1 98.31 153 GLU B O 1
ATOM 4864 N N . LEU B 1 154 ? 21.453 -9.094 18.344 1 98.56 154 LEU B N 1
ATOM 4865 C CA . LEU B 1 154 ? 21.016 -7.852 18.984 1 98.56 154 LEU B CA 1
ATOM 4866 C C . LEU B 1 154 ? 20.906 -8.031 20.5 1 98.56 154 LEU B C 1
ATOM 48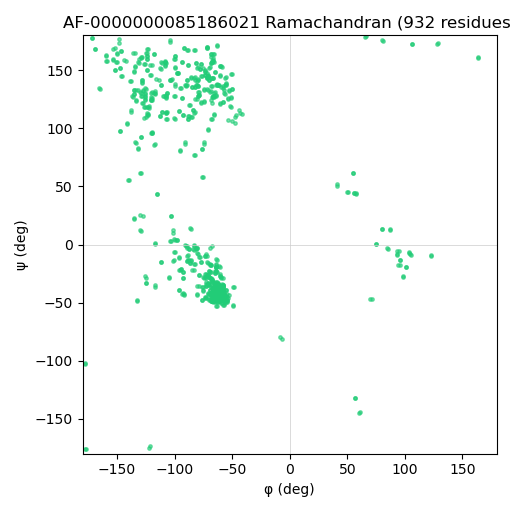68 O O . LEU B 1 154 ? 21.469 -7.254 21.266 1 98.56 154 LEU B O 1
ATOM 4872 N N . GLY B 1 155 ? 20.219 -9.086 20.938 1 97.38 155 GLY B N 1
ATOM 4873 C CA . GLY B 1 155 ? 20.016 -9.32 22.359 1 97.38 155 GLY B CA 1
ATOM 4874 C C . GLY B 1 155 ? 21.312 -9.492 23.141 1 97.38 155 GLY B C 1
ATOM 4875 O O . GLY B 1 155 ? 21.5 -8.891 24.188 1 97.38 155 GLY B O 1
ATOM 4876 N N . VAL B 1 156 ? 22.219 -10.266 22.656 1 97.31 156 VAL B N 1
ATOM 4877 C CA . VAL B 1 156 ? 23.469 -10.562 23.328 1 97.31 156 VAL B CA 1
ATOM 4878 C C . VAL B 1 156 ? 24.344 -9.312 23.406 1 97.31 156 VAL B C 1
ATOM 4880 O O . VAL B 1 156 ? 24.984 -9.055 24.422 1 97.31 156 VAL B O 1
ATOM 4883 N N . VAL B 1 157 ? 24.359 -8.562 22.281 1 98 157 VAL B N 1
ATOM 4884 C CA . VAL B 1 157 ? 25.156 -7.344 22.25 1 98 157 VAL B CA 1
ATOM 4885 C C . VAL B 1 157 ? 24.609 -6.34 23.25 1 98 157 VAL B C 1
ATOM 4887 O O . VAL B 1 157 ? 25.359 -5.723 24.016 1 98 157 VAL B O 1
ATOM 4890 N N . LEU B 1 158 ? 23.328 -6.168 23.297 1 96.94 158 LEU B N 1
ATOM 4891 C CA . LEU B 1 158 ? 22.703 -5.238 24.219 1 96.94 158 LEU B CA 1
ATOM 4892 C C . LEU B 1 158 ? 23.047 -5.605 25.672 1 96.94 158 LEU B C 1
ATOM 4894 O O . LEU B 1 158 ? 23.312 -4.727 26.484 1 96.94 158 LEU B O 1
ATOM 4898 N N . LYS B 1 159 ? 23.031 -6.879 26.016 1 94.56 159 LYS B N 1
ATOM 4899 C CA . LYS B 1 159 ? 23.375 -7.344 27.359 1 94.56 159 LYS B CA 1
ATOM 4900 C C . LYS B 1 159 ? 24.828 -7.016 27.688 1 94.56 159 LYS B C 1
ATOM 4902 O O . LYS B 1 159 ? 25.141 -6.676 28.844 1 94.56 159 LYS B O 1
ATOM 4907 N N . SER B 1 160 ? 25.578 -7.086 26.75 1 95.69 160 SER B N 1
ATOM 4908 C CA . SER B 1 160 ? 27.016 -6.887 26.969 1 95.69 160 SER B CA 1
ATOM 4909 C C . SER B 1 160 ? 27.344 -5.414 27.188 1 95.69 160 SER B C 1
ATOM 4911 O O . SER B 1 160 ? 28.359 -5.082 27.797 1 95.69 160 SER B O 1
ATOM 4913 N N . LEU B 1 161 ? 26.578 -4.441 26.656 1 93.75 161 LEU B N 1
ATOM 4914 C CA . LEU B 1 161 ? 26.859 -3.01 26.734 1 93.75 161 LEU B CA 1
ATOM 4915 C C . LEU B 1 161 ? 26.625 -2.486 28.156 1 93.75 161 LEU B C 1
ATOM 4917 O O . LEU B 1 161 ? 27.094 -1.395 28.5 1 93.75 161 LEU B O 1
ATOM 4921 N N . LYS B 1 162 ? 26.031 -3.252 29.109 1 82.88 162 LYS B N 1
ATOM 4922 C CA . LYS B 1 162 ? 25.797 -2.908 30.5 1 82.88 162 LYS B CA 1
ATOM 4923 C C . LYS B 1 162 ? 25.328 -1.465 30.641 1 82.88 162 LYS B C 1
ATOM 4925 O O . LYS B 1 162 ? 25.891 -0.689 31.422 1 82.88 162 LYS B O 1
ATOM 4930 N N . GLY B 1 163 ? 24.344 -1.091 29.938 1 83.69 163 GLY B N 1
ATOM 4931 C CA . GLY B 1 163 ? 23.812 0.266 29.969 1 83.69 163 GLY B CA 1
ATOM 4932 C C . GLY B 1 163 ? 23.094 0.594 31.25 1 83.69 163 GLY B C 1
ATOM 4933 O O . GLY B 1 163 ? 22.297 -0.206 31.75 1 83.69 163 GLY B O 1
ATOM 4934 N N . THR B 1 164 ? 23.453 1.791 31.797 1 88.75 164 THR B N 1
ATOM 4935 C CA . THR B 1 164 ? 22.75 2.248 33 1 88.75 164 THR B CA 1
ATOM 4936 C C . THR B 1 164 ? 21.609 3.193 32.625 1 88.75 164 THR B C 1
ATOM 4938 O O . THR B 1 164 ? 20.719 3.443 33.438 1 88.75 164 THR B O 1
ATOM 4941 N N . GLN B 1 165 ? 21.672 3.787 31.469 1 93.69 165 GLN B N 1
ATOM 4942 C CA . GLN B 1 165 ? 20.609 4.633 30.906 1 93.69 165 GLN B CA 1
ATOM 4943 C C . GLN B 1 165 ? 20.141 4.105 29.547 1 93.69 165 GLN B C 1
ATOM 4945 O O . GLN B 1 165 ? 20.922 4.047 28.594 1 93.69 165 GLN B O 1
ATOM 4950 N N . LEU B 1 166 ? 18.859 3.758 29.5 1 95.19 166 LEU B N 1
ATOM 4951 C CA . LEU B 1 166 ? 18.312 3.211 28.266 1 95.19 166 LEU B CA 1
ATOM 4952 C C . LEU B 1 166 ? 17.359 4.199 27.609 1 95.19 166 LEU B C 1
ATOM 4954 O O . LEU B 1 166 ? 16.5 4.777 28.297 1 95.19 166 LEU B O 1
ATOM 4958 N N . TRP B 1 167 ? 17.547 4.496 26.391 1 96.81 167 TRP B N 1
ATOM 4959 C CA . TRP B 1 167 ? 16.672 5.32 25.578 1 96.81 167 TRP B CA 1
ATOM 4960 C C . TRP B 1 167 ? 15.977 4.484 24.5 1 96.81 167 TRP B C 1
ATOM 4962 O O . TRP B 1 167 ? 16.641 3.938 23.609 1 96.81 167 TRP B O 1
ATOM 4972 N N . TYR B 1 168 ? 14.664 4.344 24.594 1 97.56 168 TYR B N 1
ATOM 4973 C CA . TYR B 1 168 ? 13.914 3.426 23.734 1 97.56 168 TYR B CA 1
ATOM 4974 C C . TYR B 1 168 ? 12.422 3.725 23.797 1 97.56 168 TYR B C 1
ATOM 4976 O O . TYR B 1 168 ? 11.867 3.967 24.875 1 97.56 168 TYR B O 1
ATOM 4984 N N . ASP B 1 169 ? 11.805 3.758 22.578 1 96.5 169 ASP B N 1
ATOM 4985 C CA . ASP B 1 169 ? 10.359 3.941 22.531 1 96.5 169 ASP B CA 1
ATOM 4986 C C . ASP B 1 169 ? 9.633 2.598 22.531 1 96.5 169 ASP B C 1
ATOM 4988 O O . ASP B 1 169 ? 9.211 2.107 21.484 1 96.5 169 ASP B O 1
ATOM 4992 N N . GLY B 1 170 ? 9.359 2.09 23.734 1 93.25 170 GLY B N 1
ATOM 4993 C CA . GLY B 1 170 ? 8.898 0.721 23.891 1 93.25 170 GLY B CA 1
ATOM 4994 C C . GLY B 1 170 ? 7.391 0.61 23.984 1 93.25 170 GLY B C 1
ATOM 4995 O O . GLY B 1 170 ? 6.836 -0.49 23.922 1 93.25 170 GLY B O 1
ATOM 4996 N N . SER B 1 171 ? 6.629 1.694 24.141 1 90.5 171 SER B N 1
ATOM 4997 C CA . SER B 1 171 ? 5.18 1.628 24.297 1 90.5 171 SER B CA 1
ATOM 4998 C C . SER B 1 171 ? 4.512 1.128 23.016 1 90.5 171 SER B C 1
ATOM 5000 O O . SER B 1 171 ? 3.58 0.321 23.078 1 90.5 171 SER B O 1
ATOM 5002 N N . GLN B 1 172 ? 4.953 1.543 21.891 1 90.38 172 GLN B N 1
ATOM 5003 C CA . GLN B 1 172 ? 4.543 1.069 20.562 1 90.38 172 GLN B CA 1
ATOM 5004 C C . GLN B 1 172 ? 5.754 0.771 19.688 1 90.38 172 GLN B C 1
ATOM 5006 O O . GLN B 1 172 ? 6.105 1.565 18.812 1 90.38 172 GLN B O 1
ATOM 5011 N N . PRO B 1 173 ? 6.227 -0.407 19.938 1 95.31 173 PRO B N 1
ATOM 5012 C CA . PRO B 1 173 ? 7.473 -0.7 19.234 1 95.31 173 PRO B CA 1
ATOM 5013 C C . PRO B 1 173 ? 7.297 -0.727 17.719 1 95.31 173 PRO B C 1
ATOM 5015 O O . PRO B 1 173 ? 6.305 -1.262 17.219 1 95.31 173 PRO B O 1
ATOM 5018 N N . ALA B 1 174 ? 8.234 -0.148 17.016 1 96 174 ALA B N 1
ATOM 5019 C CA . ALA B 1 174 ? 8.203 -0.092 15.555 1 96 174 ALA B CA 1
ATOM 5020 C C . ALA B 1 174 ? 8.273 -1.492 14.953 1 96 174 ALA B C 1
ATOM 5022 O O . ALA B 1 174 ? 7.742 -1.731 13.867 1 96 174 ALA B O 1
ATOM 5023 N N . HIS B 1 175 ? 8.945 -2.377 15.609 1 97.75 175 HIS B N 1
ATOM 5024 C CA . HIS B 1 175 ? 9.133 -3.762 15.188 1 97.75 175 HIS B CA 1
ATOM 5025 C C . HIS B 1 175 ? 8.789 -4.73 16.312 1 97.75 175 HIS B C 1
ATOM 5027 O O . HIS B 1 175 ? 9.672 -5.16 17.062 1 97.75 175 HIS B O 1
ATOM 5033 N N . PRO B 1 176 ? 7.578 -5.188 16.375 1 95.69 176 PRO B N 1
ATOM 5034 C CA . PRO B 1 176 ? 7.113 -5.973 17.516 1 95.69 176 PRO B CA 1
ATOM 5035 C C . PRO B 1 176 ? 7.918 -7.254 17.719 1 95.69 176 PRO B C 1
ATOM 5037 O O . PRO B 1 176 ? 8.25 -7.609 18.844 1 95.69 176 PRO B O 1
ATOM 5040 N N . ARG B 1 177 ? 8.281 -7.938 16.656 1 96.5 177 ARG B N 1
ATOM 5041 C CA . ARG B 1 177 ? 8.992 -9.203 16.797 1 96.5 177 ARG B CA 1
ATOM 5042 C C . ARG B 1 177 ? 10.391 -8.984 17.359 1 96.5 177 ARG B C 1
ATOM 5044 O O . ARG B 1 177 ? 10.828 -9.711 18.25 1 96.5 177 ARG B O 1
ATOM 5051 N N . LEU B 1 178 ? 11.141 -8.039 16.797 1 98.12 178 LEU B N 1
ATOM 5052 C CA . LEU B 1 178 ? 12.469 -7.75 17.312 1 98.12 178 LEU B CA 1
ATOM 5053 C C . LEU B 1 178 ? 12.398 -7.266 18.766 1 98.12 178 LEU B C 1
ATOM 5055 O O . LEU B 1 178 ? 13.25 -7.602 19.578 1 98.12 178 LEU B O 1
ATOM 5059 N N . HIS B 1 179 ? 11.383 -6.387 19.047 1 98.12 179 HIS B N 1
ATOM 5060 C CA . HIS B 1 179 ? 11.156 -5.918 20.406 1 98.12 179 HIS B CA 1
ATOM 5061 C C . HIS B 1 179 ? 10.984 -7.09 21.375 1 98.12 179 HIS B C 1
ATOM 5063 O O . HIS B 1 179 ? 11.648 -7.152 22.406 1 98.12 179 HIS B O 1
ATOM 5069 N N . GLN B 1 180 ? 10.133 -8.008 21.016 1 96.75 180 GLN B N 1
ATOM 5070 C CA . GLN B 1 180 ? 9.82 -9.133 21.875 1 96.75 180 GLN B CA 1
ATOM 5071 C C . GLN B 1 180 ? 11.023 -10.055 22.047 1 96.75 180 GLN B C 1
ATOM 5073 O O . GLN B 1 180 ? 11.32 -10.516 23.156 1 96.75 180 GLN B O 1
ATOM 5078 N N . ALA B 1 181 ? 11.727 -10.281 21 1 97.38 181 ALA B N 1
ATOM 5079 C CA . ALA B 1 181 ? 12.789 -11.289 21 1 97.38 181 ALA B CA 1
ATOM 5080 C C . ALA B 1 181 ? 14.055 -10.742 21.641 1 97.38 181 ALA B C 1
ATOM 5082 O O . ALA B 1 181 ? 14.773 -11.484 22.328 1 97.38 181 ALA B O 1
ATOM 5083 N N . HIS B 1 182 ? 14.32 -9.469 21.438 1 97.25 182 HIS B N 1
ATOM 5084 C CA . HIS B 1 182 ? 15.672 -9.031 21.75 1 97.25 182 HIS B CA 1
ATOM 5085 C C . HIS B 1 182 ? 15.664 -7.871 22.734 1 97.25 182 HIS B C 1
ATOM 5087 O O . HIS B 1 182 ? 16.594 -7.719 23.531 1 97.25 182 HIS B O 1
ATOM 5093 N N . VAL B 1 183 ? 14.68 -6.996 22.703 1 97.12 183 VAL B N 1
ATOM 5094 C CA . VAL B 1 183 ? 14.688 -5.789 23.531 1 97.12 183 VAL B CA 1
ATOM 5095 C C . VAL B 1 183 ? 13.891 -6.027 24.812 1 97.12 183 VAL B C 1
ATOM 5097 O O . VAL B 1 183 ? 14.273 -5.562 25.875 1 97.12 183 VAL B O 1
ATOM 5100 N N . GLY B 1 184 ? 12.758 -6.758 24.703 1 95.56 184 GLY B N 1
ATOM 5101 C CA . GLY B 1 184 ? 11.891 -7.055 25.828 1 95.56 184 GLY B CA 1
ATOM 5102 C C . GLY B 1 184 ? 12.641 -7.594 27.031 1 95.56 184 GLY B C 1
ATOM 5103 O O . GLY B 1 184 ? 12.523 -7.055 28.141 1 95.56 184 GLY B O 1
ATOM 5104 N N . PRO B 1 185 ? 13.422 -8.586 26.875 1 94.31 185 PRO B N 1
ATOM 5105 C CA . PRO B 1 185 ? 14.18 -9.164 27.984 1 94.31 185 PRO B CA 1
ATOM 5106 C C . PRO B 1 185 ? 15.102 -8.156 28.672 1 94.31 185 PRO B C 1
ATOM 5108 O O . PRO B 1 185 ? 15.32 -8.227 29.875 1 94.31 185 PRO B O 1
ATOM 5111 N N . ILE B 1 186 ? 15.633 -7.27 27.875 1 92.25 186 ILE B N 1
ATOM 5112 C CA . ILE B 1 186 ? 16.516 -6.242 28.406 1 92.25 186 ILE B CA 1
ATOM 5113 C C . ILE B 1 186 ? 15.719 -5.266 29.266 1 92.25 186 ILE B C 1
ATOM 5115 O O . ILE B 1 186 ? 16.188 -4.828 30.312 1 92.25 186 ILE B O 1
ATOM 5119 N N . LEU B 1 187 ? 14.57 -4.902 28.812 1 92.44 187 LEU B N 1
ATOM 5120 C CA . LEU B 1 187 ? 13.711 -3.961 29.516 1 92.44 187 LEU B CA 1
ATOM 5121 C C . LEU B 1 187 ? 13.234 -4.551 30.844 1 92.44 187 LEU B C 1
ATOM 5123 O O . LEU B 1 187 ? 13.07 -3.824 31.828 1 92.44 187 LEU B O 1
ATOM 5127 N N . GLU B 1 188 ? 12.961 -5.789 30.859 1 90.88 188 GLU B N 1
ATOM 5128 C CA . GLU B 1 188 ? 12.477 -6.453 32.062 1 90.88 188 GLU B CA 1
ATOM 5129 C C . GLU B 1 188 ? 13.547 -6.453 33.156 1 90.88 188 GLU B C 1
ATOM 5131 O O . GLU B 1 188 ? 13.227 -6.348 34.344 1 90.88 188 GLU B O 1
ATOM 5136 N N . ALA B 1 189 ? 14.758 -6.52 32.812 1 86.94 189 ALA B N 1
ATOM 5137 C CA . ALA B 1 189 ? 15.859 -6.684 33.75 1 86.94 189 ALA B CA 1
ATOM 5138 C C . ALA B 1 189 ? 16.547 -5.348 34.031 1 86.94 189 ALA B C 1
ATOM 5140 O O . ALA B 1 189 ? 17.438 -5.262 34.875 1 86.94 189 ALA B O 1
ATOM 5141 N N . GLY B 1 190 ? 16.125 -4.395 33.312 1 84.06 190 GLY B N 1
ATOM 5142 C CA . GLY B 1 190 ? 16.906 -3.162 33.312 1 84.06 190 GLY B CA 1
ATOM 5143 C C . GLY B 1 190 ? 16.094 -1.956 33.75 1 84.06 190 GLY B C 1
ATOM 5144 O O . GLY B 1 190 ? 14.984 -2.102 34.281 1 84.06 190 GLY B O 1
ATOM 5145 N N . PRO B 1 191 ? 16.75 -0.883 33.656 1 85.25 191 PRO B N 1
ATOM 5146 C CA . PRO B 1 191 ? 16.062 0.36 34 1 85.25 191 PRO B CA 1
ATOM 5147 C C . PRO B 1 191 ? 14.938 0.714 33.031 1 85.25 191 PRO B C 1
ATOM 5149 O O . PRO B 1 191 ? 14.914 0.234 31.906 1 85.25 191 PRO B O 1
ATOM 5152 N N . THR B 1 192 ? 14.047 1.563 33.5 1 90.62 192 THR B N 1
ATOM 5153 C CA . THR B 1 192 ? 12.961 2.066 32.656 1 90.62 192 THR B CA 1
ATOM 5154 C C . THR B 1 192 ? 13.516 2.941 31.531 1 90.62 192 THR B C 1
ATOM 5156 O O . THR B 1 192 ? 14.281 3.871 31.781 1 90.62 192 THR B O 1
ATOM 5159 N N . PRO B 1 193 ? 13.141 2.639 30.359 1 94.94 193 PRO B N 1
ATOM 5160 C CA . PRO B 1 193 ? 13.688 3.404 29.234 1 94.94 193 PRO B CA 1
ATOM 5161 C C . PRO B 1 193 ? 13.133 4.824 29.156 1 94.94 193 PRO B C 1
ATOM 5163 O O . PRO B 1 193 ? 11.992 5.066 29.562 1 94.94 193 PRO B O 1
ATOM 5166 N N . ARG B 1 194 ? 13.898 5.703 28.781 1 94.88 194 ARG B N 1
ATOM 5167 C CA . ARG B 1 194 ? 13.477 7.059 28.438 1 94.88 194 ARG B CA 1
ATOM 5168 C C . ARG B 1 194 ? 13.07 7.164 26.969 1 94.88 194 ARG B C 1
ATOM 5170 O O . ARG B 1 194 ? 13.586 6.43 26.125 1 94.88 194 ARG B O 1
ATOM 5177 N N . THR B 1 195 ? 12.203 8.125 26.641 1 95.44 195 THR B N 1
ATOM 5178 C CA . THR B 1 195 ? 11.68 8.25 25.281 1 95.44 195 THR B CA 1
ATOM 5179 C C . THR B 1 195 ? 12.688 8.945 24.375 1 95.44 195 THR B C 1
ATOM 5181 O O . THR B 1 195 ? 13.398 9.859 24.797 1 95.44 195 THR B O 1
ATOM 5184 N N . LEU B 1 196 ? 12.75 8.508 23.188 1 96.62 196 LEU B N 1
ATOM 5185 C CA . LEU B 1 196 ? 13.703 8.992 22.203 1 96.62 196 LEU B CA 1
ATOM 5186 C C . LEU B 1 196 ? 13.023 9.898 21.188 1 96.62 196 LEU B C 1
ATOM 5188 O O . LEU B 1 196 ? 13.648 10.812 20.641 1 96.62 196 LEU B O 1
ATOM 5192 N N . LYS B 1 197 ? 11.805 9.742 20.922 1 96.56 197 LYS B N 1
ATOM 5193 C CA . LYS B 1 197 ? 11.086 10.297 19.781 1 96.56 197 LYS B CA 1
ATOM 5194 C C . LYS B 1 197 ? 11.125 11.828 19.797 1 96.56 197 LYS B C 1
ATOM 5196 O O . LYS B 1 197 ? 11.391 12.453 18.766 1 96.56 197 LYS B O 1
ATOM 5201 N N . PRO B 1 198 ? 10.883 12.477 20.969 1 97.38 198 PRO B N 1
ATOM 5202 C CA . PRO B 1 198 ? 10.922 13.938 20.953 1 97.38 198 PRO B CA 1
ATOM 5203 C C . PRO B 1 198 ? 12.281 14.492 20.531 1 97.38 198 PRO B C 1
ATOM 5205 O O . PRO B 1 198 ? 12.352 15.516 19.859 1 97.38 198 PRO B O 1
ATOM 5208 N N . LEU B 1 199 ? 13.359 13.805 20.922 1 98.25 199 LEU B N 1
ATOM 5209 C CA . LEU B 1 199 ? 14.703 14.258 20.578 1 98.25 199 LEU B CA 1
ATOM 5210 C C . LEU B 1 199 ? 14.977 14.086 19.078 1 98.25 199 LEU B C 1
ATOM 5212 O O . LEU B 1 199 ? 15.445 15.008 18.422 1 98.25 199 LEU B O 1
ATOM 5216 N N . ILE B 1 200 ? 14.641 12.914 18.578 1 98.62 200 ILE B N 1
ATOM 5217 C CA . ILE B 1 200 ? 14.859 12.648 17.156 1 98.62 200 ILE B CA 1
ATOM 5218 C C . ILE B 1 200 ? 14.008 13.602 16.312 1 98.62 200 ILE B C 1
ATOM 5220 O O . ILE B 1 200 ? 14.469 14.133 15.305 1 98.62 200 ILE B O 1
ATOM 5224 N N . HIS B 1 201 ? 12.773 13.844 16.703 1 98.38 201 HIS B N 1
ATOM 5225 C CA . HIS B 1 201 ? 11.859 14.688 15.953 1 98.38 201 HIS B CA 1
ATOM 5226 C C . HIS B 1 201 ? 12.312 16.141 15.969 1 98.38 201 HIS B C 1
ATOM 5228 O O . HIS B 1 201 ? 12.109 16.875 15 1 98.38 201 HIS B O 1
ATOM 5234 N N . SER B 1 202 ? 12.93 16.547 17.047 1 98.12 202 SER B N 1
ATOM 5235 C CA . SER B 1 202 ? 13.484 17.906 17.078 1 98.12 202 SER B CA 1
ATOM 5236 C C . SER B 1 202 ? 14.602 18.062 16.047 1 98.12 202 SER B C 1
ATOM 5238 O O . SER B 1 202 ? 14.75 19.125 15.445 1 98.12 202 SER B O 1
ATOM 5240 N N . LEU B 1 203 ? 15.383 16.984 15.867 1 98.56 203 LEU B N 1
ATOM 5241 C CA . LEU B 1 203 ? 16.438 17.016 14.859 1 98.56 203 LEU B CA 1
ATOM 5242 C C . LEU B 1 203 ? 15.844 16.984 13.453 1 98.56 203 LEU B C 1
ATOM 5244 O O . LEU B 1 203 ? 16.25 17.766 12.586 1 98.56 203 LEU B O 1
ATOM 5248 N N . ARG B 1 204 ? 14.82 16.156 13.234 1 98.62 204 ARG B N 1
ATOM 5249 C CA . ARG B 1 204 ? 14.211 15.977 11.922 1 98.62 204 ARG B CA 1
ATOM 5250 C C . ARG B 1 204 ? 13.438 17.219 11.5 1 98.62 204 ARG B C 1
ATOM 5252 O O . ARG B 1 204 ? 13.211 17.453 10.312 1 98.62 204 ARG B O 1
ATOM 5259 N N . ALA B 1 205 ? 13.047 18 12.477 1 98.38 205 ALA B N 1
ATOM 5260 C CA . ALA B 1 205 ? 12.234 19.172 12.203 1 98.38 205 ALA B CA 1
ATOM 5261 C C . ALA B 1 205 ? 13.047 20.234 11.453 1 98.38 205 ALA B C 1
ATOM 5263 O O . ALA B 1 205 ? 12.477 21.062 10.727 1 98.38 205 ALA B O 1
ATOM 5264 N N . LEU B 1 206 ? 14.344 20.266 11.656 1 98.31 206 LEU B N 1
ATOM 5265 C CA . LEU B 1 206 ? 15.234 21.188 10.961 1 98.31 206 LEU B CA 1
ATOM 5266 C C . LEU B 1 206 ? 15.945 20.5 9.797 1 98.31 206 LEU B C 1
ATOM 5268 O O . LEU B 1 206 ? 16.906 19.75 10.008 1 98.31 206 LEU B O 1
ATOM 5272 N N . LYS B 1 207 ? 15.531 20.859 8.617 1 98.69 207 LYS B N 1
ATOM 5273 C CA . LYS B 1 207 ? 16.062 20.203 7.43 1 98.69 207 LYS B CA 1
ATOM 5274 C C . LYS B 1 207 ? 17.422 20.766 7.051 1 98.69 207 LYS B C 1
ATOM 5276 O O . LYS B 1 207 ? 17.641 21.984 7.125 1 98.69 207 LYS B O 1
ATOM 5281 N N . SER B 1 208 ? 18.328 19.875 6.695 1 98.31 208 SER B N 1
ATOM 5282 C CA . SER B 1 208 ? 19.594 20.297 6.062 1 98.31 208 SER B CA 1
ATOM 5283 C C . SER B 1 208 ? 19.359 20.766 4.637 1 98.31 208 SER B C 1
ATOM 5285 O O . SER B 1 208 ? 18.266 20.594 4.086 1 98.31 208 SER B O 1
ATOM 5287 N N . SER B 1 209 ? 20.406 21.375 4.066 1 98 209 SER B N 1
ATOM 5288 C CA . SER B 1 209 ? 20.312 21.812 2.68 1 98 209 SER B CA 1
ATOM 5289 C C . SER B 1 209 ? 20.062 20.641 1.742 1 98 209 SER B C 1
ATOM 5291 O O . SER B 1 209 ? 19.344 20.781 0.746 1 98 209 SER B O 1
ATOM 5293 N N . ALA B 1 210 ? 20.656 19.5 2.061 1 98.44 210 ALA B N 1
ATOM 5294 C CA . ALA B 1 210 ? 20.453 18.312 1.24 1 98.44 210 ALA B CA 1
ATOM 5295 C C . ALA B 1 210 ? 19 17.828 1.319 1 98.44 210 ALA B C 1
ATOM 5297 O O . ALA B 1 210 ? 18.422 17.406 0.315 1 98.44 210 ALA B O 1
ATOM 5298 N N . GLU B 1 211 ? 18.453 17.859 2.479 1 98.75 211 GLU B N 1
ATOM 5299 C CA . GLU B 1 211 ? 17.047 17.484 2.646 1 98.75 211 GLU B CA 1
ATOM 5300 C C . GLU B 1 211 ? 16.125 18.438 1.893 1 98.75 211 GLU B C 1
ATOM 5302 O O . GLU B 1 211 ? 15.18 18 1.243 1 98.75 211 GLU B O 1
ATOM 5307 N N . VAL B 1 212 ? 16.391 19.703 2.01 1 98.62 212 VAL B N 1
ATOM 5308 C CA . VAL B 1 212 ? 15.586 20.703 1.315 1 98.62 212 VAL B CA 1
ATOM 5309 C C . VAL B 1 212 ? 15.641 20.453 -0.191 1 98.62 212 VAL B C 1
ATOM 5311 O O . VAL B 1 212 ? 14.625 20.578 -0.883 1 98.62 212 VAL B O 1
ATOM 5314 N N . ALA B 1 213 ? 16.797 20.094 -0.661 1 98.62 213 ALA B N 1
ATOM 5315 C CA . ALA B 1 213 ? 16.938 19.812 -2.086 1 98.62 213 ALA B CA 1
ATOM 5316 C C . ALA B 1 213 ? 16.047 18.641 -2.5 1 98.62 213 ALA B C 1
ATOM 5318 O O . ALA B 1 213 ? 15.422 18.672 -3.562 1 98.62 213 ALA B O 1
ATOM 5319 N N . LEU B 1 214 ? 16.031 17.594 -1.73 1 98.75 214 LEU B N 1
ATOM 5320 C CA . LEU B 1 214 ? 15.156 16.453 -1.997 1 98.75 214 LEU B CA 1
ATOM 5321 C C . LEU B 1 214 ? 13.695 16.891 -1.974 1 98.75 214 LEU B C 1
ATOM 5323 O O . LEU B 1 214 ? 12.906 16.469 -2.828 1 98.75 214 LEU B O 1
ATOM 5327 N N . MET B 1 215 ? 13.328 17.734 -1.032 1 98.88 215 MET B N 1
ATOM 5328 C CA . MET B 1 215 ? 11.945 18.172 -0.9 1 98.88 215 MET B CA 1
ATOM 5329 C C . MET B 1 215 ? 11.562 19.109 -2.045 1 98.88 215 MET B C 1
ATOM 5331 O O .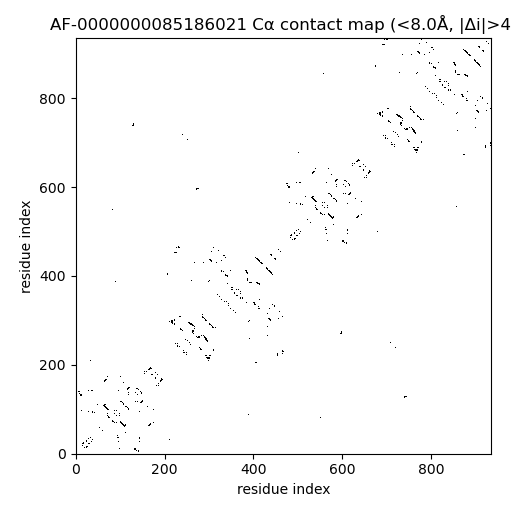 MET B 1 215 ? 10.414 19.125 -2.482 1 98.88 215 MET B O 1
ATOM 5335 N N . GLN B 1 216 ? 12.539 19.906 -2.49 1 98.69 216 GLN B N 1
ATOM 5336 C CA . GLN B 1 216 ? 12.289 20.734 -3.67 1 98.69 216 GLN B CA 1
ATOM 5337 C C . GLN B 1 216 ? 11.953 19.875 -4.883 1 98.69 216 GLN B C 1
ATOM 5339 O O . GLN B 1 216 ? 11.039 20.188 -5.648 1 98.69 216 GLN B O 1
ATOM 5344 N N . GLU B 1 217 ? 12.672 18.797 -5 1 98.69 217 GLU B N 1
ATOM 5345 C CA . GLU B 1 217 ? 12.406 17.891 -6.109 1 98.69 217 GLU B CA 1
ATOM 5346 C C . GLU B 1 217 ? 11.047 17.219 -5.957 1 98.69 217 GLU B C 1
ATOM 5348 O O . GLU B 1 217 ? 10.305 17.078 -6.938 1 98.69 217 GLU B O 1
ATOM 5353 N N . ALA B 1 218 ? 10.688 16.781 -4.766 1 98.88 218 ALA B N 1
ATOM 5354 C CA . ALA B 1 218 ? 9.367 16.219 -4.516 1 98.88 218 ALA B CA 1
ATOM 5355 C C . ALA B 1 218 ? 8.266 17.203 -4.906 1 98.88 218 ALA B C 1
ATOM 5357 O O . ALA B 1 218 ? 7.277 16.812 -5.531 1 98.88 218 ALA B O 1
ATOM 5358 N N . GLY B 1 219 ? 8.438 18.453 -4.508 1 98.81 219 GLY B N 1
ATOM 5359 C CA . GLY B 1 219 ? 7.48 19.484 -4.867 1 98.81 219 GLY B CA 1
ATOM 5360 C C . GLY B 1 219 ? 7.359 19.703 -6.367 1 98.81 219 GLY B C 1
ATOM 5361 O O . GLY B 1 219 ? 6.254 19.828 -6.895 1 98.81 219 GLY B O 1
ATOM 5362 N N . ARG B 1 220 ? 8.5 19.719 -7.016 1 98.69 220 ARG B N 1
ATOM 5363 C CA . ARG B 1 220 ? 8.523 19.906 -8.461 1 98.69 220 ARG B CA 1
ATOM 5364 C C . ARG B 1 220 ? 7.809 18.766 -9.172 1 98.69 220 ARG B C 1
ATOM 5366 O O . ARG B 1 220 ? 7 19 -10.078 1 98.69 220 ARG B O 1
ATOM 5373 N N . ILE B 1 221 ? 8.125 17.547 -8.789 1 98.81 221 ILE B N 1
ATOM 5374 C CA . ILE B 1 221 ? 7.523 16.359 -9.367 1 98.81 221 ILE B CA 1
ATOM 5375 C C . ILE B 1 221 ? 6.008 16.391 -9.188 1 98.81 221 ILE B C 1
ATOM 5377 O O . ILE B 1 221 ? 5.254 16.188 -10.133 1 98.81 221 ILE B O 1
ATOM 5381 N N . THR B 1 222 ? 5.555 16.703 -8.008 1 98.94 222 THR B N 1
ATOM 5382 C CA . THR B 1 222 ? 4.129 16.75 -7.699 1 98.94 222 THR B CA 1
ATOM 5383 C C . THR B 1 222 ? 3.438 17.844 -8.492 1 98.94 222 THR B C 1
ATOM 5385 O O . THR B 1 222 ? 2.311 17.672 -8.953 1 98.94 222 THR B O 1
ATOM 5388 N N . ALA B 1 223 ? 4.098 18.969 -8.609 1 98.75 223 ALA B N 1
ATOM 5389 C CA . ALA B 1 223 ? 3.539 20.078 -9.383 1 98.75 223 ALA B CA 1
ATOM 5390 C C . ALA B 1 223 ? 3.279 19.656 -10.828 1 98.75 223 ALA B C 1
ATOM 5392 O O . ALA B 1 223 ? 2.217 19.938 -11.383 1 98.75 223 ALA B O 1
ATOM 5393 N N . GLN B 1 224 ? 4.223 18.984 -11.391 1 98.38 224 GLN B N 1
ATOM 5394 C CA . GLN B 1 224 ? 4.051 18.484 -12.75 1 98.38 224 GLN B CA 1
ATOM 5395 C C . GLN B 1 224 ? 2.896 17.484 -12.828 1 98.38 224 GLN B C 1
ATOM 5397 O O . GLN B 1 224 ? 2.135 17.484 -13.797 1 98.38 224 GLN B O 1
ATOM 5402 N N . ALA B 1 225 ? 2.811 16.656 -11.844 1 98.81 225 ALA B N 1
ATOM 5403 C CA . ALA B 1 225 ? 1.719 15.68 -11.805 1 98.81 225 ALA B CA 1
ATOM 5404 C C . ALA B 1 225 ? 0.363 16.391 -11.766 1 98.81 225 ALA B C 1
ATOM 5406 O O . ALA B 1 225 ? -0.58 15.961 -12.445 1 98.81 225 ALA B O 1
ATOM 5407 N N . PHE B 1 226 ? 0.243 17.453 -11.008 1 98.81 226 PHE B N 1
ATOM 5408 C CA . PHE B 1 226 ? -0.991 18.234 -10.961 1 98.81 226 PHE B CA 1
ATOM 5409 C C . PHE B 1 226 ? -1.318 18.812 -12.336 1 98.81 226 PHE B C 1
ATOM 5411 O O . PHE B 1 226 ? -2.449 18.703 -12.805 1 98.81 226 PHE B O 1
ATOM 5418 N N . ARG B 1 227 ? -0.341 19.406 -12.93 1 98.44 227 ARG B N 1
ATOM 5419 C CA . ARG B 1 227 ? -0.553 20.031 -14.234 1 98.44 227 ARG B CA 1
ATOM 5420 C C . ARG B 1 227 ? -1.09 19.016 -15.242 1 98.44 227 ARG B C 1
ATOM 5422 O O . ARG B 1 227 ? -2.068 19.281 -15.945 1 98.44 227 ARG B O 1
ATOM 5429 N N . ARG B 1 228 ? -0.459 17.875 -15.312 1 98.19 228 ARG B N 1
ATOM 5430 C CA . ARG B 1 228 ? -0.842 16.844 -16.281 1 98.19 228 ARG B CA 1
ATOM 5431 C C . ARG B 1 228 ? -2.207 16.266 -15.938 1 98.19 228 ARG B C 1
ATOM 5433 O O . ARG B 1 228 ? -2.967 15.883 -16.828 1 98.19 228 ARG B O 1
ATOM 5440 N N . THR B 1 229 ? -2.51 16.125 -14.672 1 98.5 229 THR B N 1
ATOM 5441 C CA . THR B 1 229 ? -3.807 15.602 -14.25 1 98.5 229 THR B CA 1
ATOM 5442 C C . THR B 1 229 ? -4.922 16.594 -14.578 1 98.5 229 THR B C 1
ATOM 5444 O O . THR B 1 229 ? -5.988 16.203 -15.055 1 98.5 229 THR B O 1
ATOM 5447 N N . MET B 1 230 ? -4.676 17.906 -14.336 1 98.19 230 MET B N 1
ATOM 5448 C CA . MET B 1 230 ? -5.621 18.953 -14.727 1 98.19 230 MET B CA 1
ATOM 5449 C C . MET B 1 230 ? -5.902 18.891 -16.219 1 98.19 230 MET B C 1
ATOM 5451 O O . MET B 1 230 ? -7.055 19.016 -16.641 1 98.19 230 MET B O 1
ATOM 5455 N N . ALA B 1 231 ? -4.883 18.641 -16.938 1 97.44 231 ALA B N 1
ATOM 5456 C CA . ALA B 1 231 ? -5.004 18.625 -18.406 1 97.44 231 ALA B CA 1
ATOM 5457 C C . ALA B 1 231 ? -5.863 17.453 -18.859 1 97.44 231 ALA B C 1
ATOM 5459 O O . ALA B 1 231 ? -6.527 17.531 -19.891 1 97.44 231 ALA B O 1
ATOM 5460 N N . LEU B 1 232 ? -5.832 16.406 -18.125 1 95.88 232 LEU B N 1
ATOM 5461 C CA . LEU B 1 232 ? -6.598 15.211 -18.469 1 95.88 232 LEU B CA 1
ATOM 5462 C C . LEU B 1 232 ? -8.07 15.375 -18.094 1 95.88 232 LEU B C 1
ATOM 5464 O O . LEU B 1 232 ? -8.938 14.719 -18.672 1 95.88 232 LEU B O 1
ATOM 5468 N N . SER B 1 233 ? -8.344 16.203 -17.109 1 93.06 233 SER B N 1
ATOM 5469 C CA . SER B 1 233 ? -9.703 16.391 -16.594 1 93.06 233 SER B CA 1
ATOM 5470 C C . SER B 1 233 ? -10.594 17.078 -17.625 1 93.06 233 SER B C 1
ATOM 5472 O O . SER B 1 233 ? -10.328 18.203 -18.031 1 93.06 233 SER B O 1
ATOM 5474 N N . ARG B 1 234 ? -11.539 16.344 -18.234 1 90 234 ARG B N 1
ATOM 5475 C CA . ARG B 1 234 ? -12.453 16.906 -19.234 1 90 234 ARG B CA 1
ATOM 5476 C C . ARG B 1 234 ? -13.875 16.391 -19.016 1 90 234 ARG B C 1
ATOM 5478 O O . ARG B 1 234 ? -14.141 15.203 -19.219 1 90 234 ARG B O 1
ATOM 5485 N N . GLY B 1 235 ? -14.734 17.359 -18.688 1 88.25 235 GLY B N 1
ATOM 5486 C CA . GLY B 1 235 ? -16.109 16.922 -18.5 1 88.25 235 GLY B CA 1
ATOM 5487 C C . GLY B 1 235 ? -16.266 15.891 -17.391 1 88.25 235 GLY B C 1
ATOM 5488 O O . GLY B 1 235 ? -15.617 15.984 -16.359 1 88.25 235 GLY B O 1
ATOM 5489 N N . GLU B 1 236 ? -17.234 14.977 -17.703 1 93.62 236 GLU B N 1
ATOM 5490 C CA . GLU B 1 236 ? -17.469 13.891 -16.766 1 93.62 236 GLU B CA 1
ATOM 5491 C C . GLU B 1 236 ? -16.266 12.953 -16.688 1 93.62 236 GLU B C 1
ATOM 5493 O O . GLU B 1 236 ? -15.711 12.555 -17.703 1 93.62 236 GLU B O 1
ATOM 5498 N N . VAL B 1 237 ? -15.812 12.742 -15.484 1 96.5 237 VAL B N 1
ATOM 5499 C CA . VAL B 1 237 ? -14.609 11.93 -15.32 1 96.5 237 VAL B CA 1
ATOM 5500 C C . VAL B 1 237 ? -14.703 11.117 -14.031 1 96.5 237 VAL B C 1
ATOM 5502 O O . VAL B 1 237 ? -15.281 11.57 -13.047 1 96.5 237 VAL B O 1
ATOM 5505 N N . ASP B 1 238 ? -14.172 9.914 -14.047 1 97.06 238 ASP B N 1
ATOM 5506 C CA . ASP B 1 238 ? -14.109 9.055 -12.875 1 97.06 238 ASP B CA 1
ATOM 5507 C C . ASP B 1 238 ? -12.969 9.469 -11.953 1 97.06 238 ASP B C 1
ATOM 5509 O O . ASP B 1 238 ? -11.844 9.688 -12.406 1 97.06 238 ASP B O 1
ATOM 5513 N N . GLU B 1 239 ? -13.258 9.664 -10.641 1 98.31 239 GLU B N 1
ATOM 5514 C CA . GLU B 1 239 ? -12.219 9.984 -9.664 1 98.31 239 GLU B CA 1
ATOM 5515 C C . GLU B 1 239 ? -11.039 9.031 -9.781 1 98.31 239 GLU B C 1
ATOM 5517 O O . GLU B 1 239 ? -9.883 9.445 -9.633 1 98.31 239 GLU B O 1
ATOM 5522 N N . ALA B 1 240 ? -11.305 7.742 -10.086 1 97.81 240 ALA B N 1
ATOM 5523 C CA . ALA B 1 240 ? -10.273 6.711 -10.18 1 97.81 240 ALA B CA 1
ATOM 5524 C C . ALA B 1 240 ? -9.305 6.996 -11.328 1 97.81 240 ALA B C 1
ATOM 5526 O O . ALA B 1 240 ? -8.117 6.691 -11.234 1 97.81 240 ALA B O 1
ATOM 5527 N N . VAL B 1 241 ? -9.805 7.551 -12.367 1 97.94 241 VAL B N 1
ATOM 5528 C CA . VAL B 1 241 ? -8.977 7.887 -13.523 1 97.94 241 VAL B CA 1
ATOM 5529 C C . VAL B 1 241 ? -8.008 9.008 -13.156 1 97.94 241 VAL B C 1
ATOM 5531 O O . VAL B 1 241 ? -6.82 8.953 -13.5 1 97.94 241 VAL B O 1
ATOM 5534 N N . LEU B 1 242 ? -8.492 10.016 -12.43 1 98.56 242 LEU B N 1
ATOM 5535 C CA . LEU B 1 242 ? -7.625 11.102 -11.977 1 98.56 242 LEU B CA 1
ATOM 5536 C C . LEU B 1 242 ? -6.566 10.586 -11.008 1 98.56 242 LEU B C 1
ATOM 5538 O O . LEU B 1 242 ? -5.406 11 -11.07 1 98.56 242 LEU B O 1
ATOM 5542 N N . PHE B 1 243 ? -7.035 9.711 -10.148 1 98.75 243 PHE B N 1
ATOM 5543 C CA . PHE B 1 243 ? -6.098 9.078 -9.227 1 98.75 243 PHE B CA 1
ATOM 5544 C C . PHE B 1 243 ? -4.988 8.359 -9.992 1 98.75 243 PHE B C 1
ATOM 5546 O O . PHE B 1 243 ? -3.807 8.57 -9.719 1 98.75 243 PHE B O 1
ATOM 5553 N N . ALA B 1 244 ? -5.336 7.508 -10.938 1 98.69 244 ALA B N 1
ATOM 5554 C CA . ALA B 1 244 ? -4.375 6.742 -11.727 1 98.69 244 ALA B CA 1
ATOM 5555 C C . ALA B 1 244 ? -3.412 7.668 -12.469 1 98.69 244 ALA B C 1
ATOM 5557 O O . ALA B 1 244 ? -2.203 7.426 -12.484 1 98.69 244 ALA B O 1
ATOM 5558 N N . LYS B 1 245 ? -3.924 8.703 -13.039 1 98.69 245 LYS B N 1
ATOM 5559 C CA . LYS B 1 245 ? -3.107 9.648 -13.797 1 98.69 245 LYS B CA 1
ATOM 5560 C C . LYS B 1 245 ? -2.121 10.367 -12.883 1 98.69 245 LYS B C 1
ATOM 5562 O O . LYS B 1 245 ? -0.938 10.492 -13.203 1 98.69 245 LYS B O 1
ATOM 5567 N N . PHE B 1 246 ? -2.625 10.883 -11.766 1 98.88 246 PHE B N 1
ATOM 5568 C CA . PHE B 1 246 ? -1.782 11.594 -10.812 1 98.88 246 PHE B CA 1
ATOM 5569 C C . PHE B 1 246 ? -0.633 10.711 -10.344 1 98.88 246 PHE B C 1
ATOM 5571 O O . PHE B 1 246 ? 0.518 11.156 -10.305 1 98.88 246 PHE B O 1
ATOM 5578 N N . ASP B 1 247 ? -0.915 9.461 -9.977 1 98.81 247 ASP B N 1
ATOM 5579 C CA . ASP B 1 247 ? 0.108 8.516 -9.539 1 98.81 247 ASP B CA 1
ATOM 5580 C C . ASP B 1 247 ? 1.13 8.266 -10.641 1 98.81 247 ASP B C 1
ATOM 5582 O O . ASP B 1 247 ? 2.338 8.312 -10.398 1 98.81 247 ASP B O 1
ATOM 5586 N N . PHE B 1 248 ? 0.634 8.023 -11.82 1 98.81 248 PHE B N 1
ATOM 5587 C CA . PHE B 1 248 ? 1.481 7.75 -12.977 1 98.81 248 PHE B CA 1
ATOM 5588 C C . PHE B 1 248 ? 2.451 8.898 -13.219 1 98.81 248 PHE B C 1
ATOM 5590 O O . PHE B 1 248 ? 3.65 8.68 -13.398 1 98.81 248 PHE B O 1
ATOM 5597 N N . GLU B 1 249 ? 1.958 10.117 -13.195 1 98.69 249 GLU B N 1
ATOM 5598 C CA . GLU B 1 249 ? 2.779 11.289 -13.492 1 98.69 249 GLU B CA 1
ATOM 5599 C C . GLU B 1 249 ? 3.84 11.5 -12.414 1 98.69 249 GLU B C 1
ATOM 5601 O O . GLU B 1 249 ? 4.957 11.938 -12.719 1 98.69 249 GLU B O 1
ATOM 5606 N N . ASN B 1 250 ? 3.506 11.281 -11.172 1 98.88 250 ASN B N 1
ATOM 5607 C CA . ASN B 1 250 ? 4.523 11.375 -10.133 1 98.88 250 ASN B CA 1
ATOM 5608 C C . ASN B 1 250 ? 5.66 10.383 -10.375 1 98.88 250 ASN B C 1
ATOM 5610 O O . ASN B 1 250 ? 6.836 10.758 -10.305 1 98.88 250 ASN B O 1
ATOM 5614 N N . ARG B 1 251 ? 5.348 9.172 -10.727 1 98.44 251 ARG B N 1
ATOM 5615 C CA . ARG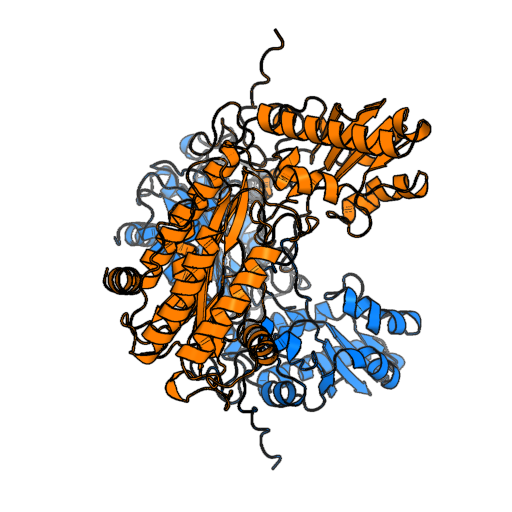 B 1 251 ? 6.336 8.102 -10.812 1 98.44 251 ARG B CA 1
ATOM 5616 C C . ARG B 1 251 ? 7.195 8.25 -12.062 1 98.44 251 ARG B C 1
ATOM 5618 O O . ARG B 1 251 ? 8.414 8.07 -12.016 1 98.44 251 ARG B O 1
ATOM 5625 N N . ILE B 1 252 ? 6.594 8.641 -13.18 1 97.62 252 ILE B N 1
ATOM 5626 C CA . ILE B 1 252 ? 7.363 8.734 -14.414 1 97.62 252 ILE B CA 1
ATOM 5627 C C . ILE B 1 252 ? 8.312 9.922 -14.344 1 97.62 252 ILE B C 1
ATOM 5629 O O . ILE B 1 252 ? 9.258 10.023 -15.125 1 97.62 252 ILE B O 1
ATOM 5633 N N . HIS B 1 253 ? 8.07 10.797 -13.398 1 97.44 253 HIS B N 1
ATOM 5634 C CA . HIS B 1 253 ? 8.953 11.945 -13.242 1 97.44 253 HIS B CA 1
ATOM 5635 C C . HIS B 1 253 ? 9.953 11.719 -12.109 1 97.44 253 HIS B C 1
ATOM 5637 O O . HIS B 1 253 ? 10.672 12.641 -11.719 1 97.44 253 HIS B O 1
ATOM 5643 N N . GLY B 1 254 ? 9.938 10.594 -11.547 1 96.56 254 GLY B N 1
ATOM 5644 C CA . GLY B 1 254 ? 11.078 10.234 -10.719 1 96.56 254 GLY B CA 1
ATOM 5645 C C . GLY B 1 254 ? 10.688 9.891 -9.297 1 96.56 254 GLY B C 1
ATOM 5646 O O . GLY B 1 254 ? 11.523 9.422 -8.516 1 96.56 254 GLY B O 1
ATOM 5647 N N . ALA B 1 255 ? 9.406 10.141 -8.867 1 98.5 255 ALA B N 1
ATOM 5648 C CA . ALA B 1 255 ? 8.992 9.812 -7.508 1 98.5 255 ALA B CA 1
ATOM 5649 C C . ALA B 1 255 ? 9.023 8.305 -7.277 1 98.5 255 ALA B C 1
ATOM 5651 O O . ALA B 1 255 ? 8.828 7.523 -8.211 1 98.5 255 ALA B O 1
ATOM 5652 N N . ASN B 1 256 ? 9.305 7.867 -6.051 1 97.38 256 ASN B N 1
ATOM 5653 C CA . ASN B 1 256 ? 9.242 6.453 -5.703 1 97.38 256 ASN B CA 1
ATOM 5654 C C . ASN B 1 256 ? 7.805 5.934 -5.727 1 97.38 256 ASN B C 1
ATOM 5656 O O . ASN B 1 256 ? 7.535 4.867 -6.285 1 97.38 256 ASN B O 1
ATOM 5660 N N . PHE B 1 257 ? 6.914 6.574 -5.141 1 96.62 257 PHE B N 1
ATOM 5661 C CA . PHE B 1 257 ? 5.48 6.312 -5.055 1 96.62 257 PHE B CA 1
ATOM 5662 C C . PHE B 1 257 ? 4.758 7.477 -4.391 1 96.62 257 PHE B C 1
ATOM 5664 O O . PHE B 1 257 ? 5.379 8.477 -4.035 1 96.62 257 PHE B O 1
ATOM 5671 N N . LEU B 1 258 ? 3.473 7.434 -4.27 1 98.12 258 LEU B N 1
ATOM 5672 C CA . LEU B 1 258 ? 2.715 8.461 -3.561 1 98.12 258 LEU B CA 1
ATOM 5673 C C . LEU B 1 258 ? 2.975 8.391 -2.061 1 98.12 258 LEU B C 1
ATOM 5675 O O . LEU B 1 258 ? 3.074 7.297 -1.494 1 98.12 258 LEU B O 1
ATOM 5679 N N . ALA B 1 259 ? 3.057 9.5 -1.429 1 97.62 259 ALA B N 1
ATOM 5680 C CA . ALA B 1 259 ? 3.371 9.594 -0.006 1 97.62 259 ALA B CA 1
ATOM 5681 C C . ALA B 1 259 ? 2.195 9.125 0.847 1 97.62 259 ALA B C 1
ATOM 5683 O O . ALA B 1 259 ? 2.369 8.766 2.014 1 97.62 259 ALA B O 1
ATOM 5684 N N . TYR B 1 260 ? 1.041 9.219 0.391 1 97.5 260 TYR B N 1
ATOM 5685 C CA . TYR B 1 260 ? -0.215 8.836 1.027 1 97.5 260 TYR B CA 1
ATOM 5686 C C . TYR B 1 260 ? -1.311 8.625 -0.011 1 97.5 260 TYR B C 1
ATOM 5688 O O . TYR B 1 260 ? -1.184 9.07 -1.155 1 97.5 260 TYR B O 1
ATOM 5696 N N . PRO B 1 261 ? -2.393 7.836 0.341 1 97.19 261 PRO B N 1
ATOM 5697 C CA . PRO B 1 261 ? -3.527 7.789 -0.586 1 97.19 261 PRO B CA 1
ATOM 5698 C C . PRO B 1 261 ? -4.121 9.172 -0.862 1 97.19 261 PRO B C 1
ATOM 5700 O O . PRO B 1 261 ? -4.562 9.852 0.066 1 97.19 261 PRO B O 1
ATOM 5703 N N . PRO B 1 262 ? -4.156 9.531 -2.092 1 98.5 262 PRO B N 1
ATOM 5704 C CA . PRO B 1 262 ? -4.613 10.891 -2.373 1 98.5 262 PRO B CA 1
ATOM 5705 C C . PRO B 1 262 ? -6.121 11.062 -2.195 1 98.5 262 PRO B C 1
ATOM 5707 O O . PRO B 1 262 ? -6.871 10.086 -2.328 1 98.5 262 PRO B O 1
ATOM 5710 N N . VAL B 1 263 ? -6.508 12.211 -1.812 1 98.62 263 VAL B N 1
ATOM 5711 C CA . VAL B 1 263 ? -7.906 12.625 -1.877 1 98.62 263 VAL B CA 1
ATOM 5712 C C . VAL B 1 263 ? -8.234 13.109 -3.285 1 98.62 263 VAL B C 1
ATOM 5714 O O . VAL B 1 263 ? -7.637 14.07 -3.771 1 98.62 263 VAL B O 1
ATOM 5717 N N . VAL B 1 264 ? -9.047 12.445 -3.977 1 98.81 264 VAL B N 1
ATOM 5718 C CA . VAL B 1 264 ? -9.617 12.883 -5.246 1 98.81 264 VAL B CA 1
ATOM 5719 C C . VAL B 1 264 ? -11.133 13.008 -5.117 1 98.81 264 VAL B C 1
ATOM 5721 O O . VAL B 1 264 ? -11.867 12.102 -5.52 1 98.81 264 VAL B O 1
ATOM 5724 N N . ALA B 1 265 ? -11.578 14.156 -4.656 1 98.56 265 ALA B N 1
ATOM 5725 C CA . ALA B 1 265 ? -12.953 14.312 -4.191 1 98.56 265 ALA B CA 1
ATOM 5726 C C . ALA B 1 265 ? -13.75 15.234 -5.113 1 98.56 265 ALA B C 1
ATOM 5728 O O . ALA B 1 265 ? -13.555 16.453 -5.094 1 98.56 265 ALA B O 1
ATOM 5729 N N . GLY B 1 266 ? -14.688 14.688 -5.84 1 98.19 266 GLY B N 1
ATOM 5730 C CA . GLY B 1 266 ? -15.539 15.453 -6.734 1 98.19 266 GLY B CA 1
ATOM 5731 C C . GLY B 1 266 ? -16.797 15.977 -6.055 1 98.19 266 GLY B C 1
ATOM 5732 O O . GLY B 1 266 ? -17.422 15.273 -5.258 1 98.19 266 GLY B O 1
ATOM 5733 N N . GLY B 1 267 ? -17.156 17.156 -6.414 1 97.56 267 GLY B N 1
ATOM 5734 C CA . GLY B 1 267 ? -18.391 17.734 -5.934 1 97.56 267 GLY B CA 1
ATOM 5735 C C . GLY B 1 267 ? -18.484 17.797 -4.418 1 97.56 267 GLY B C 1
ATOM 5736 O O . GLY B 1 267 ? -17.547 18.266 -3.756 1 97.56 267 GLY B O 1
ATOM 5737 N N . ASN B 1 268 ? -19.609 17.359 -3.869 1 97.25 268 ASN B N 1
ATOM 5738 C CA . ASN B 1 268 ? -19.875 17.453 -2.438 1 97.25 268 ASN B CA 1
ATOM 5739 C C . ASN B 1 268 ? -18.891 16.609 -1.631 1 97.25 268 ASN B C 1
ATOM 5741 O O . ASN B 1 268 ? -18.734 16.812 -0.427 1 97.25 268 ASN B O 1
ATOM 5745 N N . ARG B 1 269 ? -18.25 15.672 -2.262 1 97.44 269 ARG B N 1
ATOM 5746 C CA . ARG B 1 269 ? -17.344 14.781 -1.554 1 97.44 269 ARG B CA 1
ATOM 5747 C C . ARG B 1 269 ? -16.094 15.523 -1.083 1 97.44 269 ARG B C 1
ATOM 5749 O O . ARG B 1 269 ? -15.367 15.031 -0.226 1 97.44 269 ARG B O 1
ATOM 5756 N N . ALA B 1 270 ? -15.859 16.703 -1.681 1 98.31 270 ALA B N 1
ATOM 5757 C CA . ALA B 1 270 ? -14.773 17.562 -1.214 1 98.31 270 ALA B CA 1
ATOM 5758 C C . ALA B 1 270 ? -14.984 17.969 0.24 1 98.31 270 ALA B C 1
ATOM 5760 O O . ALA B 1 270 ? -14.055 18.438 0.9 1 98.31 270 ALA B O 1
ATOM 5761 N N . ASN B 1 271 ? -16.203 17.859 0.744 1 97.88 271 ASN B N 1
ATOM 5762 C CA . ASN B 1 271 ? -16.516 18.219 2.119 1 97.88 271 ASN B CA 1
ATOM 5763 C C . ASN B 1 271 ? -16.203 17.094 3.09 1 97.88 271 ASN B C 1
ATOM 5765 O O . ASN B 1 271 ? -16.422 17.219 4.297 1 97.88 271 ASN B O 1
ATOM 5769 N N . THR B 1 272 ? -15.711 15.977 2.607 1 96.88 272 THR B N 1
ATOM 5770 C CA . THR B 1 272 ? -15.078 14.922 3.393 1 96.88 272 THR B CA 1
ATOM 5771 C C . THR B 1 272 ? -13.562 15.07 3.387 1 96.88 272 THR B C 1
ATOM 5773 O O . THR B 1 272 ? -12.914 14.844 2.363 1 96.88 272 THR B O 1
ATOM 5776 N N . LEU B 1 273 ? -12.961 15.328 4.473 1 95.81 273 LEU B N 1
ATOM 5777 C CA . LEU B 1 273 ? -11.609 15.867 4.547 1 95.81 273 LEU B CA 1
ATOM 5778 C C . LEU B 1 273 ? -10.586 14.828 4.086 1 95.81 273 LEU B C 1
ATOM 5780 O O . LEU B 1 273 ? -9.617 15.172 3.41 1 95.81 273 LEU B O 1
ATOM 5784 N N . HIS B 1 274 ? -10.766 13.586 4.426 1 95.94 274 HIS B N 1
ATOM 5785 C CA . HIS B 1 274 ? -9.875 12.5 4.055 1 95.94 274 HIS B CA 1
ATOM 5786 C C . HIS B 1 274 ? -10.57 11.5 3.139 1 95.94 274 HIS B C 1
ATOM 5788 O O . HIS B 1 274 ? -10.516 10.289 3.377 1 95.94 274 HIS B O 1
ATOM 5794 N N . TYR B 1 275 ? -11.305 12.039 2.168 1 97 275 TYR B N 1
ATOM 5795 C CA . TYR B 1 275 ? -11.969 11.203 1.177 1 97 275 TYR B CA 1
ATOM 5796 C C . TYR B 1 275 ? -10.945 10.484 0.298 1 97 275 TYR B C 1
ATOM 5798 O O . TYR B 1 275 ? -10.32 11.102 -0.568 1 97 275 TYR B O 1
ATOM 5806 N N . ILE B 1 276 ? -10.852 9.062 0.447 1 96.06 276 ILE B N 1
ATOM 5807 C CA . ILE B 1 276 ? -9.812 8.391 -0.32 1 96.06 276 ILE B CA 1
ATOM 5808 C C . ILE B 1 276 ? -10.414 7.215 -1.087 1 96.06 276 ILE B C 1
ATOM 5810 O O . ILE B 1 276 ? -9.688 6.344 -1.576 1 96.06 276 ILE B O 1
ATOM 5814 N N . ASN B 1 277 ? -11.766 7.098 -1.172 1 95.5 277 ASN B N 1
ATOM 5815 C CA . ASN B 1 277 ? -12.391 6.039 -1.959 1 95.5 277 ASN B CA 1
ATOM 5816 C C . ASN B 1 277 ? -12.109 6.211 -3.449 1 95.5 277 ASN B C 1
ATOM 5818 O O . ASN B 1 277 ? -11.836 5.234 -4.148 1 95.5 277 ASN B O 1
ATOM 5822 N N . ASN B 1 278 ? -12.258 7.445 -3.955 1 97.56 278 ASN B N 1
ATOM 5823 C CA . ASN B 1 278 ? -11.852 7.852 -5.293 1 97.56 278 ASN B CA 1
ATOM 5824 C C . ASN B 1 278 ? -12.484 6.969 -6.367 1 97.56 278 ASN B C 1
ATOM 5826 O O . ASN B 1 278 ? -11.797 6.508 -7.281 1 97.56 278 ASN B O 1
ATOM 5830 N N . ASN B 1 279 ? -13.727 6.707 -6.227 1 96.69 279 ASN B N 1
ATOM 5831 C CA . ASN B 1 279 ? -14.344 5.77 -7.16 1 96.69 279 ASN B CA 1
ATOM 5832 C C . ASN B 1 279 ? -15.695 6.281 -7.664 1 96.69 279 ASN B C 1
ATOM 5834 O O . ASN B 1 279 ? -16.562 5.492 -8.047 1 96.69 279 ASN B O 1
ATOM 5838 N N . GLN B 1 280 ? -15.906 7.598 -7.598 1 96.75 280 GLN B N 1
ATOM 5839 C CA . GLN B 1 280 ? -17.156 8.211 -8.039 1 96.75 280 GLN B CA 1
ATOM 5840 C C . GLN B 1 280 ? -16.953 8.984 -9.344 1 96.75 280 GLN B C 1
ATOM 5842 O O . GLN B 1 280 ? -15.836 9.391 -9.664 1 96.75 280 GLN B O 1
ATOM 5847 N N . ILE B 1 281 ? -18.078 9.156 -10.047 1 96.94 281 ILE B N 1
ATOM 5848 C CA . ILE B 1 281 ? -18.078 9.984 -11.242 1 96.94 281 ILE B CA 1
ATOM 5849 C C . ILE B 1 281 ? -18.203 11.461 -10.844 1 96.94 281 ILE B C 1
ATOM 5851 O O . ILE B 1 281 ? -19.062 11.82 -10.039 1 96.94 281 ILE B O 1
ATOM 5855 N N . ILE B 1 282 ? -17.297 12.266 -11.281 1 98 282 ILE B N 1
ATOM 5856 C CA . ILE B 1 282 ? -17.391 13.719 -11.148 1 98 282 ILE B CA 1
ATOM 5857 C C . ILE B 1 282 ? -18.172 14.297 -12.32 1 98 282 ILE B C 1
ATOM 5859 O O . ILE B 1 282 ? -17.766 14.148 -13.477 1 98 282 ILE B O 1
ATOM 5863 N N . LYS B 1 283 ? -19.234 14.93 -12.062 1 97.12 283 LYS B N 1
ATOM 5864 C CA . LYS B 1 283 ? -20.109 15.438 -13.109 1 97.12 283 LYS B CA 1
ATOM 5865 C C . LYS B 1 283 ? -19.531 16.703 -13.742 1 97.12 283 LYS B C 1
ATOM 5867 O O . LYS B 1 283 ? -18.797 17.438 -13.094 1 97.12 283 LYS B O 1
ATOM 5872 N N . ASP B 1 284 ? -19.984 16.891 -15.016 1 96.62 284 ASP B N 1
ATOM 5873 C CA . ASP B 1 284 ? -19.625 18.141 -15.695 1 96.62 284 ASP B CA 1
ATOM 5874 C C . ASP B 1 284 ? -20.062 19.359 -14.883 1 96.62 284 ASP B C 1
ATOM 5876 O O . ASP B 1 284 ? -21.188 19.422 -14.398 1 96.62 284 ASP B O 1
ATOM 5880 N N . GLY B 1 285 ? -19.125 20.297 -14.672 1 95.88 285 GLY B N 1
ATOM 5881 C CA . GLY B 1 285 ? -19.422 21.516 -13.938 1 95.88 285 GLY B CA 1
ATOM 5882 C C . GLY B 1 285 ? -19.047 21.438 -12.469 1 95.88 285 GLY B C 1
ATOM 5883 O O . GLY B 1 285 ? -18.969 22.453 -11.781 1 95.88 285 GLY B O 1
ATOM 5884 N N . GLU B 1 286 ? -18.766 20.219 -11.984 1 98.06 286 GLU B N 1
ATOM 5885 C CA . GLU B 1 286 ? -18.312 20.062 -10.609 1 98.06 286 GLU B CA 1
ATOM 5886 C C . GLU B 1 286 ? -16.812 20.344 -10.484 1 98.06 286 GLU B C 1
ATOM 5888 O O . GLU B 1 286 ? -16.078 20.297 -11.477 1 98.06 286 GLU B O 1
ATOM 5893 N N . MET B 1 287 ? -16.422 20.703 -9.273 1 98.69 287 MET B N 1
ATOM 5894 C CA . MET B 1 287 ? -15 20.797 -8.984 1 98.69 287 MET B CA 1
ATOM 5895 C C . MET B 1 287 ? -14.477 19.484 -8.391 1 98.69 287 MET B C 1
ATOM 5897 O O . MET B 1 287 ? -15.266 18.656 -7.922 1 98.69 287 MET B O 1
ATOM 5901 N N . VAL B 1 288 ? -13.211 19.297 -8.539 1 98.81 288 VAL B N 1
ATOM 5902 C CA . VAL B 1 288 ? -12.516 18.203 -7.863 1 98.81 288 VAL B CA 1
ATOM 5903 C C . VAL B 1 288 ? -11.422 18.766 -6.961 1 98.81 288 VAL B C 1
ATOM 5905 O O . VAL B 1 288 ? -10.688 19.672 -7.359 1 98.81 288 VAL B O 1
ATOM 5908 N N . LEU B 1 289 ? -11.445 18.375 -5.68 1 98.94 289 LEU B N 1
ATOM 5909 C CA . LEU B 1 289 ? -10.367 18.656 -4.738 1 98.94 289 LEU B CA 1
ATOM 5910 C C . LEU B 1 289 ? -9.375 17.5 -4.703 1 98.94 289 LEU B C 1
ATOM 5912 O O . LEU B 1 289 ? -9.734 16.375 -4.34 1 98.94 289 LEU B O 1
ATOM 5916 N N . LEU B 1 290 ? -8.211 17.75 -5.199 1 98.94 290 LEU B N 1
ATOM 5917 C CA . LEU B 1 290 ? -7.145 16.766 -5.148 1 98.94 290 LEU B CA 1
ATOM 5918 C C . LEU B 1 290 ? -6.086 17.156 -4.121 1 98.94 290 LEU B C 1
ATOM 5920 O O . LEU B 1 290 ? -5.504 18.234 -4.203 1 98.94 290 LEU B O 1
ATOM 5924 N N . ASP B 1 291 ? -5.949 16.406 -3.086 1 98.88 291 ASP B N 1
ATOM 5925 C CA . ASP B 1 291 ? -4.883 16.469 -2.092 1 98.88 291 ASP B CA 1
ATOM 5926 C C . ASP B 1 291 ? -3.918 15.289 -2.248 1 98.88 291 ASP B C 1
ATOM 5928 O O . ASP B 1 291 ? -4.289 14.133 -2.01 1 98.88 291 ASP B O 1
ATOM 5932 N N . GLY B 1 292 ? -2.766 15.57 -2.727 1 98.75 292 GLY B N 1
ATOM 5933 C CA . GLY B 1 292 ? -1.819 14.5 -3.008 1 98.75 292 GLY B CA 1
ATOM 5934 C C . GLY B 1 292 ? -0.384 14.984 -3.094 1 98.75 292 GLY B C 1
ATOM 5935 O O . GLY B 1 292 ? -0.134 16.188 -3.244 1 98.75 292 GLY B O 1
ATOM 5936 N N . GLY B 1 293 ? 0.497 14.031 -2.986 1 98.69 293 GLY B N 1
ATOM 5937 C CA . GLY B 1 293 ? 1.934 14.242 -3.061 1 98.69 293 GLY B CA 1
ATOM 5938 C C . GLY B 1 293 ? 2.721 12.945 -3.16 1 98.69 293 GLY B C 1
ATOM 5939 O O . GLY B 1 293 ? 2.162 11.859 -3 1 98.69 293 GLY B O 1
ATOM 5940 N N . CYS B 1 294 ? 4.004 13.07 -3.467 1 98.75 294 CYS B N 1
ATOM 5941 C CA . CYS B 1 294 ? 4.832 11.891 -3.689 1 98.75 294 CYS B CA 1
ATOM 5942 C C . CYS B 1 294 ? 5.961 11.82 -2.668 1 98.75 294 CYS B C 1
ATOM 5944 O O . CYS B 1 294 ? 6.18 12.766 -1.906 1 98.75 294 CYS B O 1
ATOM 5946 N N . GLU B 1 295 ? 6.551 10.695 -2.562 1 98.44 295 GLU B N 1
ATOM 5947 C CA . GLU B 1 295 ? 7.812 10.5 -1.858 1 98.44 295 GLU B CA 1
ATOM 5948 C C . GLU B 1 295 ? 8.984 10.438 -2.834 1 98.44 295 GLU B C 1
ATOM 5950 O O . GLU B 1 295 ? 8.906 9.766 -3.863 1 98.44 295 GLU B O 1
ATOM 5955 N N . TYR B 1 296 ? 9.914 11.219 -2.561 1 98.56 296 TYR B N 1
ATOM 5956 C CA . TYR B 1 296 ? 11.172 11.242 -3.303 1 98.56 296 TYR B CA 1
ATOM 5957 C C . TYR B 1 296 ? 12.352 10.945 -2.385 1 98.56 296 TYR B C 1
ATOM 5959 O O . TYR B 1 296 ? 12.883 11.852 -1.731 1 98.56 296 TYR B O 1
ATOM 5967 N N . PHE B 1 297 ? 12.789 9.609 -2.369 1 97.69 297 PHE B N 1
ATOM 5968 C CA . PHE B 1 297 ? 13.891 9.047 -1.599 1 97.69 297 PHE B CA 1
ATOM 5969 C C . PHE B 1 297 ? 13.789 9.461 -0.134 1 97.69 297 PHE B C 1
ATOM 5971 O O . PHE B 1 297 ? 14.766 9.953 0.441 1 97.69 297 PHE B O 1
ATOM 5978 N N . GLY B 1 298 ? 12.57 9.352 0.42 1 97.5 298 GLY B N 1
ATOM 5979 C CA . GLY B 1 298 ? 12.383 9.492 1.854 1 97.5 298 GLY B CA 1
ATOM 5980 C C . GLY B 1 298 ? 11.75 10.812 2.246 1 97.5 298 GLY B C 1
ATOM 5981 O O . GLY B 1 298 ? 11.391 11.016 3.408 1 97.5 298 GLY B O 1
ATOM 5982 N N . TYR B 1 299 ? 11.609 11.711 1.349 1 98.69 299 TYR B N 1
ATOM 5983 C CA . TYR B 1 299 ? 11.023 13.016 1.629 1 98.69 299 TYR B CA 1
ATOM 5984 C C . TYR B 1 299 ? 9.789 13.25 0.767 1 98.69 299 TYR B C 1
ATOM 5986 O O . TYR B 1 299 ? 9.75 12.844 -0.396 1 98.69 299 TYR B O 1
ATOM 5994 N N . VAL B 1 300 ? 8.781 13.977 1.362 1 98.62 300 VAL B N 1
ATOM 5995 C CA . VAL B 1 300 ? 7.477 13.914 0.706 1 98.62 300 VAL B CA 1
ATOM 5996 C C . VAL B 1 300 ? 7 15.328 0.377 1 98.62 300 VAL B C 1
ATOM 5998 O O . VAL B 1 300 ? 7.539 16.312 0.899 1 98.62 300 VAL B O 1
ATOM 6001 N N . SER B 1 301 ? 6.117 15.422 -0.527 1 98.88 301 SER B N 1
ATOM 6002 C CA . SER B 1 301 ? 5.316 16.609 -0.777 1 98.88 301 SER B CA 1
ATOM 6003 C C . SER B 1 301 ? 3.867 16.406 -0.353 1 98.88 301 SER B C 1
ATOM 6005 O O . SER B 1 301 ? 3.424 15.273 -0.168 1 98.88 301 SER B O 1
ATOM 6007 N N . ASP B 1 302 ? 3.176 17.453 -0.101 1 98.81 302 ASP B N 1
ATOM 6008 C CA . ASP B 1 302 ? 1.773 17.5 0.303 1 98.81 302 ASP B CA 1
ATOM 6009 C C . ASP B 1 302 ? 1.085 18.75 -0.242 1 98.81 302 ASP B C 1
ATOM 6011 O O . ASP B 1 302 ? 1.177 19.828 0.353 1 98.81 302 ASP B O 1
ATOM 6015 N N . ILE B 1 303 ? 0.404 18.578 -1.331 1 98.94 303 ILE B N 1
ATOM 6016 C CA . ILE B 1 303 ? -0.145 19.719 -2.072 1 98.94 303 ILE B CA 1
ATOM 6017 C C . ILE B 1 303 ? -1.632 19.484 -2.336 1 98.94 303 ILE B C 1
ATOM 6019 O O . ILE B 1 303 ? -2.055 18.359 -2.604 1 98.94 303 ILE B O 1
ATOM 6023 N N . THR B 1 304 ? -2.438 20.5 -2.213 1 98.94 304 THR B N 1
ATOM 6024 C CA . THR B 1 304 ? -3.854 20.422 -2.553 1 98.94 304 THR B CA 1
ATOM 6025 C C . THR B 1 304 ? -4.227 21.516 -3.559 1 98.94 304 THR B C 1
ATOM 6027 O O . THR B 1 304 ? -3.799 22.656 -3.432 1 98.94 304 THR B O 1
ATOM 6030 N N . ARG B 1 305 ? -4.934 21.156 -4.527 1 98.94 305 ARG B N 1
ATOM 6031 C CA . ARG B 1 305 ? -5.586 22.078 -5.449 1 98.94 305 ARG B CA 1
ATOM 6032 C C . ARG B 1 305 ? -7.027 21.656 -5.723 1 98.94 305 ARG B C 1
ATOM 6034 O O . ARG B 1 305 ? -7.363 20.484 -5.605 1 98.94 305 ARG B O 1
ATOM 6041 N N . THR B 1 306 ? -7.848 22.594 -5.953 1 98.94 306 THR B N 1
ATOM 6042 C CA . THR B 1 306 ? -9.227 22.391 -6.371 1 98.94 306 THR B CA 1
ATOM 6043 C C . THR B 1 306 ? -9.484 23.031 -7.734 1 98.94 306 THR B C 1
ATOM 6045 O O . THR B 1 306 ? -9.078 24.172 -7.973 1 98.94 306 THR B O 1
ATOM 6048 N N . TRP B 1 307 ? -10.102 22.297 -8.688 1 98.81 307 TRP B N 1
ATOM 6049 C CA . TRP B 1 307 ? -10.359 22.859 -10 1 98.81 307 TRP B CA 1
ATOM 6050 C C . TRP B 1 307 ? -11.648 22.297 -10.594 1 98.81 307 TRP B C 1
ATOM 6052 O O . TRP B 1 307 ? -12.094 21.219 -10.195 1 98.81 307 TRP B O 1
ATOM 6062 N N . PRO B 1 308 ? -12.32 23.094 -11.461 1 98.31 308 PRO B N 1
ATOM 6063 C CA . PRO B 1 308 ? -13.461 22.547 -12.195 1 98.31 308 PRO B CA 1
ATOM 6064 C C . PRO B 1 308 ? -13.055 21.516 -13.234 1 98.31 308 PRO B C 1
ATOM 6066 O O . PRO B 1 308 ? -12.172 21.766 -14.055 1 98.31 308 PRO B O 1
ATOM 6069 N N . VAL B 1 309 ? -13.703 20.359 -13.273 1 97.44 309 VAL B N 1
ATOM 6070 C CA . VAL B 1 309 ? -13.25 19.25 -14.109 1 97.44 309 VAL B CA 1
ATOM 6071 C C . VAL B 1 309 ? -13.453 19.609 -15.578 1 97.44 309 VAL B C 1
ATOM 6073 O O . VAL B 1 309 ? -12.836 19 -16.453 1 97.44 309 VAL B O 1
ATOM 6076 N N . ASN B 1 310 ? -14.375 20.531 -15.852 1 96.12 310 ASN B N 1
ATOM 6077 C CA . ASN B 1 310 ? -14.57 20.922 -17.25 1 96.12 310 ASN B CA 1
ATOM 6078 C C . ASN B 1 310 ? -13.625 22.047 -17.656 1 96.12 310 ASN B C 1
ATOM 6080 O O . ASN B 1 310 ? -13.703 22.547 -18.781 1 96.12 310 ASN B O 1
ATOM 6084 N N . GLY B 1 311 ? -12.805 22.609 -16.719 1 96.62 311 GLY B N 1
ATOM 6085 C CA . GLY B 1 311 ? -11.695 23.484 -17.078 1 96.62 311 GLY B CA 1
ATOM 6086 C C . GLY B 1 311 ? -11.992 24.953 -16.828 1 96.62 311 GLY B C 1
ATOM 6087 O O . GLY B 1 311 ? -11.094 25.797 -16.906 1 96.62 311 GLY B O 1
ATOM 6088 N N . ARG B 1 312 ? -13.227 25.312 -16.469 1 97.12 312 ARG B N 1
ATOM 6089 C CA . ARG B 1 312 ? -13.586 26.703 -16.234 1 97.12 312 ARG B CA 1
ATOM 6090 C C . ARG B 1 312 ? -14.414 26.859 -14.969 1 97.12 312 ARG B C 1
ATOM 6092 O O . ARG B 1 312 ? -15.422 26.172 -14.781 1 97.12 312 ARG B O 1
ATOM 6099 N N . PHE B 1 313 ? -14.016 27.828 -14.188 1 98.44 313 PHE B N 1
ATOM 6100 C CA . PHE B 1 313 ? -14.742 28.094 -12.953 1 98.44 313 PHE B CA 1
ATOM 6101 C C . PHE B 1 313 ? -16.078 28.781 -13.242 1 98.44 313 PHE B C 1
ATOM 6103 O O . PHE B 1 313 ? -16.141 29.703 -14.062 1 98.44 313 PHE B O 1
ATOM 6110 N N . SER B 1 314 ? -17.188 28.328 -12.633 1 98.38 314 SER B N 1
ATOM 6111 C CA . SER B 1 314 ? -18.391 29.141 -12.586 1 98.38 314 SER B CA 1
ATOM 6112 C C . SER B 1 314 ? -18.203 30.359 -11.695 1 98.38 314 SER B C 1
ATOM 6114 O O . SER B 1 314 ? -17.25 30.438 -10.922 1 98.38 314 SER B O 1
ATOM 6116 N N . PRO B 1 315 ? -19.047 31.328 -11.789 1 98.38 315 PRO B N 1
ATOM 6117 C CA . PRO B 1 315 ? -18.891 32.531 -10.953 1 98.38 315 PRO B CA 1
ATOM 6118 C C . PRO B 1 315 ? -18.859 32.219 -9.461 1 98.38 315 PRO B C 1
ATOM 6120 O O . PRO B 1 315 ? -18 32.719 -8.734 1 98.38 315 PRO B O 1
ATOM 6123 N N . ALA B 1 316 ? -19.766 31.344 -8.984 1 98.5 316 ALA B N 1
ATOM 6124 C CA . ALA B 1 316 ? -19.797 30.984 -7.57 1 98.5 316 ALA B CA 1
ATOM 6125 C C . ALA B 1 316 ? -18.516 30.25 -7.16 1 98.5 316 ALA B C 1
ATOM 6127 O O . ALA B 1 316 ? -17.984 30.5 -6.074 1 98.5 316 ALA B O 1
ATOM 6128 N N . GLN B 1 317 ? -18.094 29.328 -7.984 1 98.81 317 GLN B N 1
ATOM 6129 C CA . GLN B 1 317 ? -16.844 28.594 -7.73 1 98.81 317 GLN B CA 1
ATOM 6130 C C . GLN B 1 317 ? -15.656 29.547 -7.637 1 98.81 317 GLN B C 1
ATOM 6132 O O . GLN B 1 317 ? -14.844 29.438 -6.719 1 98.81 317 GLN B O 1
ATOM 6137 N N . ALA B 1 318 ? -15.57 30.438 -8.602 1 98.88 318 ALA B N 1
ATOM 6138 C CA . ALA B 1 318 ? -14.477 31.406 -8.648 1 98.88 318 ALA B CA 1
ATOM 6139 C C . ALA B 1 318 ? -14.477 32.281 -7.395 1 98.88 318 ALA B C 1
ATOM 6141 O O . ALA B 1 318 ? -13.414 32.594 -6.844 1 98.88 318 ALA B O 1
ATOM 6142 N N . GLU B 1 319 ? -15.633 32.719 -7.039 1 98.75 319 GLU B N 1
ATOM 6143 C CA . GLU B 1 319 ? -15.742 33.562 -5.859 1 98.75 319 GLU B CA 1
ATOM 6144 C C . GLU B 1 319 ? -15.227 32.844 -4.613 1 98.75 319 GLU B C 1
ATOM 6146 O O . GLU B 1 319 ? -14.445 33.406 -3.846 1 98.75 319 GLU B O 1
ATOM 6151 N N . LEU B 1 320 ? -15.68 31.656 -4.387 1 98.88 320 LEU B N 1
ATOM 6152 C CA . LEU B 1 320 ? -15.242 30.875 -3.232 1 98.88 320 LEU B CA 1
ATOM 6153 C C . LEU B 1 320 ? -13.75 30.578 -3.318 1 98.88 320 LEU B C 1
ATOM 6155 O O . LEU B 1 320 ? -13.031 30.688 -2.322 1 98.88 320 LEU B O 1
ATOM 6159 N N . TYR B 1 321 ? -13.305 30.172 -4.504 1 98.94 321 TYR B N 1
ATOM 6160 C CA . TYR B 1 321 ? -11.898 29.859 -4.723 1 98.94 321 TYR B CA 1
ATOM 6161 C C . TYR B 1 321 ? -11.016 31.062 -4.395 1 98.94 321 TYR B C 1
ATOM 6163 O O . TYR B 1 321 ? -10.016 30.922 -3.691 1 98.94 321 TYR B O 1
ATOM 6171 N N . GLU B 1 322 ? -11.383 32.188 -4.867 1 98.81 322 GLU B N 1
ATOM 6172 C CA . GLU B 1 322 ? -10.602 33.406 -4.645 1 98.81 322 GLU B CA 1
ATOM 6173 C C . GLU B 1 322 ? -10.57 33.781 -3.166 1 98.81 322 GLU B C 1
ATOM 6175 O O . GLU B 1 322 ? -9.562 34.312 -2.676 1 98.81 322 GLU B O 1
ATOM 6180 N N . ALA B 1 323 ? -11.68 33.594 -2.5 1 98.88 323 ALA B N 1
ATOM 6181 C CA . ALA B 1 323 ? -11.719 33.844 -1.062 1 98.88 323 ALA B CA 1
ATOM 6182 C C . ALA B 1 323 ? -10.672 33 -0.329 1 98.88 323 ALA B C 1
ATOM 6184 O O . ALA B 1 323 ? -9.922 33.531 0.5 1 98.88 323 ALA B O 1
ATOM 6185 N N . VAL B 1 324 ? -10.602 31.703 -0.619 1 98.94 324 VAL B N 1
ATOM 6186 C CA . VAL B 1 324 ? -9.648 30.797 0.018 1 98.94 324 VAL B CA 1
ATOM 6187 C C . VAL B 1 324 ? -8.227 31.156 -0.398 1 98.94 324 VAL B C 1
ATOM 6189 O O . VAL B 1 324 ? -7.312 31.156 0.426 1 98.94 324 VAL B O 1
ATOM 6192 N N . LEU B 1 325 ? -8.039 31.484 -1.705 1 98.88 325 LEU B N 1
ATOM 6193 C CA . LEU B 1 325 ? -6.727 31.844 -2.225 1 98.88 325 LEU B CA 1
ATOM 6194 C C . LEU B 1 325 ? -6.176 33.062 -1.508 1 98.88 325 LEU B C 1
ATOM 6196 O O . LEU B 1 325 ? -4.992 33.125 -1.17 1 98.88 325 LEU B O 1
ATOM 6200 N N . GLU B 1 326 ? -7.004 34.062 -1.309 1 98.81 326 GLU B N 1
ATOM 6201 C CA . GLU B 1 326 ? -6.586 35.281 -0.597 1 98.81 326 GLU B CA 1
ATOM 6202 C C . GLU B 1 326 ? -6.09 34.938 0.807 1 98.81 326 GLU B C 1
ATOM 6204 O O . GLU B 1 326 ? -5.059 35.469 1.244 1 98.81 326 GLU B O 1
ATOM 6209 N N . VAL B 1 327 ? -6.84 34.125 1.49 1 98.88 327 VAL B N 1
ATOM 6210 C CA . VAL B 1 327 ? -6.445 33.719 2.832 1 98.88 327 VAL B CA 1
ATOM 6211 C C . VAL B 1 327 ? -5.129 32.938 2.77 1 98.88 327 VAL B C 1
ATOM 6213 O O . VAL B 1 327 ? -4.238 33.156 3.594 1 98.88 327 VAL B O 1
ATOM 6216 N N . GLN B 1 328 ? -4.992 32 1.822 1 98.88 328 GLN B N 1
ATOM 6217 C CA . GLN B 1 328 ? -3.795 31.188 1.67 1 98.88 328 GLN B CA 1
ATOM 6218 C C . GLN B 1 328 ? -2.559 32.062 1.46 1 98.88 328 GLN B C 1
ATOM 6220 O O . GLN B 1 328 ? -1.521 31.828 2.088 1 98.88 328 GLN B O 1
ATOM 6225 N N . ARG B 1 329 ? -2.678 33.031 0.599 1 98.5 329 ARG B N 1
ATOM 6226 C CA . ARG B 1 329 ? -1.571 33.969 0.323 1 98.5 329 ARG B CA 1
ATOM 6227 C C . ARG B 1 329 ? -1.186 34.75 1.571 1 98.5 329 ARG B C 1
ATOM 6229 O O . ARG B 1 329 ? -0 34.969 1.835 1 98.5 329 ARG B O 1
ATOM 6236 N N . SER B 1 330 ? -2.164 35.188 2.281 1 98.62 330 SER B N 1
ATOM 6237 C CA . SER B 1 330 ? -1.899 35.906 3.52 1 98.62 330 SER B CA 1
ATOM 6238 C C . SER B 1 330 ? -1.161 35.031 4.527 1 98.62 330 SER B C 1
ATOM 6240 O O . SER B 1 330 ? -0.209 35.469 5.168 1 98.62 330 SER B O 1
ATOM 6242 N N . CYS B 1 331 ? -1.621 33.812 4.68 1 98.75 331 CYS B N 1
ATOM 6243 C CA . CYS B 1 331 ? -0.968 32.875 5.594 1 98.75 331 CYS B CA 1
ATOM 6244 C C . CYS B 1 331 ? 0.466 32.594 5.156 1 98.75 331 CYS B C 1
ATOM 6246 O O . CYS B 1 331 ? 1.366 32.5 5.992 1 98.75 331 CYS B O 1
ATOM 6248 N N . LEU B 1 332 ? 0.708 32.469 3.859 1 98.25 332 LEU B N 1
ATOM 6249 C CA . LEU B 1 332 ? 2.049 32.25 3.328 1 98.25 332 LEU B CA 1
ATOM 6250 C C . LEU B 1 332 ? 2.984 33.406 3.721 1 98.25 332 LEU B C 1
ATOM 6252 O O . LEU B 1 332 ? 4.145 33.156 4.062 1 98.25 332 LEU B O 1
ATOM 6256 N N . SER B 1 333 ? 2.482 34.562 3.695 1 97.31 333 SER B N 1
ATOM 6257 C CA . SER B 1 333 ? 3.299 35.75 3.965 1 97.31 333 SER B CA 1
ATOM 6258 C C . SER B 1 333 ? 3.732 35.781 5.426 1 97.31 333 SER B C 1
ATOM 6260 O O . SER B 1 333 ? 4.656 36.531 5.777 1 97.31 333 SER B O 1
ATOM 6262 N N . LEU B 1 334 ? 3.074 35.031 6.273 1 97.62 334 LEU B N 1
ATOM 6263 C CA . LEU B 1 334 ? 3.383 35.031 7.699 1 97.62 334 LEU B CA 1
ATOM 6264 C C . LEU B 1 334 ? 4.469 34 8.016 1 97.62 334 LEU B C 1
ATOM 6266 O O . LEU B 1 334 ? 4.98 33.969 9.133 1 97.62 334 LEU B O 1
ATOM 6270 N N . CYS B 1 335 ? 4.832 33.156 7.062 1 98.12 335 CYS B N 1
ATOM 6271 C CA . CYS B 1 335 ? 5.762 32.062 7.293 1 98.12 335 CYS B CA 1
ATOM 6272 C C . CYS B 1 335 ? 7.191 32.562 7.422 1 98.12 335 CYS B C 1
ATOM 6274 O O . CYS B 1 335 ? 7.945 32.562 6.449 1 98.12 335 CYS B O 1
ATOM 6276 N N . SER B 1 336 ? 7.508 32.906 8.562 1 97.31 336 SER B N 1
ATOM 6277 C CA . SER B 1 336 ? 8.82 33.469 8.898 1 97.31 336 SER B CA 1
ATOM 6278 C C . SER B 1 336 ? 9.289 32.969 10.266 1 97.31 336 SER B C 1
ATOM 6280 O O . SER B 1 336 ? 8.484 32.5 11.078 1 97.31 336 SER B O 1
ATOM 6282 N N . PRO B 1 337 ? 10.656 33.031 10.477 1 97.75 337 PRO B N 1
ATOM 6283 C CA . PRO B 1 337 ? 11.156 32.625 11.789 1 97.75 337 PRO B CA 1
ATOM 6284 C C . PRO B 1 337 ? 10.492 33.406 12.938 1 97.75 337 PRO B C 1
ATOM 6286 O O . PRO B 1 337 ? 10.258 34.594 12.836 1 97.75 337 PRO B O 1
ATOM 6289 N N . GLY B 1 338 ? 10.188 32.656 14.008 1 97.56 338 GLY B N 1
ATOM 6290 C CA . GLY B 1 338 ? 9.617 33.281 15.188 1 97.56 338 GLY B CA 1
ATOM 6291 C C . GLY B 1 338 ? 8.102 33.156 15.25 1 97.56 338 GLY B C 1
ATOM 6292 O O . GLY B 1 338 ? 7.52 33.188 16.328 1 97.56 338 GLY B O 1
ATOM 6293 N N . VAL B 1 339 ? 7.457 33.062 14.102 1 97.75 339 VAL B N 1
ATOM 6294 C CA . VAL B 1 339 ? 6.012 32.875 14.031 1 97.75 339 VAL B CA 1
ATOM 6295 C C . VAL B 1 339 ? 5.676 31.406 14.25 1 97.75 339 VAL B C 1
ATOM 6297 O O . VAL B 1 339 ? 6.414 30.516 13.812 1 97.75 339 VAL B O 1
ATOM 6300 N N . SER B 1 340 ? 4.621 31.125 14.961 1 98.5 340 SER B N 1
ATOM 6301 C CA . SER B 1 340 ? 4.238 29.734 15.188 1 98.5 340 SER B CA 1
ATOM 6302 C C . SER B 1 340 ? 3.111 29.312 14.25 1 98.5 340 SER B C 1
ATOM 6304 O O . SER B 1 340 ? 2.389 30.156 13.719 1 98.5 340 SER B O 1
ATOM 6306 N N . LEU B 1 341 ? 2.943 28.047 14.039 1 98.75 341 LEU B N 1
ATOM 6307 C CA . LEU B 1 341 ? 1.813 27.531 13.281 1 98.75 341 LEU B CA 1
ATOM 6308 C C . LEU B 1 341 ? 0.491 27.938 13.922 1 98.75 341 LEU B C 1
ATOM 6310 O O . LEU B 1 341 ? -0.468 28.266 13.211 1 98.75 341 LEU B O 1
ATOM 6314 N N . ASP B 1 342 ? 0.426 27.938 15.227 1 98.75 342 ASP B N 1
ATOM 6315 C CA . ASP B 1 342 ? -0.786 28.328 15.938 1 98.75 342 ASP B CA 1
ATOM 6316 C C . ASP B 1 342 ? -1.147 29.781 15.633 1 98.75 342 ASP B C 1
ATOM 6318 O O . ASP B 1 342 ? -2.328 30.125 15.523 1 98.75 342 ASP B O 1
ATOM 6322 N N . HIS B 1 343 ? -0.115 30.594 15.586 1 98.62 343 HIS B N 1
ATOM 6323 C CA . HIS B 1 343 ? -0.374 31.969 15.227 1 98.62 343 HIS B CA 1
ATOM 6324 C C . HIS B 1 343 ? -0.935 32.094 13.812 1 98.62 343 HIS B C 1
ATOM 6326 O O . HIS B 1 343 ? -1.886 32.844 13.57 1 98.62 343 HIS B O 1
ATOM 6332 N N . ILE B 1 344 ? -0.335 31.406 12.898 1 98.81 344 ILE B N 1
ATOM 6333 C CA . ILE B 1 344 ? -0.824 31.422 11.523 1 98.81 344 ILE B CA 1
ATOM 6334 C C . ILE B 1 344 ? -2.252 30.875 11.477 1 98.81 344 ILE B C 1
ATOM 6336 O O . ILE B 1 344 ? -3.094 31.391 10.742 1 98.81 344 ILE B O 1
ATOM 6340 N N . TYR B 1 345 ? -2.523 29.828 12.273 1 98.81 345 TYR B N 1
ATOM 6341 C CA . TYR B 1 345 ? -3.855 29.25 12.367 1 98.81 345 TYR B CA 1
ATOM 6342 C C . TYR B 1 345 ? -4.871 30.281 12.836 1 98.81 345 TYR B C 1
ATOM 6344 O O . TYR B 1 345 ? -5.953 30.406 12.258 1 98.81 345 TYR B O 1
ATOM 6352 N N . SER B 1 346 ? -4.543 31 13.836 1 98.5 346 SER B N 1
ATOM 6353 C CA . SER B 1 346 ? -5.43 32.031 14.352 1 98.5 346 SER B CA 1
ATOM 6354 C C . SER B 1 346 ? -5.703 33.094 13.289 1 98.5 346 SER B C 1
ATOM 6356 O O . SER B 1 346 ? -6.84 33.562 13.141 1 98.5 346 SER B O 1
ATOM 6358 N N . THR B 1 347 ? -4.676 33.469 12.594 1 98.56 347 THR B N 1
ATOM 6359 C CA . THR B 1 347 ? -4.82 34.438 11.508 1 98.56 347 THR B CA 1
ATOM 6360 C C . THR B 1 347 ? -5.715 33.906 10.406 1 98.56 347 THR B C 1
ATOM 6362 O O . THR B 1 347 ? -6.566 34.594 9.867 1 98.56 347 THR B O 1
ATOM 6365 N N . MET B 1 348 ? -5.488 32.625 10.078 1 98.81 348 MET B N 1
ATOM 6366 C CA . MET B 1 348 ? -6.32 31.953 9.078 1 98.81 348 MET B CA 1
ATOM 6367 C C . MET B 1 348 ? -7.797 32.062 9.445 1 98.81 348 MET B C 1
ATOM 6369 O O . MET B 1 348 ? -8.625 32.438 8.617 1 98.81 348 MET B O 1
ATOM 6373 N N . LEU B 1 349 ? -8.117 31.766 10.695 1 98.75 349 LEU B N 1
ATOM 6374 C CA . LEU B 1 349 ? -9.508 31.75 11.133 1 98.75 349 LEU B CA 1
ATOM 6375 C C . LEU B 1 349 ? -10.109 33.156 11.047 1 98.75 349 LEU B C 1
ATOM 6377 O O . LEU B 1 349 ? -11.258 33.312 10.633 1 98.75 349 LEU B O 1
ATOM 6381 N N . ALA B 1 350 ? -9.344 34.125 11.461 1 98.5 350 ALA B N 1
ATOM 6382 C CA . ALA B 1 350 ? -9.812 35.5 11.375 1 98.5 350 ALA B CA 1
ATOM 6383 C C . ALA B 1 350 ? -10.094 35.906 9.93 1 98.5 350 ALA B C 1
ATOM 6385 O O . ALA B 1 350 ? -11.125 36.5 9.633 1 98.5 350 ALA B O 1
ATOM 6386 N N . LEU B 1 351 ? -9.172 35.625 9.086 1 98.75 351 LEU B N 1
ATOM 6387 C CA . LEU B 1 351 ? -9.312 35.969 7.676 1 98.75 351 LEU B CA 1
ATOM 6388 C C . LEU B 1 351 ? -10.461 35.219 7.031 1 98.75 351 LEU B C 1
ATOM 6390 O O . LEU B 1 351 ? -11.188 35.75 6.203 1 98.75 351 LEU B O 1
ATOM 6394 N N . LEU B 1 352 ? -10.602 33.906 7.348 1 98.88 352 LEU B N 1
ATOM 6395 C CA . LEU B 1 352 ? -11.734 33.125 6.848 1 98.88 352 LEU B CA 1
ATOM 6396 C C . LEU B 1 352 ? -13.055 33.719 7.316 1 98.88 352 LEU B C 1
ATOM 6398 O O . LEU B 1 352 ? -14.031 33.781 6.559 1 98.88 352 LEU B O 1
ATOM 6402 N N . GLY B 1 353 ? -13.109 34.156 8.578 1 98.62 353 GLY B N 1
ATOM 6403 C CA . GLY B 1 353 ? -14.297 34.844 9.07 1 98.62 353 GLY B CA 1
ATOM 6404 C C . GLY B 1 353 ? -14.688 36.031 8.242 1 98.62 353 GLY B C 1
ATOM 6405 O O . GLY B 1 353 ? -15.859 36.219 7.922 1 98.62 353 GLY B O 1
ATOM 6406 N N . ARG B 1 354 ? -13.688 36.812 7.914 1 98.25 354 ARG B N 1
ATOM 6407 C CA . ARG B 1 354 ? -13.922 38 7.074 1 98.25 354 ARG B CA 1
ATOM 6408 C C . ARG B 1 354 ? -14.461 37.594 5.707 1 98.25 354 ARG B C 1
ATOM 6410 O O . ARG B 1 354 ? -15.375 38.219 5.18 1 98.25 354 ARG B O 1
ATOM 6417 N N . GLN B 1 355 ? -13.867 36.562 5.168 1 98.56 355 GLN B N 1
ATOM 6418 C CA . GLN B 1 355 ? -14.312 36.062 3.867 1 98.56 355 GLN B CA 1
ATOM 6419 C C . GLN B 1 355 ? -15.742 35.531 3.939 1 98.56 355 GLN B C 1
ATOM 6421 O O . GLN B 1 355 ? -16.531 35.719 3.008 1 98.56 355 GLN B O 1
ATOM 6426 N N . LEU B 1 356 ? -16.078 34.875 5.004 1 98.62 356 LEU B N 1
ATOM 6427 C CA . LEU B 1 356 ? -17.438 34.344 5.18 1 98.62 356 LEU B CA 1
ATOM 6428 C C . LEU B 1 356 ? -18.453 35.469 5.188 1 98.62 356 LEU B C 1
ATOM 6430 O O . LEU B 1 356 ? -19.547 35.344 4.625 1 98.62 356 LEU B O 1
ATOM 6434 N N . LYS B 1 357 ? -18.125 36.562 5.77 1 98.06 357 LYS B N 1
ATOM 6435 C CA . LYS B 1 357 ? -19 37.75 5.734 1 98.06 357 LYS B CA 1
ATOM 6436 C C . LYS B 1 357 ? -19.078 38.312 4.324 1 98.06 357 LYS B C 1
ATOM 6438 O O . LYS B 1 357 ? -20.172 38.625 3.836 1 98.06 357 LYS B O 1
ATOM 6443 N N . ARG B 1 358 ? -17.953 38.469 3.725 1 97.69 358 ARG B N 1
ATOM 6444 C CA . ARG B 1 358 ? -17.906 39.031 2.377 1 97.69 358 ARG B CA 1
ATOM 6445 C C . ARG B 1 358 ? -18.734 38.188 1.403 1 97.69 358 ARG B C 1
ATOM 6447 O O . ARG B 1 358 ? -19.391 38.75 0.515 1 97.69 358 ARG B O 1
ATOM 6454 N N . LEU B 1 359 ? -18.734 36.875 1.559 1 97.88 359 LEU B N 1
ATOM 6455 C CA . LEU B 1 359 ? -19.422 35.938 0.673 1 97.88 359 LEU B CA 1
ATOM 6456 C C . LEU B 1 359 ? -20.906 35.875 0.995 1 97.88 359 LEU B C 1
ATOM 6458 O O . LEU B 1 359 ? -21.672 35.219 0.275 1 97.88 359 LEU B O 1
ATOM 6462 N N . GLY B 1 360 ? -21.281 36.5 2.059 1 97.38 360 GLY B N 1
ATOM 6463 C CA . GLY B 1 360 ? -22.688 36.5 2.453 1 97.38 360 GLY B CA 1
ATOM 6464 C C . GLY B 1 360 ? -23.094 35.219 3.162 1 97.38 360 GLY B C 1
ATOM 6465 O O . GLY B 1 360 ? -24.297 34.938 3.295 1 97.38 360 GLY B O 1
ATOM 6466 N N . ILE B 1 361 ? -22.156 34.438 3.561 1 97.81 361 ILE B N 1
ATOM 6467 C CA . ILE B 1 361 ? -22.453 33.25 4.328 1 97.81 361 ILE B CA 1
ATOM 6468 C C . ILE B 1 361 ? -22.797 33.625 5.766 1 97.81 361 ILE B C 1
ATOM 6470 O O . ILE B 1 361 ? -23.656 33 6.387 1 97.81 361 ILE B O 1
ATOM 6474 N N . LEU B 1 362 ? -22.125 34.625 6.285 1 97.5 362 LEU B N 1
ATOM 6475 C CA . LEU B 1 362 ? -22.453 35.25 7.562 1 97.5 362 LEU B CA 1
ATOM 6476 C C . LEU B 1 362 ? -22.953 36.656 7.367 1 97.5 362 LEU B C 1
ATOM 6478 O O . LEU B 1 362 ? -22.531 37.344 6.441 1 97.5 362 LEU B O 1
ATOM 6482 N N . LYS B 1 363 ? -23.766 37.031 8.281 1 95.81 363 LYS B N 1
ATOM 6483 C CA . LYS B 1 363 ? -24.234 38.406 8.25 1 95.81 363 LYS B CA 1
ATOM 6484 C C . LYS B 1 363 ? -23.141 39.375 8.703 1 95.81 363 LYS B C 1
ATOM 6486 O O . LYS B 1 363 ? -22.312 39.031 9.547 1 95.81 363 LYS B O 1
ATOM 6491 N N . ALA B 1 364 ? -23.234 40.562 8.156 1 93.62 364 ALA B N 1
ATOM 6492 C CA . ALA B 1 364 ? -22.266 41.594 8.516 1 93.62 364 ALA B CA 1
ATOM 6493 C C . ALA B 1 364 ? -22.312 41.906 10.008 1 93.62 364 ALA B C 1
ATOM 6495 O O . ALA B 1 364 ? -21.297 42.25 10.609 1 93.62 364 ALA B O 1
ATOM 6496 N N . SER B 1 365 ? -23.484 41.656 10.641 1 95.12 365 SER B N 1
ATOM 6497 C CA . SER B 1 365 ? -23.703 42.031 12.039 1 95.12 365 SER B CA 1
ATOM 6498 C C . SER B 1 365 ? -23.281 40.906 12.969 1 95.12 365 SER B C 1
ATOM 6500 O O . SER B 1 365 ? -23.328 41.062 14.195 1 95.12 365 SER B O 1
ATOM 6502 N N . THR B 1 366 ? -22.859 39.812 12.328 1 95.75 366 THR B N 1
ATOM 6503 C CA . THR B 1 366 ? -22.453 38.688 13.156 1 95.75 366 THR B CA 1
ATOM 6504 C C . THR B 1 366 ? -21.328 39.094 14.109 1 95.75 366 THR B C 1
ATOM 6506 O O . THR B 1 366 ? -20.391 39.781 13.719 1 95.75 366 THR B O 1
ATOM 6509 N N . SER B 1 367 ? -21.375 38.688 15.375 1 96.5 367 SER B N 1
ATOM 6510 C CA . SER B 1 367 ? -20.375 39.031 16.375 1 96.5 367 SER B CA 1
ATOM 6511 C C . SER B 1 367 ? -19.031 38.375 16.062 1 96.5 367 SER B C 1
ATOM 6513 O O . SER B 1 367 ? -18.969 37.375 15.383 1 96.5 367 SER B O 1
ATOM 6515 N N . ASP B 1 368 ? -18.016 38.938 16.594 1 94.44 368 ASP B N 1
ATOM 6516 C CA . ASP B 1 368 ? -16.672 38.406 16.344 1 94.44 368 ASP B CA 1
ATOM 6517 C C . ASP B 1 368 ? -16.547 37 16.859 1 94.44 368 ASP B C 1
ATOM 6519 O O . ASP B 1 368 ? -15.914 36.156 16.219 1 94.44 368 ASP B O 1
ATOM 6523 N N . ALA B 1 369 ? -17.109 36.719 17.984 1 95.75 369 ALA B N 1
ATOM 6524 C CA . ALA B 1 369 ? -17.031 35.406 18.562 1 95.75 369 ALA B CA 1
ATOM 6525 C C . ALA B 1 369 ? -17.75 34.375 17.688 1 95.75 369 ALA B C 1
ATOM 6527 O O . ALA B 1 369 ? -17.266 33.25 17.516 1 95.75 369 ALA B O 1
ATOM 6528 N N . ASP B 1 370 ? -18.812 34.75 17.172 1 96.75 370 ASP B N 1
ATOM 6529 C CA . ASP B 1 370 ? -19.594 33.875 16.312 1 96.75 370 ASP B CA 1
ATOM 6530 C C . ASP B 1 370 ? -18.906 33.688 14.961 1 96.75 370 ASP B C 1
ATOM 6532 O O . ASP B 1 370 ? -19.016 32.594 14.359 1 96.75 370 ASP B O 1
ATOM 6536 N N . VAL B 1 371 ? -18.266 34.719 14.531 1 97.31 371 VAL B N 1
ATOM 6537 C CA . VAL B 1 371 ? -17.531 34.625 13.281 1 97.31 371 VAL B CA 1
ATOM 6538 C C . VAL B 1 371 ? -16.406 33.625 13.422 1 97.31 371 VAL B C 1
ATOM 6540 O O . VAL B 1 371 ? -16.188 32.781 12.523 1 97.31 371 VAL B O 1
ATOM 6543 N N . LEU B 1 372 ? -15.719 33.625 14.523 1 97.19 372 LEU B N 1
ATOM 6544 C CA . LEU B 1 372 ? -14.625 32.688 14.766 1 97.19 372 LEU B CA 1
ATOM 6545 C C . LEU B 1 372 ? -15.148 31.266 14.859 1 97.19 372 LEU B C 1
ATOM 6547 O O . LEU B 1 372 ? -14.531 30.344 14.328 1 97.19 372 LEU B O 1
ATOM 6551 N N . LYS B 1 373 ? -16.219 31.109 15.539 1 97.31 373 LYS B N 1
ATOM 6552 C CA . LYS B 1 373 ? -16.859 29.797 15.648 1 97.31 373 LYS B CA 1
ATOM 6553 C C . LYS B 1 373 ? -17.266 29.281 14.273 1 97.31 373 LYS B C 1
ATOM 6555 O O . LYS B 1 373 ? -17.062 28.094 13.977 1 97.31 373 LYS B O 1
ATOM 6560 N N . ALA B 1 374 ? -17.828 30.141 13.516 1 97.75 374 ALA B N 1
ATOM 6561 C CA . ALA B 1 374 ? -18.234 29.766 12.164 1 97.75 374 ALA B CA 1
ATOM 6562 C C . ALA B 1 374 ? -17.016 29.391 11.312 1 97.75 374 ALA B C 1
ATOM 6564 O O . ALA B 1 374 ? -17.047 28.438 10.539 1 97.75 374 ALA B O 1
ATOM 6565 N N . ALA B 1 375 ? -15.977 30.203 11.43 1 98.44 375 ALA B N 1
ATOM 6566 C CA . ALA B 1 375 ? -14.758 29.906 10.688 1 98.44 375 ALA B CA 1
ATOM 6567 C C . ALA B 1 375 ? -14.25 28.5 10.992 1 98.44 375 ALA B C 1
ATOM 6569 O O . ALA B 1 375 ? -13.844 27.781 10.086 1 98.44 375 ALA B O 1
ATOM 6570 N N . ARG B 1 376 ? -14.328 28.031 12.242 1 98 376 ARG B N 1
ATOM 6571 C CA . ARG B 1 376 ? -13.891 26.703 12.656 1 98 376 ARG B CA 1
ATOM 6572 C C . ARG B 1 376 ? -14.82 25.625 12.109 1 98 376 ARG B C 1
ATOM 6574 O O . ARG B 1 376 ? -14.375 24.516 11.797 1 98 376 ARG B O 1
ATOM 6581 N N . ARG B 1 377 ? -16.031 25.969 12.008 1 97 377 ARG B N 1
ATOM 6582 C CA . ARG B 1 377 ? -17 25.016 11.477 1 97 377 ARG B CA 1
ATOM 6583 C C . ARG B 1 377 ? -16.781 24.797 9.984 1 97 377 ARG B C 1
ATOM 6585 O O . ARG B 1 377 ? -16.875 23.656 9.508 1 97 377 ARG B O 1
ATOM 6592 N N . TYR B 1 378 ? -16.531 25.859 9.242 1 98.19 378 TYR B N 1
ATOM 6593 C CA . TYR B 1 378 ? -16.391 25.781 7.793 1 98.19 378 TYR B CA 1
ATOM 6594 C C . TYR B 1 378 ? -14.984 25.344 7.398 1 98.19 378 TYR B C 1
ATOM 6596 O O . TYR B 1 378 ? -14.75 24.953 6.258 1 98.19 378 TYR B O 1
ATOM 6604 N N . CYS B 1 379 ? -14.039 25.438 8.305 1 98.38 379 CYS B N 1
ATOM 6605 C CA . CYS B 1 379 ? -12.695 24.891 8.148 1 98.38 379 CYS B CA 1
ATOM 6606 C C . CYS B 1 379 ? -12.266 24.125 9.398 1 98.38 379 CYS B C 1
ATOM 6608 O O . CYS B 1 379 ? -11.508 24.641 10.219 1 98.38 379 CYS B O 1
ATOM 6610 N N . PRO B 1 380 ? -12.594 22.875 9.445 1 96.69 380 PRO B N 1
ATOM 6611 C CA . PRO B 1 380 ? -12.453 22.141 10.703 1 96.69 380 PRO B CA 1
ATOM 6612 C C . PRO B 1 380 ? -11.047 21.562 10.891 1 96.69 380 PRO B C 1
ATOM 6614 O O . PRO B 1 380 ? -10.859 20.625 11.672 1 96.69 380 PRO B O 1
ATOM 6617 N N . HIS B 1 381 ? -10.125 21.953 10.18 1 97.31 381 HIS B N 1
ATOM 6618 C CA . HIS B 1 381 ? -8.766 21.469 10.344 1 97.31 381 HIS B CA 1
ATOM 6619 C C . HIS B 1 381 ? -7.781 22.609 10.562 1 97.31 381 HIS B C 1
ATOM 6621 O O . HIS B 1 381 ? -8.109 23.766 10.32 1 97.31 381 HIS B O 1
ATOM 6627 N N . HIS B 1 382 ? -6.59 22.328 11.07 1 98.25 382 HIS B N 1
ATOM 6628 C CA . HIS B 1 382 ? -5.531 23.312 11.312 1 98.25 382 HIS B CA 1
ATOM 6629 C C . HIS B 1 382 ? -5.004 23.875 10 1 98.25 382 HIS B C 1
ATOM 6631 O O . HIS B 1 382 ? -5.285 23.344 8.922 1 98.25 382 HIS B O 1
ATOM 6637 N N . VAL B 1 383 ? -4.281 25 10.086 1 98.62 383 VAL B N 1
ATOM 6638 C CA . VAL B 1 383 ? -3.746 25.703 8.922 1 98.62 383 VAL B CA 1
ATOM 6639 C C . VAL B 1 383 ? -2.656 24.859 8.266 1 98.62 383 VAL B C 1
ATOM 6641 O O . VAL B 1 383 ? -2.391 25 7.066 1 98.62 383 VAL B O 1
ATOM 6644 N N . GLY B 1 384 ? -2.012 24.078 9.102 1 98.12 384 GLY B N 1
ATOM 6645 C CA . GLY B 1 384 ? -0.928 23.281 8.547 1 98.12 384 GLY B CA 1
ATOM 6646 C C . GLY B 1 384 ? -0.279 22.359 9.555 1 98.12 384 GLY B C 1
ATOM 6647 O O . GLY B 1 384 ? -0.827 22.125 10.641 1 98.12 384 GLY B O 1
ATOM 6648 N N . HIS B 1 385 ? 0.757 21.672 9.141 1 98.38 385 HIS B N 1
ATOM 6649 C CA . HIS B 1 385 ? 1.552 20.75 9.938 1 98.38 385 HIS B CA 1
ATOM 6650 C C . HIS B 1 385 ? 2.994 20.703 9.445 1 98.38 385 HIS B C 1
ATOM 6652 O O . HIS B 1 385 ? 3.309 21.219 8.375 1 98.38 385 HIS B O 1
ATOM 6658 N N . TYR B 1 386 ? 3.859 20.141 10.305 1 98.69 386 TYR B N 1
ATOM 6659 C CA . TYR B 1 386 ? 5.242 19.938 9.891 1 98.69 386 TYR B CA 1
ATOM 6660 C C . TYR B 1 386 ? 5.324 18.875 8.797 1 98.69 386 TYR B C 1
ATOM 6662 O O . TYR B 1 386 ? 4.551 17.922 8.789 1 98.69 386 TYR B O 1
ATOM 6670 N N . LEU B 1 387 ? 6.219 19.094 7.859 1 98.75 387 LEU B N 1
ATOM 6671 C CA . LEU B 1 387 ? 6.398 18.25 6.676 1 98.75 387 LEU B CA 1
ATOM 6672 C C . LEU B 1 387 ? 7.855 17.844 6.52 1 98.75 387 LEU B C 1
ATOM 6674 O O . LEU B 1 387 ? 8.766 18.609 6.82 1 98.75 387 LEU B O 1
ATOM 6678 N N . GLY B 1 388 ? 8.125 16.656 6.125 1 98.5 388 GLY B N 1
ATOM 6679 C CA . GLY B 1 388 ? 9.469 16.156 5.891 1 98.5 388 GLY B CA 1
ATOM 6680 C C . GLY B 1 388 ? 9.484 14.727 5.371 1 98.5 388 GLY B C 1
ATOM 6681 O O . GLY B 1 388 ? 9.156 14.477 4.211 1 98.5 388 GLY B O 1
ATOM 6682 N N . MET B 1 389 ? 9.789 13.773 6.27 1 98.25 389 MET B N 1
ATOM 6683 C CA . MET B 1 389 ? 9.883 12.375 5.875 1 98.25 389 MET B CA 1
ATOM 6684 C C . MET B 1 389 ? 8.508 11.703 5.914 1 98.25 389 MET B C 1
ATOM 6686 O O . MET B 1 389 ? 8.32 10.633 5.336 1 98.25 389 MET B O 1
ATOM 6690 N N . ASP B 1 390 ? 7.559 12.359 6.543 1 97.12 390 ASP B N 1
ATOM 6691 C CA . ASP B 1 390 ? 6.145 12 6.555 1 97.12 390 ASP B CA 1
ATOM 6692 C C . ASP B 1 390 ? 5.266 13.195 6.195 1 97.12 390 ASP B C 1
ATOM 6694 O O . ASP B 1 390 ? 5.703 14.344 6.293 1 97.12 390 ASP B O 1
ATOM 6698 N N . VAL B 1 391 ? 4.086 12.852 5.812 1 97.62 391 VAL B N 1
ATOM 6699 C CA . VAL B 1 391 ? 3.133 13.922 5.527 1 97.62 391 VAL B CA 1
ATOM 6700 C C . VAL B 1 391 ? 2.844 14.711 6.801 1 97.62 391 VAL B C 1
ATOM 6702 O O . VAL B 1 391 ? 2.955 15.938 6.816 1 97.62 391 VAL B O 1
ATOM 6705 N N . HIS B 1 392 ? 2.482 14.07 7.832 1 97.19 392 HIS B N 1
ATOM 6706 C CA . HIS B 1 392 ? 2.441 14.648 9.164 1 97.19 392 HIS B CA 1
ATOM 6707 C C . HIS B 1 392 ? 3.721 14.352 9.938 1 97.19 392 HIS B C 1
ATOM 6709 O O . HIS B 1 392 ? 3.73 13.477 10.812 1 97.19 392 HIS B O 1
ATOM 6715 N N . ASP B 1 393 ? 4.676 15.102 9.648 1 97.69 393 ASP B N 1
ATOM 6716 C CA . ASP B 1 393 ? 6.027 14.82 10.109 1 97.69 393 ASP B CA 1
ATOM 6717 C C . ASP B 1 393 ? 6.234 15.312 11.539 1 97.69 393 ASP B C 1
ATOM 6719 O O . ASP B 1 393 ? 5.668 16.328 11.938 1 97.69 393 ASP B O 1
ATOM 6723 N N . THR B 1 394 ? 7 14.602 12.367 1 97.69 394 THR B N 1
ATOM 6724 C CA . THR B 1 394 ? 7.473 14.977 13.695 1 97.69 394 THR B CA 1
ATOM 6725 C C . THR B 1 394 ? 6.301 15.359 14.594 1 97.69 394 THR B C 1
ATOM 6727 O O . THR B 1 394 ? 6.262 16.469 15.133 1 97.69 394 THR B O 1
ATOM 6730 N N . PRO B 1 395 ? 5.441 14.43 14.82 1 95.31 395 PRO B N 1
ATOM 6731 C CA . PRO B 1 395 ? 4.23 14.727 15.586 1 95.31 395 PRO B CA 1
ATOM 6732 C C . PRO B 1 395 ? 4.535 15.125 17.031 1 95.31 395 PRO B C 1
ATOM 6734 O O . PRO B 1 395 ? 3.664 15.664 17.719 1 95.31 395 PRO B O 1
ATOM 6737 N N . GLU B 1 396 ? 5.746 14.922 17.516 1 95.88 396 GLU B N 1
ATOM 6738 C CA . GLU B 1 396 ? 6.109 15.266 18.891 1 95.88 396 GLU B CA 1
ATOM 6739 C C . GLU B 1 396 ? 6.332 16.766 19.047 1 95.88 396 GLU B C 1
ATOM 6741 O O . GLU B 1 396 ? 6.406 17.281 20.156 1 95.88 396 GLU B O 1
ATOM 6746 N N . LEU B 1 397 ? 6.473 17.469 17.969 1 97.38 397 LEU B N 1
ATOM 6747 C CA . LEU B 1 397 ? 6.703 18.906 18.016 1 97.38 397 LEU B CA 1
ATOM 6748 C C . LEU B 1 397 ? 5.387 19.656 18.188 1 97.38 397 LEU B C 1
ATOM 6750 O O . LEU B 1 397 ? 4.41 19.359 17.484 1 97.38 397 LEU B O 1
ATOM 6754 N N . SER B 1 398 ? 5.445 20.594 19.062 1 97.69 398 SER B N 1
ATOM 6755 C CA . SER B 1 398 ? 4.27 21.422 19.297 1 97.69 398 SER B CA 1
ATOM 6756 C C . SER B 1 398 ? 4.094 22.453 18.172 1 97.69 398 SER B C 1
ATOM 6758 O O . SER B 1 398 ? 5.074 23.016 17.703 1 97.69 398 SER B O 1
ATOM 6760 N N . ARG B 1 399 ? 2.885 22.766 17.812 1 97.81 399 ARG B N 1
ATOM 6761 C CA . ARG B 1 399 ? 2.586 23.781 16.797 1 97.81 399 ARG B CA 1
ATOM 6762 C C . ARG B 1 399 ? 2.662 25.188 17.391 1 97.81 399 ARG B C 1
ATOM 6764 O O . ARG B 1 399 ? 2.578 26.172 16.672 1 97.81 399 ARG B O 1
ATOM 6771 N N . SER B 1 400 ? 2.902 25.25 18.656 1 98.06 400 SER B N 1
ATOM 6772 C CA . SER B 1 400 ? 3.031 26.547 19.328 1 98.06 400 SER B CA 1
ATOM 6773 C C . SER B 1 400 ? 4.473 27.047 19.297 1 98.06 400 SER B C 1
ATOM 6775 O O . SER B 1 400 ? 4.738 28.203 19.594 1 98.06 400 SER B O 1
ATOM 6777 N N . GLN B 1 401 ? 5.359 26.141 18.969 1 97 401 GLN B N 1
ATOM 6778 C CA . GLN B 1 401 ? 6.766 26.547 18.953 1 97 401 GLN B CA 1
ATOM 6779 C C . GLN B 1 401 ? 7.055 27.484 17.781 1 97 401 GLN B C 1
ATOM 6781 O O . GLN B 1 401 ? 6.496 27.328 16.688 1 97 401 GLN B O 1
ATOM 6786 N N . PRO B 1 402 ? 7.938 28.438 18.016 1 97.94 402 PRO B N 1
ATOM 6787 C CA . PRO B 1 402 ? 8.312 29.312 16.906 1 97.94 402 PRO B CA 1
ATOM 6788 C C . PRO B 1 402 ? 8.984 28.562 15.758 1 97.94 402 PRO B C 1
ATOM 6790 O O . PRO B 1 402 ? 9.844 27.703 15.992 1 97.94 402 PRO B O 1
ATOM 6793 N N . LEU B 1 403 ? 8.594 28.906 14.578 1 98.31 403 LEU B N 1
ATOM 6794 C CA . LEU B 1 403 ? 9.227 28.344 13.391 1 98.31 403 LEU B CA 1
ATOM 6795 C C . LEU B 1 403 ? 10.672 28.797 13.273 1 98.31 403 LEU B C 1
ATOM 6797 O O . LEU B 1 403 ? 11.008 29.922 13.656 1 98.31 403 LEU B O 1
ATOM 6801 N N . GLN B 1 404 ? 11.516 27.953 12.82 1 98.19 404 GLN B N 1
ATOM 6802 C CA . GLN B 1 404 ? 12.938 28.219 12.633 1 98.19 404 GLN B CA 1
ATOM 6803 C C . GLN B 1 404 ? 13.359 27.953 11.195 1 98.19 404 GLN B C 1
ATOM 6805 O O . GLN B 1 404 ? 12.742 27.125 10.5 1 98.19 404 GLN B O 1
ATOM 6810 N N . PRO B 1 405 ? 14.43 28.75 10.766 1 98.19 405 PRO B N 1
ATOM 6811 C CA . PRO B 1 405 ? 14.953 28.422 9.438 1 98.19 405 PRO B CA 1
ATOM 6812 C C . PRO B 1 405 ? 15.258 26.938 9.281 1 98.19 405 PRO B C 1
ATOM 6814 O O . PRO B 1 405 ? 15.844 26.312 10.172 1 98.19 405 PRO B O 1
ATOM 6817 N N . GLY B 1 406 ? 14.812 26.391 8.148 1 98.06 406 GLY B N 1
ATOM 6818 C CA . GLY B 1 406 ? 15.031 24.969 7.879 1 98.06 406 GLY B CA 1
ATOM 6819 C C . GLY B 1 406 ? 13.805 24.125 8.141 1 98.06 406 GLY B C 1
ATOM 6820 O O . GLY B 1 406 ? 13.734 22.969 7.688 1 98.06 406 GLY B O 1
ATOM 6821 N N . MET B 1 407 ? 12.875 24.641 8.906 1 98.69 407 MET B N 1
ATOM 6822 C CA . MET B 1 407 ? 11.625 23.922 9.094 1 98.69 407 MET B CA 1
ATOM 6823 C C . MET B 1 407 ? 10.773 23.969 7.832 1 98.69 407 MET B C 1
ATOM 6825 O O . MET B 1 407 ? 10.828 24.938 7.078 1 98.69 407 MET B O 1
ATOM 6829 N N . VAL B 1 408 ? 10.094 22.906 7.547 1 98.88 408 VAL B N 1
ATOM 6830 C CA . VAL B 1 408 ? 9.164 22.828 6.418 1 98.88 408 VAL B CA 1
ATOM 6831 C C . VAL B 1 408 ? 7.75 22.578 6.926 1 98.88 408 VAL B C 1
ATOM 6833 O O . VAL B 1 408 ? 7.535 21.703 7.766 1 98.88 408 VAL B O 1
ATOM 6836 N N . ILE B 1 409 ? 6.777 23.328 6.5 1 98.88 409 ILE B N 1
ATOM 6837 C CA . ILE B 1 409 ? 5.391 23.219 6.934 1 98.88 409 ILE B CA 1
ATOM 6838 C C . ILE B 1 409 ? 4.461 23.281 5.723 1 98.88 409 ILE B C 1
ATOM 6840 O O . ILE B 1 409 ? 4.898 23.609 4.617 1 98.88 409 ILE B O 1
ATOM 6844 N N . THR B 1 410 ? 3.236 22.891 5.906 1 98.88 410 THR B N 1
ATOM 6845 C CA . THR B 1 410 ? 2.184 23.125 4.922 1 98.88 410 THR B CA 1
ATOM 6846 C C . THR B 1 410 ? 1.338 24.344 5.312 1 98.88 410 THR B C 1
ATOM 6848 O O . THR B 1 410 ? 1.265 24.703 6.488 1 98.88 410 THR B O 1
ATOM 6851 N N . VAL B 1 411 ? 0.768 25.016 4.387 1 98.88 411 VAL B N 1
ATOM 6852 C CA . VAL B 1 411 ? -0.252 26.047 4.547 1 98.88 411 VAL B CA 1
ATOM 6853 C C . VAL B 1 411 ? -1.479 25.688 3.707 1 98.88 411 VAL B C 1
ATOM 6855 O O . VAL B 1 411 ? -1.447 25.797 2.479 1 98.88 411 VAL B O 1
ATOM 6858 N N . GLU B 1 412 ? -2.578 25.312 4.418 1 98.81 412 GLU 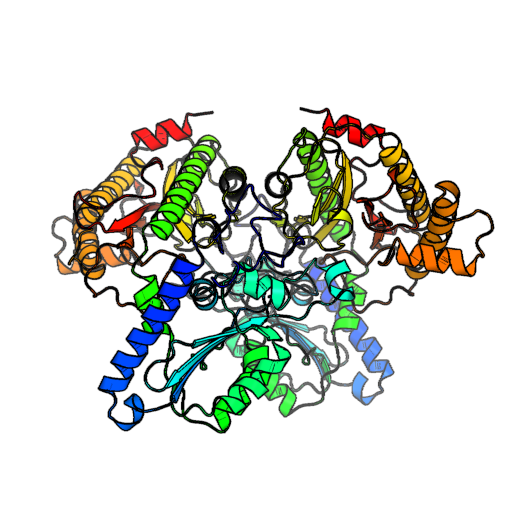B N 1
ATOM 6859 C CA . GLU B 1 412 ? -3.623 24.641 3.658 1 98.81 412 GLU B CA 1
ATOM 6860 C C . GLU B 1 412 ? -5.012 25.094 4.102 1 98.81 412 GLU B C 1
ATOM 6862 O O . GLU B 1 412 ? -5.871 24.266 4.414 1 98.81 412 GLU B O 1
ATOM 6867 N N . PRO B 1 413 ? -5.297 26.406 4.07 1 98.88 413 PRO B N 1
ATOM 6868 C CA . PRO B 1 413 ? -6.672 26.812 4.375 1 98.88 413 PRO B CA 1
ATOM 6869 C C . PRO B 1 413 ? -7.695 26.203 3.42 1 98.88 413 PRO B C 1
ATOM 6871 O O . PRO B 1 413 ? -7.352 25.844 2.291 1 98.88 413 PRO B O 1
ATOM 6874 N N . GLY B 1 414 ? -8.883 26.062 3.904 1 98.81 414 GLY B N 1
ATOM 6875 C CA . GLY B 1 414 ? -9.992 25.578 3.109 1 98.81 414 GLY B CA 1
ATOM 6876 C C . GLY B 1 414 ? -11.344 26.062 3.611 1 98.81 414 GLY B C 1
ATOM 6877 O O . GLY B 1 414 ? -11.445 26.594 4.719 1 98.81 414 GLY B O 1
ATOM 6878 N N . LEU B 1 415 ? -12.344 26.047 2.777 1 98.88 415 LEU B N 1
ATOM 6879 C CA . LEU B 1 415 ? -13.758 26.25 3.102 1 98.88 415 LEU B CA 1
ATOM 6880 C C . LEU B 1 415 ? -14.602 25.094 2.58 1 98.88 415 LEU B C 1
ATOM 6882 O O . LEU B 1 415 ? -14.508 24.734 1.408 1 98.88 415 LEU B O 1
ATOM 6886 N N . TYR B 1 416 ? -15.359 24.562 3.465 1 98.62 416 TYR B N 1
ATOM 6887 C CA . TYR B 1 416 ? -16.156 23.391 3.176 1 98.62 416 TYR B CA 1
ATOM 6888 C C . TYR B 1 416 ? -17.641 23.641 3.453 1 98.62 416 TYR B C 1
ATOM 6890 O O . TYR B 1 416 ? -18.031 23.875 4.602 1 98.62 416 TYR B O 1
ATOM 6898 N N . ILE B 1 417 ? -18.422 23.641 2.402 1 98.5 417 ILE B N 1
ATOM 6899 C CA . ILE B 1 417 ? -19.844 23.938 2.51 1 98.5 417 ILE B CA 1
ATOM 6900 C C . ILE B 1 417 ? -20.656 22.75 2.027 1 98.5 417 ILE B C 1
ATOM 6902 O O . ILE B 1 417 ? -20.969 22.641 0.837 1 98.5 417 ILE B O 1
ATOM 6906 N N . CYS B 1 418 ? -21.047 21.984 2.951 1 96.81 418 CYS B N 1
ATOM 6907 C CA . CYS B 1 418 ? -21.781 20.766 2.627 1 96.81 418 CYS B CA 1
ATOM 6908 C C . CYS B 1 418 ? -23.078 21.094 1.893 1 96.81 418 CYS B C 1
ATOM 6910 O O . CYS B 1 418 ? -23.672 22.156 2.119 1 96.81 418 CYS B O 1
ATOM 6912 N N . GLU B 1 419 ? -23.516 20.172 1.133 1 96 419 GLU B N 1
ATOM 6913 C CA . GLU B 1 419 ? -24.703 20.375 0.302 1 96 419 GLU B CA 1
ATOM 6914 C C . GLU B 1 419 ? -25.953 20.578 1.157 1 96 419 GLU B C 1
ATOM 6916 O O . GLU B 1 419 ? -26.891 21.266 0.743 1 96 419 GLU B O 1
ATOM 6921 N N . ASP B 1 420 ? -25.906 20.078 2.33 1 94 420 ASP B N 1
ATOM 6922 C CA . ASP B 1 420 ? -27.094 20.156 3.176 1 94 420 ASP B CA 1
ATOM 6923 C C . ASP B 1 420 ? -27 21.328 4.156 1 94 420 ASP B C 1
ATOM 6925 O O . ASP B 1 420 ? -27.828 21.453 5.055 1 94 420 ASP B O 1
ATOM 6929 N N . ASN B 1 421 ? -25.953 22.109 4.055 1 96.06 421 ASN B N 1
ATOM 6930 C CA . ASN B 1 421 ? -25.812 23.297 4.906 1 96.06 421 ASN B CA 1
ATOM 6931 C C . ASN B 1 421 ? -26.797 24.391 4.52 1 96.06 421 ASN B C 1
ATOM 6933 O O . ASN B 1 421 ? -26.5 25.219 3.664 1 96.06 421 ASN B O 1
ATOM 6937 N N . ASP B 1 422 ? -27.875 24.5 5.215 1 94.69 422 ASP B N 1
ATOM 6938 C CA . ASP B 1 422 ? -28.938 25.422 4.859 1 94.69 422 ASP B CA 1
ATOM 6939 C C . ASP B 1 422 ? -28.625 26.844 5.34 1 94.69 422 ASP B C 1
ATOM 6941 O O . ASP B 1 422 ? -29.344 27.781 5.008 1 94.69 422 ASP B O 1
ATOM 6945 N N . GLN B 1 423 ? -27.562 27.031 6.012 1 93.5 423 GLN B N 1
ATOM 6946 C CA . GLN B 1 423 ? -27.156 28.344 6.484 1 93.5 423 GLN B CA 1
ATOM 6947 C C . GLN B 1 423 ? -26.344 29.094 5.426 1 93.5 423 GLN B C 1
ATOM 6949 O O . GLN B 1 423 ? -26.172 30.312 5.508 1 93.5 423 GLN B O 1
ATOM 6954 N N . ALA B 1 424 ? -25.875 28.406 4.473 1 96.81 424 ALA B N 1
ATOM 6955 C CA . ALA B 1 424 ? -25.078 29.016 3.408 1 96.81 424 ALA B CA 1
ATOM 6956 C C . ALA B 1 424 ? -25.938 29.297 2.182 1 96.81 424 ALA B C 1
ATOM 6958 O O . ALA B 1 424 ? -26.938 28.609 1.936 1 96.81 424 ALA B O 1
ATOM 6959 N N . PRO B 1 425 ? -25.609 30.375 1.44 1 97.5 425 PRO B N 1
ATOM 6960 C CA . PRO B 1 425 ? -26.297 30.609 0.169 1 97.5 425 PRO B CA 1
ATOM 6961 C C . PRO B 1 425 ? -26.297 29.375 -0.73 1 97.5 425 PRO B C 1
ATOM 6963 O O . PRO B 1 425 ? -25.312 28.656 -0.794 1 97.5 425 PRO B O 1
ATOM 6966 N N . ARG B 1 426 ? -27.359 29.188 -1.504 1 97.38 426 ARG B N 1
ATOM 6967 C CA . ARG B 1 426 ? -27.609 27.984 -2.293 1 97.38 426 ARG B CA 1
ATOM 6968 C C . ARG B 1 426 ? -26.484 27.75 -3.305 1 97.38 426 ARG B C 1
ATOM 6970 O O . ARG B 1 426 ? -26.094 26.609 -3.549 1 97.38 426 ARG B O 1
ATOM 6977 N N . HIS B 1 427 ? -26 28.812 -3.879 1 97 427 HIS B N 1
ATOM 6978 C CA . HIS B 1 427 ? -25.047 28.672 -4.977 1 97 427 HIS B CA 1
ATOM 6979 C C . HIS B 1 427 ? -23.688 28.234 -4.469 1 97 427 HIS B C 1
ATOM 6981 O O . HIS B 1 427 ? -22.812 27.844 -5.258 1 97 427 HIS B O 1
ATOM 6987 N N . PHE B 1 428 ? -23.406 28.203 -3.121 1 98.44 428 PHE B N 1
ATOM 6988 C CA . PHE B 1 428 ? -22.141 27.75 -2.564 1 98.44 428 PHE B CA 1
ATOM 6989 C C . PHE B 1 428 ? -22.266 26.328 -2.027 1 98.44 428 PHE B C 1
ATOM 6991 O O . PHE B 1 428 ? -21.266 25.672 -1.729 1 98.44 428 PHE B O 1
ATOM 6998 N N . ARG B 1 429 ? -23.516 25.875 -1.88 1 98.19 429 ARG B N 1
ATOM 6999 C CA . ARG B 1 429 ? -23.75 24.578 -1.252 1 98.19 429 ARG B CA 1
ATOM 7000 C C . ARG B 1 429 ? -23.172 23.438 -2.102 1 98.19 429 ARG B C 1
ATOM 7002 O O . ARG B 1 429 ? -23.391 23.406 -3.316 1 98.19 429 ARG B O 1
ATOM 7009 N N . GLY B 1 430 ? -22.391 22.531 -1.436 1 97.69 430 GLY B N 1
ATOM 7010 C CA . GLY B 1 430 ? -21.75 21.422 -2.125 1 97.69 430 GLY B CA 1
ATOM 7011 C C . GLY B 1 430 ? -20.328 21.734 -2.572 1 97.69 430 GLY B C 1
ATOM 7012 O O . GLY B 1 430 ? -19.625 20.844 -3.066 1 97.69 430 GLY B O 1
ATOM 7013 N N . LEU B 1 431 ? -19.922 22.953 -2.389 1 98.62 431 LEU B N 1
ATOM 7014 C CA . LEU B 1 431 ? -18.562 23.328 -2.787 1 98.62 431 LEU B CA 1
ATOM 7015 C C . LEU B 1 431 ? -17.594 23.094 -1.642 1 98.62 431 LEU B C 1
ATOM 7017 O O . LEU B 1 431 ? -17.938 23.312 -0.475 1 98.62 431 LEU B O 1
ATOM 7021 N N . GLY B 1 432 ? -16.438 22.562 -1.884 1 98.62 432 GLY B N 1
ATOM 7022 C CA . GLY B 1 432 ? -15.281 22.469 -1.013 1 98.62 432 GLY B CA 1
ATOM 7023 C C . GLY B 1 432 ? -13.984 22.859 -1.696 1 98.62 432 GLY B C 1
ATOM 7024 O O . GLY B 1 432 ? -13.68 22.375 -2.783 1 98.62 432 GLY B O 1
ATOM 7025 N N . VAL B 1 433 ? -13.305 23.812 -1.106 1 98.88 433 VAL B N 1
ATOM 7026 C CA . VAL B 1 433 ? -12.047 24.297 -1.678 1 98.88 433 VAL B CA 1
ATOM 7027 C C . VAL B 1 433 ? -10.938 24.219 -0.628 1 98.88 433 VAL B C 1
ATOM 7029 O O . VAL B 1 433 ? -11.148 24.578 0.531 1 98.88 433 VAL B O 1
ATOM 7032 N N . ARG B 1 434 ? -9.883 23.672 -0.928 1 98.88 434 ARG B N 1
ATOM 7033 C CA . ARG B 1 434 ? -8.633 23.703 -0.175 1 98.88 434 ARG B CA 1
ATOM 7034 C C . ARG B 1 434 ? -7.453 24.031 -1.084 1 98.88 434 ARG B C 1
ATOM 7036 O O . ARG B 1 434 ? -7.379 23.547 -2.213 1 98.88 434 ARG B O 1
ATOM 7043 N N . ILE B 1 435 ? -6.621 24.891 -0.744 1 98.94 435 ILE B N 1
ATOM 7044 C CA . ILE B 1 435 ? -5.383 25.234 -1.435 1 98.94 435 ILE B CA 1
ATOM 7045 C C . ILE B 1 435 ? -4.199 25.078 -0.483 1 98.94 435 ILE B C 1
ATOM 7047 O O . ILE B 1 435 ? -4.137 25.734 0.556 1 98.94 435 ILE B O 1
ATOM 7051 N N . GLU B 1 436 ? -3.316 24.203 -0.839 1 98.88 436 GLU B N 1
ATOM 7052 C CA . GLU B 1 436 ? -2.232 23.844 0.073 1 98.88 436 GLU B CA 1
ATOM 7053 C C . GLU B 1 436 ? -0.878 23.922 -0.626 1 98.88 436 GLU B C 1
ATOM 7055 O O . GLU B 1 436 ? -0.712 23.391 -1.725 1 98.88 436 GLU B O 1
ATOM 7060 N N . ASP B 1 437 ? 0.078 24.578 -0.022 1 98.88 437 ASP B N 1
ATOM 7061 C CA . ASP B 1 437 ? 1.468 24.625 -0.466 1 98.88 437 ASP B CA 1
ATOM 7062 C C . ASP B 1 437 ? 2.408 24.094 0.61 1 98.88 437 ASP B C 1
ATOM 7064 O O . ASP B 1 437 ? 2.055 24.047 1.791 1 98.88 437 ASP B O 1
ATOM 7068 N N . ASP B 1 438 ? 3.535 23.609 0.158 1 98.88 438 ASP B N 1
ATOM 7069 C CA . ASP B 1 438 ? 4.664 23.25 1.01 1 98.88 438 ASP B CA 1
ATOM 7070 C C . ASP B 1 438 ? 5.664 24.391 1.105 1 98.88 438 ASP B C 1
ATOM 7072 O O . ASP B 1 438 ? 6.078 24.953 0.086 1 98.88 438 ASP B O 1
ATOM 7076 N N . VAL B 1 439 ? 6.125 24.672 2.371 1 98.69 439 VAL B N 1
ATOM 7077 C CA . VAL B 1 439 ? 6.891 25.906 2.57 1 98.69 439 VAL B CA 1
ATOM 7078 C C . VAL B 1 439 ? 8.117 25.609 3.438 1 98.69 439 VAL B C 1
ATOM 7080 O O . VAL B 1 439 ? 7.992 25.016 4.512 1 98.69 439 VAL B O 1
ATOM 7083 N N . VAL B 1 440 ? 9.289 26.047 2.945 1 98.75 440 VAL B N 1
ATOM 7084 C CA . VAL B 1 440 ? 10.492 26.047 3.77 1 98.75 440 VAL B CA 1
ATOM 7085 C C . VAL B 1 440 ? 10.656 27.406 4.453 1 98.75 440 VAL B C 1
ATOM 7087 O O . VAL B 1 440 ? 10.602 28.438 3.795 1 98.75 440 VAL B O 1
ATOM 7090 N N . ILE B 1 441 ? 10.797 27.406 5.738 1 98.75 441 ILE B N 1
ATOM 7091 C CA . ILE B 1 441 ? 11.094 28.625 6.465 1 98.75 441 ILE B CA 1
ATOM 7092 C C . ILE B 1 441 ? 12.555 29.016 6.238 1 98.75 441 ILE B C 1
ATOM 7094 O O . ILE B 1 441 ? 13.461 28.219 6.477 1 98.75 441 ILE B O 1
ATOM 7098 N N . GLN B 1 442 ? 12.734 30.156 5.77 1 97.56 442 GLN B N 1
ATOM 7099 C CA . GLN B 1 442 ? 14.078 30.641 5.477 1 97.56 442 GLN B CA 1
ATOM 7100 C C . GLN B 1 442 ? 14.484 31.766 6.43 1 97.56 442 GLN B C 1
ATOM 7102 O O . GLN B 1 442 ? 13.617 32.438 6.98 1 97.56 442 GLN B O 1
ATOM 7107 N N . GLU B 1 443 ? 15.789 31.891 6.543 1 94.88 443 GLU B N 1
ATOM 7108 C CA . GLU B 1 443 ? 16.312 32.969 7.391 1 94.88 443 GLU B CA 1
ATOM 7109 C C . GLU B 1 443 ? 16.016 34.344 6.797 1 94.88 443 GLU B C 1
ATOM 7111 O O . GLU B 1 443 ? 15.578 35.25 7.512 1 94.88 443 GLU B O 1
ATOM 7116 N N . LYS B 1 444 ? 16.328 34.5 5.492 1 90.62 444 LYS B N 1
ATOM 7117 C CA . LYS B 1 444 ? 16.125 35.75 4.785 1 90.62 444 LYS B CA 1
ATOM 7118 C C . LYS B 1 444 ? 15.398 35.531 3.461 1 90.62 444 LYS B C 1
ATOM 7120 O O . LYS B 1 444 ? 15.359 34.406 2.953 1 90.62 444 LYS B O 1
ATOM 7125 N N . GLY B 1 445 ? 14.727 36.562 2.938 1 89.38 445 GLY B N 1
ATOM 7126 C CA . GLY B 1 445 ? 14.156 36.531 1.602 1 89.38 445 GLY B CA 1
ATOM 7127 C C . GLY B 1 445 ? 12.758 35.938 1.573 1 89.38 445 GLY B C 1
ATOM 7128 O O . GLY B 1 445 ? 12.227 35.625 0.503 1 89.38 445 GLY B O 1
ATOM 7129 N N . GLY B 1 446 ? 12.07 35.75 2.717 1 92.31 446 GLY B N 1
ATOM 7130 C CA . GLY B 1 446 ? 10.727 35.188 2.746 1 92.31 446 GLY B CA 1
ATOM 7131 C C . GLY B 1 446 ? 10.703 33.656 2.623 1 92.31 446 GLY B C 1
ATOM 7132 O O . GLY B 1 446 ? 11.742 33.031 2.406 1 92.31 446 GLY B O 1
ATOM 7133 N N . PRO B 1 447 ? 9.555 33.094 2.73 1 95.56 447 PRO B N 1
ATOM 7134 C CA . PRO B 1 447 ? 9.469 31.625 2.678 1 95.56 447 PRO B CA 1
ATOM 7135 C C . PRO B 1 447 ? 9.742 31.062 1.283 1 95.56 447 PRO B C 1
ATOM 7137 O O . PRO B 1 447 ? 9.422 31.703 0.282 1 95.56 447 PRO B O 1
ATOM 7140 N N . LEU B 1 448 ? 10.383 29.922 1.178 1 97.88 448 LEU B N 1
ATOM 7141 C CA . LEU B 1 448 ? 10.562 29.188 -0.067 1 97.88 448 LEU B CA 1
ATOM 7142 C C . LEU B 1 448 ? 9.398 28.234 -0.311 1 97.88 448 LEU B C 1
ATOM 7144 O O . LEU B 1 448 ? 9.234 27.25 0.405 1 97.88 448 LEU B O 1
ATOM 7148 N N . VAL B 1 449 ? 8.578 28.531 -1.303 1 98.69 449 VAL B N 1
ATOM 7149 C CA . VAL B 1 449 ? 7.43 27.688 -1.621 1 98.69 449 VAL B CA 1
ATOM 7150 C C . VAL B 1 449 ? 7.863 26.547 -2.543 1 98.69 449 VAL B C 1
ATOM 7152 O O . VAL B 1 449 ? 8.117 26.766 -3.732 1 98.69 449 VAL B O 1
ATOM 7155 N N . LEU B 1 450 ? 7.879 25.328 -2.041 1 98.75 450 LEU B N 1
ATOM 7156 C CA . LEU B 1 450 ? 8.375 24.156 -2.758 1 98.75 450 LEU B CA 1
ATOM 7157 C C . LEU B 1 450 ? 7.43 23.766 -3.887 1 98.75 450 LEU B C 1
ATOM 7159 O O . LEU B 1 450 ? 7.848 23.141 -4.863 1 98.75 450 LEU B O 1
ATOM 7163 N N . SER B 1 451 ? 6.148 24.109 -3.764 1 98.38 451 SER B N 1
ATOM 7164 C CA . SER B 1 451 ? 5.109 23.734 -4.719 1 98.38 451 SER B CA 1
ATOM 7165 C C . SER B 1 451 ? 4.738 24.891 -5.625 1 98.38 451 SER B C 1
ATOM 7167 O O . SER B 1 451 ? 3.621 24.953 -6.148 1 98.38 451 SER B O 1
ATOM 7169 N N . SER B 1 452 ? 5.59 25.797 -5.812 1 97.69 452 SER B N 1
ATOM 7170 C CA . SER B 1 452 ? 5.289 27.047 -6.504 1 97.69 452 SER B CA 1
ATOM 7171 C C . SER B 1 452 ? 4.906 26.797 -7.957 1 97.69 452 SER B C 1
ATOM 7173 O O . SER B 1 452 ? 4.188 27.594 -8.562 1 97.69 452 SER B O 1
ATOM 7175 N N . ASP B 1 453 ? 5.34 25.656 -8.492 1 97.94 453 ASP B N 1
ATOM 7176 C CA . ASP B 1 453 ? 5.07 25.375 -9.898 1 97.94 453 ASP B CA 1
ATOM 7177 C C . ASP B 1 453 ? 3.684 24.766 -10.078 1 97.94 453 ASP B C 1
ATOM 7179 O O . ASP B 1 453 ? 3.252 24.516 -11.203 1 97.94 453 ASP B O 1
ATOM 7183 N N . THR B 1 454 ? 2.982 24.5 -9.07 1 98.75 454 THR B N 1
ATOM 7184 C CA . THR B 1 454 ? 1.624 23.984 -9.164 1 98.75 454 THR B CA 1
ATOM 7185 C C . THR B 1 454 ? 0.631 25.109 -9.461 1 98.75 454 THR B C 1
ATOM 7187 O O . THR B 1 454 ? 0.577 26.094 -8.734 1 98.75 454 THR B O 1
ATOM 7190 N N . PRO B 1 455 ? -0.193 24.953 -10.484 1 98.62 455 PRO B N 1
ATOM 7191 C CA . PRO B 1 455 ? -1.17 26 -10.773 1 98.62 455 PRO B CA 1
ATOM 7192 C C . PRO B 1 455 ? -2.023 26.375 -9.562 1 98.62 455 PRO B C 1
ATOM 7194 O O . PRO B 1 455 ? -2.547 25.484 -8.883 1 98.62 455 PRO B O 1
ATOM 7197 N N . LYS B 1 456 ? -2.127 27.656 -9.367 1 98.25 456 LYS B N 1
ATOM 7198 C CA . LYS B 1 456 ? -2.805 28.062 -8.141 1 98.25 456 LYS B CA 1
ATOM 7199 C C . LYS B 1 456 ? -3.84 29.141 -8.422 1 98.25 456 LYS B C 1
ATOM 7201 O O . LYS B 1 456 ? -4.973 29.078 -7.938 1 98.25 456 LYS B O 1
ATOM 7206 N N . THR B 1 457 ? -3.471 30.219 -9.18 1 98.62 457 THR B N 1
ATOM 7207 C CA . THR B 1 457 ? -4.457 31.234 -9.539 1 98.62 457 THR B CA 1
ATOM 7208 C C . THR B 1 457 ? -5.52 30.656 -10.469 1 98.62 457 THR B C 1
ATOM 7210 O O . THR B 1 457 ? -5.281 29.656 -11.141 1 98.62 457 THR B O 1
ATOM 7213 N N . ILE B 1 458 ? -6.645 31.312 -10.461 1 98.62 458 ILE B N 1
ATOM 7214 C CA . ILE B 1 458 ? -7.719 30.859 -11.336 1 98.62 458 ILE B CA 1
ATOM 7215 C C . ILE B 1 458 ? -7.219 30.797 -12.781 1 98.62 458 ILE B C 1
ATOM 7217 O O . ILE B 1 458 ? -7.441 29.812 -13.477 1 98.62 458 ILE B O 1
ATOM 7221 N N . ALA B 1 459 ? -6.504 31.812 -13.219 1 98.38 459 ALA B N 1
ATOM 7222 C CA . ALA B 1 459 ? -5.98 31.859 -14.578 1 98.38 459 ALA B CA 1
ATOM 7223 C C . ALA B 1 459 ? -5.027 30.688 -14.844 1 98.38 459 ALA B C 1
ATOM 7225 O O . ALA B 1 459 ? -5.102 30.047 -15.891 1 98.38 459 ALA B O 1
ATOM 7226 N N . ASP B 1 460 ? -4.133 30.422 -13.922 1 98.38 460 ASP B N 1
ATOM 7227 C CA . ASP B 1 460 ? -3.166 29.344 -14.078 1 98.38 460 ASP B CA 1
ATOM 7228 C C . ASP B 1 460 ? -3.863 27.984 -14.133 1 98.38 460 ASP B C 1
ATOM 7230 O O . ASP B 1 460 ? -3.479 27.109 -14.914 1 98.38 460 ASP B O 1
ATOM 7234 N N . VAL B 1 461 ? -4.828 27.812 -13.273 1 98.38 461 VAL B N 1
ATOM 7235 C CA . VAL B 1 461 ? -5.57 26.562 -13.211 1 98.38 461 VAL B CA 1
ATOM 7236 C C . VAL B 1 461 ? -6.305 26.328 -14.523 1 98.38 461 VAL B C 1
ATOM 7238 O O . VAL B 1 461 ? -6.215 25.25 -15.117 1 98.38 461 VAL B O 1
ATOM 7241 N N . GLU B 1 462 ? -7.039 27.375 -14.984 1 98.12 462 GLU B N 1
ATOM 7242 C CA . GLU B 1 462 ? -7.785 27.25 -16.234 1 98.12 462 GLU B CA 1
ATOM 7243 C C . GLU B 1 462 ? -6.848 27 -17.406 1 98.12 462 GLU B C 1
ATOM 7245 O O . GLU B 1 462 ? -7.176 26.25 -18.328 1 98.12 462 GLU B O 1
ATOM 7250 N N . GLN B 1 463 ? -5.719 27.641 -17.406 1 97.88 463 GLN B N 1
ATOM 7251 C CA . GLN B 1 463 ? -4.727 27.406 -18.453 1 97.88 463 GLN B CA 1
ATOM 7252 C C . GLN B 1 463 ? -4.223 25.969 -18.438 1 97.88 463 GLN B C 1
ATOM 7254 O O . GLN B 1 463 ? -4.059 25.359 -19.5 1 97.88 463 GLN B O 1
ATOM 7259 N N . ALA B 1 464 ? -3.885 25.438 -17.266 1 97.75 464 ALA B N 1
ATOM 7260 C CA . ALA B 1 464 ? -3.428 24.062 -17.141 1 97.75 464 ALA B CA 1
ATOM 7261 C C . ALA B 1 464 ? -4.48 23.078 -17.656 1 97.75 464 ALA B C 1
ATOM 7263 O O . ALA B 1 464 ? -4.148 22.094 -18.312 1 97.75 464 ALA B O 1
ATOM 7264 N N . CYS B 1 465 ? -5.734 23.328 -17.328 1 96.69 465 CYS B N 1
ATOM 7265 C CA . CYS B 1 465 ? -6.828 22.469 -17.766 1 96.69 465 CYS B CA 1
ATOM 7266 C C . CYS B 1 465 ? -6.969 22.516 -19.281 1 96.69 465 CYS B C 1
ATOM 7268 O O . CYS B 1 465 ? -7.477 21.578 -19.891 1 96.69 465 CYS B O 1
ATOM 7270 N N . ALA B 1 466 ? -6.461 23.609 -19.906 1 94.69 466 ALA B N 1
ATOM 7271 C CA . ALA B 1 466 ? -6.621 23.797 -21.344 1 94.69 466 ALA B CA 1
ATOM 7272 C C . ALA B 1 466 ? -5.488 23.125 -22.125 1 94.69 466 ALA B C 1
ATOM 7274 O O . ALA B 1 466 ? -5.547 23.016 -23.344 1 94.69 466 ALA B O 1
ATOM 7275 N N . GLN B 1 467 ? -4.363 22.703 -21.469 1 87.56 467 GLN B N 1
ATOM 7276 C CA . GLN B 1 467 ? -3.199 22.109 -22.125 1 87.56 467 GLN B CA 1
ATOM 7277 C C . GLN B 1 467 ? -3.465 20.672 -22.531 1 87.56 467 GLN B C 1
ATOM 7279 O O . GLN B 1 467 ? -3.779 19.828 -21.688 1 87.56 467 GLN B O 1
ATOM 7284 N N . ARG B 1 468 ? -4.098 20.391 -23.641 1 65.69 468 ARG B N 1
ATOM 7285 C CA . ARG B 1 468 ? -4.406 19.031 -24.078 1 65.69 468 ARG B CA 1
ATOM 7286 C C . ARG B 1 468 ? -3.146 18.297 -24.531 1 65.69 468 ARG B C 1
ATOM 7288 O O . ARG B 1 468 ? -2.23 18.922 -25.078 1 65.69 468 ARG B O 1
#

Nearest PDB structures (foldseek):
  2bwu-assembly1_A  TM=9.019E-01  e=3.481E-43  Escherichia coli
  2bwt-assembly1_A  TM=9.002E-01  e=5.193E-43  Escherichia coli
  1a16-assembly1_A  TM=9.007E-01  e=3.481E-43  Escherichia coli
  2bwx-assembly1_A  TM=9.048E-01  e=1.223E-42  Escherichia coli
  2bws-assembly1_A  TM=9.061E-01  e=1.295E-42  Escherichia coli

Sequence (936 aa):
ILKPKTIPPRYLGQPSPFTHPHLIKHGEVSPGLSQTEYELRRYRLASLIEAQADRLGPSASSGTHVVIVLSHPTRYMTNDIPYPFHQNQDFFYLSGFLEPDSALVLYGKNRPDQAILFVPRRDPGRELWDGPRSGKDGAAALTGIERVHSTEELGVVLKSLKGTQLWYDGSQPAHPRLHQAHVGPILEAGPTPRTLKPLIHSLRALKSSAEVALMQEAGRITAQAFRRTMALSRGEVDEAVLFAKFDFENRIHGANFLAYPPVVAGGNRANTLHYINNNQIIKDGEMVLLDGGCEYFGYVSDITRTWPVNGRFSPAQAELYEAVLEVQRSCLSLCSPGVSLDHIYSTMLALLGRQLKRLGILKASTSDADVLKAARRYCPHHVGHYLGMDVHDTPELSRSQPLQPGMVITVEPGLYICEDNDQAPRHFRGLGVRIEDDVVIQEKGGPLVLSSDTPKTIADVEQACAQRILKPKTIPPRYLGQPSPFTHPHLIKHGEVSPGLSQTEYELRRYRLASLIEAQADRLGPSASSGTHVVIVLSHPTRYMTNDIPYPFHQNQDFFYLSGFLEPDSALVLYGKNRPDQAILFVPRRDPGRELWDGPRSGKDGAAALTGIERVHSTEELGVVLKSLKGTQLWYDGSQPAHPRLHQAHVGPILEAGPTPRTLKPLIHSLRALKSSAEVALMQEAGRITAQAFRRTMALSRGEVDEAVLFAKFDFENRIHGANFLAYPPVVAGGNRANTLHYINNNQIIKDGEMVLLDGGCEYFGYVSDITRTWPVNGRFSPAQAELYEAVLEVQRSCLSLCSPGVSLDHIYSTMLALLGRQLKRLGILKASTSDADVLKAARRYCPHHVGHYLGMDVHDTPELSRSQPLQPGMVITVEPGLYICEDNDQAPRHFRGLGVRIEDDVVIQEKGGPLVLSSDTPKTIADVEQACAQR

Secondary structure (DSSP, 8-state):
-----PPPSS--SS--TTT-TTT--TTEEETTEEHHHHHHHHHHHHHHHHHHHHHH-HHHHTSEEEEEEEPPPPPEEETTEEPPP---HHHHHHH----SS-EEEEEEESS--EEEEEEPPP-HHHHHHH----HHHHHHHHH---EEEEGGGHHHHHHHT--SEEE---SS-SSHHHIIIIIHHHHHHSPPPBP-HHHHHHHHTS--HHHHHHHHHHHHHHHHHHHHHHHH--SSEEHHHHHHHHHHHHHHTT-SEESS--EEEEGGGGGSTT-----SEEPTT-EEEEEE-EEETTEE--EEEEEETTSS--HHHHHHHHHHHHHHHHHHHT-STT-BHHHHHHHHHHHHHHHHHHTTSS-TT--HHHHHHHHHHHS-S-S--B-SSSSS--TTS-TTSBP-TT-EEEE--EEE--TT-TTS-GGGTT-EEE-BEEEE--SSSS-EETTTTS--SHHHHHHHHH--/-----PPPSS--SS--TTT-TTT--TTEEETTEEHHHHHHHHHHHHHHHHHHHHHH-HHHHTSEEEEEEEPPPPPEEETTEEPPP---HHHHHHH----SS-EEEEEEESS--EEEEEEPPP-HHHHHHH----HHHHHHHHH---EEEEGGGHHHHHHHT--SEEE---SS-SSHHHIIIIIHHHHHHSPPPBP-HHHHHHHHTS--HHHHHHHHHHHHHHHHHHHHHHHH--SSEEHHHHHHHHHHHHHHTT-SEESS--EEEEGGGGGSTT-----SEEPTT-EEEEEE-EEETTEE--EEEEEETTSS--HHHHHHHHHHHHHHHHHHHT-STT-BHHHHHHHHHHHHHHHHHHTTSS-TT--HHHHHHHHHHHS-S-S--B-SSSSS--TTS-TTSBP-TT-EEEE--EEE--TT-TTS-GGGTT-EEE-BEEEE--SSSS-EETTTTS--SHHHHHHHHH--

Foldseek 3Di:
DPDQQDQDQDDAPDDDCNVCVVADHPQALGRLHGLVNLLVLLQQLQVVCLVVQVVVDDVSQFWKEKEKAAWAAFDAPDDPHTDDDDIDLLQCSNFVDRDHLKMKMFIDGSTRSAIEIAFAAFDPVVCVPVNTHCHQSNSCSSNVRPHYHHSLCQQVVVVVRPGQAYADDLPDHNYVVSCVNHVVVVCVVHDHYHYSQLSSQVSQQFADPSQVVLLLLQLVQQQQLQLQLLQVQAFKDQLVVSQVSSQVSSVVSQFPTWQDQKAWAKFLRLLVPPHRPRGDIHHQQIKTWIWTTTHGRQFIFTWIFIDGSNLAHDPLRQLQLVLQLVLLVVLQQQQAFFDFQVNSQVSSLQSLLVSCCVQVLDPPPDDPVVSSVVSCVQWVDGQKAWGTSHRRGSVSDDRRDTDDARGKMKGKTKGRADQPNPSGDNSCHRDIGIGMWIWGHHHDDGIDTSNVSHQRRSVSSSVSNNPD/DPPQQDQDQDDAPDDDCNVCVVADHPQALGRLHGLVNLLVLLQQLQVVCLVVQVVVDDVSQFWKEKEKAAWAAFDAPDDPHTDPDDIDLLQCSNFVDRDHLKMKMFIDGSTRSAIEIAFAAFDPVVCVPVNTHCHQSNSCSSNVRPHYHHSLCQQVVVVVRPGQAYADDLPDHNYVVSCVNHVVVVCVVHDHYHYSQLSSQVSQQFADPSQVVLLLLQLVQQQQLQLQLLQVQAFKDQLVVSQVSSQVSSVVSQFPTWQDQKAWAKFLRLLVPPHRPRGDIHHQQIKTWIWTTTHGRQFIFTWIFIDGSNLAHDPLRQLQLVLQLVLLVVLQQQQAFQDFQVNSQVSSLQSLLVSCCVQVLDPPPDDPVVSSVVSCVQWVDGQKAWGTSHRRGSVSDDRRDTDDARGKMKGKTKGRADQPNPSGDNSCHRDIGIGMWIWGHHHDDGIDTSNVSHQRRSVSSSVSNNPD

Solvent-accessible surface area (backbone atoms only — not comparable to full-atom values): 46487 Å² total; per-residue (Å²): 127,83,74,79,61,70,64,58,98,56,63,39,54,51,78,37,41,82,74,27,59,90,65,23,51,84,65,32,34,42,61,75,39,38,29,65,57,29,50,49,47,41,44,52,51,17,50,52,49,31,56,54,25,52,74,72,31,70,71,54,29,67,23,31,31,32,35,55,39,50,22,18,57,83,50,63,64,47,98,90,38,54,49,86,82,57,68,30,64,68,37,30,62,46,51,50,61,72,54,52,58,24,36,41,34,28,30,29,68,44,36,26,71,42,63,37,41,24,36,49,70,68,43,71,75,56,24,42,37,59,35,52,47,34,30,52,67,34,44,22,34,44,39,64,43,78,46,50,43,45,39,88,46,47,36,64,52,57,62,68,64,65,56,70,35,44,32,32,57,70,91,70,48,65,23,59,65,59,37,59,74,35,45,42,64,51,50,74,76,46,62,80,54,37,79,40,62,59,61,54,30,60,54,64,46,47,42,49,73,53,53,47,52,38,30,36,49,14,15,48,30,36,16,52,12,50,42,56,35,37,22,64,36,55,36,61,39,48,23,42,48,51,49,35,46,32,53,31,40,22,34,68,63,66,28,76,44,63,61,46,78,43,24,38,17,39,34,49,44,30,45,21,73,52,27,56,79,33,76,48,76,26,52,64,77,28,39,33,27,36,37,42,27,21,21,28,89,61,21,34,28,59,34,26,42,53,47,33,27,55,31,60,69,51,71,58,54,43,53,54,47,48,49,41,48,53,43,34,53,53,46,52,73,55,42,35,60,64,40,22,56,51,55,44,29,53,49,46,34,54,48,43,25,52,42,35,31,75,71,57,46,35,59,86,82,56,48,71,70,57,34,46,53,47,25,43,67,33,29,77,62,69,35,56,46,40,41,36,70,33,75,76,22,48,77,73,58,63,53,70,48,55,37,43,58,34,24,30,31,37,46,39,41,43,45,39,33,41,63,81,44,81,71,42,52,74,81,52,40,20,42,30,40,41,44,27,39,31,34,34,24,31,86,66,89,55,48,46,56,37,34,68,78,31,61,71,51,71,68,46,38,33,51,33,22,63,48,118,126,86,72,81,61,70,62,56,96,54,64,40,52,52,77,36,42,82,72,28,59,89,64,22,52,84,64,32,34,42,62,77,38,37,28,65,57,28,50,50,46,40,44,50,51,16,51,51,50,30,54,53,25,52,74,72,31,70,72,55,30,68,23,31,30,33,35,55,40,50,22,19,57,83,51,64,64,48,96,89,36,53,50,86,81,58,68,30,64,68,37,31,64,46,51,48,60,72,53,53,58,24,36,41,35,28,31,29,69,44,37,27,70,42,63,37,41,25,35,48,70,67,43,72,75,57,24,41,37,60,35,52,48,35,28,52,67,34,45,22,32,45,38,64,43,78,46,49,43,45,39,89,46,49,37,62,51,58,62,69,65,64,54,68,35,43,32,31,58,69,91,69,48,65,23,59,67,58,37,59,73,35,45,42,66,50,52,73,76,46,64,80,57,38,77,40,61,59,61,55,30,59,54,64,45,45,42,50,74,52,50,48,52,37,29,37,49,15,15,48,32,36,17,52,13,48,41,56,35,39,22,66,36,56,35,61,40,47,24,43,48,51,50,35,44,32,53,32,40,24,35,69,62,65,28,74,44,64,60,46,78,42,25,38,16,39,33,50,44,30,45,22,72,52,27,56,79,32,75,49,76,25,51,64,76,26,39,32,27,36,38,44,25,19,21,28,89,63,19,32,28,60,35,28,42,52,46,33,27,53,30,59,70,51,73,57,54,43,52,54,48,50,48,42,47,54,43,35,54,55,49,53,74,57,43,37,59,66,40,22,57,49,56,46,30,53,50,45,34,54,46,46,25,54,42,34,31,74,71,56,48,35,58,84,82,57,49,72,70,56,32,47,53,48,24,44,67,33,29,79,62,70,34,56,48,40,41,35,71,33,76,74,22,49,76,74,59,63,52,71,47,56,38,44,58,33,25,30,32,38,46,38,42,42,46,40,31,42,64,80,43,80,73,42,54,74,81,51,41,19,43,30,44,42,45,28,36,31,34,34,25,30,85,67,90,56,48,44,56,38,33,67,76,31,63,72,52,70,68,44,40,34,51,33,21,63,50,118

pLDDT: mean 96.09, std 6.49, range [28.27, 98.94]

Radius of gyration: 29.35 Å; Cα contacts (8 Å, |Δi|>4): 2094; chains: 2; bounding box: 89×82×71 Å

Organism: Amphiprion ocellaris (NCBI:txid80972)

InterPro domains:
  IPR000994 Peptidase M24 [PF00557] (214-443)
  IPR007865 Aminopeptidase P, N-terminal [PF05195] (38-161)
  IPR007865 Aminopeptidase P, N-terminal [SM01011] (33-176)
  IPR029149 Creatinase/Aminopeptidase P/Spt16, N-terminal [G3DSA:3.40.350.10] (32-204)
  IPR029149 Creatinase/Aminopeptidase P/Spt16, N-terminal [SSF53092] (32-207)
  IPR036005 Creatinase/aminopeptidase-like [G3DSA:3.90.230.10] (206-468)
  IPR036005 Creatinase/aminopeptidase-like [SSF55920] (208-462)
  IPR052433 Xaa-Pro dipeptidase-like [PTHR43226] (10-467)